Protein AF-A0A957DW33-F1 (afdb_monomer)

pLDDT: mean 74.01, std 21.16, range [20.73, 98.56]

Nearest PDB structures (foldseek):
  5ec5-assembly2_L  TM=1.874E-01  e=5.704E-01  Eisenia fetida
  8rj8-assembly1_C  TM=2.177E-01  e=7.274E-01  Bacillus cereus
  2lkf-assembly1_A  TM=2.132E-01  e=1.183E+00  Staphylococcus aureus

Structure (mmCIF, N/CA/C/O backbone):
data_AF-A0A957DW33-F1
#
_entry.id   AF-A0A957DW33-F1
#
loop_
_atom_site.group_PDB
_atom_site.id
_atom_site.type_symbol
_atom_site.label_atom_id
_atom_site.label_alt_id
_atom_site.label_comp_id
_atom_site.label_asym_id
_atom_site.label_entity_id
_atom_site.label_seq_id
_atom_site.pdbx_PDB_ins_code
_atom_site.Cartn_x
_atom_site.Cartn_y
_atom_site.Cartn_z
_atom_site.occupancy
_atom_site.B_iso_or_equiv
_atom_site.auth_seq_id
_atom_site.auth_comp_id
_atom_site.auth_asym_id
_atom_site.auth_atom_id
_atom_site.pdbx_PDB_model_num
ATOM 1 N N . ASN A 1 1 ? 19.922 -8.389 -34.648 1.00 50.91 1 ASN A N 1
ATOM 2 C CA . ASN A 1 1 ? 21.096 -7.588 -35.103 1.00 50.91 1 ASN A CA 1
ATOM 3 C C . ASN A 1 1 ? 22.201 -8.471 -35.730 1.00 50.91 1 ASN A C 1
ATOM 5 O O . ASN A 1 1 ? 22.572 -9.462 -35.122 1.00 50.91 1 ASN A O 1
ATOM 9 N N . PRO A 1 2 ? 22.827 -8.153 -36.892 1.00 49.25 2 PRO A N 1
ATOM 10 C CA . PRO A 1 2 ? 23.904 -8.978 -37.486 1.00 49.25 2 PRO A CA 1
ATOM 11 C C . PRO A 1 2 ? 25.270 -8.949 -36.760 1.00 49.25 2 PRO A C 1
ATOM 13 O O . PRO A 1 2 ? 26.174 -9.708 -37.130 1.00 49.25 2 PRO A O 1
ATOM 16 N N . PHE A 1 3 ? 25.460 -8.063 -35.778 1.00 51.09 3 PHE A N 1
ATOM 17 C CA . PHE A 1 3 ? 26.682 -7.931 -34.971 1.00 51.09 3 PHE A CA 1
ATOM 18 C C . PHE A 1 3 ? 26.517 -8.367 -33.508 1.00 51.09 3 PHE A C 1
ATOM 20 O O . PHE A 1 3 ? 27.529 -8.465 -32.806 1.00 51.09 3 PHE A O 1
ATOM 27 N N . ASN A 1 4 ? 25.284 -8.651 -33.082 1.00 61.88 4 ASN A N 1
ATOM 28 C CA . ASN A 1 4 ? 24.944 -9.272 -31.803 1.00 61.88 4 ASN A CA 1
ATOM 29 C C . ASN A 1 4 ? 24.217 -10.613 -32.064 1.00 61.88 4 ASN A C 1
ATOM 31 O O . ASN A 1 4 ? 24.185 -11.060 -33.211 1.00 61.88 4 ASN A O 1
ATOM 35 N N . ILE A 1 5 ? 23.725 -11.310 -31.039 1.00 77.06 5 ILE A N 1
ATOM 36 C CA . ILE A 1 5 ? 22.955 -12.576 -31.188 1.00 77.06 5 ILE A CA 1
ATOM 37 C C . ILE A 1 5 ? 21.563 -12.506 -30.529 1.00 77.06 5 ILE A C 1
ATOM 39 O O . ILE A 1 5 ? 20.833 -13.487 -30.514 1.00 77.06 5 ILE A O 1
ATOM 43 N N . ASP A 1 6 ? 21.295 -11.352 -29.951 1.00 72.75 6 ASP A N 1
ATOM 44 C CA . ASP A 1 6 ? 20.510 -11.012 -28.769 1.00 72.75 6 ASP A CA 1
ATOM 45 C C . ASP A 1 6 ? 20.647 -9.474 -28.797 1.00 72.75 6 ASP A C 1
ATOM 47 O O . ASP A 1 6 ? 21.787 -9.000 -28.909 1.00 72.75 6 ASP A O 1
ATOM 51 N N . THR A 1 7 ? 19.575 -8.699 -28.977 1.00 73.12 7 THR A N 1
ATOM 52 C CA . THR A 1 7 ? 19.677 -7.363 -29.616 1.00 73.12 7 THR A CA 1
ATOM 53 C C . THR A 1 7 ? 19.359 -6.208 -28.666 1.00 73.12 7 THR A C 1
ATOM 55 O O . THR A 1 7 ? 20.159 -5.266 -28.581 1.00 73.12 7 THR A O 1
ATOM 58 N N . ASP A 1 8 ? 18.260 -6.336 -27.940 1.00 66.62 8 ASP A N 1
ATOM 59 C CA . ASP A 1 8 ? 17.837 -5.663 -26.697 1.00 66.62 8 ASP A CA 1
ATOM 60 C C . ASP A 1 8 ? 18.695 -6.031 -25.467 1.00 66.62 8 ASP A C 1
ATOM 62 O O . ASP A 1 8 ? 18.831 -5.210 -24.561 1.00 66.62 8 ASP A O 1
ATOM 66 N N . LEU A 1 9 ? 19.376 -7.185 -25.473 1.00 67.25 9 LEU A N 1
ATOM 67 C CA . LEU A 1 9 ? 20.195 -7.677 -24.358 1.00 67.25 9 LEU A CA 1
ATOM 68 C C . LEU A 1 9 ? 19.384 -8.092 -23.124 1.00 67.25 9 LEU A C 1
ATOM 70 O O . LEU A 1 9 ? 19.887 -8.010 -21.996 1.00 67.25 9 LEU A O 1
ATOM 74 N N . ASP A 1 10 ? 18.176 -8.609 -23.361 1.00 69.56 10 ASP A N 1
ATOM 75 C CA . ASP A 1 10 ? 17.399 -9.353 -22.376 1.00 69.56 10 ASP A CA 1
ATOM 76 C C . ASP A 1 10 ? 18.151 -10.635 -21.944 1.00 69.56 10 ASP A C 1
ATOM 78 O O . ASP A 1 10 ? 18.354 -10.871 -20.752 1.00 69.56 10 ASP A O 1
ATOM 82 N N . GLY A 1 11 ? 18.688 -11.414 -22.889 1.00 76.12 11 GLY A N 1
ATOM 83 C CA . GLY A 1 11 ? 19.404 -12.672 -22.651 1.00 76.12 11 GLY A CA 1
ATOM 84 C C . GLY A 1 11 ? 18.748 -13.927 -23.245 1.00 76.12 11 GLY A C 1
ATOM 85 O O . GLY A 1 11 ? 19.346 -15.012 -23.166 1.00 76.12 11 GLY A O 1
ATOM 86 N N . ILE A 1 12 ? 17.584 -13.797 -23.885 1.00 81.50 12 ILE A N 1
ATOM 87 C CA . ILE A 1 12 ? 17.145 -14.669 -24.977 1.00 81.50 12 ILE A CA 1
ATOM 88 C C . ILE A 1 12 ? 17.998 -14.304 -26.225 1.00 81.50 12 ILE A C 1
ATOM 90 O O . ILE A 1 12 ? 19.160 -13.914 -26.102 1.00 81.50 12 ILE A O 1
ATOM 94 N N . THR A 1 13 ? 17.575 -14.623 -27.447 1.00 87.56 13 THR A N 1
ATOM 95 C CA . THR A 1 13 ? 18.404 -14.462 -28.659 1.00 87.56 13 THR A CA 1
ATOM 96 C C . THR A 1 13 ? 17.505 -14.327 -29.874 1.00 87.56 13 THR A C 1
ATOM 98 O O . THR A 1 13 ? 16.662 -15.218 -30.024 1.00 87.56 13 THR A O 1
ATOM 101 N N . ASP A 1 14 ? 17.803 -13.407 -30.810 1.00 83.31 14 ASP A N 1
ATOM 102 C CA . ASP A 1 14 ? 16.973 -13.049 -31.983 1.00 83.31 14 ASP A CA 1
ATOM 103 C C . ASP A 1 14 ? 16.266 -14.257 -32.648 1.00 83.31 14 ASP A C 1
ATOM 105 O O . ASP A 1 14 ? 15.173 -14.183 -33.202 1.00 83.31 14 ASP A O 1
ATOM 109 N N . THR A 1 15 ? 16.961 -15.399 -32.690 1.00 85.62 15 THR A N 1
ATOM 110 C CA . THR A 1 15 ? 16.531 -16.629 -33.367 1.00 85.62 15 THR A CA 1
ATOM 111 C C . THR A 1 15 ? 15.484 -17.446 -32.600 1.00 85.62 15 THR A C 1
ATOM 113 O O . THR A 1 15 ? 14.703 -18.136 -33.244 1.00 85.62 15 THR A O 1
ATOM 116 N N . LEU A 1 16 ? 15.484 -17.440 -31.263 1.00 89.06 16 LEU A N 1
ATOM 117 C CA . LEU A 1 16 ? 14.499 -18.169 -30.443 1.00 89.06 16 LEU A CA 1
ATOM 118 C C . LEU A 1 16 ? 13.144 -17.463 -30.442 1.00 89.06 16 LEU A C 1
ATOM 120 O O . LEU A 1 16 ? 12.104 -18.109 -30.506 1.00 89.06 16 LEU A O 1
ATOM 124 N N . GLU A 1 17 ? 13.210 -16.145 -30.417 1.00 87.75 17 GLU A N 1
ATOM 125 C CA . GLU A 1 17 ? 12.117 -15.184 -30.370 1.00 87.75 17 GLU A CA 1
ATOM 126 C C . GLU A 1 17 ? 11.293 -15.247 -31.656 1.00 87.75 17 GLU A C 1
ATOM 128 O O . GLU A 1 17 ? 10.114 -15.594 -31.645 1.00 87.75 17 GLU A O 1
ATOM 133 N N . ILE A 1 18 ? 11.980 -15.081 -32.792 1.00 84.31 18 ILE A N 1
ATOM 134 C CA . ILE A 1 18 ? 11.423 -15.162 -34.146 1.00 84.31 18 ILE A CA 1
ATOM 135 C C . ILE A 1 18 ? 10.967 -16.594 -34.520 1.00 84.31 18 ILE A C 1
ATOM 137 O O . ILE A 1 18 ? 10.041 -16.755 -35.321 1.00 84.31 18 ILE A O 1
ATOM 141 N N . ASP A 1 19 ? 11.584 -17.654 -33.970 1.00 85.19 19 ASP A N 1
ATOM 142 C CA . ASP A 1 19 ? 11.071 -19.034 -34.118 1.00 85.19 19 ASP A CA 1
ATOM 143 C C . ASP A 1 19 ? 9.821 -19.280 -33.233 1.00 85.19 19 ASP A C 1
ATOM 145 O O . ASP A 1 19 ? 8.971 -20.106 -33.595 1.00 85.19 19 ASP A O 1
ATOM 149 N N . GLY A 1 20 ? 9.701 -18.562 -32.109 1.00 85.31 20 GLY A N 1
ATOM 150 C CA . GLY A 1 20 ? 8.615 -18.631 -31.130 1.00 85.31 20 GLY A CA 1
ATOM 151 C C . GLY A 1 20 ? 8.548 -19.935 -30.321 1.00 85.31 20 GLY A C 1
ATOM 152 O O . GLY A 1 20 ? 9.264 -20.914 -30.569 1.00 85.31 20 GLY A O 1
ATOM 153 N N . PHE A 1 21 ? 7.618 -19.998 -29.364 1.00 87.44 21 PHE A N 1
ATOM 154 C CA . PHE A 1 21 ? 7.295 -21.227 -28.629 1.00 87.44 21 PHE A CA 1
ATOM 155 C C . PHE A 1 21 ? 5.833 -21.648 -28.790 1.00 87.44 21 PHE A C 1
ATOM 157 O O . PHE A 1 21 ? 4.938 -20.841 -29.015 1.00 87.44 21 PHE A O 1
ATOM 164 N N . VAL A 1 22 ? 5.579 -22.958 -28.689 1.00 88.38 22 VAL A N 1
ATOM 165 C CA . VAL A 1 22 ? 4.231 -23.532 -28.830 1.00 88.38 22 VAL A CA 1
ATOM 166 C C . VAL A 1 22 ? 3.656 -23.867 -27.459 1.00 88.38 22 VAL A C 1
ATOM 168 O O . VAL A 1 22 ? 3.933 -24.942 -26.916 1.00 88.38 22 VAL A O 1
ATOM 171 N N . PHE A 1 23 ? 2.825 -22.971 -26.934 1.00 89.00 23 PHE A N 1
ATOM 172 C CA . PHE A 1 23 ? 1.956 -23.245 -25.791 1.00 89.00 23 PHE A CA 1
ATOM 173 C C . PHE A 1 23 ? 0.777 -24.149 -26.205 1.00 89.00 23 PHE A C 1
ATOM 175 O O . PHE A 1 23 ? 0.508 -24.373 -27.392 1.00 89.00 23 PHE A O 1
ATOM 182 N N . THR A 1 24 ? 0.074 -24.758 -25.248 1.00 89.62 24 THR A N 1
ATOM 183 C CA . THR A 1 24 ? -1.123 -25.568 -25.529 1.00 89.62 24 THR A CA 1
ATOM 184 C C . THR A 1 24 ? -2.077 -25.528 -24.346 1.00 89.62 24 THR A C 1
ATOM 186 O O . THR A 1 24 ? -1.869 -26.244 -23.369 1.00 89.62 24 THR A O 1
ATOM 189 N N . ASN A 1 25 ? -3.147 -24.756 -24.517 1.00 86.44 25 ASN A N 1
ATOM 190 C CA . ASN A 1 25 ? -4.137 -24.449 -23.492 1.00 86.44 25 ASN A CA 1
ATOM 191 C C . ASN A 1 25 ? -4.908 -25.670 -22.944 1.00 86.44 25 ASN A C 1
ATOM 193 O O . ASN A 1 25 ? -4.866 -26.771 -23.514 1.00 86.44 25 ASN A O 1
ATOM 197 N N . THR A 1 26 ? -5.688 -25.480 -21.875 1.00 87.38 26 THR A N 1
ATOM 198 C CA . THR A 1 26 ? -6.519 -26.493 -21.201 1.00 87.38 26 THR A CA 1
ATOM 199 C C . THR A 1 26 ? -7.501 -27.187 -22.152 1.00 87.38 26 THR A C 1
ATOM 201 O O . THR A 1 26 ? -7.825 -28.371 -21.982 1.00 87.38 26 THR A O 1
ATOM 204 N N . MET A 1 27 ? -7.938 -26.494 -23.211 1.00 87.00 27 MET A N 1
ATOM 205 C CA . MET A 1 27 ? -8.768 -27.040 -24.293 1.00 87.00 27 MET A CA 1
ATOM 206 C C . MET A 1 27 ? -8.002 -27.953 -25.274 1.00 87.00 27 MET A C 1
ATOM 208 O O . MET A 1 27 ? -8.612 -28.563 -26.162 1.00 87.00 27 MET A O 1
ATOM 212 N N . ASN A 1 28 ? -6.690 -28.118 -25.085 1.00 87.38 28 ASN A N 1
ATOM 213 C CA . ASN A 1 28 ? -5.749 -28.856 -25.928 1.00 87.38 28 ASN A CA 1
ATOM 214 C C . ASN A 1 28 ? -5.649 -28.258 -27.352 1.00 87.38 28 ASN A C 1
ATOM 216 O O . ASN A 1 28 ? -5.554 -28.994 -28.344 1.00 87.38 28 ASN A O 1
ATOM 220 N N . ILE A 1 29 ? -5.671 -26.929 -27.468 1.00 84.94 29 ILE A N 1
ATOM 221 C CA . ILE A 1 29 ? -5.438 -26.185 -28.711 1.00 84.94 29 ILE A CA 1
ATOM 222 C C . ILE A 1 29 ? -4.019 -25.593 -28.649 1.00 84.94 29 ILE A C 1
ATOM 224 O O . ILE A 1 29 ? -3.712 -24.877 -27.700 1.00 84.94 29 ILE A O 1
ATOM 228 N N . PRO A 1 30 ? -3.127 -25.906 -29.608 1.00 87.06 30 PRO A N 1
ATOM 229 C CA . PRO A 1 30 ? -1.799 -25.311 -29.650 1.00 87.06 30 PRO A CA 1
ATOM 230 C C . PRO A 1 30 ? -1.848 -23.912 -30.272 1.00 87.06 30 PRO A C 1
ATOM 232 O O . PRO A 1 30 ? -2.428 -23.739 -31.347 1.00 87.06 30 PRO A O 1
ATOM 235 N N . HIS A 1 31 ? -1.186 -22.963 -29.619 1.00 84.69 31 HIS A N 1
ATOM 236 C CA . HIS A 1 31 ? -0.938 -21.600 -30.095 1.00 84.69 31 HIS A CA 1
ATOM 237 C C . HIS A 1 31 ? 0.580 -21.377 -30.156 1.00 84.69 31 HIS A C 1
ATOM 239 O O . HIS A 1 31 ? 1.323 -22.095 -29.485 1.00 84.69 31 HIS A O 1
ATOM 245 N N . THR A 1 32 ? 1.041 -20.434 -30.978 1.00 85.88 32 THR A N 1
ATOM 246 C CA . THR A 1 32 ? 2.453 -20.028 -31.010 1.00 85.88 32 THR A CA 1
ATOM 247 C C . THR A 1 32 ? 2.545 -18.592 -30.527 1.00 85.88 32 THR A C 1
ATOM 249 O O . THR A 1 32 ? 1.818 -17.750 -31.045 1.00 85.88 32 THR A O 1
ATOM 252 N N . PHE A 1 33 ? 3.424 -18.362 -29.559 1.00 87.81 33 PHE A N 1
ATOM 253 C CA . PHE A 1 33 ? 3.751 -17.058 -28.993 1.00 87.81 33 PHE A CA 1
ATOM 254 C C . PHE A 1 33 ? 5.190 -16.694 -29.375 1.00 87.81 33 PHE A C 1
ATOM 256 O O . PHE A 1 33 ? 6.000 -17.583 -29.672 1.00 87.81 33 PHE A O 1
ATOM 263 N N . TYR A 1 34 ? 5.472 -15.397 -29.399 1.00 85.56 34 TYR A N 1
ATOM 264 C CA . TYR A 1 34 ? 6.707 -14.778 -29.880 1.00 85.56 34 TYR A CA 1
ATOM 265 C C . TYR A 1 34 ? 7.087 -13.646 -28.918 1.00 85.56 34 TYR A C 1
ATOM 267 O O . TYR A 1 34 ? 6.188 -13.084 -28.299 1.00 85.56 34 TYR A O 1
ATOM 275 N N . SER A 1 35 ? 8.372 -13.314 -28.819 1.00 86.31 35 SER A N 1
ATOM 276 C CA . SER A 1 35 ? 8.852 -12.046 -28.246 1.00 86.31 35 SER A CA 1
ATOM 277 C C . SER A 1 35 ? 9.291 -11.090 -29.355 1.00 86.31 35 SER A C 1
ATOM 279 O O . SER A 1 35 ? 9.409 -11.500 -30.521 1.00 86.31 35 SER A O 1
ATOM 281 N N . ASN A 1 36 ? 9.543 -9.830 -29.002 1.00 82.31 36 ASN A N 1
ATOM 282 C CA . ASN A 1 36 ? 10.106 -8.838 -29.905 1.00 82.31 36 ASN A CA 1
ATOM 283 C C . ASN A 1 36 ? 11.628 -8.672 -29.675 1.00 82.31 36 ASN A C 1
ATOM 285 O O . ASN A 1 36 ? 12.008 -8.045 -28.692 1.00 82.31 36 ASN A O 1
ATOM 289 N N . PRO A 1 37 ? 12.508 -9.107 -30.606 1.00 81.38 37 PRO A N 1
ATOM 290 C CA . PRO A 1 37 ? 13.979 -9.087 -30.464 1.00 81.38 37 PRO A CA 1
ATOM 291 C C . PRO A 1 37 ? 14.604 -7.686 -30.618 1.00 81.38 37 PRO A C 1
ATOM 293 O O . PRO A 1 37 ? 15.658 -7.505 -31.240 1.00 81.38 37 PRO A O 1
ATOM 296 N N . HIS A 1 38 ? 13.880 -6.670 -30.166 1.00 75.44 38 HIS A N 1
ATOM 297 C CA . HIS A 1 38 ? 14.267 -5.272 -30.055 1.00 75.44 38 HIS A CA 1
ATOM 298 C C . HIS A 1 38 ? 13.716 -4.638 -28.761 1.00 75.44 38 HIS A C 1
ATOM 300 O O . HIS A 1 38 ? 13.897 -3.430 -28.571 1.00 75.44 38 HIS A O 1
ATOM 306 N N . GLU A 1 39 ? 13.045 -5.413 -27.904 1.00 75.00 39 GLU A N 1
ATOM 307 C CA . GLU A 1 39 ? 12.411 -4.980 -26.661 1.00 75.00 39 GLU A CA 1
ATOM 308 C C . GLU A 1 39 ? 12.862 -5.904 -25.540 1.00 75.00 39 GLU A C 1
ATOM 310 O O . GLU A 1 39 ? 12.710 -7.113 -25.610 1.00 75.00 39 GLU A O 1
ATOM 315 N N . PHE A 1 40 ? 13.464 -5.315 -24.511 1.00 76.88 40 PHE A N 1
ATOM 316 C CA . PHE A 1 40 ? 13.900 -6.029 -23.310 1.00 76.88 40 PHE A CA 1
ATOM 317 C C . PHE A 1 40 ? 12.723 -6.628 -22.512 1.00 76.88 40 PHE A C 1
ATOM 319 O O . PHE A 1 40 ? 12.926 -7.514 -21.688 1.00 76.88 40 PHE A O 1
ATOM 326 N N . ASP A 1 41 ? 11.531 -6.087 -22.751 1.00 82.44 41 ASP A N 1
ATOM 327 C CA . ASP A 1 41 ? 10.250 -6.344 -22.107 1.00 82.44 41 ASP A CA 1
ATOM 328 C C . ASP A 1 41 ? 9.194 -6.242 -23.229 1.00 82.44 41 ASP A C 1
ATOM 330 O O . ASP A 1 41 ? 8.933 -5.149 -23.744 1.00 82.44 41 ASP A O 1
ATOM 334 N N . THR A 1 42 ? 8.705 -7.392 -23.705 1.00 85.62 42 THR A N 1
ATOM 335 C CA . THR A 1 42 ? 7.813 -7.499 -24.875 1.00 85.62 42 THR A CA 1
ATOM 336 C C . THR A 1 42 ? 6.388 -7.009 -24.587 1.00 85.62 42 THR A C 1
ATOM 338 O O . THR A 1 42 ? 5.764 -6.415 -25.469 1.00 85.62 42 THR A O 1
ATOM 341 N N . ASN A 1 43 ? 5.842 -7.281 -23.397 1.00 84.31 43 ASN A N 1
ATOM 342 C CA . ASN A 1 43 ? 4.455 -6.938 -23.049 1.00 84.31 43 ASN A CA 1
ATOM 343 C C . ASN A 1 43 ? 4.334 -5.553 -22.369 1.00 84.31 43 ASN A C 1
ATOM 345 O O . ASN A 1 43 ? 3.239 -4.991 -22.337 1.00 84.31 43 ASN A O 1
ATOM 349 N N . ARG A 1 44 ? 5.466 -4.981 -21.927 1.00 84.12 44 ARG A N 1
ATOM 350 C CA . ARG A 1 44 ? 5.622 -3.698 -21.223 1.00 84.12 44 ARG A CA 1
ATOM 351 C C . ARG A 1 44 ? 5.048 -3.696 -19.792 1.00 84.12 44 ARG A C 1
ATOM 353 O O . ARG A 1 44 ? 4.669 -2.637 -19.290 1.00 84.12 44 ARG A O 1
ATOM 360 N N . ASP A 1 45 ? 5.019 -4.852 -19.115 1.00 81.44 45 ASP A N 1
ATOM 361 C CA . ASP A 1 45 ? 4.548 -4.993 -17.721 1.00 81.44 45 ASP A CA 1
ATOM 362 C C . ASP A 1 45 ? 5.592 -4.612 -16.644 1.00 81.44 45 ASP A C 1
ATOM 364 O O . ASP A 1 45 ? 5.236 -4.352 -15.486 1.00 81.44 45 ASP A O 1
ATOM 368 N N . GLY A 1 46 ? 6.876 -4.517 -17.016 1.00 78.56 46 GLY A N 1
ATOM 369 C CA . GLY A 1 46 ? 7.991 -4.148 -16.142 1.00 78.56 46 GLY A CA 1
ATOM 370 C C . GLY A 1 46 ? 8.866 -5.299 -15.620 1.00 78.56 46 GLY A C 1
ATOM 371 O O . GLY A 1 46 ? 9.881 -5.023 -14.956 1.00 78.56 46 GLY A O 1
ATOM 372 N N . LEU A 1 47 ? 8.545 -6.560 -15.927 1.00 80.44 47 LEU A N 1
ATOM 373 C CA . LEU A 1 47 ? 9.528 -7.643 -15.977 1.00 80.44 47 LEU A CA 1
ATOM 374 C C . LEU A 1 47 ? 10.347 -7.565 -17.279 1.00 80.44 47 LEU A C 1
ATOM 376 O O . LEU A 1 47 ? 10.783 -6.481 -17.667 1.00 80.44 47 LEU A O 1
ATOM 380 N N . ASN A 1 48 ? 10.791 -8.705 -17.804 1.00 81.69 48 ASN A N 1
ATOM 381 C CA . ASN A 1 48 ? 11.688 -8.801 -18.945 1.00 81.69 48 ASN A CA 1
ATOM 382 C C . ASN A 1 48 ? 11.713 -10.253 -19.430 1.00 81.69 48 ASN A C 1
ATOM 384 O O . ASN A 1 48 ? 11.822 -11.175 -18.612 1.00 81.69 48 ASN A O 1
ATOM 388 N N . ASP A 1 49 ? 11.771 -10.450 -20.743 1.00 84.81 49 ASP A N 1
ATOM 389 C CA . ASP A 1 49 ? 11.495 -11.733 -21.391 1.00 84.81 49 ASP A CA 1
ATOM 390 C C . ASP A 1 49 ? 12.300 -12.920 -20.813 1.00 84.81 49 ASP A C 1
ATOM 392 O O . ASP A 1 49 ? 11.774 -14.027 -20.653 1.00 84.81 49 ASP A O 1
ATOM 396 N N . ASN A 1 50 ? 13.573 -12.726 -20.428 1.00 84.00 50 ASN A N 1
ATOM 397 C CA . ASN A 1 50 ? 14.374 -13.777 -19.783 1.00 84.00 50 ASN A CA 1
ATOM 398 C C . ASN A 1 50 ? 13.821 -14.278 -18.434 1.00 84.00 50 ASN A C 1
ATOM 400 O O . ASN A 1 50 ? 14.137 -15.410 -18.056 1.00 84.00 50 ASN A O 1
ATOM 404 N N . LEU A 1 51 ? 13.052 -13.479 -17.690 1.00 85.00 51 LEU A N 1
ATOM 405 C CA . LEU A 1 51 ? 12.492 -13.867 -16.394 1.00 85.00 51 LEU A CA 1
ATOM 406 C C . LEU A 1 51 ? 11.169 -14.607 -16.540 1.00 85.00 51 LEU A C 1
ATOM 408 O O . LEU A 1 51 ? 10.923 -15.503 -15.735 1.00 85.00 51 LEU A O 1
ATOM 412 N N . GLU A 1 52 ? 10.402 -14.290 -17.583 1.00 89.88 52 GLU A N 1
ATOM 413 C CA . GLU A 1 52 ? 9.121 -14.895 -17.969 1.00 89.88 52 GLU A CA 1
ATOM 414 C C . GLU A 1 52 ? 9.287 -16.168 -18.816 1.00 89.88 52 GLU A C 1
ATOM 416 O O . GLU A 1 52 ? 8.470 -17.093 -18.759 1.00 89.88 52 GLU A O 1
ATOM 421 N N . TRP A 1 53 ? 10.378 -16.289 -19.579 1.00 88.94 53 TRP A N 1
ATOM 422 C CA . TRP A 1 53 ? 10.622 -17.476 -20.393 1.00 88.94 53 TRP A CA 1
ATOM 423 C C . TRP A 1 53 ? 11.110 -18.661 -19.527 1.00 88.94 53 TRP A C 1
ATOM 425 O O . TRP A 1 53 ? 12.125 -18.565 -18.832 1.00 88.94 53 TRP A O 1
ATOM 435 N N . PRO A 1 54 ? 10.479 -19.853 -19.586 1.00 86.56 54 PRO A N 1
ATOM 436 C CA . PRO A 1 54 ? 10.860 -21.013 -18.771 1.00 86.56 54 PRO A CA 1
ATOM 437 C C . PRO A 1 54 ? 12.278 -21.542 -18.996 1.00 86.56 54 PRO A C 1
ATOM 439 O O . PRO A 1 54 ? 12.766 -21.703 -20.125 1.00 86.56 54 PRO A O 1
ATOM 442 N N . PHE A 1 55 ? 12.879 -21.997 -17.895 1.00 80.06 55 PHE A N 1
ATOM 443 C CA . PHE A 1 55 ? 14.133 -22.745 -17.895 1.00 80.06 55 PHE A CA 1
ATOM 444 C C . PHE A 1 55 ? 14.077 -23.978 -18.829 1.00 80.06 55 PHE A C 1
ATOM 446 O O . PHE A 1 55 ? 13.175 -24.817 -18.705 1.00 80.06 55 PHE A O 1
ATOM 453 N N . PRO A 1 56 ? 15.064 -24.190 -19.729 1.00 82.38 56 PRO A N 1
ATOM 454 C CA . PRO A 1 56 ? 16.425 -23.646 -19.706 1.00 82.38 56 PRO A CA 1
ATOM 455 C C . PRO A 1 56 ? 16.697 -22.581 -20.785 1.00 82.38 56 PRO A C 1
ATOM 457 O O . PRO A 1 56 ? 17.803 -22.574 -21.333 1.00 82.38 56 PRO A O 1
ATOM 460 N N . ILE A 1 57 ? 15.688 -21.798 -21.176 1.00 84.25 57 ILE A N 1
ATOM 461 C CA . ILE A 1 57 ? 15.863 -20.677 -22.109 1.00 84.25 57 ILE A CA 1
ATOM 462 C C . ILE A 1 57 ? 16.039 -19.399 -21.283 1.00 84.25 57 ILE A C 1
ATOM 464 O O . ILE A 1 57 ? 17.174 -18.943 -21.176 1.00 84.25 57 ILE A O 1
ATOM 468 N N . GLY A 1 58 ? 14.982 -18.944 -20.606 1.00 84.50 58 GLY A N 1
ATOM 469 C CA . GLY A 1 58 ? 15.069 -17.984 -19.504 1.00 84.50 58 GLY A CA 1
ATOM 470 C C . GLY A 1 58 ? 15.138 -18.666 -18.128 1.00 84.50 58 GLY A C 1
ATOM 471 O O . GLY A 1 58 ? 15.533 -19.835 -18.016 1.00 84.50 58 GLY A O 1
ATOM 472 N N . ASP A 1 59 ? 14.743 -17.939 -17.084 1.00 83.75 59 ASP A N 1
ATOM 473 C CA . ASP A 1 59 ? 14.791 -18.324 -15.669 1.00 83.75 59 ASP A CA 1
ATOM 474 C C . ASP A 1 59 ? 13.382 -18.459 -15.006 1.00 83.75 59 ASP A C 1
ATOM 476 O O . ASP A 1 59 ? 13.312 -18.661 -13.786 1.00 83.75 59 ASP A O 1
ATOM 480 N N . ALA A 1 60 ? 12.257 -18.423 -15.750 1.00 87.38 60 ALA A N 1
ATOM 481 C CA . ALA A 1 60 ? 10.892 -18.600 -15.196 1.00 87.38 60 ALA A CA 1
ATOM 482 C C . ALA A 1 60 ? 10.654 -19.981 -14.545 1.00 87.38 60 ALA A C 1
ATOM 484 O O . ALA A 1 60 ? 11.277 -20.980 -14.946 1.00 87.38 60 ALA A O 1
ATOM 485 N N . PRO A 1 61 ? 9.731 -20.090 -13.559 1.00 87.81 61 PRO A N 1
ATOM 486 C CA . PRO A 1 61 ? 9.476 -21.350 -12.858 1.00 87.81 61 PRO A CA 1
ATOM 487 C C . PRO A 1 61 ? 8.541 -22.285 -13.652 1.00 87.81 61 PRO A C 1
ATOM 489 O O . PRO A 1 61 ? 8.642 -23.514 -13.539 1.00 87.81 61 PRO A O 1
ATOM 492 N N . SER A 1 62 ? 7.669 -21.698 -14.472 1.00 90.00 62 SER A N 1
ATOM 493 C CA . SER A 1 62 ? 6.668 -22.311 -15.354 1.00 90.00 62 SER A CA 1
ATOM 494 C C . SER A 1 62 ? 6.517 -21.451 -16.628 1.00 90.00 62 SER A C 1
ATOM 496 O O . SER A 1 62 ? 7.459 -20.751 -16.979 1.00 90.00 62 SER A O 1
ATOM 498 N N . ILE A 1 63 ? 5.424 -21.607 -17.381 1.00 90.31 63 ILE A N 1
ATOM 499 C CA . ILE A 1 63 ? 5.133 -20.927 -18.667 1.00 90.31 63 ILE A CA 1
ATOM 500 C C . ILE A 1 63 ? 3.671 -20.422 -18.710 1.00 90.31 63 ILE A C 1
ATOM 502 O O . ILE A 1 63 ? 3.092 -20.306 -19.782 1.00 90.31 63 ILE A O 1
ATOM 506 N N . ASP A 1 64 ? 3.068 -20.372 -17.522 1.00 92.25 64 ASP A N 1
ATOM 507 C CA . ASP A 1 64 ? 1.646 -20.511 -17.154 1.00 92.25 64 ASP A CA 1
ATOM 508 C C . ASP A 1 64 ? 1.693 -20.981 -15.675 1.00 92.25 64 ASP A C 1
ATOM 510 O O . ASP A 1 64 ? 1.872 -22.188 -15.424 1.00 92.25 64 ASP A O 1
ATOM 514 N N . PRO A 1 65 ? 1.803 -20.061 -14.688 1.00 90.06 65 PRO A N 1
ATOM 515 C CA . PRO A 1 65 ? 1.898 -20.413 -13.265 1.00 90.06 65 PRO A CA 1
ATOM 516 C C . PRO A 1 65 ? 0.528 -20.571 -12.584 1.00 90.06 65 PRO A C 1
ATOM 518 O O . PRO A 1 65 ? 0.378 -21.477 -11.751 1.00 90.06 65 PRO A O 1
ATOM 521 N N . ASP A 1 66 ? -0.454 -19.737 -12.939 1.00 91.69 66 ASP A N 1
ATOM 522 C CA . ASP A 1 66 ? -1.782 -19.679 -12.315 1.00 91.69 66 ASP A CA 1
ATOM 523 C C . ASP A 1 66 ? -2.763 -20.734 -12.895 1.00 91.69 66 ASP A C 1
ATOM 525 O O . ASP A 1 66 ? -3.445 -21.448 -12.139 1.00 91.69 66 ASP A O 1
ATOM 529 N N . GLY A 1 67 ? -2.758 -20.918 -14.221 1.00 90.94 67 GLY A N 1
ATOM 530 C CA . GLY A 1 67 ? -3.621 -21.815 -14.984 1.00 90.94 67 GLY A CA 1
ATOM 531 C C . GLY A 1 67 ? -4.707 -21.172 -15.866 1.00 90.94 67 GLY A C 1
ATOM 532 O O . GLY A 1 67 ? -5.668 -21.898 -16.166 1.00 90.94 67 GLY A O 1
ATOM 533 N N . ASP A 1 68 ? -4.636 -19.890 -16.247 1.00 90.12 68 ASP A N 1
ATOM 534 C CA . ASP A 1 68 ? -5.696 -19.200 -17.015 1.00 90.12 68 ASP A CA 1
ATOM 535 C C . ASP A 1 68 ? -5.763 -19.572 -18.525 1.00 90.12 68 ASP A C 1
ATOM 537 O O . ASP A 1 68 ? -6.865 -19.617 -19.084 1.00 90.12 68 ASP A O 1
ATOM 541 N N . ASP A 1 69 ? -4.625 -19.968 -19.125 1.00 89.12 69 ASP A N 1
ATOM 542 C CA . ASP A 1 69 ? -4.315 -20.224 -20.554 1.00 89.12 69 ASP A CA 1
ATOM 543 C C . ASP A 1 69 ? -3.543 -19.119 -21.338 1.00 89.12 69 ASP A C 1
ATOM 545 O O . ASP A 1 69 ? -3.431 -19.209 -22.574 1.00 89.12 69 ASP A O 1
ATOM 549 N N . LEU A 1 70 ? -2.936 -18.158 -20.642 1.00 89.12 70 LEU A N 1
ATOM 550 C CA . LEU A 1 70 ? -1.992 -17.140 -21.108 1.00 89.12 70 LEU A CA 1
ATOM 551 C C . LEU A 1 70 ? -0.549 -17.504 -20.675 1.00 89.12 70 LEU A C 1
ATOM 553 O O . LEU A 1 70 ? -0.336 -17.989 -19.566 1.00 89.12 70 LEU A O 1
ATOM 557 N N . PRO A 1 71 ? 0.466 -17.395 -21.554 1.00 91.81 71 PRO A N 1
ATOM 558 C CA . PRO A 1 71 ? 1.858 -17.600 -21.148 1.00 91.81 71 PRO A CA 1
ATOM 559 C C . PRO A 1 71 ? 2.520 -16.316 -20.664 1.00 91.81 71 PRO A C 1
ATOM 561 O O . PRO A 1 71 ? 2.358 -15.299 -21.329 1.00 91.81 71 PRO A O 1
ATOM 564 N N . ASN A 1 72 ? 3.383 -16.435 -19.646 1.00 91.38 72 ASN A N 1
ATOM 565 C CA . ASN A 1 72 ? 4.078 -15.334 -18.961 1.00 91.38 72 ASN A CA 1
ATOM 566 C C . ASN A 1 72 ? 4.449 -14.127 -19.843 1.00 91.38 72 ASN A C 1
ATOM 568 O O . ASN A 1 72 ? 4.046 -13.019 -19.543 1.00 91.38 72 ASN A O 1
ATOM 572 N N . LEU A 1 73 ? 5.112 -14.384 -20.979 1.00 89.56 73 LEU A N 1
ATOM 573 C CA . LEU A 1 73 ? 5.553 -13.403 -21.989 1.00 89.56 73 LEU A CA 1
ATOM 574 C C . LEU A 1 73 ? 4.466 -12.432 -22.517 1.00 89.56 73 LEU A C 1
ATOM 576 O O . LEU A 1 73 ? 4.759 -11.500 -23.259 1.00 89.56 73 LEU A O 1
ATOM 580 N N . TRP A 1 74 ? 3.196 -12.719 -22.240 1.00 88.19 74 TRP A N 1
ATOM 581 C CA . TRP A 1 74 ? 2.023 -11.942 -22.635 1.00 88.19 74 TRP A CA 1
ATOM 582 C C . TRP A 1 74 ? 0.992 -11.847 -21.494 1.00 88.19 74 TRP A C 1
ATOM 584 O O . TRP A 1 74 ? -0.163 -11.534 -21.765 1.00 88.19 74 TRP A O 1
ATOM 594 N N . ASP A 1 75 ? 1.401 -12.141 -20.255 1.00 90.94 75 ASP A N 1
ATOM 595 C CA . ASP A 1 75 ? 0.597 -12.127 -19.028 1.00 90.94 75 ASP A CA 1
ATOM 596 C C . ASP A 1 75 ? 1.173 -11.109 -18.034 1.00 90.94 75 ASP A C 1
ATOM 598 O O . ASP A 1 75 ? 2.283 -11.297 -17.542 1.00 90.94 75 ASP A O 1
ATOM 602 N N . SER A 1 76 ? 0.425 -10.044 -17.745 1.00 89.44 76 SER A N 1
ATOM 603 C CA . SER A 1 76 ? 0.881 -8.917 -16.918 1.00 89.44 76 SER A CA 1
ATOM 604 C C . SER A 1 76 ? 0.698 -9.110 -15.401 1.00 89.44 76 SER A C 1
ATOM 606 O O . SER A 1 76 ? 0.965 -8.175 -14.642 1.00 89.44 76 SER A O 1
ATOM 608 N N . ASP A 1 77 ? 0.160 -10.256 -14.967 1.00 92.25 77 ASP A N 1
ATOM 609 C CA . ASP A 1 77 ? -0.129 -10.615 -13.564 1.00 92.25 77 ASP A CA 1
ATOM 610 C C . ASP A 1 77 ? 0.079 -12.131 -13.374 1.00 92.25 77 ASP A C 1
ATOM 612 O O . ASP A 1 77 ? -0.859 -12.927 -13.280 1.00 92.25 77 ASP A O 1
ATOM 616 N N . ASN A 1 78 ? 1.347 -12.539 -13.357 1.00 93.25 78 ASN A N 1
ATOM 617 C CA . ASN A 1 78 ? 1.806 -13.907 -13.599 1.00 93.25 78 ASN A CA 1
ATOM 618 C C . ASN A 1 78 ? 1.427 -14.960 -12.542 1.00 93.25 78 ASN A C 1
ATOM 620 O O . ASN A 1 78 ? 1.713 -16.152 -12.725 1.00 93.25 78 ASN A O 1
ATOM 624 N N . ASP A 1 79 ? 0.783 -14.576 -11.439 1.00 93.75 79 ASP A N 1
ATOM 625 C CA . ASP A 1 79 ? 0.108 -15.526 -10.550 1.00 93.75 79 ASP A CA 1
ATOM 626 C C . ASP A 1 79 ? -1.346 -15.178 -10.185 1.00 93.75 79 ASP A C 1
ATOM 628 O O . ASP A 1 79 ? -1.958 -15.864 -9.349 1.00 93.75 79 ASP A O 1
ATOM 632 N N . ASN A 1 80 ? -1.931 -14.223 -10.919 1.00 93.81 80 ASN A N 1
ATOM 633 C CA . ASN A 1 80 ? -3.338 -13.832 -10.871 1.00 93.81 80 ASN A CA 1
ATOM 634 C C . ASN A 1 80 ? -3.735 -13.357 -9.460 1.00 93.81 80 ASN A C 1
ATOM 636 O O . ASN A 1 80 ? -4.640 -13.869 -8.772 1.00 93.81 80 ASN A O 1
ATOM 640 N N . ASP A 1 81 ? -2.955 -12.394 -8.976 1.00 93.50 81 ASP A N 1
ATOM 641 C CA . ASP A 1 81 ? -3.080 -11.762 -7.672 1.00 93.50 81 ASP A CA 1
ATOM 642 C C . ASP A 1 81 ? -3.727 -10.370 -7.766 1.00 93.50 81 ASP A C 1
ATOM 644 O O . ASP A 1 81 ? -4.434 -9.969 -6.839 1.00 93.50 81 ASP A O 1
ATOM 648 N N . GLY A 1 82 ? -3.603 -9.693 -8.904 1.00 90.88 82 GLY A N 1
ATOM 649 C CA . GLY A 1 82 ? -4.179 -8.388 -9.224 1.00 90.88 82 GLY A CA 1
ATOM 650 C C . GLY A 1 82 ? -3.151 -7.258 -9.287 1.00 90.88 82 GLY A C 1
ATOM 651 O O . GLY A 1 82 ? -3.530 -6.123 -9.591 1.00 90.88 82 GLY A O 1
ATOM 652 N N . ILE A 1 83 ? -1.884 -7.536 -8.956 1.00 92.06 83 ILE A N 1
ATOM 653 C CA . ILE A 1 83 ? -0.759 -6.594 -9.018 1.00 92.06 83 ILE A CA 1
ATOM 654 C C . ILE A 1 83 ? -0.004 -6.839 -10.329 1.00 92.06 83 ILE A C 1
ATOM 656 O O . ILE A 1 83 ? 0.321 -7.974 -10.641 1.00 92.06 83 ILE A O 1
ATOM 660 N N . THR A 1 84 ? 0.316 -5.768 -11.050 1.00 90.00 84 THR A N 1
ATOM 661 C CA . THR A 1 84 ? 1.171 -5.798 -12.244 1.00 90.00 84 THR A CA 1
ATOM 662 C C . THR A 1 84 ? 2.570 -6.340 -11.936 1.00 90.00 84 THR A C 1
ATOM 664 O O . THR A 1 84 ? 3.164 -6.008 -10.905 1.00 90.00 84 THR A O 1
ATOM 667 N N . ASP A 1 85 ? 3.125 -7.135 -12.845 1.00 87.25 85 ASP A N 1
ATOM 668 C CA . ASP A 1 85 ? 4.374 -7.884 -12.654 1.00 87.25 85 ASP A CA 1
ATOM 669 C C . ASP A 1 85 ? 5.597 -7.009 -12.300 1.00 87.25 85 ASP A C 1
ATOM 671 O O . ASP A 1 85 ? 6.354 -7.331 -11.377 1.00 87.25 85 ASP A O 1
ATOM 675 N N . GLY A 1 86 ? 5.747 -5.830 -12.918 1.00 81.88 86 GLY A N 1
ATOM 676 C CA . GLY A 1 86 ? 6.760 -4.834 -12.539 1.00 81.88 86 GLY A CA 1
ATOM 677 C C . GLY A 1 86 ? 6.555 -4.169 -11.162 1.00 81.88 86 GLY A C 1
ATOM 678 O O . GLY A 1 86 ? 7.481 -3.539 -10.633 1.00 81.88 86 GLY A O 1
ATOM 679 N N . SER A 1 87 ? 5.367 -4.304 -10.561 1.00 87.56 87 SER A N 1
ATOM 680 C CA . SER A 1 87 ? 4.989 -3.760 -9.247 1.00 87.56 87 SER A CA 1
ATOM 681 C C . SER A 1 87 ? 4.961 -4.801 -8.115 1.00 87.56 87 SER A C 1
ATOM 683 O O . SER A 1 87 ? 5.019 -4.398 -6.944 1.00 87.56 87 SER A O 1
ATOM 685 N N . ASP A 1 88 ? 4.876 -6.108 -8.394 1.00 90.69 88 ASP A N 1
ATOM 686 C CA . ASP A 1 88 ? 4.885 -7.139 -7.344 1.00 90.69 88 ASP A CA 1
ATOM 687 C C . ASP A 1 88 ? 6.304 -7.494 -6.830 1.00 90.69 88 ASP A C 1
ATOM 689 O O . ASP A 1 88 ? 7.331 -7.212 -7.449 1.00 90.69 88 ASP A O 1
ATOM 693 N N . MET A 1 89 ? 6.391 -8.055 -5.615 1.00 89.25 89 MET A N 1
ATOM 694 C CA . MET A 1 89 ? 7.662 -8.494 -5.016 1.00 89.25 89 MET A CA 1
ATOM 695 C C . MET A 1 89 ? 7.989 -9.982 -5.253 1.00 89.25 89 MET A C 1
ATOM 697 O O . MET A 1 89 ? 9.154 -10.356 -5.038 1.00 89.25 89 MET A O 1
ATOM 701 N N . ASP A 1 90 ? 7.007 -10.804 -5.649 1.00 92.75 90 ASP A N 1
ATOM 702 C CA . ASP A 1 90 ? 7.088 -12.250 -5.916 1.00 92.75 90 ASP A CA 1
ATOM 703 C C . ASP A 1 90 ? 6.115 -12.717 -7.045 1.00 92.75 90 ASP A C 1
ATOM 705 O O . ASP A 1 90 ? 5.254 -13.555 -6.754 1.00 92.75 90 ASP A O 1
ATOM 709 N N . PRO A 1 91 ? 6.262 -12.264 -8.316 1.00 92.38 91 PRO A N 1
ATOM 710 C CA . PRO A 1 91 ? 5.264 -12.440 -9.397 1.00 92.38 91 PRO A CA 1
ATOM 711 C C . PRO A 1 91 ? 4.914 -13.882 -9.828 1.00 92.38 91 PRO A C 1
ATOM 713 O O . PRO A 1 91 ? 4.247 -14.095 -10.835 1.00 92.38 91 PRO A O 1
ATOM 716 N N . TYR A 1 92 ? 5.395 -14.910 -9.124 1.00 91.75 92 TYR A N 1
ATOM 717 C CA . TYR A 1 92 ? 5.052 -16.310 -9.390 1.00 91.75 92 TYR A CA 1
ATOM 718 C C . TYR A 1 92 ? 4.633 -17.108 -8.133 1.00 91.75 92 TYR A C 1
ATOM 720 O O . TYR A 1 92 ? 4.489 -18.337 -8.230 1.00 91.75 92 TYR A O 1
ATOM 728 N N . THR A 1 93 ? 4.507 -16.490 -6.942 1.00 92.81 93 THR A N 1
ATOM 729 C CA . THR A 1 93 ? 4.245 -17.212 -5.673 1.00 92.81 93 THR A CA 1
ATOM 730 C C . THR A 1 93 ? 3.327 -16.512 -4.642 1.00 92.81 93 THR A C 1
ATOM 732 O O . THR A 1 93 ? 3.677 -16.336 -3.467 1.00 92.81 93 THR A O 1
ATOM 735 N N . VAL A 1 94 ? 2.068 -16.281 -4.996 1.00 95.25 94 VAL A N 1
ATOM 736 C CA . VAL A 1 94 ? 1.007 -15.810 -4.099 1.00 95.25 94 VAL A CA 1
ATOM 737 C C . VAL A 1 94 ? 0.593 -16.842 -3.036 1.00 95.25 94 VAL A C 1
ATOM 739 O O . VAL A 1 94 ? 0.553 -18.064 -3.240 1.00 95.25 94 VAL A O 1
ATOM 742 N N . THR A 1 95 ? 0.240 -16.371 -1.833 1.00 97.06 95 THR A N 1
ATOM 743 C CA . THR A 1 95 ? -0.157 -17.257 -0.723 1.00 97.06 95 THR A CA 1
ATOM 744 C C . THR A 1 95 ? -1.666 -17.532 -0.653 1.00 97.06 95 THR A C 1
ATOM 746 O O . THR A 1 95 ? -2.511 -16.653 -0.765 1.00 97.06 95 THR A O 1
ATOM 749 N N . ALA A 1 96 ? -2.053 -18.773 -0.341 1.00 96.56 96 ALA A N 1
ATOM 750 C CA . ALA A 1 96 ? -3.467 -19.114 -0.154 1.00 96.56 96 ALA A CA 1
ATOM 751 C C . ALA A 1 96 ? -4.063 -18.488 1.130 1.00 96.56 96 ALA A C 1
ATOM 753 O O . ALA A 1 96 ? -3.611 -18.824 2.229 1.00 96.56 96 ALA A O 1
ATOM 754 N N . TYR A 1 97 ? -5.130 -17.685 0.997 1.00 97.81 97 TYR A N 1
ATOM 755 C CA . TYR A 1 97 ? -5.815 -16.931 2.067 1.00 97.81 97 TYR A CA 1
ATOM 756 C C . TYR A 1 97 ? -5.915 -17.636 3.438 1.00 97.81 97 TYR A C 1
ATOM 758 O O . TYR A 1 97 ? -6.405 -18.767 3.545 1.00 97.81 97 TYR A O 1
ATOM 766 N N . GLN A 1 98 ? -5.527 -16.941 4.516 1.00 97.88 98 GLN A N 1
ATOM 767 C CA . GLN A 1 98 ? -5.589 -17.419 5.907 1.00 97.88 98 GLN A CA 1
ATOM 768 C C . GLN A 1 98 ? -6.175 -16.364 6.865 1.00 97.88 98 GLN A C 1
ATOM 770 O O . GLN A 1 98 ? -5.972 -15.171 6.664 1.00 97.88 98 GLN A O 1
ATOM 775 N N . PRO A 1 99 ? -6.791 -16.770 7.996 1.00 97.25 99 PRO A N 1
ATOM 776 C CA . PRO A 1 99 ? -7.230 -15.840 9.045 1.00 97.25 99 PRO A CA 1
ATOM 777 C C . PRO A 1 99 ? -6.066 -15.272 9.877 1.00 97.25 99 PRO A C 1
ATOM 779 O O . PRO A 1 99 ? -6.255 -14.354 10.668 1.00 97.25 99 PRO A O 1
ATOM 782 N N . HIS A 1 100 ? -4.878 -15.881 9.794 1.00 97.94 100 HIS A N 1
ATOM 783 C CA . HIS A 1 100 ? -3.622 -15.340 10.313 1.00 97.94 100 HIS A CA 1
ATOM 784 C C . HIS A 1 100 ? -2.426 -16.141 9.791 1.00 97.94 100 HIS A C 1
ATOM 786 O O . HIS A 1 100 ? -2.530 -17.359 9.621 1.00 97.94 100 HIS A O 1
ATOM 792 N N . PHE A 1 101 ? -1.263 -15.501 9.687 1.00 98.56 101 PHE A N 1
ATOM 793 C CA . PHE A 1 101 ? 0.019 -16.153 9.378 1.00 98.56 101 PHE A CA 1
ATOM 794 C C . PHE A 1 101 ? 0.974 -16.170 10.583 1.00 98.56 101 PHE A C 1
ATOM 796 O O . PHE A 1 101 ? 0.675 -15.619 11.647 1.00 98.56 101 PHE A O 1
ATOM 803 N N . SER A 1 102 ? 2.130 -16.815 10.421 1.00 98.06 102 SER A N 1
ATOM 804 C CA . SER A 1 102 ? 3.332 -16.627 11.236 1.00 98.06 102 SER A CA 1
ATOM 805 C C . SER A 1 102 ? 4.556 -16.526 10.327 1.00 98.06 102 SER A C 1
ATOM 807 O O . SER A 1 102 ? 4.789 -17.425 9.522 1.00 98.06 102 SER A O 1
ATOM 809 N N . ILE A 1 103 ? 5.345 -15.462 10.484 1.00 96.81 103 ILE A N 1
ATOM 810 C CA . ILE A 1 103 ? 6.584 -15.227 9.728 1.00 96.81 103 ILE A CA 1
ATOM 811 C C . ILE A 1 103 ? 7.777 -15.450 10.661 1.00 96.81 103 ILE A C 1
ATOM 813 O O . ILE A 1 103 ? 7.793 -14.974 11.803 1.00 96.81 103 ILE A O 1
ATOM 817 N N . GLN A 1 104 ? 8.760 -16.223 10.201 1.00 94.50 104 GLN A N 1
ATOM 818 C CA . GLN A 1 104 ? 9.940 -16.598 10.979 1.00 94.50 104 GLN A CA 1
ATOM 819 C C . GLN A 1 104 ? 11.210 -16.389 10.156 1.00 94.50 104 GLN A C 1
ATOM 821 O O . GLN A 1 104 ? 11.370 -16.991 9.098 1.00 94.50 104 GLN A O 1
ATOM 826 N N . THR A 1 105 ? 12.138 -15.578 10.661 1.00 91.88 105 THR A N 1
ATOM 827 C CA . THR A 1 105 ? 13.446 -15.357 10.028 1.00 91.88 105 THR A CA 1
ATOM 828 C C . THR A 1 105 ? 14.547 -15.875 10.949 1.00 91.88 105 THR A C 1
ATOM 830 O O . THR A 1 105 ? 14.475 -15.728 12.173 1.00 91.88 105 THR A O 1
ATOM 833 N N . SER A 1 106 ? 15.567 -16.533 10.389 1.00 87.12 106 SER A N 1
ATOM 834 C CA . SER A 1 106 ? 16.690 -17.035 11.190 1.00 87.12 106 SER A CA 1
ATOM 835 C C . SER A 1 106 ? 18.040 -16.865 10.510 1.00 87.12 106 SER A C 1
ATOM 837 O O . SER A 1 106 ? 18.268 -17.299 9.383 1.00 87.12 106 SER A O 1
ATOM 839 N N . LEU A 1 107 ? 18.986 -16.318 11.274 1.00 80.56 107 LEU A N 1
ATOM 840 C CA . LEU A 1 107 ? 20.406 -16.278 10.928 1.00 80.56 107 LEU A CA 1
ATOM 841 C C . LEU A 1 107 ? 21.125 -17.608 11.240 1.00 80.56 107 LEU A C 1
ATOM 843 O O . LEU A 1 107 ? 22.316 -17.738 10.969 1.00 80.56 107 LEU A O 1
ATOM 847 N N . ASN A 1 108 ? 20.453 -18.597 11.852 1.00 80.31 108 ASN A N 1
ATOM 848 C CA . ASN A 1 108 ? 21.023 -19.878 12.309 1.00 80.31 108 ASN A CA 1
ATOM 849 C C . ASN A 1 108 ? 22.346 -19.754 13.111 1.00 80.31 108 ASN A C 1
ATOM 851 O O . ASN A 1 108 ? 23.165 -20.677 13.161 1.00 80.31 108 ASN A O 1
ATOM 855 N N . GLY A 1 109 ? 22.560 -18.613 13.776 1.00 69.62 109 GLY A N 1
ATOM 856 C CA . GLY A 1 109 ? 23.776 -18.307 14.532 1.00 69.62 109 GLY A CA 1
ATOM 857 C C . GLY A 1 109 ? 24.939 -17.727 13.714 1.00 69.62 109 GLY A C 1
ATOM 858 O O . GLY A 1 109 ? 26.039 -17.610 14.262 1.00 69.62 109 GLY A O 1
ATOM 859 N N . SER A 1 110 ? 24.727 -17.344 12.449 1.00 70.94 110 SER A N 1
ATOM 860 C CA . SER A 1 110 ? 25.598 -16.372 11.778 1.00 70.94 110 SER A CA 1
ATOM 861 C C . SER A 1 110 ? 25.485 -14.999 12.457 1.00 70.94 110 SER A C 1
ATOM 863 O O . SER A 1 110 ? 24.536 -14.717 13.191 1.00 70.94 110 SER A O 1
ATOM 865 N N . THR A 1 111 ? 26.481 -14.139 12.249 1.00 70.12 111 THR A N 1
ATOM 866 C CA . THR A 1 111 ? 26.475 -12.761 12.759 1.00 70.12 111 THR A CA 1
ATOM 867 C C . THR A 1 111 ? 26.460 -11.787 11.593 1.00 70.12 111 THR A C 1
ATOM 869 O O . THR A 1 111 ? 27.504 -11.566 10.976 1.00 70.12 111 THR A O 1
ATOM 872 N N . TYR A 1 112 ? 25.299 -11.200 11.312 1.00 78.25 112 TYR A N 1
ATOM 873 C CA . TYR A 1 112 ? 25.177 -10.073 10.391 1.00 78.25 112 TYR A CA 1
ATOM 874 C C . TYR A 1 112 ? 25.309 -8.745 11.155 1.00 78.25 112 TYR A C 1
ATOM 876 O O . TYR A 1 112 ? 24.962 -8.669 12.333 1.00 78.25 112 TYR A O 1
ATOM 884 N N . ASN A 1 113 ? 25.857 -7.715 10.509 1.00 80.69 113 ASN A N 1
ATOM 885 C CA . ASN A 1 113 ? 26.079 -6.387 11.096 1.00 80.69 113 ASN A CA 1
ATOM 886 C C . ASN A 1 113 ? 25.626 -5.308 10.100 1.00 80.69 113 ASN A C 1
ATOM 888 O O . ASN A 1 113 ? 26.413 -4.484 9.640 1.00 80.69 113 ASN A O 1
ATOM 892 N N . GLY A 1 114 ? 24.345 -5.373 9.762 1.00 86.81 114 GLY A N 1
ATOM 893 C CA . GLY A 1 114 ? 23.614 -4.413 8.945 1.00 86.81 114 GLY A CA 1
ATOM 894 C C . GLY A 1 114 ? 22.176 -4.329 9.451 1.00 86.81 114 GLY A C 1
ATOM 895 O O . GLY A 1 114 ? 21.916 -4.622 10.620 1.00 86.81 114 GLY A O 1
ATOM 896 N N . HIS A 1 115 ? 21.255 -3.966 8.575 1.00 90.00 115 HIS A N 1
ATOM 897 C CA . HIS A 1 115 ? 19.819 -3.930 8.823 1.00 90.00 115 HIS A CA 1
ATOM 898 C C . HIS A 1 115 ? 19.130 -5.111 8.132 1.00 90.00 115 HIS A C 1
ATOM 900 O O . HIS A 1 115 ? 19.669 -5.691 7.190 1.00 90.00 115 HIS A O 1
ATOM 906 N N . GLN A 1 116 ? 17.952 -5.483 8.618 1.00 90.00 116 GLN A N 1
ATOM 907 C CA . GLN A 1 116 ? 17.073 -6.451 7.965 1.00 90.00 116 GLN A CA 1
ATOM 908 C C . GLN A 1 116 ? 15.733 -5.771 7.701 1.00 90.00 116 GLN A C 1
ATOM 910 O O . GLN A 1 116 ? 15.183 -5.162 8.622 1.00 90.00 116 GLN A O 1
ATOM 915 N N . TYR A 1 117 ? 15.215 -5.896 6.487 1.00 90.94 117 TYR A N 1
ATOM 916 C CA . TYR A 1 117 ? 13.854 -5.504 6.150 1.00 90.94 117 TYR A CA 1
ATOM 917 C C . TYR A 1 117 ? 12.932 -6.722 6.142 1.00 90.94 117 TYR A C 1
ATOM 919 O O . TYR A 1 117 ? 13.381 -7.866 6.051 1.00 90.94 117 TYR A O 1
ATOM 927 N N . ILE A 1 118 ? 11.644 -6.466 6.322 1.00 93.81 118 ILE A N 1
ATOM 928 C CA . ILE A 1 118 ? 10.550 -7.373 5.993 1.00 93.81 118 ILE A CA 1
ATOM 929 C C . ILE A 1 118 ? 9.550 -6.493 5.245 1.00 93.81 118 ILE A C 1
ATOM 931 O O . ILE A 1 118 ? 9.021 -5.548 5.837 1.00 93.81 118 ILE A O 1
ATOM 935 N N . GLU A 1 119 ? 9.381 -6.758 3.957 1.00 94.75 119 GLU A N 1
ATOM 936 C CA . GLU A 1 119 ? 8.586 -5.988 2.991 1.00 94.75 119 GLU A CA 1
ATOM 937 C C . GLU A 1 119 ? 7.510 -6.907 2.421 1.00 94.75 119 GLU A C 1
ATOM 939 O O . GLU A 1 119 ? 7.740 -8.107 2.304 1.00 94.75 119 GLU A O 1
ATOM 944 N N . PHE A 1 120 ? 6.302 -6.394 2.207 1.00 95.94 120 PHE A N 1
ATOM 945 C CA . PHE A 1 120 ? 5.144 -7.230 1.894 1.00 95.94 120 PHE A CA 1
ATOM 946 C C . PHE A 1 120 ? 4.037 -6.452 1.194 1.00 95.94 120 PHE A C 1
ATOM 948 O O . PHE A 1 120 ? 3.751 -5.319 1.586 1.00 95.94 120 PHE A O 1
ATOM 955 N N . GLN A 1 121 ? 3.337 -7.122 0.282 1.00 97.94 121 GLN A N 1
ATOM 956 C CA . GLN A 1 121 ? 1.976 -6.803 -0.134 1.00 97.94 121 GLN A CA 1
ATOM 957 C C . GLN A 1 121 ? 0.989 -7.777 0.531 1.00 97.94 121 GLN A C 1
ATOM 959 O O . GLN A 1 121 ? 1.253 -8.971 0.685 1.00 97.94 121 GLN A O 1
ATOM 964 N N . VAL A 1 122 ? -0.171 -7.277 0.960 1.00 98.12 122 VAL A N 1
ATOM 965 C CA . VAL A 1 122 ? -1.263 -8.096 1.505 1.00 98.12 122 VAL A CA 1
ATOM 966 C C . VAL A 1 122 ? -2.613 -7.694 0.932 1.00 98.12 122 VAL A C 1
ATOM 968 O O . VAL A 1 122 ? -2.888 -6.511 0.742 1.00 98.12 122 VAL A O 1
ATOM 971 N N . GLN A 1 123 ? -3.480 -8.684 0.737 1.00 97.56 123 GLN A N 1
ATOM 972 C CA . GLN A 1 123 ? -4.814 -8.502 0.172 1.00 97.56 123 GLN A CA 1
ATOM 973 C C . GLN A 1 123 ? -5.895 -9.180 1.031 1.00 97.56 123 GLN A C 1
ATOM 975 O O . GLN A 1 123 ? -5.679 -10.302 1.510 1.00 97.56 123 GLN A O 1
ATOM 980 N N . PRO A 1 124 ? -7.063 -8.547 1.244 1.00 97.56 124 PRO A N 1
ATOM 981 C CA . PRO A 1 124 ? -8.229 -9.196 1.843 1.00 97.56 124 PRO A CA 1
ATOM 982 C C . PRO A 1 124 ? -8.794 -10.288 0.914 1.00 97.56 124 PRO A C 1
ATOM 984 O O . PRO A 1 124 ? -8.499 -10.314 -0.272 1.00 97.56 124 PRO A O 1
ATOM 987 N N . GLN A 1 125 ? -9.614 -11.203 1.443 1.00 96.75 125 GLN A N 1
ATOM 988 C CA . GLN A 1 125 ? -10.349 -12.177 0.611 1.00 96.75 125 GLN A CA 1
ATOM 989 C C . GLN A 1 125 ? -11.616 -11.593 -0.050 1.00 96.75 125 GLN A C 1
ATOM 991 O O . GLN A 1 125 ? -12.217 -12.232 -0.908 1.00 96.75 125 GLN A O 1
ATOM 996 N N . ASP A 1 126 ? -12.059 -10.420 0.387 1.00 94.19 126 ASP A N 1
ATOM 997 C CA . ASP A 1 126 ? -13.123 -9.667 -0.268 1.00 94.19 126 ASP A CA 1
ATOM 998 C C . ASP A 1 126 ? -12.459 -8.439 -0.896 1.00 94.19 126 ASP A C 1
ATOM 1000 O O . ASP A 1 126 ? -12.060 -7.528 -0.172 1.00 94.19 126 ASP A O 1
ATOM 1004 N N . GLU A 1 127 ? -12.249 -8.448 -2.214 1.00 91.50 127 GLU A N 1
ATOM 1005 C CA . GLU A 1 127 ? -11.533 -7.374 -2.922 1.00 91.50 127 GLU A CA 1
ATOM 1006 C C . GLU A 1 127 ? -12.231 -6.013 -2.779 1.00 91.50 127 GLU A C 1
ATOM 1008 O O . GLU A 1 127 ? -11.560 -4.985 -2.766 1.00 91.50 127 GLU A O 1
ATOM 1013 N N . SER A 1 128 ? -13.546 -5.977 -2.514 1.00 89.88 128 SER A N 1
ATOM 1014 C CA . SER A 1 128 ? -14.243 -4.725 -2.175 1.00 89.88 128 SER A CA 1
ATOM 1015 C C . SER A 1 128 ? -13.673 -4.042 -0.922 1.00 89.88 128 SER A C 1
ATOM 1017 O O . SER A 1 128 ? -13.774 -2.825 -0.768 1.00 89.88 128 SER A O 1
ATOM 1019 N N . HIS A 1 129 ? -12.999 -4.788 -0.037 1.00 94.31 129 HIS A N 1
ATOM 1020 C CA . HIS A 1 129 ? -12.309 -4.209 1.111 1.00 94.31 129 HIS A CA 1
ATOM 1021 C C . HIS A 1 129 ? -11.030 -3.431 0.727 1.00 94.31 129 HIS A C 1
ATOM 1023 O O . HIS A 1 129 ? -10.578 -2.618 1.531 1.00 94.31 129 HIS A O 1
ATOM 1029 N N . LEU A 1 130 ? -10.454 -3.602 -0.472 1.00 94.88 130 LEU A N 1
ATOM 1030 C CA . LEU A 1 130 ? -9.276 -2.837 -0.927 1.00 94.88 130 LEU A CA 1
ATOM 1031 C C . LEU A 1 130 ? -9.575 -1.331 -1.047 1.00 94.88 130 LEU A C 1
ATOM 1033 O O . LEU A 1 130 ? -8.739 -0.498 -0.702 1.00 94.88 130 LEU A O 1
ATOM 1037 N N . ARG A 1 131 ? -10.806 -0.972 -1.420 1.00 92.69 131 ARG A N 1
ATOM 1038 C CA . ARG A 1 131 ? -11.263 0.418 -1.595 1.00 92.69 131 ARG A CA 1
ATOM 1039 C C . ARG A 1 131 ? -11.865 1.049 -0.324 1.00 92.69 131 ARG A C 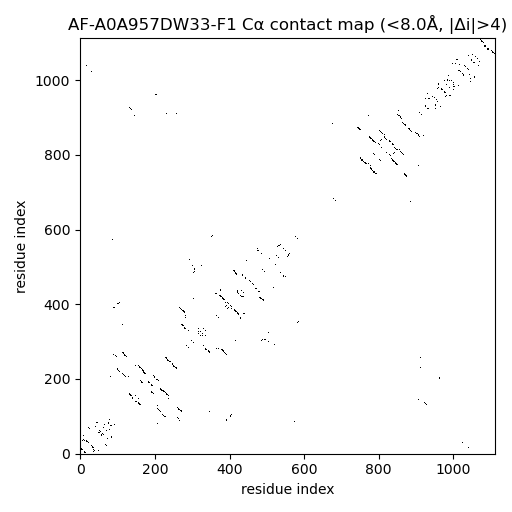1
ATOM 1041 O O . ARG A 1 131 ? -12.416 2.148 -0.334 1.00 92.69 131 ARG A O 1
ATOM 1048 N N . LEU A 1 132 ? -11.685 0.416 0.841 1.00 93.19 132 LEU A N 1
ATOM 1049 C CA . LEU A 1 132 ? -12.075 1.009 2.133 1.00 93.19 132 LEU A CA 1
ATOM 1050 C C . LEU A 1 132 ? -11.141 2.131 2.620 1.00 93.19 132 LEU A C 1
ATOM 1052 O O . LEU A 1 132 ? -11.477 2.823 3.579 1.00 93.19 132 LEU A O 1
ATOM 1056 N N . VAL A 1 133 ? -9.975 2.321 1.991 1.00 92.00 133 VAL A N 1
ATOM 1057 C CA . VAL A 1 133 ? -9.078 3.458 2.287 1.00 92.00 133 VAL A CA 1
ATOM 1058 C C . VAL A 1 133 ? -9.616 4.798 1.777 1.00 92.00 133 VAL A C 1
ATOM 1060 O O . VAL A 1 133 ? -9.299 5.833 2.363 1.00 92.00 133 VAL A O 1
ATOM 1063 N N . THR A 1 134 ? -10.419 4.753 0.718 1.00 90.38 134 THR A N 1
ATOM 1064 C CA . THR A 1 134 ? -11.107 5.866 0.047 1.00 90.38 134 THR A CA 1
ATOM 1065 C C . THR A 1 134 ? -12.546 6.004 0.563 1.00 90.38 134 THR A C 1
ATOM 1067 O O . THR A 1 134 ? -12.972 7.105 0.900 1.00 90.38 134 THR A O 1
ATOM 1070 N N . THR A 1 135 ? -13.247 4.885 0.805 1.00 89.69 135 THR A N 1
ATOM 1071 C CA . THR A 1 135 ? -14.606 4.874 1.395 1.00 89.69 135 THR A CA 1
ATOM 1072 C C . THR A 1 135 ? -14.713 5.671 2.716 1.00 89.69 135 THR A C 1
ATOM 1074 O O . THR A 1 135 ? -14.275 5.209 3.779 1.00 89.69 135 THR A O 1
ATOM 1077 N N . GLU A 1 136 ? -15.412 6.814 2.703 1.00 89.06 136 GLU A N 1
ATOM 1078 C CA . GLU A 1 136 ? -15.843 7.538 3.913 1.00 89.06 136 GLU A CA 1
ATOM 1079 C C . GLU A 1 136 ? -17.343 7.307 4.211 1.00 89.06 136 GLU A C 1
ATOM 1081 O O . GLU A 1 136 ? -18.195 7.412 3.331 1.00 89.06 136 GLU A O 1
ATOM 1086 N N . LEU A 1 137 ? -17.703 7.030 5.475 1.00 90.88 137 LEU A N 1
ATOM 1087 C CA . LEU A 1 137 ? -19.105 6.854 5.899 1.00 90.88 137 LEU A CA 1
ATOM 1088 C C . LEU A 1 137 ? -19.629 8.042 6.723 1.00 90.88 137 LEU A C 1
ATOM 1090 O O . LEU A 1 137 ? -19.028 8.428 7.731 1.00 90.88 137 LEU A O 1
ATOM 1094 N N . ASP A 1 138 ? -20.821 8.528 6.365 1.00 88.81 138 ASP A N 1
ATOM 1095 C CA . ASP A 1 138 ? -21.599 9.514 7.129 1.00 88.81 138 ASP A CA 1
ATOM 1096 C C . ASP A 1 138 ? -22.066 8.889 8.456 1.00 88.81 138 ASP A C 1
ATOM 1098 O O . ASP A 1 138 ? -22.613 7.773 8.496 1.00 88.81 138 ASP A O 1
ATOM 1102 N N . TRP A 1 139 ? -21.881 9.619 9.561 1.00 88.00 139 TRP A N 1
ATOM 1103 C CA . TRP A 1 139 ? -22.505 9.299 10.846 1.00 88.00 139 TRP A CA 1
ATOM 1104 C C . TRP A 1 139 ? -23.673 10.257 11.113 1.00 88.00 139 TRP A C 1
ATOM 1106 O O . TRP A 1 139 ? -23.467 11.346 11.661 1.00 88.00 139 TRP A O 1
ATOM 1116 N N . PRO A 1 140 ? -24.928 9.837 10.852 1.00 85.75 140 PRO A N 1
ATOM 1117 C CA . PRO A 1 140 ? -26.081 10.705 11.022 1.00 85.75 140 PRO A CA 1
ATOM 1118 C C . PRO A 1 140 ? -26.178 11.361 12.403 1.00 85.75 140 PRO A C 1
ATOM 1120 O O . PRO A 1 140 ? -26.114 10.683 13.431 1.00 85.75 140 PRO A O 1
ATOM 1123 N N . TYR A 1 141 ? -26.417 12.678 12.383 1.00 86.19 141 TYR A N 1
ATOM 1124 C CA . TYR A 1 141 ? -26.562 13.591 13.525 1.00 86.19 141 TYR A CA 1
ATOM 1125 C C . TYR A 1 141 ? -26.962 12.930 14.860 1.00 86.19 141 TYR A C 1
ATOM 1127 O O . TYR A 1 141 ? -28.116 12.514 15.039 1.00 86.19 141 TYR A O 1
ATOM 1135 N N . ASP A 1 142 ? -26.050 12.949 15.839 1.00 86.06 142 ASP A N 1
ATOM 1136 C CA . ASP A 1 142 ? -26.317 12.497 17.210 1.00 86.06 142 ASP A CA 1
ATOM 1137 C C . ASP A 1 142 ? -25.773 13.478 18.264 1.00 86.06 142 ASP A C 1
ATOM 1139 O O . ASP A 1 142 ? -24.612 13.885 18.245 1.00 86.06 142 ASP A O 1
ATOM 1143 N N . ASP A 1 143 ? -26.640 13.836 19.218 1.00 86.00 143 ASP A N 1
ATOM 1144 C CA . ASP A 1 143 ? -26.371 14.699 20.373 1.00 86.00 143 ASP A CA 1
ATOM 1145 C C . ASP A 1 143 ? -26.182 13.920 21.697 1.00 86.00 143 ASP A C 1
ATOM 1147 O O . ASP A 1 143 ? -26.126 14.522 22.777 1.00 86.00 143 ASP A O 1
ATOM 1151 N N . LYS A 1 144 ? -26.132 12.579 21.647 1.00 86.62 144 LYS A N 1
ATOM 1152 C CA . LYS A 1 144 ? -26.000 11.673 22.807 1.00 86.62 144 LYS A CA 1
ATOM 1153 C C . LYS A 1 144 ? -24.933 10.601 22.546 1.00 86.62 144 LYS A C 1
ATOM 1155 O O . LYS A 1 144 ? -23.856 10.940 22.085 1.00 86.62 144 LYS A O 1
ATOM 1160 N N . GLY A 1 145 ? -25.156 9.358 22.974 1.00 84.94 145 GLY A N 1
ATOM 1161 C CA . GLY A 1 145 ? -24.168 8.294 22.826 1.00 84.94 145 GLY A CA 1
ATOM 1162 C C . GLY A 1 145 ? -22.788 8.572 23.451 1.00 84.94 145 GLY A C 1
ATOM 1163 O O . GLY A 1 145 ? -22.630 9.373 24.382 1.00 84.94 145 GLY A O 1
ATOM 1164 N N . SER A 1 146 ? -21.808 7.852 22.917 1.00 82.88 146 SER A N 1
ATOM 1165 C CA . SER A 1 146 ? -20.360 8.007 23.081 1.00 82.88 146 SER A CA 1
ATOM 1166 C C . SER A 1 146 ? -19.721 8.694 21.867 1.00 82.88 146 SER A C 1
ATOM 1168 O O . SER A 1 146 ? -18.634 9.250 22.003 1.00 82.88 146 SER A O 1
ATOM 1170 N N . LEU A 1 147 ? -20.378 8.593 20.708 1.00 87.94 147 LEU A N 1
ATOM 1171 C CA . LEU A 1 147 ? -19.954 9.027 19.383 1.00 87.94 147 LEU A CA 1
ATOM 1172 C C . LEU A 1 147 ? -20.952 10.082 18.889 1.00 87.94 147 LEU A C 1
ATOM 1174 O O . LEU A 1 147 ? -22.152 9.820 18.828 1.00 87.94 147 LEU A O 1
ATOM 1178 N N . GLN A 1 148 ? -20.476 11.292 18.593 1.00 84.94 148 GLN A N 1
ATOM 1179 C CA . GLN A 1 148 ? -21.342 12.439 18.284 1.00 84.94 148 GLN A CA 1
ATOM 1180 C C . GLN A 1 148 ? -20.924 13.108 16.982 1.00 84.94 148 GLN A C 1
ATOM 1182 O O . GLN A 1 148 ? -19.747 13.402 16.788 1.00 84.94 148 GLN A O 1
ATOM 1187 N N . ALA A 1 149 ? -21.913 13.422 16.151 1.00 82.88 149 ALA A N 1
ATOM 1188 C CA . ALA A 1 149 ? -21.770 14.257 14.966 1.00 82.88 149 ALA A CA 1
ATOM 1189 C C . ALA A 1 149 ? -22.780 15.405 15.071 1.00 82.88 149 ALA A C 1
ATOM 1191 O O . ALA A 1 149 ? -23.982 15.170 15.226 1.00 82.88 149 ALA A O 1
ATOM 1192 N N . GLN A 1 150 ? -22.288 16.648 15.061 1.00 75.56 150 GLN A N 1
ATOM 1193 C CA . GLN A 1 150 ? -23.136 17.848 15.068 1.00 75.56 150 GLN A CA 1
ATOM 1194 C C . GLN A 1 150 ? -23.184 18.582 13.721 1.00 75.56 150 GLN A C 1
ATOM 1196 O O . GLN A 1 150 ? -24.042 19.456 13.554 1.00 75.56 150 GLN A O 1
ATOM 1201 N N . ASP A 1 151 ? -22.291 18.250 12.787 1.00 65.75 151 ASP A N 1
ATOM 1202 C CA . ASP A 1 151 ? -22.434 18.643 11.386 1.00 65.75 151 ASP A CA 1
ATOM 1203 C C . ASP A 1 151 ? -23.490 17.756 10.691 1.00 65.75 151 ASP A C 1
ATOM 1205 O O . ASP A 1 151 ? -23.916 16.733 11.225 1.00 65.75 151 ASP A O 1
ATOM 1209 N N . VAL A 1 152 ? -23.974 18.229 9.544 1.00 59.94 152 VAL A N 1
ATOM 1210 C CA . VAL A 1 152 ? -24.826 17.531 8.561 1.00 59.94 152 VAL A CA 1
ATOM 1211 C C . VAL A 1 152 ? -24.565 18.086 7.144 1.00 59.94 152 VAL A C 1
ATOM 1213 O O . VAL A 1 152 ? -25.476 18.151 6.316 1.00 59.94 152 VAL A O 1
ATOM 1216 N N . THR A 1 153 ? -23.370 18.645 6.905 1.00 59.66 153 THR A N 1
ATOM 1217 C CA . THR A 1 153 ? -23.003 19.354 5.662 1.00 59.66 153 THR A CA 1
ATOM 1218 C C . THR A 1 153 ? -21.627 19.007 5.088 1.00 59.66 153 THR A C 1
ATOM 1220 O O . THR A 1 153 ? -21.344 19.427 3.971 1.00 59.66 153 THR A O 1
ATOM 1223 N N . ASN A 1 154 ? -20.835 18.213 5.807 1.00 57.34 154 ASN A N 1
ATOM 1224 C CA . ASN A 1 154 ? -19.718 17.406 5.310 1.00 57.34 154 ASN A CA 1
ATOM 1225 C C . ASN A 1 154 ? -20.065 15.973 5.769 1.00 57.34 154 ASN A C 1
ATOM 1227 O O . ASN A 1 154 ? -20.554 15.850 6.892 1.00 57.34 154 ASN A O 1
ATOM 1231 N N . GLN A 1 155 ? -19.954 14.947 4.921 1.00 64.44 155 GLN A N 1
ATOM 1232 C CA . GLN A 1 155 ? -20.686 13.669 5.096 1.00 64.44 155 GLN A CA 1
ATOM 1233 C C . GLN A 1 155 ? -19.756 12.465 5.313 1.00 64.44 155 GLN A C 1
ATOM 1235 O O . GLN A 1 155 ? -19.919 11.404 4.723 1.00 64.44 155 GLN A O 1
ATOM 1240 N N . GLU A 1 156 ? -18.724 12.684 6.119 1.00 76.88 156 GLU A N 1
ATOM 1241 C CA . GLU A 1 156 ? -17.447 11.974 6.024 1.00 76.88 156 GLU A CA 1
ATOM 1242 C C . GLU A 1 156 ? -16.927 11.606 7.430 1.00 76.88 156 GLU A C 1
ATOM 1244 O O . GLU A 1 156 ? -15.748 11.770 7.737 1.00 76.88 156 GLU A O 1
ATOM 1249 N N . GLU A 1 157 ? -17.783 11.237 8.387 1.00 84.50 157 GLU A N 1
ATOM 1250 C CA . GLU A 1 157 ? -17.339 11.080 9.780 1.00 84.50 157 GLU A CA 1
ATOM 1251 C C . GLU A 1 157 ? -16.421 9.880 10.035 1.00 84.50 157 GLU A C 1
ATOM 1253 O O . GLU A 1 157 ? -15.603 9.968 10.956 1.00 84.50 157 GLU A O 1
ATOM 1258 N N . MET A 1 158 ? -16.558 8.771 9.303 1.00 91.56 158 MET A N 1
ATOM 1259 C CA . MET A 1 158 ? -15.811 7.530 9.548 1.00 91.56 158 MET A CA 1
ATOM 1260 C C . MET A 1 158 ? -14.933 7.109 8.369 1.00 91.56 158 MET A C 1
ATOM 1262 O O . MET A 1 158 ? -15.393 7.085 7.238 1.00 91.56 158 MET A O 1
ATOM 1266 N N . THR A 1 159 ? -13.695 6.713 8.677 1.00 93.75 159 THR A N 1
ATOM 1267 C CA . THR A 1 159 ? -12.675 6.226 7.726 1.00 93.75 159 THR A CA 1
ATOM 1268 C C . THR A 1 159 ? -12.061 4.921 8.222 1.00 93.75 159 THR A C 1
ATOM 1270 O O . THR A 1 159 ? -12.067 4.645 9.431 1.00 93.75 159 THR A O 1
ATOM 1273 N N . PHE A 1 160 ? -11.491 4.133 7.312 1.00 95.44 160 PHE A N 1
ATOM 1274 C CA . PHE A 1 160 ? -10.856 2.857 7.628 1.00 95.44 160 PHE A CA 1
ATOM 1275 C C . PHE A 1 160 ? -9.347 2.933 7.390 1.00 95.44 160 PHE A C 1
ATOM 1277 O O . PHE A 1 160 ? -8.888 3.326 6.324 1.00 95.44 160 PHE A O 1
ATOM 1284 N N . VAL A 1 161 ? -8.558 2.543 8.394 1.00 96.38 161 VAL A N 1
ATOM 1285 C CA . VAL A 1 161 ? -7.098 2.442 8.270 1.00 96.38 161 VAL A CA 1
ATOM 1286 C C . VAL A 1 161 ? -6.707 0.959 8.261 1.00 96.38 161 VAL A C 1
ATOM 1288 O O . VAL A 1 161 ? -6.898 0.298 9.293 1.00 96.38 161 VAL A O 1
ATOM 1291 N N . PRO A 1 162 ? -6.184 0.418 7.144 1.00 97.44 162 PRO A N 1
ATOM 1292 C CA . PRO A 1 162 ? -5.668 -0.944 7.080 1.00 97.44 162 PRO A CA 1
ATOM 1293 C C . PRO A 1 162 ? -4.316 -1.017 7.797 1.00 97.44 162 PRO A C 1
ATOM 1295 O O . PRO A 1 162 ? -3.435 -0.183 7.593 1.00 97.44 162 PRO A O 1
ATOM 1298 N N . LEU A 1 163 ? -4.155 -2.015 8.664 1.00 97.88 163 LEU A N 1
ATOM 1299 C CA . LEU A 1 163 ? -2.952 -2.234 9.467 1.00 97.88 163 LEU A CA 1
ATOM 1300 C C . LEU A 1 163 ? -2.607 -3.727 9.508 1.00 97.88 163 LEU A C 1
ATOM 1302 O O . LEU A 1 163 ? -3.492 -4.555 9.734 1.00 97.88 163 LEU A O 1
ATOM 1306 N N . LEU A 1 164 ? -1.322 -4.091 9.445 1.00 98.06 164 LEU A N 1
ATOM 1307 C CA . LEU A 1 164 ? -0.905 -5.426 9.895 1.00 98.06 164 LEU A CA 1
ATOM 1308 C C . LEU A 1 164 ? -0.681 -5.429 11.411 1.00 98.06 164 LEU A C 1
ATOM 1310 O O . LEU A 1 164 ? 0.164 -4.717 11.957 1.00 98.06 164 LEU A O 1
ATOM 1314 N N . LYS A 1 165 ? -1.418 -6.290 12.110 1.00 97.69 165 LYS A N 1
ATOM 1315 C CA . LYS A 1 165 ? -1.315 -6.518 13.551 1.00 97.69 165 LYS A CA 1
ATOM 1316 C C . LYS A 1 165 ? -0.445 -7.738 13.833 1.00 97.69 165 LYS A C 1
ATOM 1318 O O . LYS A 1 165 ? -0.844 -8.882 13.614 1.00 97.69 165 LYS A O 1
ATOM 1323 N N . VAL A 1 166 ? 0.750 -7.495 14.366 1.00 97.94 166 VAL A N 1
ATOM 1324 C CA . VAL A 1 166 ? 1.814 -8.497 14.510 1.00 97.94 166 VAL A CA 1
ATOM 1325 C C . VAL A 1 166 ? 2.117 -8.792 15.978 1.00 97.94 166 VAL A C 1
ATOM 1327 O O . VAL A 1 166 ? 2.541 -7.916 16.728 1.00 97.94 166 VAL A O 1
ATOM 1330 N N . VAL A 1 167 ? 1.981 -10.053 16.396 1.00 97.06 167 VAL A N 1
ATOM 1331 C CA . VAL A 1 167 ? 2.383 -10.536 17.728 1.00 97.06 167 VAL A CA 1
ATOM 1332 C C . VAL A 1 167 ? 3.794 -11.123 17.657 1.00 97.06 167 VAL A C 1
ATOM 1334 O O . VAL A 1 167 ? 3.982 -12.263 17.229 1.00 97.06 167 VAL A O 1
ATOM 1337 N N . THR A 1 168 ? 4.794 -10.360 18.094 1.00 95.44 168 THR A N 1
ATOM 1338 C CA . THR A 1 168 ? 6.224 -10.661 17.904 1.00 95.44 168 THR A CA 1
ATOM 1339 C C . THR A 1 168 ? 6.982 -10.967 19.206 1.00 95.44 168 THR A C 1
ATOM 1341 O O . THR A 1 168 ? 6.560 -10.611 20.319 1.00 95.44 168 THR A O 1
ATOM 1344 N N . ASN A 1 169 ? 8.127 -11.642 19.062 1.00 92.56 169 ASN A N 1
ATOM 1345 C CA . ASN A 1 169 ? 9.151 -11.815 20.093 1.00 92.56 169 ASN A CA 1
ATOM 1346 C C . ASN A 1 169 ? 10.120 -10.620 20.210 1.00 92.56 169 ASN A C 1
ATOM 1348 O O . ASN A 1 169 ? 10.676 -10.429 21.292 1.00 92.56 169 ASN A O 1
ATOM 1352 N N . ASN A 1 170 ? 10.322 -9.838 19.142 1.00 91.06 170 ASN A N 1
ATOM 1353 C CA . ASN A 1 170 ? 11.206 -8.670 19.123 1.00 91.06 170 ASN A CA 1
ATOM 1354 C C . ASN A 1 170 ? 10.676 -7.532 18.229 1.00 91.06 170 ASN A C 1
ATOM 1356 O O . ASN A 1 170 ? 9.964 -7.769 17.251 1.00 91.06 170 ASN A O 1
ATOM 1360 N N . VAL A 1 171 ? 11.050 -6.295 18.558 1.00 92.75 171 VAL A N 1
ATOM 1361 C CA . VAL A 1 171 ? 10.585 -5.065 17.892 1.00 92.75 171 VAL A CA 1
ATOM 1362 C C . VAL A 1 171 ? 11.768 -4.216 17.409 1.00 92.75 171 VAL A C 1
ATOM 1364 O O . VAL A 1 171 ? 12.840 -4.316 18.008 1.00 92.75 171 VAL A O 1
ATOM 1367 N N . PRO A 1 172 ? 11.592 -3.370 16.377 1.00 93.56 172 PRO A N 1
ATOM 1368 C CA . PRO A 1 172 ? 12.619 -2.425 15.941 1.00 93.56 172 PRO A CA 1
ATOM 1369 C C . PRO A 1 172 ? 13.041 -1.417 17.018 1.00 93.56 172 PRO A C 1
ATOM 1371 O O . PRO A 1 172 ? 12.338 -1.204 18.012 1.00 93.56 172 PRO A O 1
ATOM 1374 N N . SER A 1 173 ? 14.148 -0.712 16.774 1.00 91.50 173 SER A N 1
ATOM 1375 C CA . SER A 1 173 ? 14.529 0.477 17.547 1.00 91.50 173 SER A CA 1
ATOM 1376 C C . SER A 1 173 ? 13.448 1.573 17.471 1.00 91.50 173 SER A C 1
ATOM 1378 O O . SER A 1 173 ? 12.660 1.617 16.530 1.00 91.50 173 SER A O 1
ATOM 1380 N N . GLN A 1 174 ? 13.404 2.499 18.439 1.00 90.62 174 GLN A N 1
ATOM 1381 C CA . GLN A 1 174 ? 12.410 3.590 18.428 1.00 90.62 174 GLN A CA 1
ATOM 1382 C C . GLN A 1 174 ? 12.560 4.532 17.212 1.00 90.62 174 GLN A C 1
ATOM 1384 O O . GLN A 1 174 ? 11.592 5.160 16.799 1.00 90.62 174 GLN A O 1
ATOM 1389 N N . GLU A 1 175 ? 13.764 4.631 16.653 1.00 87.50 175 GLU A N 1
ATOM 1390 C CA . GLU A 1 175 ? 14.069 5.432 15.464 1.00 87.50 175 GLU A CA 1
ATOM 1391 C C . GLU A 1 175 ? 13.463 4.781 14.215 1.00 87.50 175 GLU A C 1
ATOM 1393 O O . GLU A 1 175 ? 12.679 5.413 13.512 1.00 87.50 175 GLU A O 1
ATOM 1398 N N . LEU A 1 176 ? 13.692 3.476 14.034 1.00 89.00 176 LEU A N 1
ATOM 1399 C CA . LEU A 1 176 ? 13.071 2.689 12.966 1.00 89.00 176 LEU A CA 1
ATOM 1400 C C . LEU A 1 176 ? 11.541 2.609 13.142 1.00 89.00 176 LEU A C 1
ATOM 1402 O O . LEU A 1 176 ? 10.807 2.704 12.167 1.00 89.00 176 LEU A O 1
ATOM 1406 N N . GLN A 1 177 ? 11.025 2.547 14.376 1.00 92.25 177 GLN A N 1
ATOM 1407 C CA . GLN A 1 177 ? 9.574 2.585 14.620 1.00 92.25 177 GLN A CA 1
ATOM 1408 C C . GLN A 1 177 ? 8.900 3.851 14.073 1.00 92.25 177 GLN A C 1
ATOM 1410 O O . GLN A 1 177 ? 7.784 3.783 13.571 1.00 92.25 177 GLN A O 1
ATOM 1415 N N . GLN A 1 178 ? 9.571 5.003 14.169 1.00 88.50 178 GLN A N 1
ATOM 1416 C CA . GLN A 1 178 ? 9.062 6.278 13.653 1.00 88.50 178 GLN A CA 1
ATOM 1417 C C . GLN A 1 178 ? 9.279 6.441 12.144 1.00 88.50 178 GLN A C 1
ATOM 1419 O O . GLN A 1 178 ? 8.575 7.226 11.519 1.00 88.50 178 GLN A O 1
ATOM 1424 N N . MET A 1 179 ? 10.250 5.717 11.587 1.00 84.69 179 MET A N 1
ATOM 1425 C CA . MET A 1 179 ? 10.634 5.752 10.177 1.00 84.69 179 MET A CA 1
ATOM 1426 C C . MET A 1 179 ? 9.704 4.906 9.287 1.00 84.69 179 MET A C 1
ATOM 1428 O O . MET A 1 179 ? 9.403 5.327 8.179 1.00 84.69 179 MET A O 1
ATOM 1432 N N . TYR A 1 180 ? 9.203 3.766 9.784 1.00 87.44 180 TYR A N 1
ATOM 1433 C CA . TYR A 1 180 ? 8.379 2.811 9.015 1.00 87.44 180 TYR A CA 1
ATOM 1434 C C . TYR A 1 180 ? 6.981 2.557 9.628 1.00 87.44 180 TYR A C 1
ATOM 1436 O O . TYR A 1 180 ? 6.498 1.431 9.613 1.00 87.44 180 TYR A O 1
ATOM 1444 N N . GLY A 1 181 ? 6.348 3.560 10.251 1.00 89.81 181 GLY A N 1
ATOM 1445 C CA . GLY A 1 181 ? 4.945 3.445 10.707 1.00 89.81 181 GLY A CA 1
ATOM 1446 C C . GLY A 1 181 ? 4.660 2.324 11.727 1.00 89.81 181 GLY A C 1
ATOM 1447 O O . GLY A 1 181 ? 3.606 1.693 11.686 1.00 89.81 181 GLY A O 1
ATOM 1448 N N . VAL A 1 182 ? 5.597 2.016 12.639 1.00 95.06 182 VAL A N 1
ATOM 1449 C CA . VAL A 1 182 ? 5.477 0.859 13.555 1.00 95.06 182 VAL A CA 1
ATOM 1450 C C . VAL A 1 182 ? 5.061 1.284 14.966 1.00 95.06 182 VAL A C 1
ATOM 1452 O O . VAL A 1 182 ? 5.877 1.708 15.790 1.00 95.06 182 VAL A O 1
ATOM 1455 N N . SER A 1 183 ? 3.789 1.076 15.306 1.00 95.38 183 SER A N 1
ATOM 1456 C CA . SER A 1 183 ? 3.228 1.375 16.631 1.00 95.38 183 SER A CA 1
ATOM 1457 C C . SER A 1 183 ? 3.289 0.175 17.590 1.00 95.38 183 SER A C 1
ATOM 1459 O O . SER A 1 183 ? 2.584 -0.818 17.416 1.00 95.38 183 SER A O 1
ATOM 1461 N N . VAL A 1 184 ? 4.100 0.259 18.657 1.00 95.31 184 VAL A N 1
ATOM 1462 C CA . VAL A 1 184 ? 4.390 -0.881 19.561 1.00 95.31 184 VAL A CA 1
ATOM 1463 C C . VAL A 1 184 ? 3.648 -0.840 20.908 1.00 95.31 184 VAL A C 1
ATOM 1465 O O . VAL A 1 184 ? 3.877 0.025 21.759 1.00 95.31 184 VAL A O 1
ATOM 1468 N N . VAL A 1 185 ? 2.863 -1.886 21.189 1.00 93.00 185 VAL A N 1
ATOM 1469 C CA . VAL A 1 185 ? 2.203 -2.156 22.479 1.00 93.00 185 VAL A CA 1
ATOM 1470 C C . VAL A 1 185 ? 2.888 -3.319 23.212 1.00 93.00 185 VAL A C 1
ATOM 1472 O O . VAL A 1 185 ? 2.805 -4.487 22.835 1.00 93.00 185 VAL A O 1
ATOM 1475 N N . ASN A 1 186 ? 3.555 -3.006 24.324 1.00 89.81 186 ASN A N 1
ATOM 1476 C CA . ASN A 1 186 ? 4.377 -3.954 25.084 1.00 89.81 186 ASN A CA 1
ATOM 1477 C C . ASN A 1 186 ? 3.545 -4.845 26.034 1.00 89.81 186 ASN A C 1
ATOM 1479 O O . ASN A 1 186 ? 2.951 -4.339 26.988 1.00 89.81 186 ASN A O 1
ATOM 1483 N N . GLN A 1 187 ? 3.575 -6.174 25.856 1.00 83.00 187 GLN A N 1
ATOM 1484 C CA . GLN A 1 187 ? 2.844 -7.155 26.681 1.00 83.00 187 GLN A CA 1
ATOM 1485 C C . GLN A 1 187 ? 3.774 -8.125 27.441 1.00 83.00 187 GLN A C 1
ATOM 1487 O O . GLN A 1 187 ? 3.640 -9.350 27.417 1.00 83.00 187 GLN A O 1
ATOM 1492 N N . GLY A 1 188 ? 4.721 -7.565 28.197 1.00 80.25 188 GLY A N 1
ATOM 1493 C CA . GLY A 1 188 ? 5.538 -8.299 29.170 1.00 80.25 188 GLY A CA 1
ATOM 1494 C C . GLY A 1 188 ? 6.753 -9.009 28.569 1.00 80.25 188 GLY A C 1
ATOM 1495 O O . GLY A 1 188 ? 7.874 -8.574 28.813 1.00 80.25 188 GLY A O 1
ATOM 1496 N N . SER A 1 189 ? 6.542 -10.103 27.834 1.00 78.00 189 SER A N 1
ATOM 1497 C CA . SER A 1 189 ? 7.601 -10.842 27.111 1.00 78.00 189 SER A CA 1
ATOM 1498 C C . SER A 1 189 ? 7.205 -11.194 25.672 1.00 78.00 189 SER A C 1
ATOM 1500 O O . SER A 1 189 ? 7.728 -12.143 25.093 1.00 78.00 189 SER A O 1
ATOM 1502 N N . SER A 1 190 ? 6.214 -10.480 25.153 1.00 86.00 190 SER A N 1
ATOM 1503 C CA . SER A 1 190 ? 5.776 -10.460 23.765 1.00 86.00 190 SER A CA 1
ATOM 1504 C C . SER A 1 190 ? 5.265 -9.047 23.495 1.00 86.00 190 SER A C 1
ATOM 1506 O O . SER A 1 190 ? 4.884 -8.324 24.427 1.00 86.00 190 SER A O 1
ATOM 1508 N N . HIS A 1 191 ? 5.304 -8.636 22.239 1.00 93.00 191 HIS A N 1
ATOM 1509 C CA . HIS A 1 191 ? 4.970 -7.288 21.809 1.00 93.00 191 HIS A CA 1
ATOM 1510 C C . HIS A 1 191 ? 3.910 -7.395 20.717 1.00 93.00 191 HIS A C 1
ATOM 1512 O O . HIS A 1 191 ? 3.963 -8.316 19.905 1.00 93.00 191 HIS A O 1
ATOM 1518 N N . ILE A 1 192 ? 2.950 -6.475 20.711 1.00 95.88 192 ILE A N 1
ATOM 1519 C CA . ILE A 1 192 ? 2.079 -6.270 19.555 1.00 95.88 192 ILE A CA 1
ATOM 1520 C C . ILE A 1 192 ? 2.634 -5.067 18.805 1.00 95.88 192 ILE A C 1
ATOM 1522 O O . ILE A 1 192 ? 2.847 -4.022 19.420 1.00 95.88 192 ILE A O 1
ATOM 1526 N N . MET A 1 193 ? 2.880 -5.220 17.512 1.00 96.81 193 MET A N 1
ATOM 1527 C CA . MET A 1 193 ? 3.105 -4.114 16.589 1.00 96.81 193 MET A CA 1
ATOM 1528 C C . MET A 1 193 ? 1.827 -3.916 15.776 1.00 96.81 193 MET A C 1
ATOM 1530 O O . MET A 1 193 ? 1.168 -4.896 15.427 1.00 96.81 193 MET A O 1
ATOM 1534 N N . TYR A 1 194 ? 1.487 -2.667 15.497 1.00 97.38 194 TYR A N 1
ATOM 1535 C CA . TYR A 1 194 ? 0.629 -2.294 14.379 1.00 97.38 194 TYR A CA 1
ATOM 1536 C C . TYR A 1 194 ? 1.547 -1.665 13.337 1.00 97.38 194 TYR A C 1
ATOM 1538 O O . TYR A 1 194 ? 2.396 -0.849 13.708 1.00 97.38 194 TYR A O 1
ATOM 1546 N N . LEU A 1 195 ? 1.428 -2.121 12.098 1.00 97.38 195 LEU A N 1
ATOM 1547 C CA . LEU A 1 195 ? 2.198 -1.658 10.952 1.00 97.38 195 LEU A CA 1
ATOM 1548 C C . LEU A 1 195 ? 1.237 -0.898 10.046 1.00 97.38 195 LEU A C 1
ATOM 1550 O O . LEU A 1 195 ? 0.224 -1.476 9.647 1.00 97.38 195 LEU A O 1
ATOM 1554 N N . ASP A 1 196 ? 1.540 0.365 9.769 1.00 93.69 196 ASP A N 1
ATOM 1555 C CA . ASP A 1 196 ? 0.767 1.177 8.830 1.00 93.69 196 ASP A CA 1
ATOM 1556 C C . ASP A 1 196 ? 0.919 0.611 7.402 1.00 93.69 196 ASP A C 1
ATOM 1558 O O . ASP A 1 196 ? 2.024 0.232 7.004 1.00 93.69 196 ASP A O 1
ATOM 1562 N N . LEU A 1 197 ? -0.183 0.524 6.647 1.00 96.31 197 LEU A N 1
ATOM 1563 C CA . LEU A 1 197 ? -0.213 0.015 5.267 1.00 96.31 197 LEU A CA 1
ATOM 1564 C C . LEU A 1 197 ? -0.601 1.117 4.277 1.00 96.31 197 LEU A C 1
ATOM 1566 O O . LEU A 1 197 ? -1.299 2.063 4.646 1.00 96.31 197 LEU A O 1
ATOM 1570 N N . GLN A 1 198 ? -0.168 0.998 3.022 1.00 93.56 198 GLN A N 1
ATOM 1571 C CA . GLN A 1 198 ? -0.500 1.918 1.923 1.00 93.56 198 GLN A CA 1
ATOM 1572 C C . GLN A 1 198 ? -1.014 1.127 0.707 1.00 93.56 198 GLN A C 1
ATOM 1574 O O . GLN A 1 198 ? -0.537 0.013 0.501 1.00 93.56 198 GLN A O 1
ATOM 1579 N N . PRO A 1 199 ? -1.957 1.655 -0.093 1.00 93.88 199 PRO A N 1
ATOM 1580 C CA . PRO A 1 199 ? -2.396 0.996 -1.324 1.00 93.88 199 PRO A CA 1
ATOM 1581 C C . PRO A 1 199 ? -1.266 0.894 -2.368 1.00 93.88 199 PRO A C 1
ATOM 1583 O O . PRO A 1 199 ? -0.320 1.689 -2.357 1.00 93.88 199 PRO A O 1
ATOM 1586 N N . ILE A 1 200 ? -1.382 -0.084 -3.265 1.00 91.19 200 ILE A N 1
ATOM 1587 C CA . ILE A 1 200 ? -0.592 -0.248 -4.494 1.00 91.19 200 ILE A CA 1
ATOM 1588 C C . ILE A 1 200 ? -1.491 -0.810 -5.609 1.00 91.19 200 ILE A C 1
ATOM 1590 O O . ILE A 1 200 ? -2.441 -1.542 -5.323 1.00 91.19 200 ILE A O 1
ATOM 1594 N N . GLY A 1 201 ? -1.190 -0.428 -6.848 1.00 86.62 201 GLY A N 1
ATOM 1595 C CA . GLY A 1 201 ? -1.929 -0.726 -8.073 1.00 86.62 201 GLY A CA 1
ATOM 1596 C C . GLY A 1 201 ? -1.794 0.440 -9.061 1.00 86.62 201 GLY A C 1
ATOM 1597 O O . GLY A 1 201 ? -1.471 1.561 -8.649 1.00 86.62 201 GLY A O 1
ATOM 1598 N N . ASP A 1 202 ? -2.015 0.158 -10.342 1.00 82.94 202 ASP A N 1
ATOM 1599 C CA . ASP A 1 202 ? -1.884 1.097 -11.465 1.00 82.94 202 ASP A CA 1
ATOM 1600 C C . ASP A 1 202 ? -3.266 1.456 -12.044 1.00 82.94 202 ASP A C 1
ATOM 1602 O O . ASP A 1 202 ? -4.278 0.995 -11.531 1.00 82.94 202 ASP A O 1
ATOM 1606 N N . GLY A 1 203 ? -3.371 2.375 -13.013 1.00 83.12 203 GLY A N 1
ATOM 1607 C CA . GLY A 1 203 ? -4.672 2.787 -13.593 1.00 83.12 203 GLY A CA 1
ATOM 1608 C C . GLY A 1 203 ? -5.698 3.397 -12.612 1.00 83.12 203 GLY A C 1
ATOM 1609 O O . GLY A 1 203 ? -6.827 3.685 -12.988 1.00 83.12 203 GLY A O 1
ATOM 1610 N N . GLY A 1 204 ? -5.335 3.595 -11.338 1.00 86.69 204 GLY A N 1
ATOM 1611 C CA . GLY A 1 204 ? -6.261 3.926 -10.245 1.00 86.69 204 GLY A CA 1
ATOM 1612 C C . GLY A 1 204 ? -6.840 2.709 -9.502 1.00 86.69 204 GLY A C 1
ATOM 1613 O O . GLY A 1 204 ? -7.389 2.886 -8.412 1.00 86.69 204 GLY A O 1
ATOM 1614 N N . LYS A 1 205 ? -6.651 1.491 -10.028 1.00 90.62 205 LYS A N 1
ATOM 1615 C CA . LYS A 1 205 ? -6.914 0.203 -9.367 1.00 90.62 205 LYS A CA 1
ATOM 1616 C C . LYS A 1 205 ? -6.162 0.141 -8.034 1.00 90.62 205 LYS A C 1
ATOM 1618 O O . LYS A 1 205 ? -5.003 0.543 -7.927 1.00 90.62 205 LYS A O 1
ATOM 1623 N N . ILE A 1 206 ? -6.808 -0.389 -6.995 1.00 93.75 206 ILE A N 1
ATOM 1624 C CA . ILE A 1 206 ? -6.139 -0.741 -5.732 1.00 93.75 206 ILE A CA 1
ATOM 1625 C C . ILE A 1 206 ? -6.082 -2.260 -5.667 1.00 93.75 206 ILE A C 1
ATOM 1627 O O . ILE A 1 206 ? -7.047 -2.894 -5.253 1.00 93.75 206 ILE A O 1
ATOM 1631 N N . ALA A 1 207 ? -4.947 -2.823 -6.073 1.00 94.00 207 ALA A N 1
ATOM 1632 C CA . ALA A 1 207 ? -4.697 -4.258 -6.087 1.00 94.00 207 ALA A CA 1
ATOM 1633 C C . ALA A 1 207 ? -4.392 -4.803 -4.685 1.00 94.00 207 ALA A C 1
ATOM 1635 O O . ALA A 1 207 ? -4.955 -5.802 -4.245 1.00 94.00 207 ALA A O 1
ATOM 1636 N N . ALA A 1 208 ? -3.516 -4.122 -3.938 1.00 96.88 208 ALA A N 1
ATOM 1637 C CA . ALA A 1 208 ? -3.044 -4.616 -2.647 1.00 96.88 208 ALA A CA 1
ATOM 1638 C C . ALA A 1 208 ? -2.690 -3.510 -1.649 1.00 96.88 208 ALA A C 1
ATOM 1640 O O . ALA A 1 208 ? -2.690 -2.315 -1.950 1.00 96.88 208 ALA A O 1
ATOM 1641 N N . PHE A 1 209 ? -2.340 -3.930 -0.431 1.00 97.56 209 PHE A N 1
ATOM 1642 C CA . PHE A 1 209 ? -1.780 -3.074 0.608 1.00 97.56 209 PHE A CA 1
ATOM 1643 C C . PHE A 1 209 ? -0.323 -3.430 0.902 1.00 97.56 209 PHE A C 1
ATOM 1645 O O . PHE A 1 209 ? -0.038 -4.478 1.484 1.00 97.56 209 PHE A O 1
ATOM 1652 N N . GLN A 1 210 ? 0.599 -2.533 0.562 1.00 96.12 210 GLN A N 1
ATOM 1653 C CA . GLN A 1 210 ? 2.026 -2.682 0.835 1.00 96.12 210 GLN A CA 1
ATOM 1654 C C . GLN A 1 210 ? 2.444 -2.132 2.212 1.00 96.12 210 GLN A C 1
ATOM 1656 O O . GLN A 1 210 ? 1.833 -1.203 2.754 1.00 96.12 210 GLN A O 1
ATOM 1661 N N . GLY A 1 211 ? 3.526 -2.679 2.775 1.00 93.19 211 GLY A N 1
ATOM 1662 C CA . GLY A 1 211 ? 4.161 -2.180 3.996 1.00 93.19 211 GLY A CA 1
ATOM 1663 C C . GLY A 1 211 ? 5.582 -2.715 4.222 1.00 93.19 211 GLY A C 1
ATOM 1664 O O . GLY A 1 211 ? 6.017 -3.685 3.604 1.00 93.19 211 GLY A O 1
ATOM 1665 N N . LYS A 1 212 ? 6.326 -2.064 5.130 1.00 93.19 212 LYS A N 1
ATOM 1666 C CA . LYS A 1 212 ? 7.756 -2.324 5.387 1.00 93.19 212 LYS A CA 1
ATOM 1667 C C . LYS A 1 212 ? 8.094 -2.262 6.874 1.00 93.19 212 LYS A C 1
ATOM 1669 O O . LYS A 1 212 ? 7.608 -1.393 7.592 1.00 93.19 212 LYS A O 1
ATOM 1674 N N . VAL A 1 213 ? 8.981 -3.139 7.350 1.00 93.75 213 VAL A N 1
ATOM 1675 C CA . VAL A 1 213 ? 9.535 -3.097 8.717 1.00 93.75 213 VAL A CA 1
ATOM 1676 C C . VAL A 1 213 ? 11.045 -3.293 8.707 1.00 93.75 213 VAL A C 1
ATOM 1678 O O . VAL A 1 213 ? 11.539 -4.348 8.324 1.00 93.75 213 VAL A O 1
ATOM 1681 N N . ALA A 1 214 ? 11.785 -2.315 9.229 1.00 92.19 214 ALA A N 1
ATOM 1682 C CA . ALA A 1 214 ? 13.232 -2.408 9.403 1.00 92.19 214 ALA A CA 1
ATOM 1683 C C . ALA A 1 214 ? 13.641 -2.819 10.825 1.00 92.19 214 ALA A C 1
ATOM 1685 O O . ALA A 1 214 ? 13.149 -2.269 11.809 1.00 92.19 214 ALA A O 1
ATOM 1686 N N . TYR A 1 215 ? 14.630 -3.702 10.939 1.00 92.31 215 TYR A N 1
ATOM 1687 C CA . TYR A 1 215 ? 15.307 -4.068 12.183 1.00 92.31 215 TYR A CA 1
ATOM 1688 C C . TYR A 1 215 ? 16.795 -3.697 12.121 1.00 92.31 215 TYR A C 1
ATOM 1690 O O . TYR A 1 215 ? 17.471 -3.945 11.122 1.00 92.31 215 TYR A O 1
ATOM 1698 N N . GLY A 1 216 ? 17.321 -3.107 13.200 1.00 89.81 216 GLY A N 1
ATOM 1699 C CA . GLY A 1 216 ? 18.724 -2.693 13.290 1.00 89.81 216 GLY A CA 1
ATOM 1700 C C . GLY A 1 216 ? 19.664 -3.801 13.774 1.00 89.81 216 GLY A C 1
ATOM 1701 O O . GLY A 1 216 ? 19.204 -4.781 14.359 1.00 89.81 216 GLY A O 1
ATOM 1702 N N . PRO A 1 217 ? 20.996 -3.638 13.646 1.00 85.12 217 PRO A N 1
ATOM 1703 C CA . PRO A 1 217 ? 21.989 -4.668 13.991 1.00 85.12 217 PRO A CA 1
ATOM 1704 C C . PRO A 1 217 ? 22.007 -5.079 15.476 1.00 85.12 217 PRO A C 1
ATOM 1706 O O . PRO A 1 217 ? 22.629 -6.078 15.833 1.00 85.12 217 PRO A O 1
ATOM 1709 N N . GLY A 1 218 ? 21.347 -4.322 16.362 1.00 77.12 218 GLY A N 1
ATOM 1710 C CA . GLY A 1 218 ? 21.123 -4.712 17.759 1.00 77.12 218 GLY A CA 1
ATOM 1711 C C . GLY A 1 218 ? 19.945 -5.674 17.967 1.00 77.12 218 GLY A C 1
ATOM 1712 O O . GLY A 1 218 ? 19.888 -6.339 19.002 1.00 77.12 218 GLY A O 1
ATOM 1713 N N . ASP A 1 219 ? 19.048 -5.759 16.983 1.00 81.00 219 ASP A N 1
ATOM 1714 C CA . ASP A 1 219 ? 17.716 -6.361 17.077 1.00 81.00 219 ASP A CA 1
ATOM 1715 C C . ASP A 1 219 ? 17.568 -7.631 16.204 1.00 81.00 219 ASP A C 1
ATOM 1717 O O . ASP A 1 219 ? 16.559 -8.332 16.306 1.00 81.00 219 ASP A O 1
ATOM 1721 N N . LEU A 1 220 ? 18.597 -7.973 15.410 1.00 76.06 220 LEU A N 1
ATOM 1722 C CA . LEU A 1 220 ? 18.681 -9.155 14.529 1.00 76.06 220 LEU A CA 1
ATOM 1723 C C . LEU A 1 220 ? 18.894 -10.485 15.287 1.00 76.06 220 LEU A C 1
ATOM 1725 O O . LEU A 1 220 ? 19.826 -11.248 15.022 1.00 76.06 220 LEU A O 1
ATOM 1729 N N . ALA A 1 221 ? 18.046 -10.763 16.275 1.00 72.06 221 ALA A N 1
ATOM 1730 C CA . ALA A 1 221 ? 17.837 -12.124 16.768 1.00 72.06 221 ALA A CA 1
ATOM 1731 C C . ALA A 1 221 ? 16.960 -12.917 15.775 1.00 72.06 221 ALA A C 1
ATOM 1733 O O . ALA A 1 221 ? 16.448 -12.342 14.822 1.00 72.06 221 ALA A O 1
ATOM 1734 N N . ASP A 1 222 ? 16.736 -14.217 16.007 1.00 84.94 222 ASP A N 1
ATOM 1735 C CA . ASP A 1 222 ? 15.731 -14.971 15.240 1.00 84.94 222 ASP A CA 1
ATOM 1736 C C . ASP A 1 222 ? 14.345 -14.313 15.429 1.00 84.94 222 ASP A C 1
ATOM 1738 O O . ASP A 1 222 ? 13.778 -14.348 16.532 1.00 84.94 222 ASP A O 1
ATOM 1742 N N . ILE A 1 223 ? 13.820 -13.667 14.383 1.00 90.50 223 ILE A N 1
ATOM 1743 C CA . ILE A 1 223 ? 12.571 -12.901 14.445 1.00 90.50 223 ILE A CA 1
ATOM 1744 C C . ILE A 1 223 ? 11.407 -13.873 14.275 1.00 90.50 223 ILE A C 1
ATOM 1746 O O . ILE A 1 223 ? 11.394 -14.706 13.372 1.00 90.50 223 ILE A O 1
ATOM 1750 N N . ASN A 1 224 ? 10.428 -13.796 15.174 1.00 93.69 224 ASN A N 1
ATOM 1751 C CA . ASN A 1 224 ? 9.251 -14.653 15.163 1.00 93.69 224 ASN A CA 1
ATOM 1752 C C . ASN A 1 224 ? 8.000 -13.795 15.344 1.00 93.69 224 ASN A C 1
ATOM 1754 O O . ASN A 1 224 ? 7.603 -13.455 16.465 1.00 93.69 224 ASN A O 1
ATOM 1758 N N . TRP A 1 225 ? 7.380 -13.466 14.216 1.00 96.25 225 TRP A N 1
ATOM 1759 C CA . TRP A 1 225 ? 6.025 -12.950 14.150 1.00 96.25 225 TRP A CA 1
ATOM 1760 C C . TRP A 1 225 ? 5.090 -14.150 14.340 1.00 96.25 225 TRP A C 1
ATOM 1762 O O . TRP A 1 225 ? 4.746 -14.875 13.409 1.00 96.25 225 TRP A O 1
ATOM 1772 N N . SER A 1 226 ? 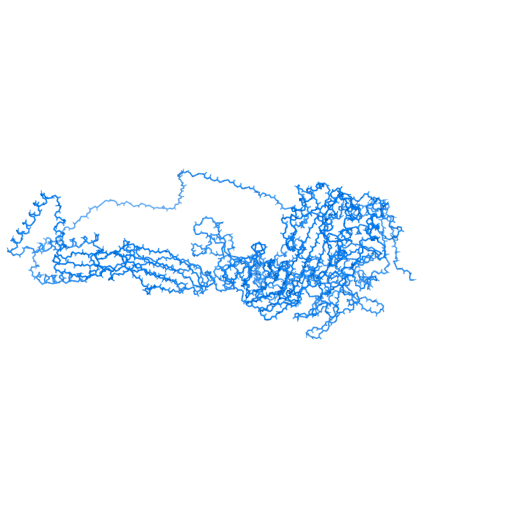4.740 -14.417 15.597 1.00 96.12 226 SER A N 1
ATOM 1773 C CA . SER A 1 226 ? 3.997 -15.611 16.026 1.00 96.12 226 SER A CA 1
ATOM 1774 C C . SER A 1 226 ? 2.516 -15.603 15.635 1.00 96.12 226 SER A C 1
ATOM 1776 O O . SER A 1 226 ? 1.864 -16.649 15.657 1.00 96.12 226 SER A O 1
ATOM 1778 N N . LYS A 1 227 ? 1.991 -14.423 15.292 1.00 97.50 227 LYS A N 1
ATOM 1779 C CA . LYS A 1 227 ? 0.692 -14.215 14.655 1.00 97.50 227 LYS A CA 1
ATOM 1780 C C . LYS A 1 227 ? 0.727 -12.903 13.868 1.00 97.50 227 LYS A C 1
ATOM 1782 O O . LYS A 1 227 ? 1.187 -11.905 14.420 1.00 97.50 227 LYS A O 1
ATOM 1787 N N . VAL A 1 228 ? 0.231 -12.912 12.637 1.00 98.38 228 VAL A N 1
ATOM 1788 C CA . VAL A 1 228 ? 0.015 -11.730 11.787 1.00 98.38 228 VAL A CA 1
ATOM 1789 C C . VAL A 1 228 ? -1.447 -11.723 11.351 1.00 98.38 228 VAL A C 1
ATOM 1791 O O . VAL A 1 228 ? -1.925 -12.750 10.873 1.00 98.38 228 VAL A O 1
ATOM 1794 N N . GLU A 1 229 ? -2.146 -10.608 11.543 1.00 98.19 229 GLU A N 1
ATOM 1795 C CA . GLU A 1 229 ? -3.549 -10.394 11.156 1.00 98.19 229 GLU A CA 1
ATOM 1796 C C . GLU A 1 229 ? -3.665 -9.074 10.386 1.00 98.19 229 GLU A C 1
ATOM 1798 O O . GLU A 1 229 ? -3.208 -8.055 10.904 1.00 98.19 229 GLU A O 1
ATOM 1803 N N . LEU A 1 230 ? -4.298 -9.065 9.210 1.00 98.38 230 LEU A N 1
ATOM 1804 C CA . LEU A 1 230 ? -4.810 -7.827 8.617 1.00 98.38 230 LEU A CA 1
ATOM 1805 C C . LEU A 1 230 ? -5.978 -7.325 9.477 1.00 98.38 230 LEU A C 1
ATOM 1807 O O . LEU A 1 230 ? -6.886 -8.093 9.815 1.00 98.38 230 LEU A O 1
ATOM 1811 N N . VAL A 1 231 ? -5.920 -6.063 9.903 1.00 97.38 231 VAL A N 1
ATOM 1812 C CA . VAL A 1 231 ? -6.956 -5.436 10.726 1.00 97.38 231 VAL A CA 1
ATOM 1813 C C . VAL A 1 231 ? -7.312 -4.045 10.222 1.00 97.38 231 VAL A C 1
ATOM 1815 O O . VAL A 1 231 ? -6.450 -3.263 9.835 1.00 97.38 231 VAL A O 1
ATOM 1818 N N . TRP A 1 232 ? -8.592 -3.721 10.327 1.00 97.44 232 TRP A N 1
ATOM 1819 C CA . TRP A 1 232 ? -9.153 -2.421 10.003 1.00 97.44 232 TRP A CA 1
ATOM 1820 C C . TRP A 1 232 ? -9.387 -1.632 11.281 1.00 97.44 232 TRP A C 1
ATOM 1822 O O . TRP A 1 232 ? -10.213 -2.014 12.121 1.00 97.44 232 TRP A O 1
ATOM 1832 N N . MET A 1 233 ? -8.656 -0.531 11.445 1.00 96.38 233 MET A N 1
ATOM 1833 C CA . MET A 1 233 ? -8.899 0.424 12.518 1.00 96.38 233 MET A CA 1
ATOM 1834 C C . MET A 1 233 ? -9.854 1.504 12.017 1.00 96.38 233 MET A C 1
ATOM 1836 O O . MET A 1 233 ? -9.482 2.348 11.207 1.00 96.38 233 MET A O 1
ATOM 1840 N N . VAL A 1 234 ? -11.093 1.472 12.508 1.00 96.50 234 VAL A N 1
ATOM 1841 C CA . VAL A 1 234 ? -12.105 2.468 12.139 1.00 96.50 234 VAL A CA 1
ATOM 1842 C C . VAL A 1 234 ? -11.873 3.723 12.962 1.00 96.50 234 VAL A C 1
ATOM 1844 O O . VAL A 1 234 ? -11.931 3.684 14.198 1.00 96.50 234 VAL A O 1
ATOM 1847 N N . MET A 1 235 ? -11.630 4.832 12.277 1.00 94.31 235 MET A N 1
ATOM 1848 C CA . MET A 1 235 ? -11.401 6.151 12.852 1.00 94.31 235 MET A CA 1
ATOM 1849 C C . MET A 1 235 ? -12.654 7.008 12.665 1.00 94.31 235 MET A C 1
ATOM 1851 O O . MET A 1 235 ? -13.281 6.956 11.613 1.00 94.31 235 MET A O 1
ATOM 1855 N N . MET A 1 236 ? -13.024 7.812 13.666 1.00 90.19 236 MET A N 1
ATOM 1856 C CA . MET A 1 236 ? -14.187 8.705 13.596 1.00 90.19 236 MET A CA 1
ATOM 1857 C C . MET A 1 236 ? -13.838 10.148 13.966 1.00 90.19 236 MET A C 1
ATOM 1859 O O . MET A 1 236 ? -13.276 10.388 15.037 1.00 90.19 236 MET A O 1
ATOM 1863 N N . LYS A 1 237 ? -14.262 11.108 13.137 1.00 88.88 237 LYS A N 1
ATOM 1864 C CA . LYS A 1 237 ? -14.243 12.565 13.358 1.00 88.88 237 LYS A CA 1
ATOM 1865 C C . LYS A 1 237 ? -15.332 12.968 14.391 1.00 88.88 237 LYS A C 1
ATOM 1867 O O . LYS A 1 237 ? -16.331 13.593 14.053 1.00 88.88 237 LYS A O 1
ATOM 1872 N N . SER A 1 238 ? -15.185 12.593 15.670 1.00 86.75 238 SER A N 1
ATOM 1873 C CA . SER A 1 238 ? -16.239 12.791 16.692 1.00 86.75 238 SER A CA 1
ATOM 1874 C C . SER A 1 238 ? -16.248 14.205 17.296 1.00 86.75 238 SER A C 1
ATOM 1876 O O . SER A 1 238 ? -15.244 14.693 17.813 1.00 86.75 238 SER A O 1
ATOM 1878 N N . THR A 1 239 ? -17.418 14.844 17.351 1.00 84.06 239 THR A N 1
ATOM 1879 C CA . THR A 1 239 ? -17.635 16.141 18.019 1.00 84.06 239 THR A CA 1
ATOM 1880 C C . THR A 1 239 ? -17.598 16.007 19.560 1.00 84.06 239 THR A C 1
ATOM 1882 O O . THR A 1 239 ? -18.301 15.153 20.106 1.00 84.06 239 THR A O 1
ATOM 1885 N N . PRO A 1 240 ? -16.873 16.852 20.325 1.00 79.25 240 PRO A N 1
ATOM 1886 C CA . PRO A 1 240 ? -16.903 16.823 21.787 1.00 79.25 240 PRO A CA 1
ATOM 1887 C C . PRO A 1 240 ? -18.260 17.262 22.385 1.00 79.25 240 PRO A C 1
ATOM 1889 O O . PRO A 1 240 ? -18.857 18.245 21.925 1.00 79.25 240 PRO A O 1
ATOM 1892 N N . PRO A 1 241 ? -18.737 16.627 23.479 1.00 73.25 241 PRO A N 1
ATOM 1893 C CA . PRO A 1 241 ? -20.039 16.936 24.071 1.00 73.25 241 PRO A CA 1
ATOM 1894 C C . PRO A 1 241 ? -20.208 18.399 24.508 1.00 73.25 241 PRO A C 1
ATOM 1896 O O . PRO A 1 241 ? -19.654 18.851 25.515 1.00 73.25 241 PRO A O 1
ATOM 1899 N N . GLY A 1 242 ? -21.058 19.130 23.783 1.00 71.25 242 GLY A N 1
ATOM 1900 C CA . GLY A 1 242 ? -21.349 20.542 24.040 1.00 71.25 242 GLY A CA 1
ATOM 1901 C C . GLY A 1 242 ? -20.463 21.542 23.290 1.00 71.25 242 GLY A C 1
ATOM 1902 O O . GLY A 1 242 ? -20.523 22.732 23.617 1.00 71.25 242 GLY A O 1
ATOM 1903 N N . ALA A 1 243 ? -19.696 21.097 22.288 1.00 70.31 243 ALA A N 1
ATOM 1904 C CA . ALA A 1 243 ? -19.207 21.974 21.225 1.00 70.31 243 ALA A CA 1
ATOM 1905 C C . ALA A 1 243 ? -20.377 22.720 20.547 1.00 70.31 243 ALA A C 1
ATOM 1907 O O . ALA A 1 243 ? -21.530 22.282 20.602 1.00 70.31 243 ALA A O 1
ATOM 1908 N N . THR A 1 244 ? -20.088 23.871 19.936 1.00 69.69 244 THR A N 1
ATOM 1909 C CA . THR A 1 244 ? -21.086 24.712 19.235 1.00 69.69 244 THR A CA 1
ATOM 1910 C C . THR A 1 244 ? -20.624 25.172 17.853 1.00 69.69 244 THR A C 1
ATOM 1912 O O . THR A 1 244 ? -21.223 26.082 17.281 1.00 69.69 244 THR A O 1
ATOM 1915 N N . ASP A 1 245 ? -19.525 24.605 17.373 1.00 72.81 245 ASP A N 1
ATOM 1916 C CA . ASP A 1 245 ? -18.915 24.852 16.072 1.00 72.81 245 ASP A CA 1
ATOM 1917 C C . ASP A 1 245 ? -18.753 23.463 15.433 1.00 72.81 245 ASP A C 1
ATOM 1919 O O . ASP A 1 245 ? -18.161 22.604 16.088 1.00 72.81 245 ASP A O 1
ATOM 1923 N N . PRO A 1 246 ? -19.337 23.172 14.257 1.00 63.94 246 PRO A N 1
ATOM 1924 C CA . PRO A 1 246 ? -19.286 21.824 13.686 1.00 63.94 246 PRO A CA 1
ATOM 1925 C C . PRO A 1 246 ? -17.861 21.383 13.316 1.00 63.94 246 PRO A C 1
ATOM 1927 O O . PRO A 1 246 ? -17.588 20.191 13.282 1.00 63.94 246 PRO A O 1
ATOM 1930 N N . THR A 1 247 ? -16.922 22.320 13.131 1.00 74.06 247 THR A N 1
ATOM 1931 C CA . THR A 1 247 ? -15.510 22.006 12.848 1.00 74.06 247 THR A CA 1
ATOM 1932 C C . THR A 1 247 ? -14.671 21.725 14.108 1.00 74.06 247 THR A C 1
ATOM 1934 O O . THR A 1 247 ? -13.444 21.718 14.033 1.00 74.06 247 THR A O 1
ATOM 1937 N N . ASP A 1 248 ? -15.292 21.591 15.283 1.00 79.19 248 ASP A N 1
ATOM 1938 C CA . ASP A 1 248 ? -14.639 21.255 16.556 1.00 79.19 248 ASP A CA 1
ATOM 1939 C C . ASP A 1 248 ? -14.811 19.744 16.795 1.00 79.19 248 ASP A C 1
ATOM 1941 O O . ASP A 1 248 ? -15.752 19.323 17.466 1.00 79.19 248 ASP A O 1
ATOM 1945 N N . TYR A 1 249 ? -13.949 18.923 16.181 1.00 83.62 249 TYR A N 1
ATOM 1946 C CA . TYR A 1 249 ? -13.964 17.455 16.272 1.00 83.62 249 TYR A CA 1
ATOM 1947 C C . TYR A 1 249 ? -12.600 16.875 16.687 1.00 83.62 249 TYR A C 1
ATOM 1949 O O . TYR A 1 249 ? -11.547 17.453 16.419 1.00 83.62 249 TYR A O 1
ATOM 1957 N N . GLU A 1 250 ? -12.620 15.711 17.340 1.00 86.62 250 GLU A N 1
ATOM 1958 C CA . GLU A 1 250 ? -11.441 14.900 17.663 1.00 86.62 250 GLU A CA 1
ATOM 1959 C C . GLU A 1 250 ? -11.516 13.576 16.885 1.00 86.62 250 GLU A C 1
ATOM 1961 O O . GLU A 1 250 ? -12.476 12.820 17.042 1.00 86.62 250 GLU A O 1
ATOM 1966 N N . THR A 1 251 ? -10.508 13.273 16.059 1.00 89.50 251 THR A N 1
ATOM 1967 C CA . THR A 1 251 ? -10.431 11.981 15.359 1.00 89.50 251 THR A CA 1
ATOM 1968 C C . THR A 1 251 ? -9.987 10.883 16.328 1.00 89.50 251 THR A C 1
ATOM 1970 O O . THR A 1 251 ? -8.895 10.962 16.897 1.00 89.50 251 THR A O 1
ATOM 1973 N N . VAL A 1 252 ? -10.819 9.858 16.529 1.00 89.88 252 VAL A N 1
ATOM 1974 C CA . VAL A 1 252 ? -10.594 8.788 17.519 1.00 89.88 252 VAL A CA 1
ATOM 1975 C C . VAL A 1 252 ? -10.840 7.391 16.934 1.00 89.88 252 VAL A C 1
ATOM 1977 O O . VAL A 1 252 ? -11.774 7.234 16.151 1.00 89.88 252 VAL A O 1
ATOM 1980 N N . PRO A 1 253 ? -10.068 6.356 17.322 1.00 93.31 253 PRO A N 1
ATOM 1981 C CA . PRO A 1 253 ? -10.362 4.977 16.937 1.00 93.31 253 PRO A CA 1
ATOM 1982 C C . PRO A 1 253 ? -11.606 4.471 17.681 1.00 93.31 253 PRO A C 1
ATOM 1984 O O . PRO A 1 253 ? -11.669 4.517 18.915 1.00 93.31 253 PRO A O 1
ATOM 1987 N N . VAL A 1 254 ? -12.595 3.975 16.936 1.00 93.62 254 VAL A N 1
ATOM 1988 C CA . VAL A 1 254 ? -13.896 3.522 17.462 1.00 93.62 254 VAL A CA 1
ATOM 1989 C C . VAL A 1 254 ? -14.095 2.010 17.387 1.00 93.62 254 VAL A C 1
ATOM 1991 O O . VAL A 1 254 ? -14.826 1.463 18.218 1.00 93.62 254 VAL A O 1
ATOM 1994 N N . ALA A 1 255 ? -13.413 1.334 16.460 1.00 95.06 255 ALA A N 1
ATOM 1995 C CA . ALA A 1 255 ? -13.386 -0.119 16.336 1.00 95.06 255 ALA A CA 1
ATOM 1996 C C . ALA A 1 255 ? -12.031 -0.628 15.821 1.00 95.06 255 ALA A C 1
ATOM 1998 O O . ALA A 1 255 ? -11.242 0.105 15.230 1.00 95.06 255 ALA A O 1
ATOM 1999 N N . GLU A 1 256 ? -11.808 -1.920 16.039 1.00 95.56 256 GLU A N 1
ATOM 2000 C CA . GLU A 1 256 ? -10.788 -2.730 15.382 1.00 95.56 256 GLU A CA 1
ATOM 2001 C C . GLU A 1 256 ? -11.498 -4.010 14.928 1.00 95.56 256 GLU A C 1
ATOM 2003 O O . GLU A 1 256 ? -12.040 -4.735 15.774 1.00 95.56 256 GLU A O 1
ATOM 2008 N N . TYR A 1 257 ? -11.508 -4.263 13.622 1.00 96.00 257 TYR A N 1
ATOM 2009 C CA . TYR A 1 257 ? -11.977 -5.511 13.019 1.00 96.00 257 TYR A CA 1
ATOM 2010 C C . TYR A 1 257 ? -10.779 -6.268 12.451 1.00 96.00 257 TYR A C 1
ATOM 2012 O O . TYR A 1 257 ? -9.859 -5.643 11.939 1.00 96.00 257 TYR A O 1
ATOM 2020 N N . ALA A 1 258 ? -10.775 -7.596 12.544 1.00 95.31 258 ALA A N 1
ATOM 2021 C CA . ALA A 1 258 ? -9.801 -8.422 11.836 1.00 95.31 258 ALA A CA 1
ATOM 2022 C C . ALA A 1 258 ? -10.433 -8.943 10.547 1.00 95.31 258 ALA A C 1
ATOM 2024 O O . ALA A 1 258 ? -11.595 -9.362 10.576 1.00 95.31 258 ALA A O 1
ATOM 2025 N N . GLU A 1 259 ? -9.670 -8.932 9.458 1.00 96.69 259 GLU A N 1
ATOM 2026 C CA . GLU A 1 259 ? -10.093 -9.506 8.184 1.00 96.69 259 GLU A CA 1
ATOM 2027 C C . GLU A 1 259 ? -10.367 -11.015 8.361 1.00 96.69 259 GLU A C 1
ATOM 2029 O O . GLU A 1 259 ? -9.554 -11.701 8.996 1.00 96.69 259 GLU A O 1
ATOM 2034 N N . PRO A 1 260 ? -11.486 -11.578 7.856 1.00 95.69 260 PRO A N 1
ATOM 2035 C CA . PRO A 1 260 ? -11.805 -12.988 8.071 1.00 95.69 260 PRO A CA 1
ATOM 2036 C C . PRO A 1 260 ? -10.759 -13.942 7.485 1.00 95.69 260 PRO A C 1
ATOM 2038 O O . PRO A 1 260 ? -10.426 -14.930 8.142 1.00 95.69 260 PRO A O 1
ATOM 2041 N N . ASN A 1 261 ? -10.230 -13.633 6.295 1.00 97.44 261 ASN A N 1
ATOM 2042 C CA . ASN A 1 261 ? -8.997 -14.192 5.741 1.00 97.44 261 ASN A CA 1
ATOM 2043 C C . ASN A 1 261 ? -8.316 -13.140 4.849 1.00 97.44 261 ASN A C 1
ATOM 2045 O O . ASN A 1 261 ? -9.002 -12.384 4.169 1.00 97.44 261 ASN A O 1
ATOM 2049 N N . PHE A 1 262 ? -6.987 -13.147 4.801 1.00 98.25 262 PHE A N 1
ATOM 2050 C CA . PHE A 1 262 ? -6.176 -12.337 3.885 1.00 98.25 262 PHE A CA 1
ATOM 2051 C C . PHE A 1 262 ? -5.061 -13.204 3.278 1.00 98.25 262 PHE A C 1
ATOM 2053 O O . PHE A 1 262 ? -4.750 -14.266 3.834 1.00 98.25 262 PHE A O 1
ATOM 2060 N N . ARG A 1 263 ? -4.474 -12.782 2.157 1.00 97.75 263 ARG A N 1
ATOM 2061 C CA . ARG A 1 263 ? -3.243 -13.349 1.586 1.00 97.75 263 ARG A CA 1
ATOM 2062 C C . ARG A 1 263 ? -2.083 -12.363 1.716 1.00 97.75 263 ARG A C 1
ATOM 2064 O O . ARG A 1 263 ? -2.300 -11.159 1.824 1.00 97.75 263 ARG A O 1
ATOM 2071 N N . PHE A 1 264 ? -0.864 -12.890 1.758 1.00 97.94 264 PHE A N 1
ATOM 2072 C CA . PHE A 1 264 ? 0.272 -12.190 1.165 1.00 97.94 264 PHE A CA 1
ATOM 2073 C C . PHE A 1 264 ? 0.221 -12.432 -0.343 1.00 97.94 264 PHE A C 1
ATOM 2075 O O . PHE A 1 264 ? 0.064 -13.594 -0.742 1.00 97.94 264 PHE A O 1
ATOM 2082 N N . ALA A 1 265 ? 0.348 -11.344 -1.096 1.00 96.25 265 ALA A N 1
ATOM 2083 C CA . ALA A 1 265 ? 0.928 -11.340 -2.435 1.00 96.25 265 ALA A CA 1
ATOM 2084 C C . ALA A 1 265 ? 2.452 -11.479 -2.226 1.00 96.25 265 ALA A C 1
ATOM 2086 O O . ALA A 1 265 ? 2.862 -12.392 -1.501 1.00 96.25 265 ALA A O 1
ATOM 2087 N N . GLY A 1 266 ? 3.272 -10.524 -2.664 1.00 95.31 266 GLY A N 1
ATOM 2088 C CA . GLY A 1 266 ? 4.683 -10.432 -2.281 1.00 95.31 266 GLY A CA 1
ATOM 2089 C C . GLY A 1 266 ? 5.009 -10.477 -0.769 1.00 95.31 266 GLY A C 1
ATOM 2090 O O . GLY A 1 266 ? 4.321 -9.886 0.075 1.00 95.31 266 GLY A O 1
ATOM 2091 N N . LEU A 1 267 ? 6.119 -11.143 -0.402 1.00 95.94 267 LEU A N 1
ATOM 2092 C CA . LEU A 1 267 ? 6.754 -11.062 0.928 1.00 95.94 267 LEU A CA 1
ATOM 2093 C C . LEU A 1 267 ? 8.279 -11.288 0.853 1.00 95.94 267 LEU A C 1
ATOM 2095 O O . LEU A 1 267 ? 8.773 -12.418 0.889 1.00 95.94 267 LEU A O 1
ATOM 2099 N N . GLU A 1 268 ? 9.039 -10.195 0.915 1.00 91.94 268 GLU A N 1
ATOM 2100 C CA . GLU A 1 268 ? 10.503 -10.182 0.927 1.00 91.94 268 GLU A CA 1
ATOM 2101 C C . GLU A 1 268 ? 11.107 -10.048 2.343 1.00 91.94 268 GLU A C 1
ATOM 2103 O O . GLU A 1 268 ? 10.612 -9.326 3.216 1.00 91.94 268 GLU A O 1
ATOM 2108 N N . VAL A 1 269 ? 12.271 -10.678 2.558 1.00 91.12 269 VAL A N 1
ATOM 2109 C CA . VAL A 1 269 ? 13.166 -10.419 3.696 1.00 91.12 269 VAL A CA 1
ATOM 2110 C C . VAL A 1 269 ? 14.588 -10.043 3.248 1.00 91.12 269 VAL A C 1
ATOM 2112 O O . VAL A 1 269 ? 15.494 -10.879 3.166 1.00 91.12 269 VAL A O 1
ATOM 2115 N N . THR A 1 270 ? 14.826 -8.749 3.030 1.00 87.25 270 THR A N 1
ATOM 2116 C CA . THR A 1 270 ? 16.136 -8.196 2.650 1.00 87.25 270 THR A CA 1
ATOM 2117 C C . THR A 1 270 ? 17.117 -8.101 3.825 1.00 87.25 270 THR A C 1
ATOM 2119 O O . THR A 1 270 ? 16.765 -7.773 4.961 1.00 87.25 270 THR A O 1
ATOM 2122 N N . LYS A 1 271 ? 18.408 -8.254 3.531 1.00 85.69 271 LYS A N 1
ATOM 2123 C CA . LYS A 1 271 ? 19.537 -7.737 4.317 1.00 85.69 271 LYS A CA 1
ATOM 2124 C C . LYS A 1 271 ? 20.082 -6.472 3.651 1.00 85.69 271 LYS A C 1
ATOM 2126 O O . LYS A 1 271 ? 20.379 -6.514 2.462 1.00 85.69 271 LYS A O 1
ATOM 2131 N N . SER A 1 272 ? 20.333 -5.404 4.408 1.00 86.69 272 SER A N 1
ATOM 2132 C CA . SER A 1 272 ? 21.035 -4.205 3.917 1.00 86.69 272 SER A CA 1
ATOM 2133 C C . SER A 1 272 ? 22.278 -3.906 4.760 1.00 86.69 272 SER A C 1
ATOM 2135 O O . SER A 1 272 ? 22.205 -3.796 5.986 1.00 86.69 272 SER A O 1
ATOM 2137 N N . GLY A 1 273 ? 23.439 -3.817 4.112 1.00 84.00 273 GLY A N 1
ATOM 2138 C CA . GLY A 1 273 ? 24.734 -3.584 4.748 1.00 84.00 273 GLY A CA 1
ATOM 2139 C C . GLY A 1 273 ? 25.037 -2.099 4.932 1.00 84.00 273 GLY A C 1
ATOM 2140 O O . GLY A 1 273 ? 24.139 -1.273 5.089 1.00 84.00 273 GLY A O 1
ATOM 2141 N N . THR A 1 274 ? 26.322 -1.734 4.934 1.00 79.12 274 THR A N 1
ATOM 2142 C CA . THR A 1 274 ? 26.680 -0.306 5.011 1.00 79.12 274 THR A CA 1
ATOM 2143 C C . THR A 1 274 ? 26.521 0.329 3.636 1.00 79.12 274 THR A C 1
ATOM 2145 O O . THR A 1 274 ? 27.141 -0.122 2.680 1.00 79.12 274 THR A O 1
ATOM 2148 N N . THR A 1 275 ? 25.729 1.395 3.544 1.00 85.38 275 THR A N 1
ATOM 2149 C CA . THR A 1 275 ? 25.576 2.178 2.311 1.00 85.38 275 THR A CA 1
ATOM 2150 C C . THR A 1 275 ? 26.440 3.436 2.397 1.00 85.38 275 THR A C 1
ATOM 2152 O O . THR A 1 275 ? 26.581 4.037 3.461 1.00 85.38 275 THR A O 1
ATOM 2155 N N . LYS A 1 276 ? 27.050 3.845 1.288 1.00 88.38 276 LYS A N 1
ATOM 2156 C CA . LYS A 1 276 ? 27.837 5.079 1.186 1.00 88.38 276 LYS A CA 1
ATOM 2157 C C . LYS A 1 276 ? 27.359 5.862 -0.019 1.00 88.38 276 LYS A C 1
ATOM 2159 O O . LYS A 1 276 ? 27.240 5.278 -1.091 1.00 88.38 276 LYS A O 1
ATOM 2164 N N . TYR A 1 277 ? 27.159 7.166 0.130 1.00 86.81 277 TYR A N 1
ATOM 2165 C CA . TYR A 1 277 ? 26.916 8.039 -1.014 1.00 86.81 277 TYR A CA 1
ATOM 2166 C C . TYR A 1 277 ? 27.717 9.338 -0.949 1.00 86.81 277 TYR A C 1
ATOM 2168 O O . TYR A 1 277 ? 28.196 9.765 0.110 1.00 86.81 277 TYR A O 1
ATOM 2176 N N . GLY A 1 278 ? 27.891 9.964 -2.108 1.00 86.69 278 GLY A N 1
ATOM 2177 C CA . GLY A 1 278 ? 28.534 11.262 -2.249 1.00 86.69 278 GLY A CA 1
ATOM 2178 C C . GLY A 1 278 ? 28.091 11.967 -3.523 1.00 86.69 278 GLY A C 1
ATOM 2179 O O . GLY A 1 278 ? 27.787 11.326 -4.522 1.00 86.69 278 GLY A O 1
ATOM 2180 N N . ILE A 1 279 ? 28.072 13.295 -3.472 1.00 89.50 279 ILE A N 1
ATOM 2181 C CA . ILE A 1 279 ? 27.777 14.171 -4.608 1.00 89.50 279 ILE A CA 1
ATOM 2182 C C . ILE A 1 279 ? 29.112 14.706 -5.126 1.00 89.50 279 ILE A C 1
ATOM 2184 O O . ILE A 1 279 ? 29.934 15.186 -4.345 1.00 89.50 279 ILE A O 1
ATOM 2188 N N . ILE A 1 280 ? 29.346 14.634 -6.429 1.00 92.12 280 ILE A N 1
ATOM 2189 C CA . ILE A 1 280 ? 30.600 15.027 -7.074 1.00 92.12 280 ILE A CA 1
ATOM 2190 C C . ILE A 1 280 ? 30.267 15.980 -8.226 1.00 92.12 280 ILE A C 1
ATOM 2192 O O . ILE A 1 280 ? 29.299 15.770 -8.944 1.00 92.12 280 ILE A O 1
ATOM 2196 N N . GLY A 1 281 ? 31.046 17.039 -8.430 1.00 91.69 281 GLY A N 1
ATOM 2197 C CA . GLY A 1 281 ? 30.828 17.941 -9.566 1.00 91.69 281 GLY A CA 1
ATOM 2198 C C . GLY A 1 281 ? 31.954 18.948 -9.758 1.00 91.69 281 GLY A C 1
ATOM 2199 O O . GLY A 1 281 ? 32.900 18.988 -8.971 1.00 91.69 281 GLY A O 1
ATOM 2200 N N . THR A 1 282 ? 31.867 19.761 -10.810 1.00 90.19 282 THR A N 1
ATOM 2201 C CA . THR A 1 282 ? 32.963 20.631 -11.274 1.00 90.19 282 THR A CA 1
ATOM 2202 C C . THR A 1 282 ? 32.591 22.125 -11.214 1.00 90.19 282 THR A C 1
ATOM 2204 O O . THR A 1 282 ? 32.406 22.764 -12.256 1.00 90.19 282 THR A O 1
ATOM 2207 N N . PRO A 1 283 ? 32.471 22.736 -10.013 1.00 88.38 283 PRO A N 1
ATOM 2208 C CA . PRO A 1 283 ? 31.976 24.111 -9.844 1.00 88.38 283 PRO A CA 1
ATOM 2209 C C . PRO A 1 283 ? 32.819 25.168 -10.564 1.00 88.38 283 PRO A C 1
ATOM 2211 O O . PRO A 1 283 ? 32.287 26.183 -11.011 1.00 88.38 283 PRO A O 1
ATOM 2214 N N . ALA A 1 284 ? 34.127 24.953 -10.716 1.00 78.06 284 ALA A N 1
ATOM 2215 C CA . ALA A 1 284 ? 35.003 25.892 -11.419 1.00 78.06 284 ALA A CA 1
ATOM 2216 C C . ALA A 1 284 ? 34.823 25.874 -12.953 1.00 78.06 284 ALA A C 1
ATOM 2218 O O . ALA A 1 284 ? 35.392 26.722 -13.642 1.00 78.06 284 ALA A O 1
ATOM 2219 N N . ALA A 1 285 ? 34.054 24.913 -13.475 1.00 74.94 285 ALA A N 1
ATOM 2220 C CA . ALA A 1 285 ? 34.062 24.485 -14.870 1.00 74.94 285 ALA A CA 1
ATOM 2221 C C . ALA A 1 285 ? 32.652 24.167 -15.412 1.00 74.94 285 ALA A C 1
ATOM 2223 O O . ALA A 1 285 ? 32.502 23.331 -16.294 1.00 74.94 285 ALA A O 1
ATOM 2224 N N . GLN A 1 286 ? 31.612 24.831 -14.895 1.00 78.25 286 GLN A N 1
ATOM 2225 C CA . GLN A 1 286 ? 30.205 24.576 -15.261 1.00 78.25 286 GLN A CA 1
ATOM 2226 C C . GLN A 1 286 ? 29.928 24.670 -16.773 1.00 78.25 286 GLN A C 1
ATOM 2228 O O . GLN A 1 286 ? 29.147 23.884 -17.288 1.00 78.25 286 GLN A O 1
ATOM 2233 N N . THR A 1 287 ? 30.612 25.569 -17.489 1.00 72.31 287 THR A N 1
ATOM 2234 C CA . THR A 1 287 ? 30.513 25.722 -18.955 1.00 72.31 287 THR A CA 1
ATOM 2235 C C . THR A 1 287 ? 31.637 25.006 -19.721 1.00 72.31 287 THR A C 1
ATOM 2237 O O . THR A 1 287 ? 31.794 25.209 -20.920 1.00 72.31 287 THR A O 1
ATOM 2240 N N . ASP A 1 288 ? 32.490 24.234 -19.042 1.00 74.75 288 ASP A N 1
ATOM 2241 C CA . ASP A 1 288 ? 33.579 23.453 -19.640 1.00 74.75 288 ASP A CA 1
ATOM 2242 C C . ASP A 1 288 ? 33.217 21.968 -19.532 1.00 74.75 288 ASP A C 1
ATOM 2244 O O . ASP A 1 288 ? 33.719 21.218 -18.690 1.00 74.75 288 ASP A O 1
ATOM 2248 N N . HIS A 1 289 ? 32.296 21.551 -20.407 1.00 76.50 289 HIS A N 1
ATOM 2249 C CA . HIS A 1 289 ? 31.714 20.203 -20.425 1.00 76.50 289 HIS A CA 1
ATOM 2250 C C . HIS A 1 289 ? 32.759 19.091 -20.620 1.00 76.50 289 HIS A C 1
ATOM 2252 O O . HIS A 1 289 ? 32.463 17.924 -20.370 1.00 76.50 289 HIS A O 1
ATOM 2258 N N . ARG A 1 290 ? 34.004 19.428 -20.994 1.00 79.75 290 ARG A N 1
ATOM 2259 C CA . ARG A 1 290 ? 35.118 18.477 -21.005 1.00 79.75 290 ARG A CA 1
ATOM 2260 C C . ARG A 1 290 ? 35.441 17.982 -19.599 1.00 79.75 290 ARG A C 1
ATOM 2262 O O . ARG A 1 290 ? 35.737 16.808 -19.431 1.00 79.75 290 ARG A O 1
ATOM 2269 N N . GLN A 1 291 ? 35.371 18.842 -18.584 1.00 83.00 291 GLN A N 1
ATOM 2270 C CA . GLN A 1 291 ? 35.628 18.429 -17.201 1.00 83.00 291 GLN A CA 1
ATOM 2271 C C . GLN A 1 291 ? 34.493 17.559 -16.655 1.00 83.00 291 GLN A C 1
ATOM 2273 O O . GLN A 1 291 ? 34.776 16.597 -15.945 1.00 83.00 291 GLN A O 1
ATOM 2278 N N . LEU A 1 292 ? 33.245 17.823 -17.058 1.00 84.25 292 LEU A N 1
ATOM 2279 C CA . LEU A 1 292 ? 32.118 16.930 -16.785 1.00 84.25 292 LEU A CA 1
ATOM 2280 C C . LEU A 1 292 ? 32.337 15.560 -17.447 1.00 84.25 292 LEU A C 1
ATOM 2282 O O . LEU A 1 292 ? 32.360 14.554 -16.749 1.00 84.25 292 LEU A O 1
ATOM 2286 N N . ALA A 1 293 ? 32.605 15.513 -18.756 1.00 80.19 293 ALA A N 1
ATOM 2287 C CA . ALA A 1 293 ? 32.850 14.260 -19.475 1.00 80.19 293 ALA A CA 1
ATOM 2288 C C . ALA A 1 293 ? 34.038 13.463 -18.894 1.00 80.19 293 ALA A C 1
ATOM 2290 O O . ALA A 1 293 ? 33.931 12.256 -18.693 1.00 80.19 293 ALA A O 1
ATOM 2291 N N . ASN A 1 294 ? 35.153 14.127 -18.561 1.00 81.94 294 ASN A N 1
ATOM 2292 C CA . ASN A 1 294 ? 36.299 13.502 -17.890 1.00 81.94 294 ASN A CA 1
ATOM 2293 C C . ASN A 1 294 ? 35.937 12.905 -16.521 1.00 81.94 294 ASN A C 1
ATOM 2295 O O . ASN A 1 294 ? 36.509 11.888 -16.132 1.00 81.94 294 ASN A O 1
ATOM 2299 N N . LEU A 1 295 ? 35.045 13.557 -15.768 1.00 86.69 295 LEU A N 1
ATOM 2300 C CA . LEU A 1 295 ? 34.624 13.107 -14.443 1.00 86.69 295 LEU A CA 1
ATOM 2301 C C . LEU A 1 295 ? 33.725 11.874 -14.565 1.00 86.69 295 LEU A C 1
ATOM 2303 O O . LEU A 1 295 ? 33.942 10.887 -13.871 1.00 86.69 295 LEU A O 1
ATOM 2307 N N . VAL A 1 296 ? 32.772 11.947 -15.491 1.00 84.00 296 VAL A N 1
ATOM 2308 C CA . VAL A 1 296 ? 31.808 10.906 -15.849 1.00 84.00 296 VAL A CA 1
ATOM 2309 C C . VAL A 1 296 ? 32.519 9.622 -16.316 1.00 84.00 296 VAL A C 1
ATOM 2311 O O . VAL A 1 296 ? 32.517 8.631 -15.587 1.00 84.00 296 VAL A O 1
ATOM 2314 N N . MET A 1 297 ? 33.250 9.667 -17.441 1.00 78.44 297 MET A N 1
ATOM 2315 C CA . MET A 1 297 ? 34.025 8.522 -17.971 1.00 78.44 297 MET A CA 1
ATOM 2316 C C . MET A 1 297 ? 35.069 8.004 -16.967 1.00 78.44 297 MET A C 1
ATOM 2318 O O . MET A 1 297 ? 35.449 6.832 -16.954 1.00 78.44 297 MET A O 1
ATOM 2322 N N . GLY A 1 298 ? 35.587 8.905 -16.131 1.00 81.19 298 GLY A N 1
ATOM 2323 C CA . GLY A 1 298 ? 36.553 8.576 -15.098 1.00 81.19 298 GLY A CA 1
ATOM 2324 C C . GLY A 1 298 ? 35.961 7.726 -13.978 1.00 81.19 298 GLY A C 1
ATOM 2325 O O . GLY A 1 298 ? 36.570 6.742 -13.557 1.00 81.19 298 GLY A O 1
ATOM 2326 N N . LEU A 1 299 ? 34.764 8.083 -13.513 1.00 86.31 299 LEU A N 1
ATOM 2327 C CA . LEU A 1 299 ? 34.022 7.305 -12.529 1.00 86.31 299 LEU A CA 1
ATOM 2328 C C . LEU A 1 299 ? 33.520 5.981 -13.133 1.00 86.31 299 LEU A C 1
ATOM 2330 O O . LEU A 1 299 ? 33.610 4.964 -12.454 1.00 86.31 299 LEU A O 1
ATOM 2334 N N . GLU A 1 300 ? 33.128 5.938 -14.409 1.00 79.94 300 GLU A N 1
ATOM 2335 C CA . GLU A 1 300 ? 32.838 4.685 -15.131 1.00 79.94 300 GLU A CA 1
ATOM 2336 C C . GLU A 1 300 ? 33.992 3.669 -14.988 1.00 79.94 300 GLU A C 1
ATOM 2338 O O . GLU A 1 300 ? 33.856 2.618 -14.353 1.00 79.94 300 GLU A O 1
ATOM 2343 N N . GLY A 1 301 ? 35.174 4.033 -15.501 1.00 76.69 301 GLY A N 1
ATOM 2344 C CA . GLY A 1 301 ? 36.337 3.148 -15.592 1.00 76.69 301 GLY A CA 1
ATOM 2345 C C . GLY A 1 301 ? 37.089 2.910 -14.279 1.00 76.69 301 GLY A C 1
ATOM 2346 O O . GLY A 1 301 ? 37.896 1.982 -14.208 1.00 76.69 301 GLY A O 1
ATOM 2347 N N . SER A 1 302 ? 36.859 3.725 -13.244 1.00 81.00 302 SER A N 1
ATOM 2348 C CA . SER A 1 302 ? 37.503 3.572 -11.929 1.00 81.00 302 SER A CA 1
ATOM 2349 C C . SER A 1 302 ? 36.561 3.089 -10.819 1.00 81.00 302 SER A C 1
ATOM 2351 O O . SER A 1 302 ? 37.064 2.520 -9.857 1.00 81.00 302 SER A O 1
ATOM 2353 N N . PHE A 1 303 ? 35.245 3.316 -10.891 1.00 85.88 303 PHE A N 1
ATOM 2354 C CA . PHE A 1 303 ? 34.305 3.030 -9.794 1.00 85.88 303 PHE A CA 1
ATOM 2355 C C . PHE A 1 303 ? 33.278 1.946 -10.144 1.00 85.88 303 PHE A C 1
ATOM 2357 O O . PHE A 1 303 ? 33.106 1.032 -9.341 1.00 85.88 303 PHE A O 1
ATOM 2364 N N . LEU A 1 304 ? 32.648 1.985 -11.324 1.00 79.31 304 LEU A N 1
ATOM 2365 C CA . LEU A 1 304 ? 31.728 0.919 -11.754 1.00 79.31 304 LEU A CA 1
ATOM 2366 C C . LEU A 1 304 ? 32.491 -0.305 -12.271 1.00 79.31 304 LEU A C 1
ATOM 2368 O O . LEU A 1 304 ? 32.362 -1.403 -11.735 1.00 79.31 304 LEU A O 1
ATOM 2372 N N . ALA A 1 305 ? 33.364 -0.110 -13.261 1.00 75.12 305 ALA A N 1
ATOM 2373 C CA . ALA A 1 305 ? 33.972 -1.207 -14.014 1.00 75.12 305 ALA A CA 1
ATOM 2374 C C . ALA A 1 305 ? 35.052 -2.019 -13.261 1.00 75.12 305 ALA A C 1
ATOM 2376 O O . ALA A 1 305 ? 35.578 -2.986 -13.814 1.00 75.12 305 ALA A O 1
ATOM 2377 N N . THR A 1 306 ? 35.437 -1.645 -12.030 1.00 76.06 306 THR A N 1
ATOM 2378 C CA . THR A 1 306 ? 36.519 -2.329 -11.293 1.00 76.06 306 THR A CA 1
ATOM 2379 C C . THR A 1 306 ? 36.242 -2.494 -9.800 1.00 76.06 306 THR A C 1
ATOM 2381 O O . THR A 1 306 ? 35.619 -1.660 -9.150 1.00 76.06 306 THR A O 1
ATOM 2384 N N . ALA A 1 307 ? 36.796 -3.555 -9.210 1.00 79.38 307 ALA A N 1
ATOM 2385 C CA . ALA A 1 307 ? 36.730 -3.802 -7.770 1.00 79.38 307 ALA A CA 1
ATOM 2386 C C . ALA A 1 307 ? 37.384 -2.688 -6.919 1.00 79.38 307 ALA A C 1
ATOM 2388 O O . ALA A 1 307 ? 36.923 -2.390 -5.814 1.00 79.38 307 ALA A O 1
ATOM 2389 N N . VAL A 1 308 ? 38.475 -2.093 -7.418 1.00 81.56 308 VAL A N 1
ATOM 2390 C CA . VAL A 1 308 ? 39.338 -1.140 -6.701 1.00 81.56 308 VAL A CA 1
ATOM 2391 C C . VAL A 1 308 ? 39.840 -0.077 -7.690 1.00 81.56 308 VAL A C 1
ATOM 2393 O O . VAL A 1 308 ? 40.505 -0.455 -8.656 1.00 81.56 308 VAL A O 1
ATOM 2396 N N . PRO A 1 309 ? 39.677 1.236 -7.427 1.00 85.31 309 PRO A N 1
ATOM 2397 C CA . PRO A 1 309 ? 39.368 1.876 -6.140 1.00 85.31 309 PRO A CA 1
ATOM 2398 C C . PRO A 1 309 ? 37.939 1.677 -5.605 1.00 85.31 309 PRO A C 1
ATOM 2400 O O . PRO A 1 309 ? 36.978 1.591 -6.355 1.00 85.31 309 PRO A O 1
ATOM 2403 N N . ASP A 1 310 ? 37.821 1.643 -4.276 1.00 88.81 310 ASP A N 1
ATOM 2404 C CA . ASP A 1 310 ? 36.538 1.705 -3.565 1.00 88.81 310 ASP A CA 1
ATOM 2405 C C . ASP A 1 310 ? 36.036 3.153 -3.414 1.00 88.81 310 ASP A C 1
ATOM 2407 O O . ASP A 1 310 ? 36.769 4.112 -3.691 1.00 88.81 310 ASP A O 1
ATOM 2411 N N . PHE A 1 311 ? 34.790 3.319 -2.952 1.00 91.44 311 PHE A N 1
ATOM 2412 C CA . PHE A 1 311 ? 34.171 4.634 -2.729 1.00 91.44 311 PHE A CA 1
ATOM 2413 C C . PHE A 1 311 ? 35.066 5.591 -1.918 1.00 91.44 311 PHE A C 1
ATOM 2415 O O . PHE A 1 311 ? 35.316 6.727 -2.326 1.00 91.44 311 PHE A O 1
ATOM 2422 N N . ASP A 1 312 ? 35.610 5.125 -0.789 1.00 92.69 312 ASP A N 1
ATOM 2423 C CA . ASP A 1 312 ? 36.470 5.929 0.086 1.00 92.69 312 ASP A CA 1
ATOM 2424 C C . ASP A 1 312 ? 37.792 6.323 -0.599 1.00 92.69 312 ASP A C 1
ATOM 2426 O O . ASP A 1 312 ? 38.316 7.420 -0.377 1.00 92.69 312 ASP A O 1
ATOM 2430 N N . THR A 1 313 ? 38.329 5.466 -1.473 1.00 92.69 313 THR A N 1
ATOM 2431 C CA . THR A 1 313 ? 39.515 5.768 -2.283 1.00 92.69 313 THR A CA 1
ATOM 2432 C C . THR A 1 313 ? 39.207 6.773 -3.396 1.00 92.69 313 THR A C 1
ATOM 2434 O O . THR A 1 313 ? 40.025 7.670 -3.618 1.00 92.69 313 THR A O 1
ATOM 2437 N N . ILE A 1 314 ? 38.053 6.682 -4.069 1.00 92.62 314 ILE A N 1
ATOM 2438 C CA . ILE A 1 314 ? 37.582 7.683 -5.045 1.00 92.62 314 ILE A CA 1
ATOM 2439 C C . ILE A 1 314 ? 37.436 9.051 -4.370 1.00 92.62 314 ILE A C 1
ATOM 2441 O O . ILE A 1 314 ? 38.105 10.012 -4.757 1.00 92.62 314 ILE A O 1
ATOM 2445 N N . VAL A 1 315 ? 36.662 9.125 -3.286 1.00 93.62 315 VAL A N 1
ATOM 2446 C CA . VAL A 1 315 ? 36.483 10.343 -2.482 1.00 93.62 315 VAL A CA 1
ATOM 2447 C C . VAL A 1 315 ? 37.830 10.889 -1.994 1.00 93.62 315 VAL A C 1
ATOM 2449 O O . VAL A 1 315 ? 38.088 12.092 -2.085 1.00 93.62 315 VAL A O 1
ATOM 2452 N N . GLY A 1 316 ? 38.737 10.019 -1.536 1.00 94.00 316 GLY A N 1
ATOM 2453 C CA . GLY A 1 316 ? 40.078 10.393 -1.085 1.00 94.00 316 GLY A CA 1
ATOM 2454 C C . GLY A 1 316 ? 40.974 10.979 -2.184 1.00 94.00 316 GLY A C 1
ATOM 2455 O O . GLY A 1 316 ? 41.706 11.938 -1.917 1.00 94.00 316 GLY A O 1
ATOM 2456 N N . ARG A 1 317 ? 40.902 10.453 -3.417 1.00 92.00 317 ARG A N 1
ATOM 2457 C CA . ARG A 1 317 ? 41.587 11.004 -4.603 1.00 92.00 317 ARG A CA 1
ATOM 2458 C C . ARG A 1 317 ? 41.069 12.404 -4.920 1.00 92.00 317 ARG A C 1
ATOM 2460 O O . ARG A 1 317 ? 41.869 13.338 -5.005 1.00 92.00 317 ARG A O 1
ATOM 2467 N N . LEU A 1 318 ? 39.748 12.544 -5.034 1.00 93.00 318 LEU A N 1
ATOM 2468 C CA . LEU A 1 318 ? 39.070 13.775 -5.446 1.00 93.00 318 LEU A CA 1
ATOM 2469 C C . LEU A 1 318 ? 39.117 14.880 -4.382 1.00 93.00 318 LEU A C 1
ATOM 2471 O O . LEU A 1 318 ? 39.070 16.051 -4.727 1.00 93.00 318 LEU A O 1
ATOM 2475 N N . SER A 1 319 ? 39.298 14.533 -3.103 1.00 91.88 319 SER A N 1
ATOM 2476 C CA . SER A 1 319 ? 39.381 15.506 -1.997 1.00 91.88 319 SER A CA 1
ATOM 2477 C C . SER A 1 319 ? 40.808 15.968 -1.649 1.00 91.88 319 SER A C 1
ATOM 2479 O O . SER A 1 319 ? 40.986 16.793 -0.750 1.00 91.88 319 SER A O 1
ATOM 2481 N N . THR A 1 320 ? 41.852 15.425 -2.291 1.00 93.56 320 THR A N 1
ATOM 2482 C CA . THR A 1 320 ? 43.258 15.644 -1.890 1.00 93.56 320 THR A CA 1
ATOM 2483 C C . THR A 1 320 ? 44.019 16.520 -2.901 1.00 93.56 320 THR A C 1
ATOM 2485 O O . THR A 1 320 ? 44.411 16.022 -3.954 1.00 93.56 320 THR A O 1
ATOM 2488 N N . PRO A 1 321 ? 44.366 17.794 -2.599 1.00 88.31 321 PRO A N 1
ATOM 2489 C CA . PRO A 1 321 ? 44.997 18.720 -3.563 1.00 88.31 321 PRO A CA 1
ATOM 2490 C C . PRO A 1 321 ? 46.415 18.361 -4.056 1.00 88.31 321 PRO A C 1
ATOM 2492 O O . PRO A 1 321 ? 47.077 19.173 -4.702 1.00 88.31 321 PRO A O 1
ATOM 2495 N N . THR A 1 322 ? 46.923 17.176 -3.713 1.00 89.69 322 THR A N 1
ATOM 2496 C CA . THR A 1 322 ? 48.200 16.624 -4.196 1.00 89.69 322 THR A CA 1
ATOM 2497 C C . THR A 1 322 ? 48.041 15.303 -4.953 1.00 89.69 322 THR A C 1
ATOM 2499 O O . THR A 1 322 ? 49.053 14.666 -5.253 1.00 89.69 322 THR A O 1
ATOM 2502 N N . THR A 1 323 ? 46.810 14.870 -5.240 1.00 89.31 323 THR A N 1
ATOM 2503 C CA . THR A 1 323 ? 46.538 13.702 -6.086 1.00 89.31 323 THR A CA 1
ATOM 2504 C C . THR A 1 323 ? 47.102 13.935 -7.498 1.00 89.31 323 THR A C 1
ATOM 2506 O O . THR A 1 323 ? 46.965 15.038 -8.034 1.00 89.31 323 THR A O 1
ATOM 2509 N N . PRO A 1 324 ? 47.784 12.951 -8.116 1.00 86.31 324 PRO A N 1
ATOM 2510 C CA . PRO A 1 324 ? 48.202 13.047 -9.512 1.00 86.31 324 PRO A CA 1
ATOM 2511 C C . PRO A 1 324 ? 46.990 13.137 -10.445 1.00 86.31 324 PRO A C 1
ATOM 2513 O O . PRO A 1 324 ? 46.034 12.393 -10.261 1.00 86.31 324 PRO A O 1
ATOM 2516 N N . LEU A 1 325 ? 47.077 13.942 -11.510 1.00 83.06 325 LEU A N 1
ATOM 2517 C CA . LEU A 1 325 ? 46.001 14.072 -12.510 1.00 83.06 325 LEU A CA 1
ATOM 2518 C C . LEU A 1 325 ? 45.605 12.733 -13.168 1.00 83.06 325 LEU A C 1
ATOM 2520 O O . LEU A 1 325 ? 44.502 12.604 -13.679 1.00 83.06 325 LEU A O 1
ATOM 2524 N N . THR A 1 326 ? 46.472 11.716 -13.130 1.00 78.25 326 THR A N 1
ATOM 2525 C CA . THR A 1 326 ? 46.169 10.349 -13.599 1.00 78.25 326 THR A CA 1
ATOM 2526 C C . THR A 1 326 ? 45.231 9.562 -12.680 1.00 78.25 326 THR A C 1
ATOM 2528 O O . THR A 1 326 ? 44.831 8.468 -13.042 1.00 78.25 326 THR A O 1
ATOM 2531 N N . GLN A 1 327 ? 44.910 10.077 -11.491 1.00 82.62 327 GLN A N 1
ATOM 2532 C CA . GLN A 1 327 ? 43.945 9.492 -10.548 1.00 82.62 327 GLN A CA 1
ATOM 2533 C C . GLN A 1 327 ? 42.685 10.361 -10.384 1.00 82.62 327 GLN A C 1
ATOM 2535 O O . GLN A 1 327 ? 41.840 10.048 -9.548 1.00 82.62 327 GLN A O 1
ATOM 2540 N N . THR A 1 328 ? 42.589 11.443 -11.167 1.00 86.19 328 THR A N 1
ATOM 2541 C CA . THR A 1 328 ? 41.446 12.368 -11.285 1.00 86.19 328 THR A CA 1
ATOM 2542 C C . THR A 1 328 ? 41.168 12.707 -12.757 1.00 86.19 328 THR A C 1
ATOM 2544 O O . THR A 1 328 ? 40.718 13.801 -13.083 1.00 86.19 328 THR A O 1
ATOM 2547 N N . TRP A 1 329 ? 41.502 11.773 -13.657 1.00 86.19 329 TRP A N 1
ATOM 2548 C CA . TRP A 1 329 ? 41.109 11.769 -15.074 1.00 86.19 329 TRP A CA 1
ATOM 2549 C C . TRP A 1 329 ? 41.446 13.066 -15.835 1.00 86.19 329 TRP A C 1
ATOM 2551 O O . TRP A 1 329 ? 40.696 13.562 -16.667 1.00 86.19 329 TRP A O 1
ATOM 2561 N N . GLY A 1 330 ? 42.607 13.653 -15.532 1.00 81.88 330 GLY A N 1
ATOM 2562 C CA . GLY A 1 330 ? 43.094 14.908 -16.114 1.00 81.88 330 GLY A CA 1
ATOM 2563 C C . GLY A 1 330 ? 42.611 16.184 -15.411 1.00 81.88 330 GLY A C 1
ATOM 2564 O O . GLY A 1 330 ? 43.247 17.226 -15.576 1.00 81.88 330 GLY A O 1
ATOM 2565 N N . ILE A 1 331 ? 41.559 16.107 -14.592 1.00 86.38 331 ILE A N 1
ATOM 2566 C CA . ILE A 1 331 ? 40.942 17.250 -13.907 1.00 86.38 331 ILE A CA 1
ATOM 2567 C C . ILE A 1 331 ? 41.779 17.641 -12.674 1.00 86.38 331 ILE A C 1
ATOM 2569 O O . ILE A 1 331 ? 42.140 16.767 -11.875 1.00 86.38 331 ILE A O 1
ATOM 2573 N N . PRO A 1 332 ? 42.107 18.928 -12.458 1.00 87.81 332 PRO A N 1
ATOM 2574 C CA . PRO A 1 332 ? 42.759 19.367 -11.229 1.00 87.81 332 PRO A CA 1
ATOM 2575 C C . PRO A 1 332 ? 41.790 19.340 -10.039 1.00 87.81 332 PRO A C 1
ATOM 2577 O O . PRO A 1 332 ? 40.708 19.906 -10.092 1.00 87.81 332 PRO A O 1
ATOM 2580 N N . VAL A 1 333 ? 42.220 18.781 -8.905 1.00 88.62 333 VAL A N 1
ATOM 2581 C CA . VAL A 1 333 ? 41.398 18.664 -7.677 1.00 88.62 333 VAL A CA 1
ATOM 2582 C C . VAL A 1 333 ? 40.810 19.992 -7.164 1.00 88.62 333 VAL A C 1
ATOM 2584 O O . VAL A 1 333 ? 39.796 19.977 -6.483 1.00 88.62 333 VAL A O 1
ATOM 2587 N N . ASN A 1 334 ? 41.401 21.150 -7.480 1.00 87.38 334 ASN A N 1
ATOM 2588 C CA . ASN A 1 334 ? 40.831 22.441 -7.059 1.00 87.38 334 ASN A CA 1
ATOM 2589 C C . ASN A 1 334 ? 39.567 22.839 -7.844 1.00 87.38 334 ASN A C 1
ATOM 2591 O O . ASN A 1 334 ? 38.876 23.763 -7.423 1.00 87.38 334 ASN A O 1
ATOM 2595 N N . ASP A 1 335 ? 39.313 22.179 -8.975 1.00 88.56 335 ASP A N 1
ATOM 2596 C CA . ASP A 1 335 ? 38.206 22.460 -9.889 1.00 88.56 335 ASP A CA 1
ATOM 2597 C C . ASP A 1 335 ? 37.033 21.470 -9.677 1.00 88.56 335 ASP A C 1
ATOM 2599 O O . ASP A 1 335 ? 35.941 21.674 -10.210 1.00 88.56 335 ASP A O 1
ATOM 2603 N N . ILE A 1 336 ? 37.246 20.448 -8.830 1.00 90.88 336 ILE A N 1
ATOM 2604 C CA . ILE A 1 336 ? 36.285 19.424 -8.390 1.00 90.88 336 ILE A CA 1
ATOM 2605 C C . ILE A 1 336 ? 35.781 19.764 -6.979 1.00 90.88 336 ILE A C 1
ATOM 2607 O O . ILE A 1 336 ? 36.558 20.160 -6.110 1.00 90.88 336 ILE A O 1
ATOM 2611 N N . ALA A 1 337 ? 34.496 19.538 -6.720 1.00 92.38 337 ALA A N 1
ATOM 2612 C CA . ALA A 1 337 ? 33.915 19.500 -5.384 1.00 92.38 337 ALA A CA 1
ATOM 2613 C C . ALA A 1 337 ? 33.353 18.107 -5.070 1.00 92.38 337 ALA A C 1
ATOM 2615 O O . ALA A 1 337 ? 32.794 17.445 -5.944 1.00 92.38 337 ALA A O 1
ATOM 2616 N N . VAL A 1 338 ? 33.475 17.693 -3.805 1.00 92.69 338 VAL A N 1
ATOM 2617 C CA . VAL A 1 338 ? 32.879 16.464 -3.263 1.00 92.69 338 VAL A CA 1
ATOM 2618 C C . VAL A 1 338 ? 32.059 16.820 -2.025 1.00 92.69 338 VAL A C 1
ATOM 2620 O O . VAL A 1 338 ? 32.596 17.337 -1.043 1.00 92.69 338 VAL A O 1
ATOM 2623 N N . GLY A 1 339 ? 30.758 16.559 -2.082 1.00 88.50 339 GLY A N 1
ATOM 2624 C CA . GLY A 1 339 ? 29.824 16.624 -0.969 1.00 88.50 339 GLY A CA 1
ATOM 2625 C C . GLY A 1 339 ? 29.619 15.231 -0.388 1.00 88.50 339 GLY A C 1
ATOM 2626 O O . GLY A 1 339 ? 29.392 14.275 -1.124 1.00 88.50 339 GLY A O 1
ATOM 2627 N N . LEU A 1 340 ? 29.692 15.115 0.934 1.00 86.62 340 LEU A N 1
ATOM 2628 C CA . LEU A 1 340 ? 29.364 13.895 1.671 1.00 86.62 340 LEU A CA 1
ATOM 2629 C C . LEU A 1 340 ? 28.310 14.244 2.726 1.00 86.62 340 LEU A C 1
ATOM 2631 O O . LEU A 1 340 ? 28.372 15.352 3.275 1.00 86.62 340 LEU A O 1
ATOM 2635 N N . PRO A 1 341 ? 27.401 13.320 3.077 1.00 78.31 341 PRO A N 1
ATOM 2636 C CA . PRO A 1 341 ? 26.520 13.519 4.218 1.00 78.31 341 PRO A CA 1
ATOM 2637 C C . PRO A 1 341 ? 27.335 13.698 5.517 1.00 78.31 341 PRO A C 1
ATOM 2639 O O . PRO A 1 341 ? 28.430 13.136 5.646 1.00 78.31 341 PRO A O 1
ATOM 2642 N N . PRO A 1 342 ? 26.814 14.419 6.533 1.00 75.31 342 PRO A N 1
ATOM 2643 C CA . PRO A 1 342 ? 27.481 14.574 7.834 1.00 75.31 342 PRO A CA 1
ATOM 2644 C C . PRO A 1 342 ? 27.812 13.240 8.528 1.00 75.31 342 PRO A C 1
ATOM 2646 O O . PRO A 1 342 ? 28.753 13.162 9.323 1.00 75.31 342 PRO A O 1
ATOM 2649 N N . THR A 1 343 ? 27.043 12.200 8.207 1.00 79.81 343 THR A N 1
ATOM 2650 C CA . THR A 1 343 ? 27.248 10.792 8.557 1.00 79.81 343 THR A CA 1
ATOM 2651 C C . THR A 1 343 ? 26.792 9.933 7.381 1.00 79.81 343 THR A C 1
ATOM 2653 O O . THR A 1 343 ? 25.669 10.114 6.920 1.00 79.81 343 THR A O 1
ATOM 2656 N N . GLN A 1 344 ? 27.624 8.995 6.916 1.00 84.75 344 GLN A N 1
ATOM 2657 C CA . GLN A 1 344 ? 27.202 8.016 5.903 1.00 84.75 344 GLN A CA 1
ATOM 2658 C C . GLN A 1 344 ? 26.042 7.146 6.433 1.00 84.75 344 GLN A C 1
ATOM 2660 O O . GLN A 1 344 ? 26.025 6.851 7.636 1.00 84.75 344 GLN A O 1
ATOM 2665 N N . PRO A 1 345 ? 25.074 6.766 5.580 1.00 78.62 345 PRO A N 1
ATOM 2666 C CA . PRO A 1 345 ? 23.870 6.060 6.000 1.00 78.62 345 PRO A CA 1
ATOM 2667 C C . PRO A 1 345 ? 24.156 4.615 6.423 1.00 78.62 345 PRO A C 1
ATOM 2669 O O . PRO A 1 345 ? 25.059 3.944 5.931 1.00 78.62 345 PRO A O 1
ATOM 2672 N N . THR A 1 346 ? 23.372 4.107 7.370 1.00 79.50 346 THR A N 1
ATOM 2673 C CA . THR A 1 346 ? 23.605 2.784 7.976 1.00 79.50 346 THR A CA 1
ATOM 2674 C C . THR A 1 346 ? 22.920 1.618 7.255 1.00 79.50 346 THR A C 1
ATOM 2676 O O . THR A 1 346 ? 23.049 0.482 7.711 1.00 79.50 346 THR A O 1
ATOM 2679 N N . HIS A 1 347 ? 22.175 1.911 6.186 1.00 81.25 347 HIS A N 1
ATOM 2680 C CA . HIS A 1 347 ? 21.421 1.001 5.314 1.00 81.25 347 HIS A CA 1
ATOM 2681 C C . HIS A 1 347 ? 20.901 1.784 4.092 1.00 81.25 347 HIS A C 1
ATOM 2683 O O . HIS A 1 347 ? 20.945 3.019 4.116 1.00 81.25 347 HIS A O 1
ATOM 2689 N N . MET A 1 348 ? 20.377 1.099 3.067 1.00 74.88 348 MET A N 1
ATOM 2690 C CA . MET A 1 348 ? 19.945 1.740 1.812 1.00 74.88 348 MET A CA 1
ATOM 2691 C C . MET A 1 348 ? 18.860 2.798 2.041 1.00 74.88 348 MET A C 1
ATOM 2693 O O . MET A 1 348 ? 19.042 3.956 1.671 1.00 74.88 348 MET A O 1
ATOM 2697 N N . ASP A 1 349 ? 17.789 2.464 2.765 1.00 74.00 349 ASP A N 1
ATOM 2698 C CA . ASP A 1 349 ? 16.710 3.417 3.045 1.00 74.00 349 ASP A CA 1
ATOM 2699 C C . ASP A 1 349 ? 17.178 4.678 3.797 1.00 74.00 349 ASP A C 1
ATOM 2701 O O . ASP A 1 349 ? 16.519 5.701 3.719 1.00 74.00 349 ASP A O 1
ATOM 2705 N N . ALA A 1 350 ? 18.323 4.679 4.493 1.00 73.25 350 ALA A N 1
ATOM 2706 C CA . ALA A 1 350 ? 18.851 5.891 5.130 1.00 73.25 350 ALA A CA 1
ATOM 2707 C C . ALA A 1 350 ? 19.616 6.794 4.145 1.00 73.25 350 ALA A C 1
ATOM 2709 O O . ALA A 1 350 ? 19.914 7.939 4.488 1.00 73.25 350 ALA A O 1
ATOM 2710 N N . ALA A 1 351 ? 19.950 6.302 2.948 1.00 68.75 351 ALA A N 1
ATOM 2711 C CA . ALA A 1 351 ? 20.366 7.123 1.813 1.00 68.75 351 ALA A CA 1
ATOM 2712 C C . ALA A 1 351 ? 19.138 7.728 1.109 1.00 68.75 351 ALA A C 1
ATOM 2714 O O . ALA A 1 351 ? 19.114 8.931 0.861 1.00 68.75 351 ALA A O 1
ATOM 2715 N N . LEU A 1 352 ? 18.110 6.906 0.855 1.00 61.12 352 LEU A N 1
ATOM 2716 C CA . LEU A 1 352 ? 16.905 7.291 0.105 1.00 61.12 352 LEU A CA 1
ATOM 2717 C C . LEU A 1 352 ? 15.947 8.177 0.922 1.00 61.12 352 LEU A C 1
ATOM 2719 O O . LEU A 1 352 ? 15.595 9.270 0.487 1.00 61.12 352 LEU A O 1
ATOM 2723 N N . GLN A 1 353 ? 15.595 7.780 2.152 1.00 55.84 353 GLN A N 1
ATOM 2724 C CA . GLN A 1 353 ? 14.659 8.485 3.049 1.00 55.84 353 GLN A CA 1
ATOM 2725 C C . GLN A 1 353 ? 15.232 9.771 3.680 1.00 55.84 353 GLN A C 1
ATOM 2727 O O . GLN A 1 353 ? 14.788 10.232 4.734 1.00 55.84 353 GLN A O 1
ATOM 2732 N N . GLN A 1 354 ? 16.178 10.417 3.002 1.00 51.75 354 GLN A N 1
ATOM 2733 C CA . GLN A 1 354 ? 16.523 11.811 3.235 1.00 51.75 354 GLN A CA 1
ATOM 2734 C C . GLN A 1 354 ? 15.887 12.760 2.193 1.00 51.75 354 GLN A C 1
ATOM 2736 O O . GLN A 1 354 ? 16.523 13.757 1.919 1.00 51.75 354 GLN A O 1
ATOM 2741 N N . PRO A 1 355 ? 14.669 12.623 1.613 1.00 36.88 355 PRO A N 1
ATOM 2742 C CA . PRO A 1 355 ? 14.232 13.535 0.537 1.00 36.88 355 PRO A CA 1
ATOM 2743 C C . PRO A 1 355 ? 14.128 15.006 0.992 1.00 36.88 355 PRO A C 1
ATOM 2745 O O . PRO A 1 355 ? 14.475 15.917 0.240 1.00 36.88 355 PRO A O 1
ATOM 2748 N N . ASN A 1 356 ? 13.772 15.248 2.263 1.00 39.75 356 ASN A N 1
ATOM 2749 C CA . ASN A 1 356 ? 13.854 16.575 2.896 1.00 39.75 356 ASN A CA 1
ATOM 2750 C C . ASN A 1 356 ? 15.295 17.098 3.042 1.00 39.75 356 ASN A C 1
ATOM 2752 O O . ASN A 1 356 ? 15.484 18.308 3.170 1.00 39.75 356 ASN A O 1
ATOM 2756 N N . ASP A 1 357 ? 16.288 16.204 3.043 1.00 49.00 357 ASP A N 1
ATOM 2757 C CA . ASP A 1 357 ? 17.712 16.512 3.135 1.00 49.00 357 ASP A CA 1
ATOM 2758 C C . ASP A 1 357 ? 18.533 16.251 1.844 1.00 49.00 357 ASP A C 1
ATOM 2760 O O . ASP A 1 357 ? 19.663 16.709 1.784 1.00 49.00 357 ASP A O 1
ATOM 2764 N N . THR A 1 358 ? 18.007 15.637 0.774 1.00 47.97 358 THR A N 1
ATOM 2765 C CA . THR A 1 358 ? 18.748 15.352 -0.477 1.00 47.97 358 THR A CA 1
ATOM 2766 C C . THR A 1 358 ? 18.650 16.526 -1.446 1.00 47.97 358 THR A C 1
ATOM 2768 O O . THR A 1 358 ? 19.685 17.056 -1.839 1.00 47.97 358 THR A O 1
ATOM 2771 N N . TYR A 1 359 ? 17.449 17.060 -1.718 1.00 51.91 359 TYR A N 1
ATOM 2772 C CA . TYR A 1 359 ? 17.304 18.361 -2.404 1.00 51.91 359 TYR A CA 1
ATOM 2773 C C . TYR A 1 359 ? 17.963 19.488 -1.581 1.00 51.91 359 TYR A C 1
ATOM 2775 O O . TYR A 1 359 ? 18.653 20.349 -2.119 1.00 51.91 359 TYR A O 1
ATOM 2783 N N . SER A 1 360 ? 17.849 19.434 -0.249 1.00 59.47 360 SER A N 1
ATOM 2784 C CA . SER A 1 360 ? 18.560 20.313 0.698 1.00 59.47 360 SER A CA 1
ATOM 2785 C C . SER A 1 360 ? 20.085 20.164 0.601 1.00 59.47 360 SER A C 1
ATOM 2787 O O . SER A 1 360 ? 20.768 21.179 0.489 1.00 59.47 360 SER A O 1
ATOM 2789 N N . THR A 1 361 ? 20.641 18.947 0.576 1.00 72.44 361 THR A N 1
ATOM 2790 C CA . THR A 1 361 ? 22.093 18.703 0.504 1.00 72.44 361 THR A CA 1
ATOM 2791 C C . THR A 1 361 ? 22.645 19.016 -0.878 1.00 72.44 361 THR A C 1
ATOM 2793 O O . THR A 1 361 ? 23.731 19.578 -0.947 1.00 72.44 361 THR A O 1
ATOM 2796 N N . ILE A 1 362 ? 21.917 18.754 -1.968 1.00 80.25 362 ILE A N 1
ATOM 2797 C CA . ILE A 1 362 ? 22.321 19.160 -3.323 1.00 80.25 362 ILE A CA 1
ATOM 2798 C C . ILE A 1 362 ? 22.266 20.689 -3.441 1.00 80.25 362 ILE A C 1
ATOM 2800 O O . ILE A 1 362 ? 23.285 21.305 -3.739 1.00 80.25 362 ILE A O 1
ATOM 2804 N N . SER A 1 363 ? 21.153 21.338 -3.091 1.00 81.12 363 SER A N 1
ATOM 2805 C CA . SER A 1 363 ? 21.037 22.808 -3.082 1.00 81.12 363 SER A CA 1
ATOM 2806 C C . SER A 1 363 ? 22.072 23.482 -2.161 1.00 81.12 363 SER A C 1
ATOM 2808 O O . SER A 1 363 ? 22.656 24.515 -2.510 1.00 81.12 363 SER A O 1
ATOM 2810 N N . THR A 1 364 ? 22.386 22.867 -1.016 1.00 83.62 364 THR A N 1
ATOM 2811 C CA . THR A 1 364 ? 23.457 23.305 -0.104 1.00 83.62 364 THR A CA 1
ATOM 2812 C C . THR A 1 364 ? 24.838 23.072 -0.707 1.00 83.62 364 THR A C 1
ATOM 2814 O O . THR A 1 364 ? 25.657 23.981 -0.673 1.00 83.62 364 THR A O 1
ATOM 2817 N N . PHE A 1 365 ? 25.106 21.917 -1.320 1.00 89.00 365 PHE A N 1
ATOM 2818 C CA . PHE A 1 365 ? 26.362 21.603 -2.009 1.00 89.00 365 PHE A CA 1
ATOM 2819 C C . PHE A 1 365 ? 26.627 22.583 -3.156 1.00 89.00 365 PHE A C 1
ATOM 2821 O O . PHE A 1 365 ? 27.732 23.122 -3.249 1.00 89.00 365 PHE A O 1
ATOM 2828 N N . LEU A 1 366 ? 25.613 22.869 -3.977 1.00 91.69 366 LEU A N 1
ATOM 2829 C CA . LEU A 1 366 ? 25.672 23.853 -5.056 1.00 91.69 366 LEU A CA 1
ATOM 2830 C C . LEU A 1 366 ? 25.946 25.268 -4.511 1.00 91.69 366 LEU A C 1
ATOM 2832 O O . LEU A 1 366 ? 26.769 26.008 -5.054 1.00 91.69 366 LEU A O 1
ATOM 2836 N N . THR A 1 367 ? 25.316 25.632 -3.391 1.00 89.62 367 THR A N 1
ATOM 2837 C CA . THR A 1 367 ? 25.494 26.942 -2.744 1.00 89.62 367 THR A CA 1
ATOM 2838 C C . THR A 1 367 ? 26.865 27.095 -2.071 1.00 89.62 367 THR A C 1
ATOM 2840 O O . THR A 1 367 ? 27.568 28.074 -2.330 1.00 89.62 367 THR A O 1
ATOM 2843 N N . ASP A 1 368 ? 27.288 26.137 -1.243 1.00 90.31 368 ASP A N 1
ATOM 2844 C CA . ASP A 1 368 ? 28.544 26.188 -0.483 1.00 90.31 368 ASP A CA 1
ATOM 2845 C C . ASP A 1 368 ? 29.774 26.089 -1.399 1.00 90.31 368 ASP A C 1
ATOM 2847 O O . ASP A 1 368 ? 30.768 26.788 -1.176 1.00 90.31 368 ASP A O 1
ATOM 2851 N N . ASN A 1 369 ? 29.697 25.304 -2.481 1.00 91.19 369 ASN A N 1
ATOM 2852 C CA . ASN A 1 369 ? 30.750 25.238 -3.502 1.00 91.19 369 ASN A CA 1
ATOM 2853 C C . ASN A 1 369 ? 30.660 26.366 -4.548 1.00 91.19 369 ASN A C 1
ATOM 2855 O O . ASN A 1 369 ? 31.477 26.416 -5.464 1.00 91.19 369 ASN A O 1
ATOM 2859 N N . SER A 1 370 ? 29.737 27.320 -4.366 1.00 90.88 370 SER A N 1
ATOM 2860 C CA . SER A 1 370 ? 29.629 28.551 -5.162 1.00 90.88 370 SER A CA 1
ATOM 2861 C C . SER A 1 370 ? 29.413 28.320 -6.666 1.00 90.88 370 SER A C 1
ATOM 2863 O O . SER A 1 370 ? 30.063 28.968 -7.492 1.00 90.88 370 SER A O 1
ATOM 2865 N N . TYR A 1 371 ? 28.483 27.426 -7.024 1.00 92.62 371 TYR A N 1
ATOM 2866 C CA . TYR A 1 371 ? 28.003 27.297 -8.405 1.00 92.62 371 TYR A CA 1
ATOM 2867 C C . TYR A 1 371 ? 27.387 28.623 -8.901 1.00 92.62 371 TYR A C 1
ATOM 2869 O O . TYR A 1 371 ? 26.940 29.470 -8.120 1.00 92.62 371 TYR A O 1
ATOM 2877 N N . ASN A 1 372 ? 27.419 28.844 -10.214 1.00 89.75 372 ASN A N 1
ATOM 2878 C CA . ASN A 1 372 ? 27.031 30.098 -10.845 1.00 89.75 372 ASN A CA 1
ATOM 2879 C C . ASN A 1 372 ? 25.530 30.075 -11.138 1.00 89.75 372 ASN A C 1
ATOM 2881 O O . ASN A 1 372 ? 25.076 29.365 -12.026 1.00 89.75 372 ASN A O 1
ATOM 2885 N N . THR A 1 373 ? 24.767 30.902 -10.426 1.00 91.38 373 THR A N 1
ATOM 2886 C CA . THR A 1 373 ? 23.301 31.021 -10.513 1.00 91.38 373 THR A CA 1
ATOM 2887 C C . THR A 1 373 ? 22.807 31.691 -11.811 1.00 91.38 373 THR A C 1
ATOM 2889 O O . THR A 1 373 ? 21.932 32.560 -11.793 1.00 91.38 373 THR A O 1
ATOM 2892 N N . SER A 1 374 ? 23.464 31.416 -12.931 1.00 87.56 374 SER A N 1
ATOM 2893 C CA . SER A 1 374 ? 23.177 31.923 -14.279 1.00 87.56 374 SER A CA 1
ATOM 2894 C C . SER A 1 374 ? 23.551 30.918 -15.374 1.00 87.56 374 SER A C 1
ATOM 2896 O O . SER A 1 374 ? 23.258 31.186 -16.532 1.00 87.56 374 SER A O 1
ATOM 2898 N N . GLU A 1 375 ? 24.161 29.786 -15.009 1.00 86.81 375 GLU A N 1
ATOM 2899 C CA . GLU A 1 375 ? 24.434 28.642 -15.882 1.00 86.81 375 GLU A CA 1
ATOM 2900 C C . GLU A 1 375 ? 23.725 27.409 -15.295 1.00 86.81 375 GLU A C 1
ATOM 2902 O O . GLU A 1 375 ? 23.289 27.427 -14.139 1.00 86.81 375 GLU A O 1
ATOM 2907 N N . MET A 1 376 ? 23.663 26.324 -16.063 1.00 88.50 376 MET A N 1
ATOM 2908 C CA . MET A 1 376 ? 23.276 25.011 -15.550 1.00 88.50 376 MET A CA 1
ATOM 2909 C C . MET A 1 376 ? 24.358 24.454 -14.612 1.00 88.50 376 MET A C 1
ATOM 2911 O O . MET A 1 376 ? 25.552 24.477 -14.925 1.00 88.50 376 MET A O 1
ATOM 2915 N N . ALA A 1 377 ? 23.944 23.900 -13.474 1.00 90.50 377 ALA A N 1
ATOM 2916 C CA . ALA A 1 377 ? 24.800 23.090 -12.619 1.00 90.50 377 ALA A CA 1
ATOM 2917 C C . ALA A 1 377 ? 24.630 21.603 -12.961 1.00 90.50 377 ALA A C 1
ATOM 2919 O O . ALA A 1 377 ? 23.518 21.136 -13.177 1.00 90.50 377 ALA A O 1
ATOM 2920 N N . SER A 1 378 ? 25.737 20.859 -12.986 1.00 88.69 378 SER A N 1
ATOM 2921 C CA . SER A 1 378 ? 25.750 19.409 -13.227 1.00 88.69 378 SER A CA 1
ATOM 2922 C C . SER A 1 378 ? 26.440 18.708 -12.063 1.00 88.69 378 SER A C 1
ATOM 2924 O O . SER A 1 378 ? 27.536 19.121 -11.664 1.00 88.69 378 SER A O 1
ATOM 2926 N N . VAL A 1 379 ? 25.812 17.668 -11.518 1.00 89.94 379 VAL A N 1
ATOM 2927 C CA . VAL A 1 379 ? 26.336 16.881 -10.392 1.00 89.94 379 VAL A CA 1
ATOM 2928 C C . VAL A 1 379 ? 26.158 15.390 -10.646 1.00 89.94 379 VAL A C 1
ATOM 2930 O O . VAL A 1 379 ? 25.188 14.981 -11.267 1.00 89.94 379 VAL A O 1
ATOM 2933 N N . ILE A 1 380 ? 27.089 14.584 -10.149 1.00 89.25 380 ILE A N 1
ATOM 2934 C CA . ILE A 1 380 ? 27.042 13.124 -10.194 1.00 89.25 380 ILE A CA 1
ATOM 2935 C C . ILE A 1 380 ? 26.856 12.624 -8.766 1.00 89.25 380 ILE A C 1
ATOM 2937 O O . ILE A 1 380 ? 27.664 12.934 -7.885 1.00 89.25 380 ILE A O 1
ATOM 2941 N N . MET A 1 381 ? 25.809 11.847 -8.530 1.00 86.75 381 MET A N 1
ATOM 2942 C CA . MET A 1 381 ? 25.640 11.058 -7.318 1.00 86.75 381 MET A CA 1
ATOM 2943 C C . MET A 1 381 ? 26.355 9.721 -7.506 1.00 86.75 381 MET A C 1
ATOM 2945 O O . MET A 1 381 ? 26.151 9.046 -8.510 1.00 86.75 381 MET A O 1
ATOM 2949 N N . ALA A 1 382 ? 27.209 9.353 -6.553 1.00 88.31 382 ALA A N 1
ATOM 2950 C CA . ALA A 1 382 ? 27.896 8.067 -6.523 1.00 88.31 382 ALA A CA 1
ATOM 2951 C C . ALA A 1 382 ? 27.480 7.285 -5.276 1.00 88.31 382 ALA A C 1
ATOM 2953 O O . ALA A 1 382 ? 27.555 7.824 -4.168 1.00 88.31 382 ALA A O 1
ATOM 2954 N N . LEU A 1 383 ? 27.080 6.027 -5.460 1.00 86.19 383 LEU A N 1
ATOM 2955 C CA . LEU A 1 383 ? 26.551 5.136 -4.425 1.00 86.19 383 LEU A CA 1
ATOM 2956 C C . LEU A 1 383 ? 27.384 3.846 -4.363 1.00 86.19 383 LEU A C 1
ATOM 2958 O O . LEU A 1 383 ? 27.753 3.295 -5.396 1.00 86.19 383 LEU A O 1
ATOM 2962 N N . GLU A 1 384 ? 27.676 3.348 -3.164 1.00 88.12 384 GLU A N 1
ATOM 2963 C CA . GLU A 1 384 ? 28.222 2.005 -2.916 1.00 88.12 384 GLU A CA 1
ATOM 2964 C C . GLU A 1 384 ? 27.365 1.348 -1.829 1.00 88.12 384 GLU A C 1
ATOM 2966 O O . GLU A 1 384 ? 27.262 1.877 -0.719 1.00 88.12 384 GLU A O 1
ATOM 2971 N N . ALA A 1 385 ? 26.725 0.224 -2.149 1.00 86.56 385 ALA A N 1
ATOM 2972 C CA . ALA A 1 385 ? 25.750 -0.440 -1.289 1.00 86.56 385 ALA A CA 1
ATOM 2973 C C . ALA A 1 385 ? 26.014 -1.949 -1.180 1.00 86.56 385 ALA A C 1
ATOM 2975 O O . ALA A 1 385 ? 26.691 -2.551 -2.011 1.00 86.56 385 ALA A O 1
ATOM 2976 N N . GLU A 1 386 ? 25.465 -2.556 -0.131 1.00 84.50 386 GLU A N 1
ATOM 2977 C CA . GLU A 1 386 ? 25.514 -3.993 0.140 1.00 84.50 386 GLU A CA 1
ATOM 2978 C C . GLU A 1 386 ? 24.080 -4.471 0.413 1.00 84.50 386 GLU A C 1
ATOM 2980 O O . GLU A 1 386 ? 23.432 -3.945 1.321 1.00 84.50 386 GLU A O 1
ATOM 2985 N N . ALA A 1 387 ? 23.576 -5.448 -0.342 1.00 84.56 387 ALA A N 1
ATOM 2986 C CA . ALA A 1 387 ? 22.204 -5.951 -0.226 1.00 84.56 387 ALA A CA 1
ATOM 2987 C C . ALA A 1 387 ? 22.104 -7.457 -0.532 1.00 84.56 387 ALA A C 1
ATOM 2989 O O . ALA A 1 387 ? 22.986 -8.032 -1.166 1.00 84.56 387 ALA A O 1
ATOM 2990 N N . GLY A 1 388 ? 21.034 -8.111 -0.082 1.00 82.25 388 GLY A N 1
ATOM 2991 C CA . GLY A 1 388 ? 20.706 -9.487 -0.473 1.00 82.25 388 GLY A CA 1
ATOM 2992 C C . GLY A 1 388 ? 19.358 -9.929 0.089 1.00 82.25 388 GLY A C 1
ATOM 2993 O O . GLY A 1 388 ? 19.111 -9.712 1.277 1.00 82.25 388 GLY A O 1
ATOM 2994 N N . ARG A 1 389 ? 18.508 -10.539 -0.744 1.00 83.81 389 ARG A N 1
ATOM 2995 C CA . ARG A 1 389 ? 17.100 -10.862 -0.445 1.00 83.81 389 ARG A CA 1
ATOM 2996 C C . ARG A 1 389 ? 16.787 -12.362 -0.492 1.00 83.81 389 ARG A C 1
ATOM 2998 O O . ARG A 1 389 ? 17.597 -13.161 -0.957 1.00 83.81 389 ARG A O 1
ATOM 3005 N N . ASP A 1 390 ? 15.620 -12.703 0.037 1.00 87.19 390 ASP A N 1
ATOM 3006 C CA . ASP A 1 390 ? 14.937 -14.003 0.008 1.00 87.19 390 ASP A CA 1
ATOM 3007 C C . ASP A 1 390 ? 13.445 -13.669 0.113 1.00 87.19 390 ASP A C 1
ATOM 3009 O O . ASP A 1 390 ? 13.069 -12.873 0.978 1.00 87.19 390 ASP A O 1
ATOM 3013 N N . SER A 1 391 ? 12.630 -14.192 -0.792 1.00 90.75 391 SER A N 1
ATOM 3014 C CA . SER A 1 391 ? 11.221 -13.825 -0.986 1.00 90.75 391 SER A CA 1
ATOM 3015 C C . SER A 1 391 ? 10.392 -15.099 -1.244 1.00 90.75 391 SER A C 1
ATOM 3017 O O . SER A 1 391 ? 10.951 -16.197 -1.135 1.00 90.75 391 SER A O 1
ATOM 3019 N N . LEU A 1 392 ? 9.082 -15.021 -1.491 1.00 91.31 392 LEU A N 1
ATOM 3020 C CA . LEU A 1 392 ? 8.242 -16.214 -1.698 1.00 91.31 392 LEU A CA 1
ATOM 3021 C C . LEU A 1 392 ? 8.670 -17.053 -2.913 1.00 91.31 392 LEU A C 1
ATOM 3023 O O . LEU A 1 392 ? 8.716 -18.279 -2.792 1.00 91.31 392 LEU A O 1
ATOM 3027 N N . ASP A 1 393 ? 9.107 -16.406 -3.996 1.00 88.94 393 ASP A N 1
ATOM 3028 C CA . ASP A 1 393 ? 9.736 -17.022 -5.178 1.00 88.94 393 ASP A CA 1
ATOM 3029 C C . ASP A 1 393 ? 11.109 -17.668 -4.904 1.00 88.94 393 ASP A C 1
ATOM 3031 O O . ASP A 1 393 ? 11.666 -18.381 -5.745 1.00 88.94 393 ASP A O 1
ATOM 3035 N N . GLY A 1 394 ? 11.708 -17.358 -3.752 1.00 85.25 394 GLY A N 1
ATOM 3036 C CA . GLY A 1 394 ? 13.086 -17.689 -3.404 1.00 85.25 394 GLY A CA 1
ATOM 3037 C C . GLY A 1 394 ? 13.269 -19.047 -2.718 1.00 85.25 394 GLY A C 1
ATOM 3038 O O . GLY A 1 394 ? 12.758 -20.087 -3.131 1.00 85.25 394 GLY A O 1
ATOM 3039 N N . ASP A 1 395 ? 14.059 -19.053 -1.640 1.00 83.75 395 ASP A N 1
ATOM 3040 C CA . ASP A 1 395 ? 14.345 -20.242 -0.820 1.00 83.75 395 ASP A CA 1
ATOM 3041 C C . ASP A 1 395 ? 13.334 -20.367 0.357 1.00 83.75 395 ASP A C 1
ATOM 3043 O O . ASP A 1 395 ? 13.513 -21.184 1.276 1.00 83.75 395 ASP A O 1
ATOM 3047 N N . ALA A 1 396 ? 12.269 -19.551 0.356 1.00 87.69 396 ALA A N 1
ATOM 3048 C CA . ALA A 1 396 ? 11.286 -19.444 1.428 1.00 87.69 396 ALA A CA 1
ATOM 3049 C C . ALA A 1 396 ? 10.467 -20.729 1.628 1.00 87.69 396 ALA A C 1
ATOM 3051 O O . ALA A 1 396 ? 9.892 -21.324 0.716 1.00 87.69 396 ALA A O 1
ATOM 3052 N N . VAL A 1 397 ? 10.352 -21.171 2.884 1.00 91.31 397 VAL A N 1
ATOM 3053 C CA . VAL A 1 397 ? 9.630 -22.408 3.214 1.00 91.31 397 VAL A CA 1
ATOM 3054 C C . VAL A 1 397 ? 8.201 -22.099 3.653 1.00 91.31 397 VAL A C 1
ATOM 3056 O O . VAL A 1 397 ? 7.941 -21.827 4.831 1.00 91.31 397 VAL A O 1
ATOM 3059 N N . ILE A 1 398 ? 7.270 -22.208 2.703 1.00 92.75 398 ILE A N 1
ATOM 3060 C CA . ILE A 1 398 ? 5.820 -22.107 2.918 1.00 92.75 398 ILE A CA 1
ATOM 3061 C C . ILE A 1 398 ? 5.284 -23.422 3.516 1.00 92.75 398 ILE A C 1
ATOM 3063 O O . ILE A 1 398 ? 5.399 -24.505 2.936 1.00 92.75 398 ILE A O 1
ATOM 3067 N N . ALA A 1 399 ? 4.690 -23.353 4.710 1.00 93.81 399 ALA A N 1
ATOM 3068 C CA . ALA A 1 399 ? 4.245 -24.514 5.486 1.00 93.81 399 ALA A CA 1
ATOM 3069 C C . ALA A 1 399 ? 2.818 -24.330 6.037 1.00 93.81 399 ALA A C 1
ATOM 3071 O O . ALA A 1 399 ? 2.588 -24.307 7.251 1.00 93.81 399 ALA A O 1
ATOM 3072 N N . GLY A 1 400 ? 1.842 -24.201 5.134 1.00 92.44 400 GLY A N 1
ATOM 3073 C CA . GLY A 1 400 ? 0.499 -23.734 5.483 1.00 92.44 400 GLY A CA 1
ATOM 3074 C C . GLY A 1 400 ? 0.563 -22.244 5.807 1.00 92.44 400 GLY A C 1
ATOM 3075 O O . GLY A 1 400 ? 1.165 -21.489 5.059 1.00 92.44 400 GLY A O 1
ATOM 3076 N N . ASN A 1 401 ? 0.038 -21.821 6.957 1.00 94.94 401 ASN A N 1
ATOM 3077 C CA . ASN A 1 401 ? 0.101 -20.421 7.386 1.00 94.94 401 ASN A CA 1
ATOM 3078 C C . ASN A 1 401 ? 1.417 -20.028 8.096 1.00 94.94 401 ASN A C 1
ATOM 3080 O O . ASN A 1 401 ? 1.433 -19.093 8.895 1.00 94.94 401 ASN A O 1
ATOM 3084 N N . THR A 1 402 ? 2.509 -20.767 7.880 1.00 97.56 402 THR A N 1
ATOM 3085 C CA . THR A 1 402 ? 3.838 -20.452 8.432 1.00 97.56 402 THR A CA 1
ATOM 3086 C C . THR A 1 402 ? 4.827 -20.252 7.292 1.00 97.56 402 THR A C 1
ATOM 3088 O O . THR A 1 402 ? 5.014 -21.167 6.495 1.00 97.56 402 THR A O 1
ATOM 3091 N N . LEU A 1 403 ? 5.463 -19.083 7.252 1.00 96.62 403 LEU A N 1
ATOM 3092 C CA . LEU A 1 403 ? 6.422 -18.652 6.232 1.00 96.62 403 LEU A CA 1
ATOM 3093 C C . LEU A 1 403 ? 7.798 -18.532 6.905 1.00 96.62 403 LEU A C 1
ATOM 3095 O O . LEU A 1 403 ? 7.901 -17.958 7.995 1.00 96.62 403 LEU A O 1
ATOM 3099 N N . THR A 1 404 ? 8.839 -19.151 6.339 1.00 94.81 404 THR A N 1
ATOM 3100 C CA . THR A 1 404 ? 10.154 -19.274 7.001 1.00 94.81 404 THR A CA 1
ATOM 3101 C C . THR A 1 404 ? 11.317 -18.943 6.068 1.00 94.81 404 THR A C 1
ATOM 3103 O O . THR A 1 404 ? 11.560 -19.684 5.120 1.00 94.81 404 THR A O 1
ATOM 3106 N N . PHE A 1 405 ? 12.082 -17.905 6.418 1.00 92.12 405 PHE A N 1
ATOM 3107 C CA . PHE A 1 405 ? 13.196 -17.355 5.633 1.00 92.12 405 PHE A CA 1
ATOM 3108 C C . PHE A 1 405 ? 14.554 -17.691 6.267 1.00 92.12 405 PHE A C 1
ATOM 3110 O O . PHE A 1 405 ? 14.772 -17.484 7.472 1.00 92.12 405 PHE A O 1
ATOM 3117 N N . ASN A 1 406 ? 15.492 -18.213 5.471 1.00 88.75 406 ASN A N 1
ATOM 3118 C CA . ASN A 1 406 ? 16.775 -18.731 5.963 1.00 88.75 406 ASN A CA 1
ATOM 3119 C C . ASN A 1 406 ? 17.937 -17.766 5.684 1.00 88.75 406 ASN A C 1
ATOM 3121 O O . ASN A 1 406 ? 18.868 -18.043 4.920 1.00 88.75 406 ASN A O 1
ATOM 3125 N N . LEU A 1 407 ? 17.936 -16.657 6.423 1.00 85.44 407 LEU A N 1
ATOM 3126 C CA . LEU A 1 407 ? 18.891 -15.557 6.272 1.00 85.44 407 LEU A CA 1
ATOM 3127 C C . LEU A 1 407 ? 20.365 -15.960 6.479 1.00 85.44 407 LEU A C 1
ATOM 3129 O O . LEU A 1 407 ? 21.275 -15.189 6.175 1.00 85.44 407 LEU A O 1
ATOM 3133 N N . ALA A 1 408 ? 20.637 -17.158 6.995 1.00 81.00 408 ALA A N 1
ATOM 3134 C CA . ALA A 1 408 ? 21.988 -17.673 7.196 1.00 81.00 408 ALA A CA 1
ATOM 3135 C C . ALA A 1 408 ? 22.799 -17.842 5.897 1.00 81.00 408 ALA A C 1
ATOM 3137 O O . ALA A 1 408 ? 24.023 -17.716 5.952 1.00 81.00 408 ALA A O 1
ATOM 3138 N N . ASN A 1 409 ? 22.130 -18.117 4.769 1.00 71.00 409 ASN A N 1
ATOM 3139 C CA . ASN A 1 409 ? 22.768 -18.443 3.486 1.00 71.00 409 ASN A CA 1
ATOM 3140 C C . ASN A 1 409 ? 22.552 -17.398 2.378 1.00 71.00 409 ASN A C 1
ATOM 3142 O O . ASN A 1 409 ? 23.238 -17.498 1.368 1.00 71.00 409 ASN A O 1
ATOM 3146 N N . ILE A 1 410 ? 21.641 -16.428 2.553 1.00 79.69 410 ILE A N 1
ATOM 3147 C CA . ILE A 1 410 ? 21.387 -15.364 1.561 1.00 79.69 410 ILE A CA 1
ATOM 3148 C C . ILE A 1 410 ? 22.709 -14.664 1.205 1.00 79.69 410 ILE A C 1
ATOM 3150 O O . ILE A 1 410 ? 23.300 -14.069 2.125 1.00 79.69 410 ILE A O 1
ATOM 3154 N N . PRO A 1 411 ? 23.156 -14.707 -0.066 1.00 77.06 411 PRO A N 1
ATOM 3155 C CA . PRO A 1 411 ? 24.358 -14.014 -0.510 1.00 77.06 411 PRO A CA 1
ATOM 3156 C C . PRO A 1 411 ? 24.190 -12.502 -0.375 1.00 77.06 411 PRO A C 1
ATOM 3158 O O . PRO A 1 411 ? 23.112 -11.973 -0.638 1.00 77.06 411 PRO A O 1
ATOM 3161 N N . VAL A 1 412 ? 25.247 -11.793 0.016 1.00 80.56 412 VAL A N 1
ATOM 3162 C CA . VAL A 1 412 ? 25.245 -10.323 0.023 1.00 80.56 412 VAL A CA 1
ATOM 3163 C C . VAL A 1 412 ? 26.007 -9.823 -1.197 1.00 80.56 412 VAL A C 1
ATOM 3165 O O . VAL A 1 412 ? 27.232 -9.938 -1.270 1.00 80.56 412 VAL A O 1
ATOM 3168 N N . ALA A 1 413 ? 25.271 -9.275 -2.155 1.00 80.88 413 ALA A N 1
ATOM 3169 C CA . ALA A 1 413 ? 25.805 -8.541 -3.285 1.00 80.88 413 ALA A CA 1
ATOM 3170 C C . ALA A 1 413 ? 26.301 -7.158 -2.834 1.00 80.88 413 ALA A C 1
ATOM 3172 O O . ALA A 1 413 ? 25.634 -6.466 -2.066 1.00 80.88 413 ALA A O 1
ATOM 3173 N N . GLN A 1 414 ? 27.465 -6.743 -3.329 1.00 84.94 414 GLN A N 1
ATOM 3174 C CA . GLN A 1 414 ? 27.913 -5.355 -3.292 1.00 84.94 414 GLN A CA 1
ATOM 3175 C C . GLN A 1 414 ? 27.724 -4.750 -4.677 1.00 84.94 414 GLN A C 1
ATOM 3177 O O . GLN A 1 414 ? 28.265 -5.275 -5.655 1.00 84.94 414 GLN A O 1
ATOM 3182 N N . THR A 1 415 ? 27.029 -3.622 -4.746 1.00 83.00 415 THR A N 1
ATOM 3183 C CA . THR A 1 415 ? 26.791 -2.885 -5.987 1.00 83.00 415 THR A CA 1
ATOM 3184 C C . THR A 1 415 ? 27.221 -1.434 -5.860 1.00 83.00 415 THR A C 1
ATOM 3186 O O . THR A 1 415 ? 27.449 -0.906 -4.764 1.00 83.00 415 THR A O 1
ATOM 3189 N N . ARG A 1 416 ? 27.386 -0.792 -7.013 1.00 84.44 416 ARG A N 1
ATOM 3190 C CA . ARG A 1 416 ? 27.654 0.638 -7.125 1.00 84.44 416 ARG A CA 1
ATOM 3191 C C . ARG A 1 416 ? 26.739 1.250 -8.167 1.00 84.44 416 ARG A C 1
ATOM 3193 O O . ARG A 1 416 ? 26.401 0.571 -9.135 1.00 84.44 416 ARG A O 1
ATOM 3200 N N . SER A 1 417 ? 26.399 2.520 -7.975 1.00 82.88 417 SER A N 1
ATOM 3201 C CA . SER A 1 417 ? 25.700 3.307 -8.987 1.00 82.88 417 SER A CA 1
ATOM 3202 C C . SER A 1 417 ? 26.323 4.682 -9.201 1.00 82.88 417 SER A C 1
ATOM 3204 O O . SER A 1 417 ? 27.022 5.217 -8.327 1.00 82.88 417 SER A O 1
ATOM 3206 N N . LEU A 1 418 ? 26.085 5.233 -10.390 1.00 82.06 418 LEU A N 1
ATOM 3207 C CA . LEU A 1 418 ? 26.444 6.588 -10.789 1.00 82.06 418 LEU A CA 1
ATOM 3208 C C . LEU A 1 418 ? 25.277 7.222 -11.550 1.00 82.06 418 LEU A C 1
ATOM 3210 O O . LEU A 1 418 ? 24.928 6.750 -12.629 1.00 82.06 418 LEU A O 1
ATOM 3214 N N . THR A 1 419 ? 24.737 8.321 -11.027 1.00 84.06 419 THR A N 1
ATOM 3215 C CA . THR A 1 419 ? 23.631 9.071 -11.646 1.00 84.06 419 THR A CA 1
ATOM 3216 C C . THR A 1 419 ? 24.045 10.527 -11.829 1.00 84.06 419 THR A C 1
ATOM 3218 O O . THR A 1 419 ? 24.449 11.183 -10.868 1.00 84.06 419 THR A O 1
ATOM 3221 N N . LEU A 1 420 ? 23.978 11.038 -13.054 1.00 85.25 420 LEU A N 1
ATOM 3222 C CA . LEU A 1 420 ? 24.121 12.453 -13.389 1.00 85.25 420 LEU A CA 1
ATOM 3223 C C . LEU A 1 420 ? 22.789 13.168 -13.127 1.00 85.25 420 LEU A C 1
ATOM 3225 O O . LEU A 1 420 ? 21.720 12.580 -13.240 1.00 85.25 420 LEU A O 1
ATOM 3229 N N . SER A 1 421 ? 22.833 14.440 -12.749 1.00 86.62 421 SER A N 1
ATOM 3230 C CA . SER A 1 421 ? 21.633 15.264 -12.590 1.00 86.62 421 SER A CA 1
ATOM 3231 C C . SER A 1 421 ? 21.945 16.733 -12.865 1.00 86.62 421 SER A C 1
ATOM 3233 O O . SER A 1 421 ? 23.017 17.236 -12.496 1.00 86.62 421 SER A O 1
ATOM 3235 N N . HIS A 1 422 ? 20.988 17.429 -13.476 1.00 87.69 422 HIS A N 1
ATOM 3236 C CA . HIS A 1 422 ? 21.108 18.828 -13.878 1.00 87.69 422 HIS A CA 1
ATOM 3237 C C . HIS A 1 422 ? 20.163 19.736 -13.084 1.00 87.69 422 HIS A C 1
ATOM 3239 O O . HIS A 1 422 ? 19.042 19.362 -12.749 1.00 87.69 422 HIS A O 1
ATOM 3245 N N . TYR A 1 423 ? 20.645 20.937 -12.754 1.00 89.62 423 TYR A N 1
ATOM 3246 C CA . TYR A 1 423 ? 19.945 21.895 -11.898 1.00 89.62 423 TYR A CA 1
ATOM 3247 C C . TYR A 1 423 ? 20.067 23.320 -12.435 1.00 89.62 423 TYR A C 1
ATOM 3249 O O . TYR A 1 423 ? 21.150 23.765 -12.831 1.00 89.62 423 TYR A O 1
ATOM 3257 N N . GLN A 1 424 ? 18.971 24.072 -12.350 1.00 90.50 424 GLN A N 1
ATOM 3258 C CA . GLN A 1 424 ? 18.886 25.483 -12.723 1.00 90.50 424 GLN A CA 1
ATOM 3259 C C . GLN A 1 424 ? 18.554 26.366 -11.514 1.00 90.50 424 GLN A C 1
ATOM 3261 O O . GLN A 1 424 ? 17.915 25.933 -10.558 1.00 90.50 424 GLN A O 1
ATOM 3266 N N . TYR A 1 425 ? 18.989 27.631 -11.530 1.00 91.19 425 TYR A N 1
ATOM 3267 C CA . TYR A 1 425 ? 18.714 28.560 -10.427 1.00 91.19 425 TYR A CA 1
ATOM 3268 C C . TYR A 1 425 ? 17.550 29.506 -10.744 1.00 91.19 425 TYR A C 1
ATOM 3270 O O . TYR A 1 425 ? 17.733 30.583 -11.323 1.00 91.19 425 TYR A O 1
ATOM 3278 N N . VAL A 1 426 ? 16.344 29.124 -10.328 1.00 89.12 426 VAL A N 1
ATOM 3279 C CA . VAL A 1 426 ? 15.090 29.833 -10.622 1.00 89.12 426 VAL A CA 1
ATOM 3280 C C . VAL A 1 426 ? 14.432 30.279 -9.310 1.00 89.12 426 VAL A C 1
ATOM 3282 O O . VAL A 1 426 ? 14.640 29.705 -8.252 1.00 89.12 426 VAL A O 1
ATOM 3285 N N . ASN A 1 427 ? 13.694 31.395 -9.310 1.00 88.75 427 ASN A N 1
ATOM 3286 C CA . ASN A 1 427 ? 12.967 31.919 -8.131 1.00 88.75 427 ASN A CA 1
ATOM 3287 C C . ASN A 1 427 ? 13.793 32.186 -6.836 1.00 88.75 427 ASN A C 1
ATOM 3289 O O . ASN A 1 427 ? 13.218 32.556 -5.808 1.00 88.75 427 ASN A O 1
ATOM 3293 N N . ASN A 1 428 ? 15.130 32.156 -6.911 1.00 86.69 428 ASN A N 1
ATOM 3294 C CA . ASN A 1 428 ? 16.114 32.132 -5.809 1.00 86.69 428 ASN A CA 1
ATOM 3295 C C . ASN A 1 428 ? 16.319 30.766 -5.112 1.00 86.69 428 ASN A C 1
ATOM 3297 O O . ASN A 1 428 ? 16.791 30.729 -3.972 1.00 86.69 428 ASN A O 1
ATOM 3301 N N . GLN A 1 429 ? 16.001 29.663 -5.785 1.00 88.44 429 GLN A N 1
ATOM 3302 C CA . GLN A 1 429 ? 16.272 28.286 -5.372 1.00 88.44 429 GLN A CA 1
ATOM 3303 C C . GLN A 1 429 ? 17.021 27.541 -6.490 1.00 88.44 429 GLN A C 1
ATOM 3305 O O . GLN A 1 429 ? 17.045 28.001 -7.629 1.00 88.44 429 GLN A O 1
ATOM 3310 N N . TRP A 1 430 ? 17.683 26.436 -6.142 1.00 87.44 430 TRP A N 1
ATOM 3311 C CA . TRP A 1 430 ? 18.164 25.462 -7.122 1.00 87.44 430 TRP A CA 1
ATOM 3312 C C . TRP A 1 430 ? 17.038 24.466 -7.347 1.00 87.44 430 TRP A C 1
ATOM 3314 O O . TRP A 1 430 ? 16.719 23.717 -6.427 1.00 87.44 430 TRP A O 1
ATOM 3324 N N . ASP A 1 431 ? 16.444 24.506 -8.529 1.00 85.69 431 ASP A N 1
ATOM 3325 C CA . ASP A 1 431 ? 15.382 23.601 -8.946 1.00 85.69 431 ASP A CA 1
ATOM 3326 C C . ASP A 1 431 ? 15.955 22.606 -9.970 1.00 85.69 431 ASP A C 1
ATOM 3328 O O . ASP A 1 431 ? 16.955 22.882 -10.645 1.00 85.69 431 ASP A O 1
ATOM 3332 N N . ASP A 1 432 ? 15.348 21.428 -10.024 1.00 82.12 432 ASP A N 1
ATOM 3333 C CA . ASP A 1 432 ? 15.582 20.377 -11.008 1.00 82.12 432 ASP A CA 1
ATOM 3334 C C . ASP A 1 432 ? 15.416 20.888 -12.454 1.00 82.12 432 ASP A C 1
ATOM 3336 O O . ASP A 1 432 ? 14.702 21.860 -12.728 1.00 82.12 432 ASP A O 1
ATOM 3340 N N . MET A 1 433 ? 16.124 20.251 -13.387 1.00 82.31 433 MET A N 1
ATOM 3341 C CA . MET A 1 433 ? 15.874 20.381 -14.821 1.00 82.31 433 MET A CA 1
ATOM 3342 C C . MET A 1 433 ? 15.235 19.101 -15.344 1.00 82.31 433 MET A C 1
ATOM 3344 O O . MET A 1 433 ? 15.601 18.009 -14.923 1.00 82.31 433 MET A O 1
ATOM 3348 N N . ASP A 1 434 ? 14.310 19.271 -16.281 1.00 80.88 434 ASP A N 1
ATOM 3349 C CA . ASP A 1 434 ? 13.846 18.208 -17.168 1.00 80.88 434 ASP A CA 1
ATOM 3350 C C . ASP A 1 434 ? 15.016 17.719 -18.043 1.00 80.88 434 ASP A C 1
ATOM 3352 O O . ASP A 1 434 ? 15.829 18.533 -18.493 1.00 80.88 434 ASP A O 1
ATOM 3356 N N . ASP A 1 435 ? 15.118 16.410 -18.287 1.00 71.69 435 ASP A N 1
ATOM 3357 C CA . ASP A 1 435 ? 16.258 15.832 -19.010 1.00 71.69 435 ASP A CA 1
ATOM 3358 C C . ASP A 1 435 ? 16.331 16.310 -20.467 1.00 71.69 435 ASP A C 1
ATOM 3360 O O . ASP A 1 435 ? 17.421 16.577 -20.980 1.00 71.69 435 ASP A O 1
ATOM 3364 N N . THR A 1 436 ? 15.186 16.539 -21.117 1.00 70.31 436 THR A N 1
ATOM 3365 C CA . THR A 1 436 ? 15.142 17.112 -22.469 1.00 70.31 436 THR A CA 1
ATOM 3366 C C . THR A 1 436 ? 15.580 18.580 -22.453 1.00 70.31 436 THR A C 1
ATOM 3368 O O . THR A 1 436 ? 16.362 18.990 -23.317 1.00 70.31 436 THR A O 1
ATOM 3371 N N . GLU A 1 437 ? 15.164 19.386 -21.466 1.00 78.38 437 GLU A N 1
ATOM 3372 C CA . GLU A 1 437 ? 15.672 20.760 -21.285 1.00 78.38 437 GLU A CA 1
ATOM 3373 C C . GLU A 1 437 ? 17.189 20.767 -21.009 1.00 78.38 437 GLU A C 1
ATOM 3375 O O . GLU A 1 437 ? 17.926 21.582 -21.580 1.00 78.38 437 GLU A O 1
ATOM 3380 N N . ALA A 1 438 ? 17.680 19.843 -20.181 1.00 79.25 438 ALA A N 1
ATOM 3381 C CA . ALA A 1 438 ? 19.084 19.737 -19.799 1.00 79.25 438 ALA A CA 1
ATOM 3382 C C . ALA A 1 438 ? 19.987 19.299 -20.962 1.00 79.25 438 ALA A C 1
ATOM 3384 O O . ALA A 1 438 ? 21.011 19.938 -21.213 1.00 79.25 438 ALA A O 1
ATOM 3385 N N . ILE A 1 439 ? 19.600 18.272 -21.724 1.00 75.12 439 ILE A N 1
ATOM 3386 C CA . ILE A 1 439 ? 20.354 17.778 -22.887 1.00 75.12 439 ILE A CA 1
ATOM 3387 C C . ILE A 1 439 ? 20.393 18.829 -24.000 1.00 75.12 439 ILE A C 1
ATOM 3389 O O . ILE A 1 439 ? 21.466 19.128 -24.531 1.00 75.12 439 ILE A O 1
ATOM 3393 N N . ASN A 1 440 ? 19.263 19.475 -24.307 1.00 75.06 440 ASN A N 1
ATOM 3394 C CA . ASN A 1 440 ? 19.248 20.578 -25.273 1.00 75.06 440 ASN A CA 1
ATOM 3395 C C . ASN A 1 440 ? 20.122 21.755 -24.801 1.00 75.06 440 ASN A C 1
ATOM 3397 O O . ASN A 1 440 ? 20.842 22.363 -25.601 1.00 75.06 440 ASN A O 1
ATOM 3401 N N . THR A 1 441 ? 20.137 22.049 -23.496 1.00 80.38 441 THR A N 1
ATOM 3402 C CA . THR A 1 441 ? 21.040 23.051 -22.908 1.00 80.38 441 THR A CA 1
ATOM 3403 C C . THR A 1 441 ? 22.512 22.648 -23.075 1.00 80.38 441 THR A C 1
ATOM 3405 O O . THR A 1 441 ? 23.299 23.451 -23.577 1.00 80.38 441 THR A O 1
ATOM 3408 N N . LEU A 1 442 ? 22.877 21.401 -22.748 1.00 77.75 442 LEU A N 1
ATOM 3409 C CA . LEU A 1 442 ? 24.230 20.844 -22.898 1.00 77.75 442 LEU A CA 1
ATOM 3410 C C . LEU A 1 442 ? 24.756 20.926 -24.336 1.00 77.75 442 LEU A C 1
ATOM 3412 O O . LEU A 1 442 ? 25.889 21.365 -24.552 1.00 77.75 442 LEU A O 1
ATOM 3416 N N . ILE A 1 443 ? 23.944 20.498 -25.306 1.00 73.19 443 ILE A N 1
ATOM 3417 C CA . ILE A 1 443 ? 24.317 20.440 -26.726 1.00 73.19 443 ILE A CA 1
ATOM 3418 C C . ILE A 1 443 ? 24.407 21.852 -27.319 1.00 73.19 443 ILE A C 1
ATOM 3420 O O . ILE A 1 443 ? 25.352 22.161 -28.047 1.00 73.19 443 ILE A O 1
ATOM 3424 N N . SER A 1 444 ? 23.471 22.744 -26.974 1.00 72.56 444 SER A N 1
ATOM 3425 C CA . SER A 1 444 ? 23.428 24.107 -27.525 1.00 72.56 444 SER A CA 1
ATOM 3426 C C . SER A 1 444 ? 24.576 25.023 -27.076 1.00 72.56 444 SER A C 1
ATOM 3428 O O . SER A 1 444 ? 24.797 26.062 -27.704 1.00 72.56 444 SER A O 1
ATOM 3430 N N . SER A 1 445 ? 25.315 24.667 -26.016 1.00 72.12 445 SER A N 1
ATOM 3431 C CA . SER A 1 445 ? 26.383 25.502 -25.452 1.00 72.12 445 SER A CA 1
ATOM 3432 C C . SER A 1 445 ? 27.813 25.041 -25.776 1.00 72.12 445 SER A C 1
ATOM 3434 O O . SER A 1 445 ? 28.759 25.536 -25.158 1.00 72.12 445 SER A O 1
ATOM 3436 N N . TYR A 1 446 ? 28.010 24.113 -26.720 1.00 71.19 446 TYR A N 1
ATOM 3437 C CA . TYR A 1 446 ? 29.354 23.764 -27.195 1.00 71.19 446 TYR A CA 1
ATOM 3438 C C . TYR A 1 446 ? 29.996 24.902 -28.020 1.00 71.19 446 TYR A C 1
ATOM 3440 O O . TYR A 1 446 ? 29.344 25.602 -28.789 1.00 71.19 446 TYR A O 1
ATOM 3448 N N . ASP A 1 447 ? 31.314 25.077 -27.870 1.00 55.44 447 ASP A N 1
ATOM 3449 C CA . ASP A 1 447 ? 32.086 26.237 -28.367 1.00 55.44 447 ASP A CA 1
ATOM 3450 C C . ASP A 1 447 ? 32.235 26.323 -29.908 1.00 55.44 447 ASP A C 1
ATOM 3452 O O . ASP A 1 447 ? 32.742 27.327 -30.423 1.00 55.44 447 ASP A O 1
ATOM 3456 N N . ASN A 1 448 ? 31.858 25.278 -30.657 1.00 56.53 448 ASN A N 1
ATOM 3457 C CA . ASN A 1 448 ? 32.090 25.165 -32.101 1.00 56.53 448 ASN A CA 1
ATOM 3458 C C . ASN A 1 448 ? 30.812 24.873 -32.896 1.00 56.53 448 ASN A C 1
ATOM 3460 O O . ASN A 1 448 ? 29.898 24.199 -32.438 1.00 56.53 448 ASN A O 1
ATOM 3464 N N . ASP A 1 449 ? 30.815 25.367 -34.133 1.00 56.03 449 ASP A N 1
ATOM 3465 C CA . ASP A 1 449 ? 29.798 25.141 -35.160 1.00 56.03 449 ASP A CA 1
ATOM 3466 C C . ASP A 1 449 ? 29.730 23.633 -35.515 1.00 56.03 449 ASP A C 1
ATOM 3468 O O . ASP A 1 449 ? 30.754 23.100 -35.967 1.00 56.03 449 ASP A O 1
ATOM 3472 N N . PRO A 1 450 ? 28.596 22.925 -35.301 1.00 57.12 450 PRO A N 1
ATOM 3473 C CA . PRO A 1 450 ? 28.496 21.476 -35.519 1.00 57.12 450 PRO A CA 1
ATOM 3474 C C . PRO A 1 450 ? 28.912 21.038 -36.928 1.00 57.12 450 PRO A C 1
ATOM 3476 O O . PRO A 1 450 ? 29.595 20.022 -37.068 1.00 57.12 450 PRO A O 1
ATOM 3479 N N . ASP A 1 451 ? 28.625 21.868 -37.942 1.00 58.19 451 ASP A N 1
ATOM 3480 C CA . ASP A 1 451 ? 29.081 21.737 -39.336 1.00 58.19 451 ASP A CA 1
ATOM 3481 C C . ASP A 1 451 ? 30.580 21.398 -39.453 1.00 58.19 451 ASP A C 1
ATOM 3483 O O . ASP A 1 451 ? 30.998 20.669 -40.355 1.00 58.19 451 ASP A O 1
ATOM 3487 N N . VAL A 1 452 ? 31.419 21.946 -38.565 1.00 59.16 452 VAL A N 1
ATOM 3488 C CA . VAL A 1 452 ? 32.880 21.796 -38.622 1.00 59.16 452 VAL A CA 1
ATOM 3489 C C . VAL A 1 452 ? 33.325 20.437 -38.093 1.00 59.16 452 VAL A C 1
ATOM 3491 O O . VAL A 1 452 ? 34.180 19.806 -38.715 1.00 59.16 452 VAL A O 1
ATOM 3494 N N . VAL A 1 453 ? 32.754 19.973 -36.978 1.00 61.66 453 VAL A N 1
ATOM 3495 C CA . VAL A 1 453 ? 33.093 18.654 -36.420 1.00 61.66 453 VAL A CA 1
ATOM 3496 C C . VAL A 1 453 ? 32.497 17.555 -37.296 1.00 61.66 453 VAL A C 1
ATOM 3498 O O . VAL A 1 453 ? 33.200 16.611 -37.659 1.00 61.66 453 VAL A O 1
ATOM 3501 N N . LEU A 1 454 ? 31.253 17.736 -37.747 1.00 65.00 454 LEU A N 1
ATOM 3502 C CA . LEU A 1 454 ? 30.602 16.860 -38.714 1.00 65.00 454 LEU A CA 1
ATOM 3503 C C . LEU A 1 454 ? 31.442 16.692 -39.992 1.00 65.00 454 LEU A C 1
ATOM 3505 O O . LEU A 1 454 ? 31.663 15.568 -40.434 1.00 65.00 454 LEU A O 1
ATOM 3509 N N . ALA A 1 455 ? 31.993 17.776 -40.550 1.00 64.56 455 ALA A N 1
ATOM 3510 C CA . ALA A 1 455 ? 32.820 17.718 -41.759 1.00 64.56 455 ALA A CA 1
ATOM 3511 C C . ALA A 1 455 ? 34.180 17.002 -41.583 1.00 64.56 455 ALA A C 1
ATOM 3513 O O . ALA A 1 455 ? 34.754 16.538 -42.576 1.00 64.56 455 ALA A O 1
ATOM 3514 N N . ASP A 1 456 ? 34.712 16.891 -40.361 1.00 63.09 456 ASP A N 1
ATOM 3515 C CA . ASP A 1 456 ? 35.887 16.054 -40.070 1.00 63.09 456 ASP A CA 1
ATOM 3516 C C . ASP A 1 456 ? 35.491 14.588 -39.795 1.00 63.09 456 ASP A C 1
ATOM 3518 O O . ASP A 1 456 ? 36.185 13.677 -40.257 1.00 63.09 456 ASP A O 1
ATOM 3522 N N . LEU A 1 457 ? 34.331 14.327 -39.180 1.00 59.59 457 LEU A N 1
ATOM 3523 C CA . LEU A 1 457 ? 33.792 12.969 -38.996 1.00 59.59 457 LEU A CA 1
ATOM 3524 C C . LEU A 1 457 ? 33.337 12.325 -40.316 1.00 59.59 457 LEU A C 1
ATOM 3526 O O . LEU A 1 457 ? 33.640 11.158 -40.562 1.00 59.59 457 LEU A O 1
ATOM 3530 N N . GLN A 1 458 ? 32.723 13.090 -41.222 1.00 62.69 458 GLN A N 1
ATOM 3531 C CA . GLN A 1 458 ? 32.319 12.651 -42.568 1.00 62.69 458 GLN A CA 1
ATOM 3532 C C . GLN A 1 458 ? 33.502 12.222 -43.460 1.00 62.69 458 GLN A C 1
ATOM 3534 O O . GLN A 1 458 ? 33.310 11.563 -44.484 1.00 62.69 458 GLN A O 1
ATOM 3539 N N . GLN A 1 459 ? 34.749 12.540 -43.089 1.00 59.16 459 GLN A N 1
ATOM 3540 C CA . GLN A 1 459 ? 35.943 12.004 -43.764 1.00 59.16 459 GLN A CA 1
ATOM 3541 C C . GLN A 1 459 ? 36.248 10.546 -43.371 1.00 59.16 459 GLN A C 1
ATOM 3543 O O . GLN A 1 459 ? 37.016 9.878 -44.072 1.00 59.16 459 GLN A O 1
ATOM 3548 N N . LEU A 1 460 ? 35.656 10.055 -42.277 1.00 50.81 460 LEU A N 1
ATOM 3549 C CA . LEU A 1 460 ? 35.736 8.675 -41.789 1.00 50.81 460 LEU A CA 1
ATOM 3550 C C . LEU A 1 460 ? 34.416 7.916 -41.998 1.00 50.81 460 LEU A C 1
ATOM 3552 O O . LEU A 1 460 ? 34.456 6.761 -42.420 1.00 50.81 460 LEU A O 1
ATOM 3556 N N . TYR A 1 461 ? 33.278 8.581 -41.771 1.00 54.94 461 TYR A N 1
ATOM 3557 C CA . TYR A 1 461 ? 31.921 8.027 -41.835 1.00 54.94 461 TYR A CA 1
ATOM 3558 C C . TYR A 1 461 ? 31.057 8.887 -42.781 1.00 54.94 461 TYR A C 1
ATOM 3560 O O . TYR A 1 461 ? 30.360 9.788 -42.321 1.00 54.94 461 TYR A O 1
ATOM 3568 N N . PRO A 1 462 ? 31.121 8.675 -44.114 1.00 52.94 462 PRO A N 1
ATOM 3569 C CA . PRO A 1 462 ? 30.586 9.616 -45.113 1.00 52.94 462 PRO A CA 1
ATOM 3570 C C . PRO A 1 462 ? 29.062 9.797 -45.142 1.00 52.94 462 PRO A C 1
ATOM 3572 O O . PRO A 1 462 ? 28.572 10.586 -45.947 1.00 52.94 462 PRO A O 1
ATOM 3575 N N . GLU A 1 463 ? 28.342 9.037 -44.322 1.00 54.12 463 GLU A N 1
ATOM 3576 C CA . GLU A 1 463 ? 26.879 8.995 -44.231 1.00 54.12 463 GLU A CA 1
ATOM 3577 C C . GLU A 1 463 ? 26.357 9.673 -42.948 1.00 54.12 463 GLU A C 1
ATOM 3579 O O . GLU A 1 463 ? 25.159 9.888 -42.841 1.00 54.12 463 GLU A O 1
ATOM 3584 N N . LEU A 1 464 ? 27.244 10.070 -42.021 1.00 57.91 464 LEU A N 1
ATOM 3585 C CA . LEU A 1 464 ? 26.888 10.756 -40.772 1.00 57.91 464 LEU A CA 1
ATOM 3586 C C . LEU A 1 464 ? 26.295 12.153 -41.039 1.00 57.91 464 LEU A C 1
ATOM 3588 O O . LEU A 1 464 ? 26.877 12.947 -41.788 1.00 57.91 464 LEU A O 1
ATOM 3592 N N . THR A 1 465 ? 25.185 12.466 -40.380 1.00 62.41 465 THR A N 1
ATOM 3593 C CA . THR A 1 465 ? 24.438 13.731 -40.442 1.00 62.41 465 THR A CA 1
ATOM 3594 C C . THR A 1 465 ? 24.616 14.588 -39.182 1.00 62.41 465 THR A C 1
ATOM 3596 O O . THR A 1 465 ? 25.230 14.183 -38.194 1.00 62.41 465 THR A O 1
ATOM 3599 N N . ASP A 1 466 ? 24.092 15.811 -39.227 1.00 62.22 466 ASP A N 1
ATOM 3600 C CA . ASP A 1 466 ? 23.971 16.719 -38.085 1.00 62.22 466 ASP A CA 1
ATOM 3601 C C . ASP A 1 466 ? 22.993 16.197 -37.020 1.00 62.22 466 ASP A C 1
ATOM 3603 O O . ASP A 1 466 ? 23.249 16.379 -35.829 1.00 62.22 466 ASP A O 1
ATOM 3607 N N . VAL A 1 467 ? 21.941 15.482 -37.434 1.00 58.28 467 VAL A N 1
ATOM 3608 C CA . VAL A 1 467 ? 20.998 14.798 -36.533 1.00 58.28 467 VAL A CA 1
ATOM 3609 C C . VAL A 1 467 ? 21.690 13.646 -35.800 1.00 58.28 467 VAL A C 1
ATOM 3611 O O . VAL A 1 467 ? 21.682 13.625 -34.572 1.00 58.28 467 VAL A O 1
ATOM 3614 N N . ASP A 1 468 ? 22.396 12.764 -36.516 1.00 58.97 468 ASP A N 1
ATOM 3615 C CA . ASP A 1 468 ? 23.141 11.648 -35.902 1.00 58.97 468 ASP A CA 1
ATOM 3616 C C . ASP A 1 468 ? 24.168 12.139 -34.869 1.00 58.97 468 ASP A C 1
ATOM 3618 O O . ASP A 1 468 ? 24.410 11.495 -33.850 1.00 58.97 468 ASP A O 1
ATOM 3622 N N . LEU A 1 469 ? 24.798 13.291 -35.133 1.00 65.38 469 LEU A N 1
ATOM 3623 C CA . LEU A 1 469 ? 25.780 13.901 -34.239 1.00 65.38 469 LEU A CA 1
ATOM 3624 C C . LEU A 1 469 ? 25.132 14.495 -32.978 1.00 65.38 469 LEU A C 1
ATOM 3626 O O . LEU A 1 469 ? 25.744 14.434 -31.911 1.00 65.38 469 LEU A O 1
ATOM 3630 N N . ALA A 1 470 ? 23.918 15.043 -33.078 1.00 64.88 470 ALA A N 1
ATOM 3631 C CA . ALA A 1 470 ? 23.139 15.476 -31.919 1.00 64.88 470 ALA A CA 1
ATOM 3632 C C . ALA A 1 470 ? 22.675 14.269 -31.089 1.00 64.88 470 ALA A C 1
ATOM 3634 O O . ALA A 1 470 ? 22.913 14.227 -29.883 1.00 64.88 470 ALA A O 1
ATOM 3635 N N . ASN A 1 471 ? 22.121 13.247 -31.741 1.00 61.91 471 ASN A N 1
ATOM 3636 C CA . ASN A 1 471 ? 21.640 12.030 -31.090 1.00 61.91 471 ASN A CA 1
ATOM 3637 C C . ASN A 1 471 ? 22.766 11.269 -30.383 1.00 61.91 471 ASN A C 1
ATOM 3639 O O . ASN A 1 471 ? 22.590 10.836 -29.250 1.00 61.91 471 ASN A O 1
ATOM 3643 N N . LEU A 1 472 ? 23.963 11.201 -30.977 1.00 66.19 472 LEU A N 1
ATOM 3644 C CA . LEU A 1 472 ? 25.159 10.625 -30.351 1.00 66.19 472 LEU A CA 1
ATOM 3645 C C . LEU A 1 472 ? 25.576 11.336 -29.048 1.00 66.19 472 LEU A C 1
ATOM 3647 O O . LEU A 1 472 ? 26.209 10.722 -28.186 1.00 66.19 472 LEU A O 1
ATOM 3651 N N . LEU A 1 473 ? 25.236 12.618 -28.890 1.00 68.50 473 LEU A N 1
ATOM 3652 C CA . LEU A 1 473 ? 25.490 13.383 -27.667 1.00 68.50 473 LEU A CA 1
ATOM 3653 C C . LEU A 1 473 ? 24.373 13.201 -26.645 1.00 68.50 473 LEU A C 1
ATOM 3655 O O . LEU A 1 473 ? 24.673 12.992 -25.471 1.00 68.50 473 LEU A O 1
ATOM 3659 N N . SER A 1 474 ? 23.114 13.216 -27.085 1.00 69.12 474 SER A N 1
ATOM 3660 C CA . SER A 1 474 ? 21.961 12.864 -26.252 1.00 69.12 474 SER A CA 1
ATOM 3661 C C . SER A 1 474 ? 22.143 11.466 -25.649 1.00 69.12 474 SER A C 1
ATOM 3663 O O . SER A 1 474 ? 22.077 11.318 -24.433 1.00 69.12 474 SER A O 1
ATOM 3665 N N . ALA A 1 475 ? 22.534 10.484 -26.469 1.00 65.75 475 ALA A N 1
ATOM 3666 C CA . ALA A 1 475 ? 22.889 9.121 -26.072 1.00 65.75 475 ALA A CA 1
ATOM 3667 C C . ALA A 1 475 ? 23.950 9.082 -24.969 1.00 65.75 475 ALA A C 1
ATOM 3669 O O . ALA A 1 475 ? 23.804 8.381 -23.969 1.00 65.75 475 ALA A O 1
ATOM 3670 N N . PHE A 1 476 ? 25.027 9.858 -25.147 1.00 72.81 476 PHE A N 1
ATOM 3671 C CA . PHE A 1 476 ? 26.107 9.924 -24.172 1.00 72.81 476 PHE A CA 1
ATOM 3672 C C . PHE A 1 476 ? 25.634 10.479 -22.827 1.00 72.81 476 PHE A C 1
ATOM 3674 O O . PHE A 1 476 ? 26.147 10.022 -21.816 1.00 72.81 476 PHE A O 1
ATOM 3681 N N . TYR A 1 477 ? 24.694 11.431 -22.783 1.00 74.19 477 TYR A N 1
ATOM 3682 C CA . TYR A 1 477 ? 24.218 12.014 -21.522 1.00 74.19 477 TYR A CA 1
ATOM 3683 C C . TYR A 1 477 ? 23.057 11.246 -20.874 1.00 74.19 477 TYR A C 1
ATOM 3685 O O . TYR A 1 477 ? 23.103 11.058 -19.658 1.00 74.19 477 TYR A O 1
ATOM 3693 N N . LEU A 1 478 ? 22.080 10.745 -21.642 1.00 69.81 478 LEU A N 1
ATOM 3694 C CA . LEU A 1 478 ? 20.960 9.937 -21.125 1.00 69.81 478 LEU A CA 1
ATOM 3695 C C . LEU A 1 478 ? 21.454 8.720 -20.342 1.00 69.81 478 LEU A C 1
ATOM 3697 O O . LEU A 1 478 ? 21.037 8.517 -19.205 1.00 69.81 478 LEU A O 1
ATOM 3701 N N . LEU A 1 479 ? 22.439 7.996 -20.889 1.00 67.44 479 LEU A N 1
ATOM 3702 C CA . LEU A 1 479 ? 23.114 6.853 -20.255 1.00 67.44 479 LEU A CA 1
ATOM 3703 C C . LEU A 1 479 ? 23.618 7.146 -18.823 1.00 67.44 479 LEU A C 1
ATOM 3705 O O . LEU A 1 479 ? 23.805 6.217 -18.040 1.00 67.44 479 LEU A O 1
ATOM 3709 N N . TRP A 1 480 ? 23.818 8.419 -18.459 1.00 69.19 480 TRP A N 1
ATOM 3710 C CA . TRP A 1 480 ? 24.148 8.844 -17.096 1.00 69.19 480 TRP A CA 1
ATOM 3711 C C . TRP A 1 480 ? 22.980 9.444 -16.313 1.00 69.19 480 TRP A C 1
ATOM 3713 O O . TRP A 1 480 ? 23.030 9.399 -15.086 1.00 69.19 480 TRP A O 1
ATOM 3723 N N . LEU A 1 481 ? 21.969 10.009 -16.975 1.00 70.19 481 LEU A N 1
ATOM 3724 C CA . LEU A 1 481 ? 20.789 10.610 -16.339 1.00 70.19 481 LEU A CA 1
ATOM 3725 C C . LEU A 1 481 ? 19.840 9.540 -15.789 1.00 70.19 481 LEU A C 1
ATOM 3727 O O . LEU A 1 481 ? 19.490 9.602 -14.613 1.00 70.19 481 LEU A O 1
ATOM 3731 N N . HIS A 1 482 ? 19.555 8.492 -16.573 1.00 64.00 482 HIS A N 1
ATOM 3732 C CA . HIS A 1 482 ? 18.873 7.282 -16.082 1.00 64.00 482 HIS A CA 1
ATOM 3733 C C . HIS A 1 482 ? 19.682 6.604 -14.958 1.00 64.00 482 HIS A C 1
ATOM 3735 O O . HIS A 1 482 ? 19.126 6.106 -13.979 1.00 64.00 482 HIS A O 1
ATOM 3741 N N . GLY A 1 483 ? 21.013 6.708 -15.045 1.00 68.62 483 GLY A N 1
ATOM 3742 C CA . GLY A 1 483 ? 21.967 6.255 -14.040 1.00 68.62 483 GLY A CA 1
ATOM 3743 C C . GLY A 1 483 ? 22.425 4.818 -14.270 1.00 68.62 483 GLY A C 1
ATOM 3744 O O . GLY A 1 483 ? 21.638 3.935 -14.576 1.00 68.62 483 GLY A O 1
ATOM 3745 N N . GLN A 1 484 ? 23.723 4.569 -14.100 1.00 70.69 484 GLN A N 1
ATOM 3746 C CA . GLN A 1 484 ? 24.303 3.244 -14.313 1.00 70.69 484 GLN A CA 1
ATOM 3747 C C . GLN A 1 484 ? 24.487 2.486 -13.000 1.00 70.69 484 GLN A C 1
ATOM 3749 O O . GLN A 1 484 ? 25.130 2.997 -12.080 1.00 70.69 484 GLN A O 1
ATOM 3754 N N . ASN A 1 485 ? 24.018 1.238 -12.959 1.00 73.06 485 ASN A N 1
ATOM 3755 C CA . ASN A 1 485 ? 24.260 0.273 -11.885 1.00 73.06 485 ASN A CA 1
ATOM 3756 C C . ASN A 1 485 ? 25.356 -0.739 -12.275 1.00 73.06 485 ASN A C 1
ATOM 3758 O O . ASN A 1 485 ? 25.613 -0.980 -13.453 1.00 73.06 485 ASN A O 1
ATOM 3762 N N . THR A 1 486 ? 26.043 -1.348 -11.301 1.00 72.00 486 THR A N 1
ATOM 3763 C CA . THR A 1 486 ? 26.963 -2.479 -11.549 1.00 72.00 486 THR A CA 1
ATOM 3764 C C . THR A 1 486 ? 27.114 -3.391 -10.329 1.00 72.00 486 THR A C 1
ATOM 3766 O O . THR A 1 486 ? 27.342 -2.922 -9.208 1.00 72.00 486 THR A O 1
ATOM 3769 N N . LEU A 1 487 ? 27.073 -4.710 -10.555 1.00 72.44 487 LEU A N 1
ATOM 3770 C CA . LEU A 1 487 ? 27.405 -5.729 -9.557 1.00 72.44 487 LEU A CA 1
ATOM 3771 C C . LEU A 1 487 ? 28.925 -5.887 -9.408 1.00 72.44 487 LEU A C 1
ATOM 3773 O O . LEU A 1 487 ? 29.609 -6.336 -10.323 1.00 72.44 487 LEU A O 1
ATOM 3777 N N . ILE A 1 488 ? 29.458 -5.544 -8.233 1.00 80.06 488 ILE A N 1
ATOM 3778 C CA . ILE A 1 488 ? 30.902 -5.534 -7.956 1.00 80.06 488 ILE A CA 1
ATOM 3779 C C . ILE A 1 488 ? 31.361 -6.865 -7.353 1.00 80.06 488 ILE A C 1
ATOM 3781 O O . ILE A 1 488 ? 32.362 -7.438 -7.794 1.00 80.06 488 ILE A O 1
ATOM 3785 N N . SER A 1 489 ? 30.648 -7.377 -6.344 1.00 78.06 489 SER A N 1
ATOM 3786 C CA . SER A 1 489 ? 30.962 -8.659 -5.696 1.00 78.06 489 SER A CA 1
ATOM 3787 C C . SER A 1 489 ? 29.735 -9.359 -5.115 1.00 78.06 489 SER A C 1
ATOM 3789 O O . SER A 1 489 ? 28.718 -8.720 -4.872 1.00 78.06 489 SER A O 1
ATOM 3791 N N . ILE A 1 490 ? 29.852 -10.662 -4.848 1.00 79.31 490 ILE A N 1
ATOM 3792 C CA . ILE A 1 490 ? 28.883 -11.458 -4.079 1.00 79.31 490 ILE A CA 1
ATOM 3793 C C . ILE A 1 490 ? 29.642 -12.127 -2.927 1.00 79.31 490 ILE A C 1
ATOM 3795 O O . ILE A 1 490 ? 30.667 -12.769 -3.158 1.00 79.31 490 ILE A O 1
ATOM 3799 N N . ASP A 1 491 ? 29.198 -11.943 -1.682 1.00 76.69 491 ASP A N 1
ATOM 3800 C CA . ASP A 1 491 ? 29.888 -12.384 -0.454 1.00 76.69 491 ASP A CA 1
ATOM 3801 C C . ASP A 1 491 ? 31.377 -11.957 -0.383 1.00 76.69 491 ASP A C 1
ATOM 3803 O O . ASP A 1 491 ? 32.228 -12.630 0.210 1.00 76.69 491 ASP A O 1
ATOM 3807 N N . GLY A 1 492 ? 31.714 -10.821 -1.008 1.00 77.50 492 GLY A N 1
ATOM 3808 C CA . GLY A 1 492 ? 33.085 -10.313 -1.128 1.00 77.50 492 GLY A CA 1
ATOM 3809 C C . GLY A 1 492 ? 33.958 -11.036 -2.166 1.00 77.50 492 GLY A C 1
ATOM 3810 O O . GLY A 1 492 ? 35.176 -10.839 -2.185 1.00 77.50 492 GLY A O 1
ATOM 3811 N N . VAL A 1 493 ? 33.371 -11.872 -3.027 1.00 80.50 493 VAL A N 1
ATOM 3812 C CA . VAL A 1 493 ? 34.008 -12.418 -4.235 1.00 80.50 493 VAL A CA 1
ATOM 3813 C C . VAL A 1 493 ? 33.663 -11.512 -5.413 1.00 80.50 493 VAL A C 1
ATOM 3815 O O . VAL A 1 493 ? 32.505 -11.449 -5.820 1.00 80.50 493 VAL A O 1
ATOM 3818 N N . TYR A 1 494 ? 34.651 -10.790 -5.947 1.00 80.56 494 TYR A N 1
ATOM 3819 C CA . TYR A 1 494 ? 34.445 -9.900 -7.094 1.00 80.56 494 TYR A CA 1
ATOM 3820 C C . TYR A 1 494 ? 33.995 -10.671 -8.341 1.00 80.56 494 TYR A C 1
ATOM 3822 O O . TYR A 1 494 ? 34.555 -11.729 -8.641 1.00 80.56 494 TYR A O 1
ATOM 3830 N N . VAL A 1 495 ? 33.004 -10.124 -9.053 1.00 71.06 495 VAL A N 1
ATOM 3831 C CA . VAL A 1 495 ? 32.498 -10.674 -10.327 1.00 71.06 495 VAL A CA 1
ATOM 3832 C C . VAL A 1 495 ? 32.981 -9.882 -11.546 1.00 71.06 495 VAL A C 1
ATOM 3834 O O . VAL A 1 495 ? 33.108 -10.459 -12.623 1.00 71.06 495 VAL A O 1
ATOM 3837 N N . VAL A 1 496 ? 33.323 -8.601 -11.362 1.00 67.56 496 VAL A N 1
ATOM 3838 C CA . VAL A 1 496 ? 34.041 -7.777 -12.351 1.00 67.56 496 VAL A CA 1
ATOM 3839 C C . VAL A 1 496 ? 35.486 -8.262 -12.536 1.00 67.56 496 VAL A C 1
ATOM 3841 O O . VAL A 1 496 ? 36.123 -8.727 -11.586 1.00 67.56 496 VAL A O 1
ATOM 3844 N N . GLU A 1 497 ? 36.038 -8.142 -13.749 1.00 57.50 497 GLU A N 1
ATOM 3845 C CA . GLU A 1 497 ? 37.432 -8.528 -14.014 1.00 57.50 497 GLU A CA 1
ATOM 3846 C C . GLU A 1 497 ? 38.445 -7.644 -13.250 1.00 57.50 497 GLU A C 1
ATOM 3848 O O . GLU A 1 497 ? 38.290 -6.425 -13.155 1.00 57.50 497 GLU A O 1
ATOM 3853 N N . GLU A 1 498 ? 39.554 -8.236 -12.775 1.00 52.41 498 GLU A N 1
ATOM 3854 C CA . GLU A 1 498 ? 40.729 -7.493 -12.274 1.00 52.41 498 GLU A CA 1
ATOM 3855 C C . GLU A 1 498 ? 41.490 -6.809 -13.435 1.00 52.41 498 GLU A C 1
ATOM 3857 O O . GLU A 1 498 ? 42.626 -7.163 -13.769 1.00 52.41 498 GLU A O 1
ATOM 3862 N N . THR A 1 499 ? 40.871 -5.814 -14.069 1.00 52.06 499 THR A N 1
ATOM 3863 C CA . THR A 1 499 ? 41.559 -4.923 -15.008 1.00 52.06 499 THR A CA 1
ATOM 3864 C C . THR A 1 499 ? 42.412 -3.901 -14.247 1.00 52.06 499 THR A C 1
ATOM 3866 O O . THR A 1 499 ? 42.004 -3.347 -13.227 1.00 52.06 499 THR A O 1
ATOM 3869 N N . GLU A 1 500 ? 43.630 -3.622 -14.728 1.00 52.38 500 GLU A N 1
ATOM 3870 C CA . GLU A 1 500 ? 44.319 -2.401 -14.296 1.00 52.38 500 GLU A CA 1
ATOM 3871 C C . GLU A 1 500 ? 43.585 -1.188 -14.897 1.00 52.38 500 GLU A C 1
ATOM 3873 O O . GLU A 1 500 ? 43.340 -1.172 -16.103 1.00 52.38 500 GLU A O 1
ATOM 3878 N N . GLU A 1 501 ? 43.355 -0.150 -14.080 1.00 56.81 501 GLU A N 1
ATOM 3879 C CA . GLU A 1 501 ? 42.748 1.188 -14.331 1.00 56.81 501 GLU A CA 1
ATOM 3880 C C . GLU A 1 501 ? 43.313 1.987 -15.547 1.00 56.81 501 GLU A C 1
ATOM 3882 O O . GLU A 1 501 ? 43.098 3.180 -15.724 1.00 56.81 501 GLU A O 1
ATOM 3887 N N . ASN A 1 502 ? 44.154 1.379 -16.377 1.00 50.38 502 ASN A N 1
ATOM 3888 C CA . ASN A 1 502 ? 45.420 1.983 -16.773 1.00 50.38 502 ASN A CA 1
ATOM 3889 C C . ASN A 1 502 ? 45.683 1.913 -18.290 1.00 50.38 502 ASN A C 1
ATOM 3891 O O . ASN A 1 502 ? 46.829 2.057 -18.723 1.00 50.38 502 ASN A O 1
ATOM 3895 N N . THR A 1 503 ? 44.647 1.703 -19.111 1.00 50.94 503 THR A N 1
ATOM 3896 C CA . THR A 1 503 ? 44.732 1.821 -20.583 1.00 50.94 503 THR A CA 1
ATOM 3897 C C . THR A 1 503 ? 43.827 2.929 -21.116 1.00 50.94 503 THR A C 1
ATOM 3899 O O . THR A 1 503 ? 44.360 3.967 -21.497 1.00 50.94 503 THR A O 1
ATOM 3902 N N . LEU A 1 504 ? 42.497 2.778 -21.051 1.00 52.16 504 LEU A N 1
ATOM 3903 C CA . LEU A 1 504 ? 41.533 3.790 -21.520 1.00 52.16 504 LEU A CA 1
ATOM 3904 C C . LEU A 1 504 ? 41.786 5.175 -20.899 1.00 52.16 504 LEU A C 1
ATOM 3906 O O . LEU A 1 504 ? 42.061 6.127 -21.626 1.00 52.16 504 LEU A O 1
ATOM 3910 N N . ILE A 1 505 ? 41.835 5.266 -19.565 1.00 55.31 505 ILE A N 1
ATOM 3911 C CA . ILE A 1 505 ? 42.108 6.517 -18.832 1.00 55.31 505 ILE A CA 1
ATOM 3912 C C . ILE A 1 505 ? 43.470 7.127 -19.218 1.00 55.31 505 ILE A C 1
ATOM 3914 O O . ILE A 1 505 ? 43.612 8.348 -19.306 1.00 55.31 505 ILE A O 1
ATOM 3918 N N . ASN A 1 506 ? 44.488 6.303 -19.498 1.00 54.50 506 ASN A N 1
ATOM 3919 C CA . ASN A 1 506 ? 45.783 6.811 -19.955 1.00 54.50 506 ASN A CA 1
ATOM 3920 C C . ASN A 1 506 ? 45.710 7.372 -21.379 1.00 54.50 506 ASN A C 1
ATOM 3922 O O . ASN A 1 506 ? 46.306 8.419 -21.629 1.00 54.50 506 ASN A O 1
ATOM 3926 N N . ASP A 1 507 ? 44.999 6.729 -22.302 1.00 57.09 507 ASP A N 1
ATOM 3927 C CA . ASP A 1 507 ? 44.844 7.244 -23.664 1.00 57.09 507 ASP A CA 1
ATOM 3928 C C . ASP A 1 507 ? 43.994 8.532 -23.669 1.00 57.09 507 ASP A C 1
ATOM 3930 O O . ASP A 1 507 ? 44.424 9.531 -24.247 1.00 57.09 507 ASP A O 1
ATOM 3934 N N . GLN A 1 508 ? 42.893 8.585 -22.907 1.00 58.50 508 GLN A N 1
ATOM 3935 C CA . GLN A 1 508 ? 42.039 9.773 -22.726 1.00 58.50 508 GLN A CA 1
ATOM 3936 C C . GLN A 1 508 ? 42.799 10.998 -22.180 1.00 58.50 508 GLN A C 1
ATOM 3938 O O . GLN A 1 508 ? 42.603 12.120 -22.659 1.00 58.50 508 GLN A O 1
ATOM 3943 N N . ILE A 1 509 ? 43.703 10.805 -21.210 1.00 58.06 509 ILE A N 1
ATOM 3944 C CA . ILE A 1 509 ? 44.579 11.867 -20.674 1.00 58.06 509 ILE A CA 1
ATOM 3945 C C . ILE A 1 509 ? 45.654 12.289 -21.696 1.00 58.06 509 ILE A C 1
ATOM 3947 O O . ILE A 1 509 ? 46.136 13.424 -21.667 1.00 58.06 509 ILE A O 1
ATOM 3951 N N . ASN A 1 510 ? 46.025 11.405 -22.628 1.00 55.59 510 ASN A N 1
ATOM 3952 C CA . ASN A 1 510 ? 47.010 11.665 -23.682 1.00 55.59 510 ASN A CA 1
ATOM 3953 C C . ASN A 1 510 ? 46.414 12.268 -24.977 1.00 55.59 510 ASN A C 1
ATOM 3955 O O . ASN A 1 510 ? 47.129 12.364 -25.977 1.00 55.59 510 ASN A O 1
ATOM 3959 N N . LEU A 1 511 ? 45.187 12.813 -24.929 1.00 64.69 511 LEU A N 1
ATOM 3960 C CA . LEU A 1 511 ? 44.575 13.650 -25.982 1.00 64.69 511 LEU A CA 1
ATOM 3961 C C . LEU A 1 511 ? 44.607 15.193 -25.719 1.00 64.69 511 LEU A C 1
ATOM 3963 O O . LEU A 1 511 ? 43.638 15.890 -26.040 1.00 64.69 511 LEU A O 1
ATOM 3967 N N . PRO A 1 512 ? 45.686 15.824 -25.188 1.00 53.12 512 PRO A N 1
ATOM 3968 C CA . PRO A 1 512 ? 45.729 17.278 -24.973 1.00 53.12 512 PRO A CA 1
ATOM 3969 C C . PRO A 1 512 ? 45.972 18.082 -26.268 1.00 53.12 512 PRO A C 1
ATOM 3971 O O . PRO A 1 512 ? 46.169 19.295 -26.214 1.00 53.12 512 PRO A O 1
ATOM 3974 N N . SER A 1 513 ? 46.029 17.421 -27.430 1.00 55.72 513 SER A N 1
ATOM 3975 C CA . SER A 1 513 ? 46.071 18.064 -28.751 1.00 55.72 513 SER A CA 1
ATOM 3976 C C . SER A 1 513 ? 44.692 18.457 -29.277 1.00 55.72 513 SER A C 1
ATOM 3978 O O . SER A 1 513 ? 44.620 19.356 -30.112 1.00 55.72 513 SER A O 1
ATOM 3980 N N . VAL A 1 514 ? 43.625 17.815 -28.792 1.00 63.78 514 VAL A N 1
ATOM 3981 C CA . VAL A 1 514 ? 42.242 18.184 -29.110 1.00 63.78 514 VAL A CA 1
ATOM 3982 C C . VAL A 1 514 ? 41.850 19.354 -28.211 1.00 63.78 514 VAL A C 1
ATOM 3984 O O . VAL A 1 514 ? 41.941 19.251 -26.984 1.00 63.78 514 VAL A O 1
ATOM 3987 N N . THR A 1 515 ? 41.475 20.484 -28.810 1.00 61.88 515 THR A N 1
ATOM 3988 C CA . THR A 1 515 ? 41.071 21.710 -28.090 1.00 61.88 515 THR A CA 1
ATOM 3989 C C . THR A 1 515 ? 39.565 21.932 -28.054 1.00 61.88 515 THR A C 1
ATOM 3991 O O . THR A 1 515 ? 39.118 22.796 -27.313 1.00 61.88 515 THR A O 1
ATOM 3994 N N . ASP A 1 516 ? 38.815 21.192 -28.866 1.00 70.38 516 ASP A N 1
ATOM 3995 C CA . ASP A 1 516 ? 37.355 21.193 -28.890 1.00 70.38 516 ASP A CA 1
ATOM 3996 C C . ASP A 1 516 ? 36.798 20.108 -27.953 1.00 70.38 516 ASP A C 1
ATOM 3998 O O . ASP A 1 516 ? 37.401 19.043 -27.806 1.00 70.38 516 ASP A O 1
ATOM 4002 N N . THR A 1 517 ? 35.661 20.379 -27.316 1.00 71.56 517 THR A N 1
ATOM 4003 C CA . THR A 1 517 ? 35.037 19.464 -26.351 1.00 71.56 517 THR A CA 1
ATOM 4004 C C . THR A 1 517 ? 34.272 18.342 -27.046 1.00 71.56 517 THR A C 1
ATOM 4006 O O . THR A 1 517 ? 34.391 17.192 -26.630 1.00 71.56 517 THR A O 1
ATOM 4009 N N . LEU A 1 518 ? 33.555 18.646 -28.131 1.00 70.00 518 LEU A N 1
ATOM 4010 C CA . LEU A 1 518 ? 32.760 17.669 -28.876 1.00 70.00 518 LEU A CA 1
ATOM 4011 C C . LEU A 1 518 ? 33.659 16.606 -29.530 1.00 70.00 518 LEU A C 1
ATOM 4013 O O . LEU A 1 518 ? 33.534 15.411 -29.260 1.00 70.00 518 LEU A O 1
ATOM 4017 N N . THR A 1 519 ? 34.663 17.053 -30.284 1.00 70.44 519 THR A N 1
ATOM 4018 C CA . THR A 1 519 ? 35.715 16.199 -30.858 1.00 70.44 519 THR A CA 1
ATOM 4019 C C . THR A 1 519 ? 36.420 15.370 -29.777 1.00 70.44 519 THR A C 1
ATOM 4021 O O . THR A 1 519 ? 36.760 14.212 -30.009 1.00 70.44 519 THR A O 1
ATOM 4024 N N . TYR A 1 520 ? 36.625 15.930 -28.576 1.00 74.12 520 TYR A N 1
ATOM 4025 C CA . TYR A 1 520 ? 37.247 15.195 -27.477 1.00 74.12 520 TYR A CA 1
ATOM 4026 C C . TYR A 1 520 ? 36.361 14.065 -26.939 1.00 74.12 520 TYR A C 1
ATOM 4028 O O . TYR A 1 520 ? 36.884 12.973 -26.749 1.00 74.12 520 TYR A O 1
ATOM 4036 N N . ILE A 1 521 ? 35.058 14.284 -26.723 1.00 72.56 521 ILE A N 1
ATOM 4037 C CA . ILE A 1 521 ? 34.124 13.235 -26.260 1.00 72.56 521 ILE A CA 1
ATOM 4038 C C . ILE A 1 521 ? 34.108 12.059 -27.251 1.00 72.56 521 ILE A C 1
ATOM 4040 O O . ILE A 1 521 ? 34.170 10.896 -26.846 1.00 72.56 521 ILE A O 1
ATOM 4044 N N . ILE A 1 522 ? 34.116 12.362 -28.550 1.00 67.94 522 ILE A N 1
ATOM 4045 C CA . ILE A 1 522 ? 34.107 11.372 -29.634 1.00 67.94 522 ILE A CA 1
ATOM 4046 C C . ILE A 1 522 ? 35.430 10.590 -29.701 1.00 67.94 522 ILE A C 1
ATOM 4048 O O . ILE A 1 522 ? 35.411 9.357 -29.705 1.00 67.94 522 ILE A O 1
ATOM 4052 N N . GLU A 1 523 ? 36.589 11.265 -29.688 1.00 68.25 523 GLU A N 1
ATOM 4053 C CA . GLU A 1 523 ? 37.898 10.587 -29.678 1.00 68.25 523 GLU A CA 1
ATOM 4054 C C . GLU A 1 523 ? 38.141 9.788 -28.382 1.00 68.25 523 GLU A C 1
ATOM 4056 O O . GLU A 1 523 ? 38.670 8.675 -28.439 1.00 68.25 523 GLU A O 1
ATOM 4061 N N . ALA A 1 524 ? 37.735 10.316 -27.220 1.00 65.06 524 ALA A N 1
ATOM 4062 C CA . ALA A 1 524 ? 37.926 9.690 -25.908 1.00 65.06 524 ALA A CA 1
ATOM 4063 C C . ALA A 1 524 ? 37.163 8.364 -25.762 1.00 65.06 524 ALA A C 1
ATOM 4065 O O . ALA A 1 524 ? 37.700 7.413 -25.188 1.00 65.06 524 ALA A O 1
ATOM 4066 N N . ASN A 1 525 ? 35.954 8.286 -26.326 1.00 61.72 525 ASN A N 1
ATOM 4067 C CA . ASN A 1 525 ? 35.105 7.091 -26.312 1.00 61.72 525 ASN A CA 1
ATOM 4068 C C . ASN A 1 525 ? 35.252 6.219 -27.576 1.00 61.72 525 ASN A C 1
ATOM 4070 O O . ASN A 1 525 ? 34.701 5.127 -27.645 1.00 61.72 525 ASN A O 1
ATOM 4074 N N . ASN A 1 526 ? 36.071 6.635 -28.554 1.00 59.56 526 ASN A N 1
ATOM 4075 C CA . ASN A 1 526 ? 36.235 5.975 -29.861 1.00 59.56 526 ASN A CA 1
ATOM 4076 C C . ASN A 1 526 ? 34.917 5.874 -30.666 1.00 59.56 526 ASN A C 1
ATOM 4078 O O . ASN A 1 526 ? 34.739 4.911 -31.418 1.00 59.56 526 ASN A O 1
ATOM 4082 N N . LEU A 1 527 ? 33.999 6.836 -30.522 1.00 54.94 527 LEU A N 1
ATOM 4083 C CA . LEU A 1 527 ? 32.672 6.759 -31.145 1.00 54.94 527 LEU A CA 1
ATOM 4084 C C . LEU A 1 527 ? 32.801 6.675 -32.681 1.00 54.94 527 LEU A C 1
ATOM 4086 O O . LEU A 1 527 ? 33.593 7.383 -33.306 1.00 54.94 527 LEU A O 1
ATOM 4090 N N . GLY A 1 528 ? 32.066 5.731 -33.271 1.00 45.75 528 GLY A N 1
ATOM 4091 C CA . GLY A 1 528 ? 32.103 5.369 -34.694 1.00 45.75 528 GLY A CA 1
ATOM 4092 C C . GLY A 1 528 ? 33.109 4.267 -35.059 1.00 45.75 528 GLY A C 1
ATOM 4093 O O . GLY A 1 528 ? 33.022 3.688 -36.141 1.00 45.75 528 GLY A O 1
ATOM 4094 N N . VAL A 1 529 ? 34.060 3.915 -34.183 1.00 47.50 529 VAL A N 1
ATOM 4095 C CA . VAL A 1 529 ? 35.029 2.844 -34.474 1.00 47.50 529 VAL A CA 1
ATOM 4096 C C . VAL A 1 529 ? 34.365 1.479 -34.287 1.00 47.50 529 VAL A C 1
ATOM 4098 O O . VAL A 1 529 ? 34.402 0.929 -33.195 1.00 47.50 529 VAL A O 1
ATOM 4101 N N . ALA A 1 530 ? 33.803 0.911 -35.359 1.00 38.31 530 ALA A N 1
ATOM 4102 C CA . ALA A 1 530 ? 33.100 -0.379 -35.365 1.00 38.31 530 ALA A CA 1
ATOM 4103 C C . ALA A 1 530 ? 33.723 -1.447 -34.430 1.00 38.31 530 ALA A C 1
ATOM 4105 O O . ALA A 1 530 ? 34.848 -1.916 -34.640 1.00 38.31 530 ALA A O 1
ATOM 4106 N N . GLY A 1 531 ? 32.975 -1.833 -33.389 1.00 38.00 531 GLY A N 1
ATOM 4107 C CA . GLY A 1 531 ? 33.423 -2.747 -32.328 1.00 38.00 531 GLY A CA 1
ATOM 4108 C C . GLY A 1 531 ? 34.053 -2.081 -31.092 1.00 38.00 531 GLY A C 1
ATOM 4109 O O . GLY A 1 531 ? 34.531 -2.791 -30.206 1.00 38.00 531 GLY A O 1
ATOM 4110 N N . LYS A 1 532 ? 34.048 -0.747 -31.024 1.00 44.44 532 LYS A N 1
ATOM 4111 C CA . LYS A 1 532 ? 34.218 0.089 -29.830 1.00 44.44 532 LYS A CA 1
ATOM 4112 C C . LYS A 1 532 ? 33.029 1.048 -29.736 1.00 44.44 532 LYS A C 1
ATOM 4114 O O . LYS A 1 532 ? 32.519 1.491 -30.762 1.00 44.44 532 LYS A O 1
ATOM 4119 N N . SER A 1 533 ? 32.591 1.319 -28.514 1.00 52.97 533 SER A N 1
ATOM 4120 C CA . SER A 1 533 ? 31.187 1.621 -28.239 1.00 52.97 533 SER A CA 1
ATOM 4121 C C . SER A 1 533 ? 31.031 2.395 -26.937 1.00 52.97 533 SER A C 1
ATOM 4123 O O . SER A 1 533 ? 31.897 2.275 -26.070 1.00 52.97 533 SER A O 1
ATOM 4125 N N . LEU A 1 534 ? 29.906 3.102 -26.777 1.00 54.19 534 LEU A N 1
ATOM 4126 C CA . LEU A 1 534 ? 29.383 3.390 -25.438 1.00 54.19 534 LEU A CA 1
ATOM 4127 C C . LEU A 1 534 ? 29.141 2.057 -24.718 1.00 54.19 534 LEU A C 1
ATOM 4129 O O . LEU A 1 534 ? 28.715 1.089 -25.360 1.00 54.19 534 LEU A O 1
ATOM 4133 N N . VAL A 1 535 ? 29.460 2.008 -23.423 1.00 54.09 535 VAL A N 1
ATOM 4134 C CA . VAL A 1 535 ? 29.292 0.815 -22.590 1.00 54.09 535 VAL A CA 1
ATOM 4135 C C . VAL A 1 535 ? 28.142 1.041 -21.620 1.00 54.09 535 VAL A C 1
ATOM 4137 O O . VAL A 1 535 ? 28.238 1.830 -20.679 1.00 54.09 535 VAL A O 1
ATOM 4140 N N . PHE A 1 536 ? 27.055 0.320 -21.850 1.00 53.62 536 PHE A N 1
ATOM 4141 C CA . PHE A 1 536 ? 25.974 0.187 -20.887 1.00 53.62 536 PHE A CA 1
ATOM 4142 C C . PHE A 1 536 ? 26.384 -0.881 -19.865 1.00 53.62 536 PHE A C 1
ATOM 4144 O O . PHE A 1 536 ? 26.850 -1.960 -20.233 1.00 53.62 536 PHE A O 1
ATOM 4151 N N . ASN A 1 537 ? 26.290 -0.566 -18.575 1.00 51.06 537 ASN A N 1
ATOM 4152 C CA . ASN A 1 537 ? 26.662 -1.494 -17.497 1.00 51.06 537 ASN A CA 1
ATOM 4153 C C . ASN A 1 537 ? 25.460 -2.293 -16.949 1.00 51.06 537 ASN A C 1
ATOM 4155 O O . ASN A 1 537 ? 25.636 -3.137 -16.072 1.00 51.06 537 ASN A O 1
ATOM 4159 N N . ASP A 1 538 ? 24.272 -2.034 -17.499 1.00 51.84 538 ASP A N 1
ATOM 4160 C CA . ASP A 1 538 ? 22.958 -2.522 -17.087 1.00 51.84 538 ASP A CA 1
ATOM 4161 C C . ASP A 1 538 ? 22.008 -2.537 -18.319 1.00 51.84 538 ASP A C 1
ATOM 4163 O O . ASP A 1 538 ? 22.131 -1.619 -19.140 1.00 51.84 538 ASP A O 1
ATOM 4167 N N . PRO A 1 539 ? 21.124 -3.546 -18.496 1.00 50.47 539 PRO A N 1
ATOM 4168 C CA . PRO A 1 539 ? 20.231 -3.638 -19.661 1.00 50.47 539 PRO A CA 1
ATOM 4169 C C . PRO A 1 539 ? 19.070 -2.635 -19.684 1.00 50.47 539 PRO A C 1
ATOM 4171 O O . PRO A 1 539 ? 18.796 -2.076 -20.743 1.00 50.47 539 PRO A O 1
ATOM 4174 N N . GLN A 1 540 ? 18.429 -2.329 -18.548 1.00 53.38 540 GLN A N 1
ATOM 4175 C CA . GLN A 1 540 ? 17.311 -1.365 -18.509 1.00 53.38 540 GLN A CA 1
ATOM 4176 C C . GLN A 1 540 ? 17.776 0.016 -19.002 1.00 53.38 540 GLN A C 1
ATOM 4178 O O . GLN A 1 540 ? 17.118 0.672 -19.806 1.00 53.38 540 GLN A O 1
ATOM 4183 N N . SER A 1 541 ? 18.991 0.402 -18.600 1.00 51.50 541 SER A N 1
ATOM 4184 C CA . SER A 1 541 ? 19.688 1.608 -19.066 1.00 51.50 541 SER A CA 1
ATOM 4185 C C . SER A 1 541 ? 19.952 1.636 -20.582 1.00 51.50 541 SER A C 1
ATOM 4187 O O . SER A 1 541 ? 20.197 2.708 -21.134 1.00 51.50 541 SER A O 1
ATOM 4189 N N . TYR A 1 542 ? 19.993 0.474 -21.243 1.00 52.84 542 TYR A N 1
ATOM 4190 C CA . TYR A 1 542 ? 20.195 0.321 -22.688 1.00 52.84 542 TYR A CA 1
ATOM 4191 C C . TYR A 1 542 ? 18.861 0.305 -23.443 1.00 52.84 542 TYR A C 1
ATOM 4193 O O . TYR A 1 542 ? 18.781 0.960 -24.480 1.00 52.84 542 TYR A O 1
ATOM 4201 N N . GLN A 1 543 ? 17.809 -0.322 -22.900 1.00 53.41 543 GLN A N 1
ATOM 4202 C CA . GLN A 1 543 ? 16.472 -0.263 -23.498 1.00 53.41 543 GLN A CA 1
ATOM 4203 C C . GLN A 1 543 ? 15.915 1.166 -23.494 1.00 53.41 543 GLN A C 1
ATOM 4205 O O . GLN A 1 543 ? 15.639 1.690 -24.567 1.00 53.41 543 GLN A O 1
ATOM 4210 N N . GLN A 1 544 ? 15.957 1.866 -22.351 1.00 52.31 544 GLN A N 1
ATOM 4211 C CA . GLN A 1 544 ? 15.532 3.277 -22.242 1.00 52.31 544 GLN A CA 1
ATOM 4212 C C . GLN A 1 544 ? 16.268 4.220 -23.212 1.00 52.31 544 GLN A C 1
ATOM 4214 O O . GLN A 1 544 ? 15.789 5.309 -23.525 1.00 52.31 544 GLN A O 1
ATOM 4219 N N . TYR A 1 545 ? 17.446 3.819 -23.703 1.00 53.44 545 TYR A N 1
ATOM 4220 C CA . TYR A 1 545 ? 18.147 4.530 -24.765 1.00 53.44 545 TYR A CA 1
ATOM 4221 C C . TYR A 1 545 ? 17.576 4.239 -26.174 1.00 53.44 545 TYR A C 1
ATOM 4223 O O . TYR A 1 545 ? 17.564 5.147 -27.010 1.00 53.44 545 TYR A O 1
ATOM 4231 N N . GLN A 1 546 ? 17.128 3.009 -26.453 1.00 50.94 546 GLN A N 1
ATOM 4232 C CA . GLN A 1 546 ? 16.435 2.655 -27.700 1.00 50.94 546 GLN A CA 1
ATOM 4233 C C . GLN A 1 546 ? 15.089 3.393 -27.789 1.00 50.94 546 GLN A C 1
ATOM 4235 O O . GLN A 1 546 ? 14.844 4.100 -28.769 1.00 50.94 546 GLN A O 1
ATOM 4240 N N . ASP A 1 547 ? 14.285 3.313 -26.724 1.00 49.81 547 ASP A N 1
ATOM 4241 C CA . ASP A 1 547 ? 12.929 3.879 -26.638 1.00 49.81 547 ASP A CA 1
ATOM 4242 C C . ASP A 1 547 ? 12.925 5.414 -26.790 1.00 49.81 547 ASP A C 1
ATOM 4244 O O . ASP A 1 547 ? 11.987 6.015 -27.310 1.00 49.81 547 ASP A O 1
ATOM 4248 N N . ALA A 1 548 ? 14.027 6.078 -26.422 1.00 40.62 548 ALA A N 1
ATOM 4249 C CA . ALA A 1 548 ? 14.226 7.520 -26.594 1.00 40.62 548 ALA A CA 1
ATOM 4250 C C . ALA A 1 548 ? 14.356 7.986 -28.069 1.00 40.62 548 ALA A C 1
ATOM 4252 O O . ALA A 1 548 ? 14.737 9.135 -28.307 1.00 40.62 548 ALA A O 1
ATOM 4253 N N . THR A 1 549 ? 14.080 7.117 -29.055 1.00 42.84 549 THR A N 1
ATOM 4254 C CA . THR A 1 549 ? 14.078 7.361 -30.519 1.00 42.84 549 THR A CA 1
ATOM 4255 C C . THR A 1 549 ? 15.346 8.031 -31.078 1.00 42.84 549 THR A C 1
ATOM 4257 O O . THR A 1 549 ? 15.347 8.671 -32.136 1.00 42.84 549 THR A O 1
ATOM 4260 N N . LEU A 1 550 ? 16.486 7.856 -30.400 1.00 41.31 550 LEU A N 1
ATOM 4261 C CA . LEU A 1 550 ? 17.757 8.467 -30.785 1.00 41.31 550 LEU A CA 1
ATOM 4262 C C . LEU A 1 550 ? 18.428 7.724 -31.948 1.00 41.31 550 LEU A C 1
ATOM 4264 O O . LEU A 1 550 ? 19.295 6.864 -31.777 1.00 41.31 550 LEU A O 1
ATOM 4268 N N . THR A 1 551 ? 18.054 8.148 -33.156 1.00 43.12 551 THR A N 1
ATOM 4269 C CA . THR A 1 551 ? 18.603 7.738 -34.456 1.00 43.12 551 THR A CA 1
ATOM 4270 C C . THR A 1 551 ? 20.136 7.636 -34.407 1.00 43.12 551 THR A C 1
ATOM 4272 O O . THR A 1 551 ? 20.819 8.653 -34.247 1.00 43.12 551 THR A O 1
ATOM 4275 N N . MET A 1 552 ? 20.687 6.427 -34.571 1.00 40.78 552 MET A N 1
ATOM 4276 C CA . MET A 1 552 ? 22.124 6.195 -34.772 1.00 40.78 552 MET A CA 1
ATOM 4277 C C . MET A 1 552 ? 22.371 5.381 -36.049 1.00 40.78 552 MET A C 1
ATOM 4279 O O . MET A 1 552 ? 21.841 4.280 -36.185 1.00 40.78 552 MET A O 1
ATOM 4283 N N . PRO A 1 553 ? 23.253 5.829 -36.961 1.00 39.03 553 PRO A N 1
ATOM 4284 C CA . PRO A 1 553 ? 23.581 5.058 -38.150 1.00 39.03 553 PRO A CA 1
ATOM 4285 C C . PRO A 1 553 ? 24.437 3.843 -37.770 1.00 39.03 553 PRO A C 1
ATOM 4287 O O . PRO A 1 553 ? 25.513 3.997 -37.182 1.00 39.03 553 PRO A O 1
ATOM 4290 N N . GLY A 1 554 ? 24.005 2.641 -38.176 1.00 38.12 554 GLY A N 1
ATOM 4291 C CA . GLY A 1 554 ? 24.503 1.315 -37.748 1.00 38.12 554 GLY A CA 1
ATOM 4292 C C . GLY A 1 554 ? 25.981 0.950 -38.005 1.00 38.12 554 GLY A C 1
ATOM 4293 O O . GLY A 1 554 ? 26.356 -0.220 -37.955 1.00 38.12 554 GLY A O 1
ATOM 4294 N N . ASN A 1 555 ? 26.846 1.930 -38.276 1.00 36.59 555 ASN A N 1
ATOM 4295 C CA . ASN A 1 555 ? 28.302 1.817 -38.132 1.00 36.59 555 ASN A CA 1
ATOM 4296 C C . ASN A 1 555 ? 28.782 2.185 -36.707 1.00 36.59 555 ASN A C 1
ATOM 4298 O O . ASN A 1 555 ? 29.870 1.769 -36.296 1.00 36.59 555 ASN A O 1
ATOM 4302 N N . LEU A 1 556 ? 27.980 2.947 -35.952 1.00 40.31 556 LEU A N 1
ATOM 4303 C CA . LEU A 1 556 ? 28.131 3.164 -34.514 1.00 40.31 556 LEU A CA 1
ATOM 4304 C C . LEU A 1 556 ? 27.626 1.924 -33.770 1.00 40.31 556 LEU A C 1
ATOM 4306 O O . LEU A 1 556 ? 26.431 1.668 -33.714 1.00 40.31 556 LEU A O 1
ATOM 4310 N N . GLY A 1 557 ? 28.538 1.134 -33.206 1.00 39.28 557 GLY A N 1
ATOM 4311 C CA . GLY A 1 557 ? 28.144 0.046 -32.313 1.00 39.28 557 GLY A CA 1
ATOM 4312 C C . GLY A 1 557 ? 27.918 0.566 -30.898 1.00 39.28 557 GLY A C 1
ATOM 4313 O O . GLY A 1 557 ? 28.792 1.260 -30.375 1.00 39.28 557 GLY A O 1
ATOM 4314 N N . LEU A 1 558 ? 26.833 0.148 -30.255 1.00 42.38 558 LEU A N 1
ATOM 4315 C CA . LEU A 1 558 ? 26.643 0.183 -28.801 1.00 42.38 558 LEU A CA 1
ATOM 4316 C C . LEU A 1 558 ? 26.976 -1.201 -28.216 1.00 42.38 558 LEU A C 1
ATOM 4318 O O . LEU A 1 558 ? 27.003 -2.187 -28.960 1.00 42.38 558 LEU A O 1
ATOM 4322 N N . ARG A 1 559 ? 27.330 -1.281 -26.925 1.00 38.97 559 ARG A N 1
ATOM 4323 C CA . ARG A 1 559 ? 27.682 -2.543 -26.246 1.00 38.97 559 ARG A CA 1
ATOM 4324 C C . ARG A 1 559 ? 27.295 -2.521 -24.774 1.00 38.97 559 ARG A C 1
ATOM 4326 O O . ARG A 1 559 ? 27.476 -1.509 -24.109 1.00 38.97 559 ARG A O 1
ATOM 4333 N N . LEU A 1 560 ? 26.911 -3.680 -24.255 1.00 38.66 560 LEU A N 1
ATOM 4334 C CA . LEU A 1 560 ? 26.793 -3.925 -22.822 1.00 38.66 560 LEU A CA 1
ATOM 4335 C C . LEU A 1 560 ? 28.100 -4.513 -22.254 1.00 38.66 560 LEU A C 1
ATOM 4337 O O . LEU A 1 560 ? 28.856 -5.197 -22.958 1.00 38.66 560 LEU A O 1
ATOM 4341 N N . ALA A 1 561 ? 28.383 -4.265 -20.977 1.00 41.56 561 ALA A N 1
ATOM 4342 C CA . ALA A 1 561 ? 29.467 -4.921 -20.253 1.00 41.56 561 ALA A CA 1
ATOM 4343 C C . ALA A 1 561 ? 29.133 -6.412 -20.041 1.00 41.56 561 ALA A C 1
ATOM 4345 O O . ALA A 1 561 ? 28.213 -6.753 -19.305 1.00 41.56 561 ALA A O 1
ATOM 4346 N N . SER A 1 562 ? 29.885 -7.320 -20.675 1.00 31.06 562 SER A N 1
ATOM 4347 C CA . SER A 1 562 ? 29.526 -8.745 -20.812 1.00 31.06 562 SER A CA 1
ATOM 4348 C C . SER A 1 562 ? 29.739 -9.604 -19.546 1.00 31.06 562 SER A C 1
ATOM 4350 O O . SER A 1 562 ? 30.424 -10.629 -19.593 1.00 31.06 562 SER A O 1
ATOM 4352 N N . ASN A 1 563 ? 29.172 -9.191 -18.412 1.00 32.25 563 ASN A N 1
ATOM 4353 C CA . ASN A 1 563 ? 29.199 -9.892 -17.125 1.00 32.25 563 ASN A CA 1
ATOM 4354 C C . ASN A 1 563 ? 27.894 -10.685 -16.906 1.00 32.25 563 ASN A C 1
ATOM 4356 O O . ASN A 1 563 ? 27.180 -10.472 -15.931 1.00 32.25 563 ASN A O 1
ATOM 4360 N N . THR A 1 564 ? 27.579 -11.597 -17.829 1.00 27.67 564 THR A N 1
ATOM 4361 C CA . THR A 1 564 ? 26.348 -12.409 -17.828 1.00 27.67 564 THR A CA 1
ATOM 4362 C C . THR A 1 564 ? 26.239 -13.307 -16.584 1.00 27.67 564 THR A C 1
ATOM 4364 O O . THR A 1 564 ? 26.928 -14.330 -16.499 1.00 27.67 564 THR A O 1
ATOM 4367 N N . TYR A 1 565 ? 25.358 -12.954 -15.643 1.00 32.66 565 TYR A N 1
ATOM 4368 C CA . TYR A 1 565 ? 25.067 -13.722 -14.423 1.00 32.66 565 TYR A CA 1
ATOM 4369 C C . TYR A 1 565 ? 23.569 -13.623 -14.041 1.00 32.66 565 TYR A C 1
ATOM 4371 O O . TYR A 1 565 ? 23.236 -13.066 -12.998 1.00 32.66 565 TYR A O 1
ATOM 4379 N N . THR A 1 566 ? 22.676 -14.178 -14.875 1.00 26.84 566 THR A N 1
ATOM 4380 C CA . THR A 1 566 ? 21.198 -14.071 -14.745 1.00 26.84 566 THR A CA 1
ATOM 4381 C C . THR A 1 566 ? 20.634 -14.583 -13.415 1.00 26.84 566 THR A C 1
ATOM 4383 O O . THR A 1 566 ? 19.729 -13.974 -12.860 1.00 26.84 566 THR A O 1
ATOM 4386 N N . LEU A 1 567 ? 21.244 -15.631 -12.844 1.00 24.30 567 LEU A N 1
ATOM 4387 C CA . LEU A 1 567 ? 20.834 -16.379 -11.636 1.00 24.30 567 LEU A CA 1
ATOM 4388 C C . LEU A 1 567 ? 20.631 -15.581 -10.320 1.00 24.30 567 LEU A C 1
ATOM 4390 O O . LEU A 1 567 ? 20.465 -16.190 -9.261 1.00 24.30 567 LEU A O 1
ATOM 4394 N N . LEU A 1 568 ? 20.688 -14.249 -10.347 1.00 29.45 568 LEU A N 1
ATOM 4395 C CA . LEU A 1 568 ? 20.359 -13.353 -9.233 1.00 29.45 568 LEU A CA 1
ATOM 4396 C C . LEU A 1 568 ? 19.492 -12.140 -9.646 1.00 29.45 568 LEU A C 1
ATOM 4398 O O . LEU A 1 568 ? 19.232 -11.299 -8.791 1.00 29.45 568 LEU A O 1
ATOM 4402 N N . MET A 1 569 ? 19.059 -12.018 -10.909 1.00 27.30 569 MET A N 1
ATOM 4403 C CA . MET A 1 569 ? 18.404 -10.810 -11.447 1.00 27.30 569 MET A CA 1
ATOM 4404 C C . MET A 1 569 ? 16.941 -10.615 -11.017 1.00 27.30 569 MET A C 1
ATOM 4406 O O . MET A 1 569 ? 16.555 -9.456 -10.890 1.00 27.30 569 MET A O 1
ATOM 4410 N N . ARG A 1 570 ? 16.220 -11.699 -10.646 1.00 30.98 570 ARG A N 1
ATOM 4411 C CA . ARG A 1 570 ? 14.869 -11.792 -10.001 1.00 30.98 570 ARG A CA 1
ATOM 4412 C C . ARG A 1 570 ? 14.684 -10.993 -8.685 1.00 30.98 570 ARG A C 1
ATOM 4414 O O . ARG A 1 570 ? 14.041 -11.418 -7.729 1.00 30.98 570 ARG A O 1
ATOM 4421 N N . GLY A 1 571 ? 15.403 -9.904 -8.518 1.00 30.44 571 GLY A N 1
ATOM 4422 C CA . GLY A 1 571 ? 15.639 -9.239 -7.249 1.00 30.44 571 GLY A CA 1
ATOM 4423 C C . GLY A 1 571 ? 16.445 -7.955 -7.358 1.00 30.44 571 GLY A C 1
ATOM 4424 O O . GLY A 1 571 ? 16.884 -7.438 -6.331 1.00 30.44 571 GLY A O 1
ATOM 4425 N N . TRP A 1 572 ? 16.696 -7.494 -8.587 1.00 31.56 572 TRP A N 1
ATOM 4426 C CA . TRP A 1 572 ? 17.431 -6.270 -8.877 1.00 31.56 572 TRP A CA 1
ATOM 4427 C C . TRP A 1 572 ? 16.600 -5.252 -9.660 1.00 31.56 572 TRP A C 1
ATOM 4429 O O . TRP A 1 572 ? 16.769 -4.072 -9.373 1.00 31.56 572 TRP A O 1
ATOM 4439 N N . GLN A 1 573 ? 15.646 -5.660 -10.511 1.00 28.52 573 GLN A N 1
ATOM 4440 C CA . GLN A 1 573 ? 14.649 -4.740 -11.094 1.00 28.52 573 GLN A CA 1
ATOM 4441 C C . GLN A 1 573 ? 13.862 -4.001 -10.009 1.00 28.52 573 GLN A C 1
ATOM 4443 O O . GLN A 1 573 ? 13.921 -2.775 -9.946 1.00 28.52 573 GLN A O 1
ATOM 4448 N N . THR A 1 574 ? 13.243 -4.722 -9.068 1.00 29.33 574 THR A N 1
ATOM 4449 C CA . THR A 1 574 ? 12.541 -4.112 -7.923 1.00 29.33 574 THR A CA 1
ATOM 4450 C C . THR A 1 574 ? 13.455 -3.212 -7.082 1.00 29.33 574 THR A C 1
ATOM 4452 O O . THR A 1 574 ? 13.018 -2.184 -6.575 1.00 29.33 574 THR A O 1
ATOM 4455 N N . PHE A 1 575 ? 14.755 -3.515 -6.980 1.00 27.70 575 PHE A N 1
ATOM 4456 C CA . PHE A 1 575 ? 15.712 -2.677 -6.248 1.00 27.70 575 PHE A CA 1
ATOM 4457 C C . PHE A 1 575 ? 16.129 -1.411 -7.026 1.00 27.70 575 PHE A C 1
ATOM 4459 O O . PHE A 1 575 ? 16.322 -0.362 -6.409 1.00 27.70 575 PHE A O 1
ATOM 4466 N N . SER A 1 576 ? 16.212 -1.470 -8.362 1.00 26.88 576 SER A N 1
ATOM 4467 C CA . SER A 1 576 ? 16.324 -0.296 -9.243 1.00 26.88 576 SER A CA 1
ATOM 4468 C C . SER A 1 576 ? 15.065 0.574 -9.150 1.00 26.88 576 SER A C 1
ATOM 4470 O O . SER A 1 576 ? 15.163 1.775 -8.894 1.00 26.88 576 SER A O 1
ATOM 4472 N N . LEU A 1 577 ? 13.881 -0.039 -9.250 1.00 27.72 577 LEU A N 1
ATOM 4473 C CA . LEU A 1 577 ? 12.579 0.620 -9.129 1.00 27.72 577 LEU A CA 1
ATOM 4474 C C . LEU A 1 577 ? 12.386 1.278 -7.756 1.00 27.72 577 LEU A C 1
ATOM 4476 O O . LEU A 1 577 ? 11.940 2.416 -7.700 1.00 27.72 577 LEU A O 1
ATOM 4480 N N . ILE A 1 578 ? 12.803 0.662 -6.645 1.00 27.34 578 ILE A N 1
ATOM 4481 C CA . ILE A 1 578 ? 12.752 1.285 -5.304 1.00 27.34 578 ILE A CA 1
ATOM 4482 C C . ILE A 1 578 ? 13.677 2.515 -5.196 1.00 27.34 578 ILE A C 1
ATOM 4484 O O . ILE A 1 578 ? 13.360 3.467 -4.477 1.00 27.34 578 ILE A O 1
ATOM 4488 N N . VAL A 1 579 ? 14.802 2.543 -5.921 1.00 26.95 579 VAL A N 1
ATOM 4489 C CA . VAL A 1 579 ? 15.684 3.725 -5.999 1.00 26.95 579 VAL A CA 1
ATOM 4490 C C . VAL A 1 579 ? 15.069 4.841 -6.862 1.00 26.95 579 VAL A C 1
ATOM 4492 O O . VAL A 1 579 ? 15.321 6.014 -6.584 1.00 26.95 579 VAL A O 1
ATOM 4495 N N . TRP A 1 580 ? 14.230 4.502 -7.847 1.00 25.38 580 TRP A N 1
ATOM 4496 C CA . TRP A 1 580 ? 13.571 5.448 -8.762 1.00 25.38 580 TRP A CA 1
ATOM 4497 C C . TRP A 1 580 ? 12.230 5.977 -8.209 1.00 25.38 580 TRP A C 1
ATOM 4499 O O . TRP A 1 580 ? 12.060 7.179 -7.996 1.00 25.38 580 TRP A O 1
ATOM 4509 N N . ASN A 1 581 ? 11.318 5.073 -7.840 1.00 23.03 581 ASN A N 1
ATOM 4510 C CA . ASN A 1 581 ? 10.009 5.351 -7.232 1.00 23.03 581 ASN A CA 1
ATOM 4511 C C . ASN A 1 581 ? 10.108 5.895 -5.793 1.00 23.03 581 ASN A C 1
ATOM 4513 O O . ASN A 1 581 ? 9.130 6.420 -5.251 1.00 23.03 581 ASN A O 1
ATOM 4517 N N . GLY A 1 582 ? 11.301 5.868 -5.188 1.00 22.52 582 GLY A N 1
ATOM 4518 C CA . GLY A 1 582 ? 11.650 6.468 -3.895 1.00 22.52 582 GLY A CA 1
ATOM 4519 C C . GLY A 1 582 ? 11.619 8.008 -3.839 1.00 22.52 582 GLY A C 1
ATOM 4520 O O . GLY A 1 582 ? 12.457 8.601 -3.160 1.00 22.52 582 GLY A O 1
ATOM 4521 N N . LYS A 1 583 ? 10.678 8.650 -4.550 1.00 24.75 583 LYS A N 1
ATOM 4522 C CA . LYS A 1 583 ? 10.327 10.089 -4.597 1.00 24.75 583 LYS A CA 1
ATOM 4523 C C . LYS A 1 583 ? 11.391 11.056 -4.054 1.00 24.75 583 LYS A C 1
ATOM 4525 O O . LYS A 1 583 ? 11.155 11.835 -3.121 1.00 24.75 583 LYS A O 1
ATOM 4530 N N . LEU A 1 584 ? 12.521 11.123 -4.762 1.00 23.19 584 LEU A N 1
ATOM 4531 C CA . LEU A 1 584 ? 13.162 12.416 -4.992 1.00 23.19 584 LEU A CA 1
ATOM 4532 C C . LEU A 1 584 ? 12.126 13.309 -5.686 1.00 23.19 584 LEU A C 1
ATOM 4534 O O . LEU A 1 584 ? 11.511 12.907 -6.668 1.00 23.19 584 LEU A O 1
ATOM 4538 N N . GLY A 1 585 ? 11.872 14.490 -5.124 1.00 23.34 585 GLY A N 1
ATOM 4539 C CA . GLY A 1 585 ? 10.745 15.341 -5.512 1.00 23.34 585 GLY A CA 1
ATOM 4540 C C . GLY A 1 585 ? 10.943 16.105 -6.821 1.00 23.34 585 GLY A C 1
ATOM 4541 O O . GLY A 1 585 ? 10.840 17.330 -6.796 1.00 23.34 585 GLY A O 1
ATOM 4542 N N . PHE A 1 586 ? 11.209 15.401 -7.922 1.00 23.34 586 PHE A N 1
ATOM 4543 C CA . PHE A 1 586 ? 11.203 15.962 -9.271 1.00 23.34 586 PHE A CA 1
ATOM 4544 C C . PHE A 1 586 ? 9.788 16.376 -9.680 1.00 23.34 586 PHE A C 1
ATOM 4546 O O . PHE A 1 586 ? 8.795 15.744 -9.303 1.00 23.34 586 PHE A O 1
ATOM 4553 N N . ARG A 1 587 ? 9.680 17.469 -10.440 1.00 21.53 587 ARG A N 1
ATOM 4554 C CA . ARG A 1 587 ? 8.398 17.992 -10.927 1.00 21.53 587 ARG A CA 1
ATOM 4555 C C . ARG A 1 587 ? 8.245 17.808 -12.430 1.00 21.53 587 ARG A C 1
ATOM 4557 O O . ARG A 1 587 ? 8.517 18.733 -13.193 1.00 21.53 587 ARG A O 1
ATOM 4564 N N . SER A 1 588 ? 7.614 16.707 -12.829 1.00 22.64 588 SER A N 1
ATOM 4565 C CA . SER A 1 588 ? 6.927 16.580 -14.120 1.00 22.64 588 SER A CA 1
ATOM 4566 C C . SER A 1 588 ? 5.703 17.516 -14.191 1.00 22.64 588 SER A C 1
ATOM 4568 O O . SER A 1 588 ? 4.547 17.104 -14.180 1.00 22.64 588 SER A O 1
ATOM 4570 N N . ILE A 1 589 ? 5.944 18.833 -14.241 1.00 23.17 589 ILE A N 1
ATOM 4571 C CA . ILE A 1 589 ? 4.918 19.832 -14.565 1.00 23.17 589 ILE A CA 1
ATOM 4572 C C . ILE A 1 589 ? 5.056 20.207 -16.036 1.00 23.17 589 ILE A C 1
ATOM 4574 O O . ILE A 1 589 ? 5.793 21.126 -16.400 1.00 23.17 589 ILE A O 1
ATOM 4578 N N . GLN A 1 590 ? 4.260 19.528 -16.862 1.00 24.47 590 GLN A N 1
ATOM 4579 C CA . GLN A 1 590 ? 3.930 19.954 -18.219 1.00 24.47 590 GLN A CA 1
ATOM 4580 C C . GLN A 1 590 ? 3.495 21.433 -18.214 1.00 24.47 590 GLN A C 1
ATOM 4582 O O . GLN A 1 590 ? 2.556 21.825 -17.513 1.00 24.47 590 GLN A O 1
ATOM 4587 N N . TYR A 1 591 ? 4.171 22.285 -18.991 1.00 23.69 591 TYR A N 1
ATOM 4588 C CA . TYR A 1 591 ? 4.027 23.742 -18.873 1.00 23.69 591 TYR A CA 1
ATOM 4589 C C . TYR A 1 591 ? 3.243 24.413 -20.016 1.00 23.69 591 TYR A C 1
ATOM 4591 O O . TYR A 1 591 ? 3.764 25.269 -20.729 1.00 23.69 591 TYR A O 1
ATOM 4599 N N . SER A 1 592 ? 1.938 24.129 -20.133 1.00 22.08 592 SER A N 1
ATOM 4600 C CA . SER A 1 592 ? 0.982 25.005 -20.847 1.00 22.08 592 SER A CA 1
ATOM 4601 C C . SER A 1 592 ? -0.489 24.641 -20.539 1.00 22.08 592 SER A C 1
ATOM 4603 O O . SER A 1 592 ? -0.903 23.537 -20.845 1.00 22.08 592 SER A O 1
ATOM 4605 N N . ALA A 1 593 ? -1.371 25.497 -19.993 1.00 21.38 593 ALA A N 1
ATOM 4606 C CA . ALA A 1 593 ? -1.179 26.868 -19.514 1.00 21.38 593 ALA A CA 1
ATOM 4607 C C . ALA A 1 593 ? -2.290 27.386 -18.545 1.00 21.38 593 ALA A C 1
ATOM 4609 O O . ALA A 1 593 ? -3.405 27.686 -18.960 1.00 21.38 593 ALA A O 1
ATOM 4610 N N . ASN A 1 594 ? -1.888 27.739 -17.311 1.00 22.06 594 ASN A N 1
ATOM 4611 C CA . ASN A 1 594 ? -2.458 28.788 -16.424 1.00 22.06 594 ASN A CA 1
ATOM 4612 C C . ASN A 1 594 ? -3.874 28.640 -15.788 1.00 22.06 594 ASN A C 1
ATOM 4614 O O . ASN A 1 594 ? -4.873 29.070 -16.363 1.00 22.06 594 ASN A O 1
ATOM 4618 N N . GLY A 1 595 ? -3.924 28.306 -14.482 1.00 21.31 595 GLY A N 1
ATOM 4619 C CA . GLY A 1 595 ? -5.163 28.238 -13.672 1.00 21.31 595 GLY A CA 1
ATOM 4620 C C . GLY A 1 595 ? -5.091 28.724 -12.202 1.00 21.31 595 GLY A C 1
ATOM 4621 O O . GLY A 1 595 ? -5.326 27.956 -11.286 1.00 21.31 595 GLY A O 1
ATOM 4622 N N . MET A 1 596 ? -4.855 30.022 -11.956 1.00 22.00 596 MET A N 1
ATOM 4623 C CA . MET A 1 596 ? -5.152 30.738 -10.682 1.00 22.00 596 MET A CA 1
ATOM 4624 C C . MET A 1 596 ? -4.496 30.293 -9.344 1.00 22.00 596 MET A C 1
ATOM 4626 O O . MET A 1 596 ? -5.081 29.602 -8.517 1.00 22.00 596 MET A O 1
ATOM 4630 N N . HIS A 1 597 ? -3.391 30.952 -8.982 1.00 21.28 597 HIS A N 1
ATOM 4631 C CA . HIS A 1 597 ? -2.849 30.970 -7.611 1.00 21.28 597 HIS A CA 1
ATOM 4632 C C . HIS A 1 597 ? -3.269 32.252 -6.849 1.00 21.28 597 HIS A C 1
ATOM 4634 O O . HIS A 1 597 ? -3.046 33.351 -7.379 1.00 21.28 597 HIS A O 1
ATOM 4640 N N . LYS A 1 598 ? -3.784 32.169 -5.597 1.00 22.91 598 LYS A N 1
ATOM 4641 C CA . LYS A 1 598 ? -3.546 33.214 -4.559 1.00 22.91 598 LYS A CA 1
ATOM 4642 C C . LYS A 1 598 ? -4.018 32.946 -3.118 1.00 22.91 598 LYS A C 1
ATOM 4644 O O . LYS A 1 598 ? -5.203 32.787 -2.866 1.00 22.91 598 LYS A O 1
ATOM 4649 N N . ALA A 1 599 ? -3.083 33.248 -2.208 1.00 20.73 599 ALA A N 1
ATOM 4650 C CA . ALA A 1 599 ? -3.231 33.576 -0.782 1.00 20.73 599 ALA A CA 1
ATOM 4651 C C . ALA A 1 599 ? -3.636 32.430 0.179 1.00 20.73 599 ALA A C 1
ATOM 4653 O O . ALA A 1 599 ? -4.488 31.619 -0.132 1.00 20.73 599 ALA A O 1
ATOM 4654 N N . GLY A 1 600 ? -3.084 32.368 1.398 1.00 21.16 600 GLY A N 1
ATOM 4655 C CA . GLY A 1 600 ? -1.987 33.192 1.923 1.00 21.16 600 GLY A CA 1
ATOM 4656 C C . GLY A 1 600 ? -1.769 33.060 3.435 1.00 21.16 600 GLY A C 1
ATOM 4657 O O . GLY A 1 600 ? -2.707 33.178 4.216 1.00 21.16 600 GLY A O 1
ATOM 4658 N N . GLN A 1 601 ? -0.511 32.877 3.842 1.0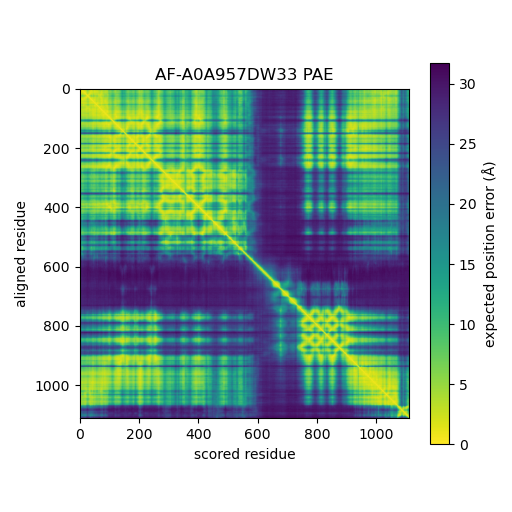0 21.92 601 GLN A N 1
ATOM 4659 C CA . GLN A 1 601 ? -0.078 32.797 5.243 1.00 21.92 601 GLN A CA 1
ATOM 4660 C C . GLN A 1 601 ? -0.494 34.032 6.074 1.00 21.92 601 GLN A C 1
ATOM 4662 O O . GLN A 1 601 ? -0.340 35.158 5.599 1.00 21.92 601 GLN A O 1
ATOM 4667 N N . TRP A 1 602 ? -0.856 33.843 7.353 1.00 20.98 602 TRP A N 1
ATOM 4668 C CA . TRP A 1 602 ? -0.009 34.272 8.490 1.00 20.98 602 TRP A CA 1
ATOM 4669 C C . TRP A 1 602 ? -0.537 33.806 9.862 1.00 20.98 602 TRP A C 1
ATOM 4671 O O . TRP A 1 602 ? -1.740 33.699 10.083 1.00 20.98 602 TRP A O 1
ATOM 4681 N N . LEU A 1 603 ? 0.385 33.564 10.802 1.00 23.06 603 LEU A N 1
ATOM 4682 C CA . LEU A 1 603 ? 0.129 33.014 12.143 1.00 23.06 603 LEU A CA 1
ATOM 4683 C C . LEU A 1 603 ? 0.205 34.065 13.278 1.00 23.06 603 LEU A C 1
ATOM 4685 O O . LEU A 1 603 ? 0.786 35.136 13.123 1.00 23.06 603 LEU A O 1
ATOM 4689 N N . PHE A 1 604 ? -0.301 33.667 14.455 1.00 23.02 604 PHE A N 1
ATOM 4690 C CA . PHE A 1 604 ? -0.144 34.268 15.799 1.00 23.02 604 PHE A CA 1
ATOM 4691 C C . PHE A 1 604 ? -0.769 35.656 16.094 1.00 23.02 604 PHE A C 1
ATOM 4693 O O . PHE A 1 604 ? -0.356 36.688 15.575 1.00 23.02 604 PHE A O 1
ATOM 4700 N N . GLY A 1 605 ? -1.675 35.712 17.090 1.00 21.14 605 GLY A N 1
ATOM 4701 C CA . GLY A 1 605 ? -2.258 36.980 17.577 1.00 21.14 605 GLY A CA 1
ATOM 4702 C C . GLY A 1 605 ? -3.227 36.876 18.771 1.00 21.14 605 GLY A C 1
ATOM 4703 O O . GLY A 1 605 ? -4.378 37.288 18.671 1.00 21.14 605 GLY A O 1
ATOM 4704 N N . ALA A 1 606 ? -2.805 36.311 19.907 1.00 22.69 606 ALA A N 1
ATOM 4705 C CA . ALA A 1 606 ? -3.710 35.953 21.013 1.00 22.69 606 ALA A CA 1
ATOM 4706 C C . ALA A 1 606 ? -4.165 37.104 21.958 1.00 22.69 606 ALA A C 1
ATOM 4708 O O . ALA A 1 606 ? -3.435 38.066 22.183 1.00 22.69 606 ALA A O 1
ATOM 4709 N N . ASN A 1 607 ? -5.276 36.844 22.678 1.00 22.53 607 ASN A N 1
ATOM 4710 C CA . ASN A 1 607 ? -5.821 37.483 23.908 1.00 22.53 607 ASN A CA 1
ATOM 4711 C C . ASN A 1 607 ? -6.794 38.693 23.823 1.00 22.53 607 ASN A C 1
ATOM 4713 O O . ASN A 1 607 ? -6.355 39.817 23.626 1.00 22.53 607 ASN A O 1
ATOM 4717 N N . LYS A 1 608 ? -8.030 38.451 24.323 1.00 23.19 608 LYS A N 1
ATOM 4718 C CA . LYS A 1 608 ? -8.839 39.267 25.286 1.00 23.19 608 LYS A CA 1
ATOM 4719 C C . LYS A 1 608 ? -9.260 40.697 24.841 1.00 23.19 608 LYS A C 1
ATOM 4721 O O . LYS A 1 608 ? -8.491 41.452 24.279 1.00 23.19 608 LYS A O 1
ATOM 4726 N N . VAL A 1 609 ? -10.467 41.201 25.134 1.00 21.72 609 VAL A N 1
ATOM 4727 C CA . VAL A 1 609 ? -11.110 41.366 26.460 1.00 21.72 609 VAL A CA 1
ATOM 4728 C C . VAL A 1 609 ? -12.641 41.503 26.318 1.00 21.72 609 VAL A C 1
ATOM 4730 O O . VAL A 1 609 ? -13.136 42.169 25.415 1.00 21.72 609 VAL A O 1
ATOM 4733 N N . SER A 1 610 ? -13.401 40.967 27.277 1.00 26.12 610 SER A N 1
ATOM 4734 C CA . SER A 1 610 ? -14.867 41.086 27.389 1.00 26.12 610 SER A CA 1
ATOM 4735 C C . SER A 1 610 ? -15.359 42.423 27.982 1.00 26.12 610 SER A C 1
ATOM 4737 O O . SER A 1 610 ? -14.874 42.802 29.050 1.00 26.12 610 SER A O 1
ATOM 4739 N N . SER A 1 611 ? -16.399 43.077 27.423 1.00 23.83 611 SER A N 1
ATOM 4740 C CA . SER A 1 611 ? -17.274 43.986 28.214 1.00 23.83 611 SER A CA 1
ATOM 4741 C C . SER A 1 611 ? -18.634 44.420 27.595 1.00 23.83 611 SER A C 1
ATOM 4743 O O . SER A 1 611 ? -18.694 45.144 26.614 1.00 23.83 611 SER A O 1
ATOM 4745 N N . TYR A 1 612 ? -19.719 44.086 28.313 1.00 21.50 612 TYR A N 1
ATOM 4746 C CA . TYR A 1 612 ? -20.908 44.918 28.622 1.00 21.50 612 TYR A CA 1
ATOM 4747 C C . TYR A 1 612 ? -21.909 45.453 27.545 1.00 21.50 612 TYR A C 1
ATOM 4749 O O . TYR A 1 612 ? -21.847 46.595 27.102 1.00 21.50 612 TYR A O 1
ATOM 4757 N N . THR A 1 613 ? -23.046 44.737 27.463 1.00 22.80 613 THR A N 1
ATOM 4758 C CA . THR A 1 613 ? -24.455 45.221 27.629 1.00 22.80 613 THR A CA 1
ATOM 4759 C C . THR A 1 613 ? -25.302 45.909 26.522 1.00 22.80 613 THR A C 1
ATOM 4761 O O . THR A 1 613 ? -25.059 47.036 26.109 1.00 22.80 613 THR A O 1
ATOM 4764 N N . THR A 1 614 ? -26.510 45.328 26.363 1.00 23.17 614 THR A N 1
ATOM 4765 C CA . THR A 1 614 ? -27.879 45.929 26.277 1.00 23.17 614 THR A CA 1
ATOM 4766 C C . THR A 1 614 ? -28.588 46.330 24.960 1.00 23.17 614 THR A C 1
ATOM 4768 O O . THR A 1 614 ? -28.138 47.188 24.218 1.00 23.17 614 THR A O 1
ATOM 4771 N N . LEU A 1 615 ? -29.866 45.885 24.920 1.00 22.31 615 LEU A N 1
ATOM 4772 C CA . LEU A 1 615 ? -31.116 46.544 24.458 1.00 22.31 615 LEU A CA 1
ATOM 4773 C C . LEU A 1 615 ? -31.598 46.444 22.988 1.00 22.31 615 LEU A C 1
ATOM 4775 O O . LEU A 1 615 ? -30.995 46.977 22.069 1.00 22.31 615 LEU A O 1
ATOM 4779 N N . GLY A 1 616 ? -32.837 45.932 22.839 1.00 22.17 616 GLY A N 1
ATOM 4780 C CA . GLY A 1 616 ? -33.613 45.826 21.584 1.00 22.17 616 GLY A CA 1
ATOM 4781 C C . GLY A 1 616 ? -33.361 44.498 20.850 1.00 22.17 616 GLY A C 1
ATOM 4782 O O . GLY A 1 616 ? -32.234 44.037 20.833 1.00 22.17 616 GLY A O 1
ATOM 4783 N N . GLY A 1 617 ? -34.330 43.778 20.271 1.00 23.27 617 GLY A N 1
ATOM 4784 C CA . GLY A 1 617 ? -35.729 44.083 19.924 1.00 23.27 617 GLY A CA 1
ATOM 4785 C C . GLY A 1 617 ? -35.936 43.944 18.399 1.00 23.27 617 GLY A C 1
ATOM 4786 O O . GLY A 1 617 ? -35.066 44.347 17.648 1.00 23.27 617 GLY A O 1
ATOM 4787 N N . THR A 1 618 ? -37.061 43.465 17.844 1.00 26.14 618 THR A N 1
ATOM 4788 C CA . THR A 1 618 ? -38.365 43.163 18.466 1.00 26.14 618 THR A CA 1
ATOM 4789 C C . THR A 1 618 ? -39.343 42.472 17.481 1.00 26.14 618 THR A C 1
ATOM 4791 O O . THR A 1 618 ? -39.532 43.028 16.407 1.00 26.14 618 THR A O 1
ATOM 4794 N N . LYS A 1 619 ? -40.179 41.517 17.964 1.00 26.28 619 LYS A N 1
ATOM 4795 C CA . LYS A 1 619 ? -41.642 41.395 17.622 1.00 26.28 619 LYS A CA 1
ATOM 4796 C C . LYS A 1 619 ? -41.968 41.012 16.144 1.00 26.28 619 LYS A C 1
ATOM 4798 O O . LYS A 1 619 ? -41.056 40.898 15.350 1.00 26.28 619 LYS A O 1
ATOM 4803 N N . ILE A 1 620 ? -43.196 40.787 15.638 1.00 25.34 620 ILE A N 1
ATOM 4804 C CA . ILE A 1 620 ? -44.618 40.634 16.086 1.00 25.34 620 ILE A CA 1
ATOM 4805 C C . ILE A 1 620 ? -45.146 39.330 15.383 1.00 25.34 620 ILE A C 1
ATOM 4807 O O . ILE A 1 620 ? -44.378 38.729 14.651 1.00 25.34 620 ILE A O 1
ATOM 4811 N N . THR A 1 621 ? -46.358 38.745 15.438 1.00 26.03 621 THR A N 1
ATOM 4812 C CA . THR A 1 621 ? -47.777 39.016 15.827 1.00 26.03 621 THR A CA 1
ATOM 4813 C C . THR A 1 621 ? -48.446 37.620 16.055 1.00 26.03 621 THR A C 1
ATOM 4815 O O . THR A 1 621 ? -47.791 36.624 15.792 1.00 26.03 621 THR A O 1
ATOM 4818 N N . LYS A 1 622 ? -49.693 37.352 16.495 1.00 25.59 622 LYS A N 1
ATOM 4819 C CA . LYS A 1 622 ? -50.997 38.045 16.693 1.00 25.59 622 LYS A CA 1
ATOM 4820 C C . LYS A 1 622 ? -51.547 37.577 18.072 1.00 25.59 622 LYS A C 1
ATOM 4822 O O . LYS A 1 622 ? -51.254 36.454 18.453 1.00 25.59 622 LYS A O 1
ATOM 4827 N N . VAL A 1 623 ? -52.255 38.306 18.946 1.00 25.31 623 VAL A N 1
ATOM 4828 C CA . VAL A 1 623 ? -53.242 39.414 18.886 1.00 25.31 623 VAL A CA 1
ATOM 4829 C C . VAL A 1 623 ? -54.697 38.966 18.643 1.00 25.31 623 VAL A C 1
ATOM 4831 O O . VAL A 1 623 ? -55.069 38.725 17.503 1.00 25.31 623 VAL A O 1
ATOM 4834 N N . LEU A 1 624 ? -55.516 38.935 19.714 1.00 24.42 624 LEU A N 1
ATOM 4835 C CA . LEU A 1 624 ? -56.827 39.617 19.917 1.00 24.42 624 LEU A CA 1
ATOM 4836 C C . LEU A 1 624 ? -57.373 39.303 21.355 1.00 24.42 624 LEU A C 1
ATOM 4838 O O . LEU A 1 624 ? -56.822 38.413 22.004 1.00 24.42 624 LEU A O 1
ATOM 4842 N N . PRO A 1 625 ? -58.308 40.089 21.957 1.00 30.39 625 PRO A N 1
ATOM 4843 C CA . PRO A 1 625 ? -58.034 40.582 23.318 1.00 30.39 625 PRO A CA 1
ATOM 4844 C C . PRO A 1 625 ? -59.202 40.599 24.344 1.00 30.39 625 PRO A C 1
ATOM 4846 O O . PRO A 1 625 ? -60.356 40.338 24.028 1.00 30.39 625 PRO A O 1
ATOM 4849 N N . GLN A 1 626 ? -58.864 41.059 25.561 1.00 24.66 626 GLN A N 1
ATOM 4850 C CA . GLN A 1 626 ? -59.724 41.639 26.617 1.00 24.66 626 GLN A CA 1
ATOM 4851 C C . GLN A 1 626 ? -60.832 40.775 27.265 1.00 24.66 626 GLN A C 1
ATOM 4853 O O . GLN A 1 626 ? -61.855 40.446 26.671 1.00 24.66 626 GLN A O 1
ATOM 4858 N N . LYS A 1 627 ? -60.723 40.608 28.594 1.00 24.77 627 LYS A N 1
ATOM 4859 C CA . LYS A 1 627 ? -61.869 40.425 29.503 1.00 24.77 627 LYS A CA 1
ATOM 4860 C C . LYS A 1 627 ? -61.764 41.383 30.689 1.00 24.77 627 LYS A C 1
ATOM 4862 O O . LYS A 1 627 ? -60.745 41.417 31.371 1.00 24.77 627 LYS A O 1
ATOM 4867 N N . ALA A 1 628 ? -62.840 42.120 30.955 1.00 24.25 628 ALA A N 1
ATOM 4868 C CA . ALA A 1 628 ? -63.050 42.828 32.215 1.00 24.25 628 ALA A CA 1
ATOM 4869 C C . ALA A 1 628 ? -63.858 41.939 33.180 1.00 24.25 628 ALA A C 1
ATOM 4871 O O . ALA A 1 628 ? -64.731 41.192 32.741 1.00 24.25 628 ALA A O 1
ATOM 4872 N N . GLY A 1 629 ? -63.587 42.023 34.486 1.00 25.06 629 GLY A N 1
ATOM 4873 C CA . GLY A 1 629 ? -64.284 41.210 35.492 1.00 25.06 629 GLY A CA 1
ATOM 4874 C C . GLY A 1 629 ? -63.588 41.196 36.852 1.00 25.06 629 GLY A C 1
ATOM 4875 O O . GLY A 1 629 ? -63.017 40.183 37.241 1.00 25.06 629 GLY A O 1
ATOM 4876 N N . LEU A 1 630 ? -63.618 42.321 37.573 1.00 23.95 630 LEU A N 1
ATOM 4877 C CA . LEU A 1 630 ? -62.977 42.484 38.884 1.00 23.95 630 LEU A CA 1
ATOM 4878 C C . LEU A 1 630 ? -64.011 42.800 39.981 1.00 23.95 630 LEU A C 1
ATOM 4880 O O . LEU A 1 630 ? -64.929 43.578 39.747 1.00 23.95 630 LEU A O 1
ATOM 4884 N N . LEU A 1 631 ? -63.767 42.265 41.189 1.00 23.05 631 LEU A N 1
ATOM 4885 C CA . LEU A 1 631 ? -64.439 42.546 42.477 1.00 23.05 631 LEU A CA 1
ATOM 4886 C C . LEU A 1 631 ? -65.908 42.077 42.635 1.00 23.05 631 LEU A C 1
ATOM 4888 O O . LEU A 1 631 ? -66.812 42.545 41.954 1.00 23.05 631 LEU A O 1
ATOM 4892 N N . GLY A 1 632 ? -66.178 41.227 43.643 1.00 24.88 632 GLY A N 1
ATOM 4893 C CA . GLY A 1 632 ? -67.552 40.805 43.977 1.00 24.88 632 GLY A CA 1
ATOM 4894 C C . GLY A 1 632 ? -67.707 39.796 45.129 1.00 24.88 632 GLY A C 1
ATOM 4895 O O . GLY A 1 632 ? -68.136 38.669 44.908 1.00 24.88 632 GLY A O 1
ATOM 4896 N N . LYS A 1 633 ? -67.392 40.174 46.379 1.00 27.50 633 LYS A N 1
ATOM 4897 C CA . LYS A 1 633 ? -67.602 39.309 47.567 1.00 27.50 633 LYS A CA 1
ATOM 4898 C C . LYS A 1 633 ? -69.097 39.128 47.907 1.00 27.50 633 LYS A C 1
ATOM 4900 O O . LYS A 1 633 ? -69.684 40.067 48.439 1.00 27.50 633 LYS A O 1
ATOM 4905 N N . TRP A 1 634 ? -69.653 37.917 47.803 1.00 22.86 634 TRP A N 1
ATOM 4906 C CA . TRP A 1 634 ? -70.839 37.500 48.584 1.00 22.86 634 TRP A CA 1
ATOM 4907 C C . TRP A 1 634 ? -70.670 36.053 49.077 1.00 22.86 634 TRP A C 1
ATOM 4909 O O . TRP A 1 634 ? -70.528 35.140 48.278 1.00 22.86 634 TRP A O 1
ATOM 4919 N N . HIS A 1 635 ? -70.389 35.810 50.358 1.00 27.91 635 HIS A N 1
ATOM 4920 C CA . HIS A 1 635 ? -71.248 35.872 51.557 1.00 27.91 635 HIS A CA 1
ATOM 4921 C C . HIS A 1 635 ? -72.073 34.606 51.842 1.00 27.91 635 HIS A C 1
ATOM 4923 O O . HIS A 1 635 ? -73.064 34.301 51.190 1.00 27.91 635 HIS A O 1
ATOM 4929 N N . LYS A 1 636 ? -71.646 33.944 52.925 1.00 28.12 636 LYS A N 1
ATOM 4930 C CA . LYS A 1 636 ? -72.304 32.910 53.736 1.00 28.12 636 LYS A CA 1
ATOM 4931 C C . LYS A 1 636 ? -73.835 32.853 53.601 1.00 28.12 636 LYS A C 1
ATOM 4933 O O . LYS A 1 636 ? -74.527 33.777 54.025 1.00 28.12 636 LYS A O 1
ATOM 4938 N N . VAL A 1 637 ? -74.353 31.694 53.189 1.00 25.95 637 VAL A N 1
ATOM 4939 C CA . VAL A 1 637 ? -75.755 31.322 53.427 1.00 25.95 637 VAL A CA 1
ATOM 4940 C C . VAL A 1 637 ? -75.969 31.123 54.929 1.00 25.95 637 VAL A C 1
ATOM 4942 O O . VAL A 1 637 ? -75.536 30.130 55.515 1.00 25.95 637 VAL A O 1
ATOM 4945 N N . SER A 1 638 ? -76.668 32.059 55.561 1.00 31.12 638 SER A N 1
ATOM 4946 C CA . SER A 1 638 ? -77.396 31.797 56.801 1.00 31.12 638 SER A CA 1
ATOM 4947 C C . SER A 1 638 ? -78.740 31.137 56.457 1.00 31.12 638 SER A C 1
ATOM 4949 O O . SER A 1 638 ? -79.352 31.479 55.448 1.00 31.12 638 SER A O 1
ATOM 4951 N N . GLY A 1 639 ? -79.225 30.188 57.273 1.00 34.16 639 GLY A N 1
ATOM 4952 C CA . GLY A 1 639 ? -80.621 29.729 57.140 1.00 34.16 639 GLY A CA 1
ATOM 4953 C C . GLY A 1 639 ? -80.996 28.313 57.593 1.00 34.16 639 GLY A C 1
ATOM 4954 O O . GLY A 1 639 ? -82.170 28.100 57.877 1.00 34.16 639 GLY A O 1
ATOM 4955 N N . TRP A 1 640 ? -80.070 27.346 57.684 1.00 33.03 640 TRP A N 1
ATOM 4956 C CA . TRP A 1 640 ? -80.474 25.933 57.869 1.00 33.03 640 TRP A CA 1
ATOM 4957 C C . TRP A 1 640 ? -80.418 25.397 59.314 1.00 33.03 640 TRP A C 1
ATOM 4959 O O . TRP A 1 640 ? -81.290 24.637 59.732 1.00 33.03 640 TRP A O 1
ATOM 4969 N N . VAL A 1 641 ? -79.435 25.817 60.119 1.00 29.84 641 VAL A N 1
ATOM 4970 C CA . VAL A 1 641 ? -79.188 25.239 61.464 1.00 29.84 641 VAL A CA 1
ATOM 4971 C C . VAL A 1 641 ? -80.147 25.775 62.547 1.00 29.84 641 VAL A C 1
ATOM 4973 O O . VAL A 1 641 ? -80.332 25.154 63.591 1.00 29.84 641 VAL A O 1
ATOM 4976 N N . SER A 1 642 ? -80.833 26.896 62.308 1.00 36.50 642 SER A N 1
ATOM 4977 C CA . SER A 1 642 ? -81.618 27.618 63.324 1.00 36.50 642 SER A CA 1
ATOM 4978 C C . SER A 1 642 ? -83.025 27.065 63.621 1.00 36.50 642 SER A C 1
ATOM 4980 O O . SER A 1 642 ? -83.787 27.740 64.315 1.00 36.50 642 SER A O 1
ATOM 4982 N N . LYS A 1 643 ? -83.411 25.871 63.127 1.00 35.38 643 LYS A N 1
ATOM 4983 C CA . LYS A 1 643 ? -84.822 25.413 63.201 1.00 35.38 643 LYS A CA 1
ATOM 4984 C C . LYS A 1 643 ? -85.125 23.978 63.671 1.00 35.38 643 LYS A C 1
ATOM 4986 O O . LYS A 1 643 ? -86.301 23.667 63.829 1.00 35.38 643 LYS A O 1
ATOM 4991 N N . HIS A 1 644 ? -84.137 23.122 63.962 1.00 38.75 644 HIS A N 1
ATOM 4992 C CA . HIS A 1 644 ? -84.386 21.701 64.306 1.00 38.75 644 HIS A CA 1
ATOM 4993 C C . HIS A 1 644 ? -83.711 21.211 65.605 1.00 38.75 644 HIS A C 1
ATOM 4995 O O . HIS A 1 644 ? -83.213 20.092 65.694 1.00 38.75 644 HIS A O 1
ATOM 5001 N N . SER A 1 645 ? -83.746 22.020 66.665 1.00 33.16 645 SER A N 1
ATOM 5002 C CA . SER A 1 645 ? -83.101 21.749 67.965 1.00 33.16 645 SER A CA 1
ATOM 5003 C C . SER A 1 645 ? -83.763 20.667 68.852 1.00 33.16 645 SER A C 1
ATOM 5005 O O . SER A 1 645 ? -83.527 20.642 70.060 1.00 33.16 645 SER A O 1
ATOM 5007 N N . ARG A 1 646 ? -84.612 19.778 68.306 1.00 44.09 646 ARG A N 1
ATOM 5008 C CA . ARG A 1 646 ? -85.393 18.790 69.086 1.00 44.09 646 ARG A CA 1
ATOM 5009 C C . ARG A 1 646 ? -85.664 17.458 68.357 1.00 44.09 646 ARG A C 1
ATOM 5011 O O . ARG A 1 646 ? -86.821 17.165 68.073 1.00 44.09 646 ARG A O 1
ATOM 5018 N N . LEU A 1 647 ? -84.642 16.619 68.117 1.00 40.19 647 LEU A N 1
ATOM 5019 C CA . LEU A 1 647 ? -84.877 15.159 67.967 1.00 40.19 647 LEU A CA 1
ATOM 5020 C C . LEU A 1 647 ? -83.680 14.214 68.238 1.00 40.19 647 LEU A C 1
ATOM 5022 O O . LEU A 1 647 ? -83.906 13.053 68.570 1.00 40.19 647 LEU A O 1
ATOM 5026 N N . PHE A 1 648 ? -82.419 14.657 68.164 1.00 33.78 648 PHE A N 1
ATOM 5027 C CA . PHE A 1 648 ? -81.246 13.761 68.274 1.00 33.78 648 PHE A CA 1
ATOM 5028 C C . PHE A 1 648 ? -80.656 13.615 69.693 1.00 33.78 648 PHE A C 1
ATOM 5030 O O . PHE A 1 648 ? -79.469 13.819 69.925 1.00 33.78 648 PHE A O 1
ATOM 5037 N N . THR A 1 649 ? -81.481 13.212 70.666 1.00 37.53 649 THR A N 1
ATOM 5038 C CA . THR A 1 649 ? -81.059 13.040 72.080 1.00 37.53 649 THR A CA 1
ATOM 5039 C C . THR A 1 649 ? -80.907 11.568 72.511 1.00 37.53 649 THR A C 1
ATOM 5041 O O . THR A 1 649 ? -80.769 11.294 73.700 1.00 37.53 649 THR A O 1
ATOM 5044 N N . LYS A 1 650 ? -80.953 10.590 71.585 1.00 44.56 650 LYS A N 1
ATOM 5045 C CA . LYS A 1 650 ? -80.916 9.146 71.933 1.00 44.56 650 LYS A CA 1
ATOM 5046 C C . LYS A 1 650 ? -79.987 8.225 71.124 1.00 44.56 650 LYS A C 1
ATOM 5048 O O . LYS A 1 650 ? -79.877 7.062 71.489 1.00 44.56 650 LYS A O 1
ATOM 5053 N N . ILE A 1 651 ? -79.249 8.714 70.121 1.00 44.34 651 ILE A N 1
ATOM 5054 C CA . ILE A 1 651 ? -78.239 7.911 69.384 1.00 44.34 651 ILE A CA 1
ATOM 5055 C C . ILE A 1 651 ? -76.820 8.450 69.653 1.00 44.34 651 ILE A C 1
ATOM 5057 O O . ILE A 1 651 ? -76.012 8.641 68.755 1.00 44.34 651 ILE A O 1
ATOM 5061 N N . GLY A 1 652 ? -76.533 8.760 70.923 1.00 39.44 652 GLY A N 1
ATOM 5062 C CA . GLY A 1 652 ? -75.239 9.312 71.351 1.00 39.44 652 GLY A CA 1
ATOM 5063 C C . GLY A 1 652 ? -74.302 8.317 72.040 1.00 39.44 652 GLY A C 1
ATOM 5064 O O . GLY A 1 652 ? -73.103 8.558 72.075 1.00 39.44 652 GLY A O 1
ATOM 5065 N N . LEU A 1 653 ? -74.818 7.219 72.608 1.00 43.75 653 LEU A N 1
ATOM 5066 C CA . LEU A 1 653 ? -74.026 6.339 73.482 1.00 43.75 653 LEU A CA 1
ATOM 5067 C C . LEU A 1 653 ? -73.224 5.283 72.702 1.00 43.75 653 LEU A C 1
ATOM 5069 O O . LEU A 1 653 ? -72.028 5.134 72.927 1.00 43.75 653 LEU A O 1
ATOM 5073 N N . VAL A 1 654 ? -73.863 4.594 71.750 1.00 43.97 654 VAL A N 1
ATOM 5074 C CA . VAL A 1 654 ? -73.247 3.485 70.992 1.00 43.97 654 VAL A CA 1
ATOM 5075 C C . VAL A 1 654 ? -72.085 3.973 70.118 1.00 43.97 654 VAL A C 1
ATOM 5077 O O . VAL A 1 654 ? -71.009 3.383 70.140 1.00 43.97 654 VAL A O 1
ATOM 5080 N N . LEU A 1 655 ? -72.262 5.105 69.426 1.00 43.31 655 LEU A N 1
ATOM 5081 C CA . LEU A 1 655 ? -71.214 5.711 68.595 1.00 43.31 655 LEU A CA 1
ATOM 5082 C C . LEU A 1 655 ? -69.984 6.158 69.404 1.00 43.31 655 LEU A C 1
ATOM 5084 O O . LEU A 1 655 ? -68.882 6.128 68.873 1.00 43.31 655 LEU A O 1
ATOM 5088 N N . ARG A 1 656 ? -70.136 6.525 70.686 1.00 44.91 656 ARG A N 1
ATOM 5089 C CA . ARG A 1 656 ? -69.000 6.919 71.543 1.00 44.91 656 ARG A CA 1
ATOM 5090 C C . ARG A 1 656 ? -68.131 5.731 71.948 1.00 44.91 656 ARG A C 1
ATOM 5092 O O . ARG A 1 656 ? -66.916 5.875 71.995 1.00 44.91 656 ARG A O 1
ATOM 5099 N N . VAL A 1 657 ? -68.733 4.567 72.197 1.00 50.03 657 VAL A N 1
ATOM 5100 C CA . VAL A 1 657 ? -67.982 3.333 72.492 1.00 50.03 657 VAL A CA 1
ATOM 5101 C C . VAL A 1 657 ? -67.286 2.818 71.231 1.00 50.03 657 VAL A C 1
ATOM 5103 O O . VAL A 1 657 ? -66.109 2.478 71.289 1.00 50.03 657 VAL A O 1
ATOM 5106 N N . ALA A 1 658 ? -67.974 2.837 70.083 1.00 42.84 658 ALA A N 1
ATOM 5107 C CA . ALA A 1 658 ? -67.373 2.484 68.796 1.00 42.84 658 ALA A CA 1
ATOM 5108 C C . ALA A 1 658 ? -66.194 3.407 68.438 1.00 42.84 658 ALA A C 1
ATOM 5110 O O . ALA A 1 658 ? -65.129 2.914 68.081 1.00 42.84 658 ALA A O 1
ATOM 5111 N N . ALA A 1 659 ? -66.352 4.727 68.608 1.00 44.00 659 ALA A N 1
ATOM 5112 C CA . ALA A 1 659 ? -65.274 5.691 68.401 1.00 44.00 659 ALA A CA 1
ATOM 5113 C C . ALA A 1 659 ? -64.090 5.442 69.346 1.00 44.00 659 ALA A C 1
ATOM 5115 O O . ALA A 1 659 ? -62.969 5.339 68.870 1.00 44.00 659 ALA A O 1
ATOM 5116 N N . PHE A 1 660 ? -64.322 5.270 70.653 1.00 49.59 660 PHE A N 1
ATOM 5117 C CA . PHE A 1 660 ? -63.249 5.017 71.623 1.00 49.59 660 PHE A CA 1
ATOM 5118 C C . PHE A 1 660 ? -62.443 3.750 71.295 1.00 49.59 660 PHE A C 1
ATOM 5120 O O . PHE A 1 660 ? -61.215 3.788 71.301 1.00 49.59 660 PHE A O 1
ATOM 5127 N N . ILE A 1 661 ? -63.118 2.647 70.949 1.00 49.59 661 ILE A N 1
ATOM 5128 C CA . ILE A 1 661 ? -62.444 1.408 70.532 1.00 49.59 661 ILE A CA 1
ATOM 5129 C C . ILE A 1 661 ? -61.665 1.635 69.230 1.00 49.59 661 ILE A C 1
ATOM 5131 O O . ILE A 1 661 ? -60.513 1.222 69.143 1.00 49.59 661 ILE A O 1
ATOM 5135 N N . PHE A 1 662 ? -62.240 2.341 68.251 1.00 45.38 662 PHE A N 1
ATOM 5136 C CA . PHE A 1 662 ? -61.551 2.667 67.001 1.00 45.38 662 PHE A CA 1
ATOM 5137 C C . PHE A 1 662 ? -60.307 3.539 67.235 1.00 45.38 662 PHE A C 1
ATOM 5139 O O . PHE A 1 662 ? -59.255 3.237 66.684 1.00 45.38 662 PHE A O 1
ATOM 5146 N N . THR A 1 663 ? -60.365 4.559 68.100 1.00 47.91 663 THR A N 1
ATOM 5147 C CA . THR A 1 663 ? -59.192 5.384 68.438 1.00 47.91 663 THR A CA 1
ATOM 5148 C C . THR A 1 663 ? -58.117 4.573 69.162 1.00 47.91 663 THR A C 1
ATOM 5150 O O . THR A 1 663 ? -56.948 4.693 68.816 1.00 47.91 663 THR A O 1
ATOM 5153 N N . VAL A 1 664 ? -58.479 3.712 70.121 1.00 48.88 664 VAL A N 1
ATOM 5154 C CA . VAL A 1 664 ? -57.508 2.851 70.828 1.00 48.88 664 VAL A CA 1
ATOM 5155 C C . VAL A 1 664 ? -56.858 1.837 69.879 1.00 48.88 664 VAL A C 1
ATOM 5157 O O . VAL A 1 664 ? -55.652 1.617 69.968 1.00 48.88 664 VAL A O 1
ATOM 5160 N N . VAL A 1 665 ? -57.618 1.271 68.934 1.00 45.75 665 VAL A N 1
ATOM 5161 C CA . VAL A 1 665 ? -57.080 0.393 67.882 1.00 45.75 665 VAL A CA 1
ATOM 5162 C C . VAL A 1 665 ? -56.165 1.168 66.931 1.00 45.75 665 VAL A C 1
ATOM 5164 O O . VAL A 1 665 ? -55.059 0.708 66.682 1.00 45.75 665 VAL A O 1
ATOM 5167 N N . MET A 1 666 ? -56.552 2.357 66.460 1.00 42.50 666 MET A N 1
ATOM 5168 C CA . MET A 1 666 ? -55.703 3.195 65.596 1.00 42.50 666 MET A CA 1
ATOM 5169 C C . MET A 1 666 ? -54.411 3.647 66.296 1.00 42.50 666 MET A C 1
ATOM 5171 O O . MET A 1 666 ? -53.361 3.699 65.662 1.00 42.50 666 MET A O 1
ATOM 5175 N N . ILE A 1 667 ? -54.455 3.919 67.607 1.00 45.81 667 ILE A N 1
ATOM 5176 C CA . ILE A 1 667 ? -53.257 4.201 68.412 1.00 45.81 667 ILE A CA 1
ATOM 5177 C C . ILE A 1 667 ? -52.332 2.976 68.439 1.00 45.81 667 ILE A C 1
ATOM 5179 O O . ILE A 1 667 ? -51.146 3.122 68.164 1.00 45.81 667 ILE A O 1
ATOM 5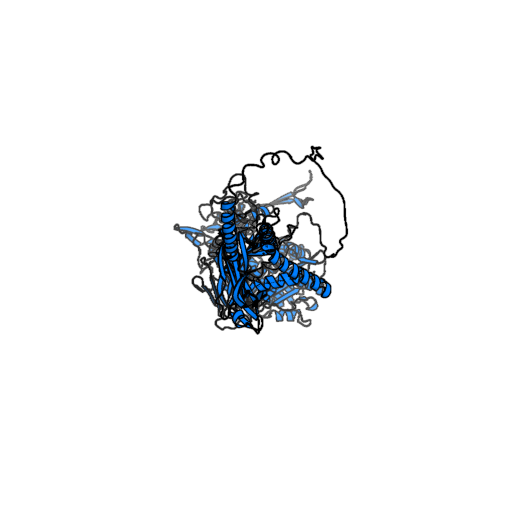183 N N . TRP A 1 668 ? -52.857 1.773 68.699 1.00 38.50 668 TRP A N 1
ATOM 5184 C CA . TRP A 1 668 ? -52.059 0.537 68.691 1.00 38.50 668 TRP A CA 1
ATOM 5185 C C . TRP A 1 668 ? -51.513 0.164 67.305 1.00 38.50 668 TRP A C 1
ATOM 5187 O O . TRP A 1 668 ? -50.374 -0.282 67.208 1.00 38.50 668 TRP A O 1
ATOM 5197 N N . VAL A 1 669 ? -52.293 0.371 66.240 1.00 37.34 669 VAL A N 1
ATOM 5198 C CA . VAL A 1 669 ? -51.878 0.109 64.851 1.00 37.34 669 VAL A CA 1
ATOM 5199 C C . VAL A 1 669 ? -50.759 1.059 64.416 1.00 37.34 669 VAL A C 1
ATOM 5201 O O . VAL A 1 669 ? -49.814 0.610 63.778 1.00 37.34 669 VAL A O 1
ATOM 5204 N N . ASN A 1 670 ? -50.801 2.334 64.819 1.00 40.72 670 ASN A N 1
ATOM 5205 C CA . ASN A 1 670 ? -49.679 3.250 64.592 1.00 40.72 670 ASN A CA 1
ATOM 5206 C C . ASN A 1 670 ? -48.452 2.868 65.438 1.00 40.72 670 ASN A C 1
ATOM 5208 O O . ASN A 1 670 ? -47.349 2.781 64.907 1.00 40.72 670 ASN A O 1
ATOM 5212 N N . TYR A 1 671 ? -48.624 2.591 66.737 1.00 41.22 671 TYR A N 1
ATOM 5213 C CA . TYR A 1 671 ? -47.501 2.317 67.651 1.00 41.22 671 TYR A CA 1
ATOM 5214 C C . TYR A 1 671 ? -46.702 1.046 67.297 1.00 41.22 671 TYR A C 1
ATOM 5216 O O . TYR A 1 671 ? -45.567 0.892 67.742 1.00 41.22 671 TYR A O 1
ATOM 5224 N N . ALA A 1 672 ? -47.272 0.142 66.494 1.00 36.53 672 ALA A N 1
ATOM 5225 C CA . ALA A 1 672 ? -46.616 -1.079 66.031 1.00 36.53 672 ALA A CA 1
ATOM 5226 C C . ALA A 1 672 ? -45.626 -0.880 64.860 1.00 36.53 672 ALA A C 1
ATOM 5228 O O . ALA A 1 672 ? -44.842 -1.789 64.597 1.00 36.53 672 ALA A O 1
ATOM 5229 N N . ASN A 1 673 ? -45.644 0.273 64.175 1.00 36.12 673 ASN A N 1
ATOM 5230 C CA . ASN A 1 673 ? -44.967 0.477 62.882 1.00 36.12 673 ASN A CA 1
ATOM 5231 C C . ASN A 1 673 ? -43.749 1.433 62.909 1.00 36.12 673 ASN A C 1
ATOM 5233 O O . ASN A 1 673 ? -43.252 1.802 61.848 1.00 36.12 673 ASN A O 1
ATOM 5237 N N . PHE A 1 674 ? -43.254 1.852 64.079 1.00 43.81 674 PHE A N 1
ATOM 5238 C CA . PHE A 1 674 ? -42.108 2.774 64.177 1.00 43.81 674 PHE A CA 1
ATOM 5239 C C . PHE A 1 674 ? -40.767 2.038 64.335 1.00 43.81 674 PHE A C 1
ATOM 5241 O O . PHE A 1 674 ? -40.617 1.226 65.251 1.00 43.81 674 PHE A O 1
ATOM 5248 N N . SER A 1 675 ? -39.787 2.348 63.474 1.00 39.34 675 SER A N 1
ATOM 5249 C CA . SER A 1 675 ? -38.522 1.597 63.373 1.00 39.34 675 SER A CA 1
ATOM 5250 C C . SER A 1 675 ? -37.235 2.419 63.174 1.00 39.34 675 SER A C 1
ATOM 5252 O O . SER A 1 675 ? -36.200 1.803 62.959 1.00 39.34 675 SER A O 1
ATOM 5254 N N . SER A 1 676 ? -37.257 3.761 63.237 1.00 42.59 676 SER A N 1
ATOM 5255 C CA . SER A 1 676 ? -36.048 4.593 63.044 1.00 42.59 676 SER A CA 1
ATOM 5256 C C . SER A 1 676 ? -36.032 5.868 63.911 1.00 42.59 676 SER A C 1
ATOM 5258 O O . SER A 1 676 ? -37.006 6.628 63.863 1.00 42.59 676 SER A O 1
ATOM 5260 N N . PRO A 1 677 ? -34.954 6.145 64.675 1.00 43.31 677 PRO A N 1
ATOM 5261 C CA . PRO A 1 677 ? -34.724 7.419 65.360 1.00 43.31 677 PRO A CA 1
ATOM 5262 C C . PRO A 1 677 ? -34.210 8.575 64.481 1.00 43.31 677 PRO A C 1
ATOM 5264 O O . PRO A 1 677 ? -34.209 9.697 64.975 1.00 43.31 677 PRO A O 1
ATOM 5267 N N . TYR A 1 678 ? -33.780 8.379 63.228 1.00 44.69 678 TYR A N 1
ATOM 5268 C CA . TYR A 1 678 ? -33.256 9.503 62.421 1.00 44.69 678 TYR A CA 1
ATOM 5269 C C . TYR A 1 678 ? -34.341 10.490 61.961 1.00 44.69 678 TYR A C 1
ATOM 5271 O O . TYR A 1 678 ? -34.115 11.694 61.897 1.00 44.69 678 TYR A O 1
ATOM 5279 N N . SER A 1 679 ? -35.565 10.006 61.747 1.00 44.09 679 SER A N 1
ATOM 5280 C CA . SER A 1 679 ? -36.724 10.820 61.334 1.00 44.09 679 SER A CA 1
ATOM 5281 C C . SER A 1 679 ? -37.265 11.802 62.401 1.00 44.09 679 SER A C 1
ATOM 5283 O O . SER A 1 679 ? -38.315 12.411 62.203 1.00 44.09 679 SER A O 1
ATOM 5285 N N . PHE A 1 680 ? -36.595 11.951 63.551 1.00 42.31 680 PHE A N 1
ATOM 5286 C CA . PHE A 1 680 ? -37.163 12.572 64.757 1.00 42.31 680 PHE A CA 1
ATOM 5287 C C . PHE A 1 680 ? -36.996 14.096 64.882 1.00 42.31 680 PHE A C 1
ATOM 5289 O O . PHE A 1 680 ? -37.779 14.706 65.610 1.00 42.31 680 PHE A O 1
ATOM 5296 N N . GLU A 1 681 ? -36.010 14.706 64.213 1.00 44.00 681 GLU A N 1
ATOM 5297 C CA . GLU A 1 681 ? -35.655 16.123 64.436 1.00 44.00 681 GLU A CA 1
ATOM 5298 C C . GLU A 1 681 ? -36.609 17.116 63.736 1.00 44.00 681 GLU A C 1
ATOM 5300 O O . GLU A 1 681 ? -36.956 18.126 64.345 1.00 44.00 681 GLU A O 1
ATOM 5305 N N . GLU A 1 682 ? -37.087 16.842 62.509 1.00 42.22 682 GLU A N 1
ATOM 5306 C CA . GLU A 1 682 ? -37.840 17.848 61.723 1.00 42.22 682 GLU A CA 1
ATOM 5307 C C . GLU A 1 682 ? -39.335 17.542 61.474 1.00 42.22 682 GLU A C 1
ATOM 5309 O O . GLU A 1 682 ? -40.167 18.437 61.641 1.00 42.22 682 GLU A O 1
ATOM 5314 N N . GLU A 1 683 ? -39.746 16.312 61.123 1.00 41.44 683 GLU A N 1
ATOM 5315 C CA . GLU A 1 683 ? -41.139 16.077 60.669 1.00 41.44 683 GLU A CA 1
ATOM 5316 C C . GLU A 1 683 ? -42.142 15.753 61.807 1.00 41.44 683 GLU A C 1
ATOM 5318 O O . GLU A 1 683 ? -43.342 16.042 61.714 1.00 41.44 683 GLU A O 1
ATOM 5323 N N . TYR A 1 684 ? -41.681 15.224 62.950 1.00 41.66 684 TYR A N 1
ATOM 5324 C CA . TYR A 1 684 ? -42.573 14.768 64.034 1.00 41.66 684 TYR A CA 1
ATOM 5325 C C . TYR A 1 684 ? -43.106 15.847 64.990 1.00 41.66 684 TYR A C 1
ATOM 5327 O O . TYR A 1 684 ? -43.821 15.529 65.951 1.00 41.66 684 TYR A O 1
ATOM 5335 N N . ALA A 1 685 ? -42.951 17.129 64.643 1.00 39.94 685 ALA A N 1
ATOM 5336 C CA . ALA A 1 685 ? -43.835 18.185 65.145 1.00 39.94 685 ALA A CA 1
ATOM 5337 C C . ALA A 1 685 ? -45.327 17.821 64.947 1.00 39.94 685 ALA A C 1
ATOM 5339 O O . ALA A 1 685 ? -46.168 18.136 65.794 1.00 39.94 685 ALA A O 1
ATOM 5340 N N . ALA A 1 686 ? -45.652 17.059 63.893 1.00 40.94 686 ALA A N 1
ATOM 5341 C CA . ALA A 1 686 ? -46.984 16.506 63.650 1.00 40.94 686 ALA A CA 1
ATOM 5342 C C . ALA A 1 686 ? -47.485 15.551 64.758 1.00 40.94 686 ALA A C 1
ATOM 5344 O O . ALA A 1 686 ? -48.685 15.541 65.052 1.00 40.94 686 ALA A O 1
ATOM 5345 N N . ILE A 1 687 ? -46.608 14.777 65.416 1.00 38.75 687 ILE A N 1
ATOM 5346 C CA . ILE A 1 687 ? -46.998 13.908 66.542 1.00 38.75 687 ILE A CA 1
ATOM 5347 C C . ILE A 1 687 ? -47.214 14.724 67.816 1.00 38.75 687 ILE A C 1
ATOM 5349 O O . ILE A 1 687 ? -48.190 14.464 68.517 1.00 38.75 687 ILE A O 1
ATOM 5353 N N . TYR A 1 688 ? -46.403 15.748 68.096 1.00 43.97 688 TYR A N 1
ATOM 5354 C CA . TYR A 1 688 ? -46.669 16.644 69.230 1.00 43.97 688 TYR A CA 1
ATOM 5355 C C . TYR A 1 688 ? -47.967 17.441 69.035 1.00 43.97 688 TYR A C 1
ATOM 5357 O O . TYR A 1 688 ? -48.789 17.484 69.949 1.00 43.97 688 TYR A O 1
ATOM 5365 N N . ALA A 1 689 ? -48.236 17.954 67.830 1.00 41.16 689 ALA A N 1
ATOM 5366 C CA . ALA A 1 689 ? -49.523 18.568 67.493 1.00 41.16 689 ALA A CA 1
ATOM 5367 C C . ALA A 1 689 ? -50.697 17.572 67.600 1.00 41.16 689 ALA A C 1
ATOM 5369 O O . ALA A 1 689 ? -51.784 17.933 68.058 1.00 41.16 689 ALA A O 1
ATOM 5370 N N . SER A 1 690 ? -50.487 16.302 67.236 1.00 45.88 690 SER A N 1
ATOM 5371 C CA . SER A 1 690 ? -51.488 15.238 67.399 1.00 45.88 690 SER A CA 1
ATOM 5372 C C . SER A 1 690 ? -51.722 14.872 68.866 1.00 45.88 690 SER A C 1
ATOM 5374 O O . SER A 1 690 ? -52.863 14.625 69.247 1.00 45.88 690 SER A O 1
ATOM 5376 N N . LEU A 1 691 ? -50.680 14.860 69.701 1.00 40.62 691 LEU A N 1
ATOM 5377 C CA . LEU A 1 691 ? -50.766 14.587 71.137 1.00 40.62 691 LEU A CA 1
ATOM 5378 C C . LEU A 1 691 ? -51.386 15.753 71.908 1.00 40.62 691 LEU A C 1
ATOM 5380 O O . LEU A 1 691 ? -52.193 15.498 72.797 1.00 40.62 691 LEU A O 1
ATOM 5384 N N . ASP A 1 692 ? -51.109 17.005 71.542 1.00 45.16 692 ASP A N 1
ATOM 5385 C CA . ASP A 1 692 ? -51.808 18.163 72.110 1.00 45.16 692 ASP A CA 1
ATOM 5386 C C . ASP A 1 692 ? -53.269 18.222 71.631 1.00 45.16 692 ASP A C 1
ATOM 5388 O O . ASP A 1 692 ? -54.181 18.433 72.428 1.00 45.16 692 ASP A O 1
ATOM 5392 N N . THR A 1 693 ? -53.550 17.880 70.368 1.00 48.75 693 THR A N 1
ATOM 5393 C CA . THR A 1 693 ? -54.932 17.683 69.885 1.00 48.75 693 THR A CA 1
ATOM 5394 C C . THR A 1 693 ? -55.635 16.543 70.636 1.00 48.75 693 THR A C 1
ATOM 5396 O O . THR A 1 693 ? -56.813 16.657 70.984 1.00 48.75 693 THR A O 1
ATOM 5399 N N . LEU A 1 694 ? -54.930 15.450 70.951 1.00 45.12 694 LEU A N 1
ATOM 5400 C CA . LEU A 1 694 ? -55.446 14.344 71.760 1.00 45.12 694 LEU A CA 1
ATOM 5401 C C . LEU A 1 694 ? -55.702 14.794 73.206 1.00 45.12 694 LEU A C 1
ATOM 5403 O O . LEU A 1 694 ? -56.759 14.493 73.754 1.00 45.12 694 LEU A O 1
ATOM 5407 N N . PHE A 1 695 ? -54.782 15.542 73.815 1.00 46.81 695 PHE A N 1
ATOM 5408 C CA . PHE A 1 695 ? -54.857 15.992 75.206 1.00 46.81 695 PHE A CA 1
ATOM 5409 C C . PHE A 1 695 ? -55.902 17.098 75.404 1.00 46.81 695 PHE A C 1
ATOM 5411 O O . PHE A 1 695 ? -56.668 17.059 76.368 1.00 46.81 695 PHE A O 1
ATOM 5418 N N . THR A 1 696 ? -56.043 18.022 74.452 1.00 48.34 696 THR A N 1
ATOM 5419 C CA . THR A 1 696 ? -57.143 18.999 74.409 1.00 48.34 696 THR A CA 1
ATOM 5420 C C . THR A 1 696 ? -58.488 18.341 74.081 1.00 48.34 696 THR A C 1
ATOM 5422 O O . THR A 1 696 ? -59.505 18.744 74.643 1.00 48.34 696 THR A O 1
ATOM 5425 N N . THR A 1 697 ? -58.528 17.261 73.290 1.00 51.12 697 THR A N 1
ATOM 5426 C CA . THR A 1 697 ? -59.753 16.457 73.077 1.00 51.12 697 THR A CA 1
ATOM 5427 C C . THR A 1 697 ? -60.129 15.631 74.316 1.00 51.12 697 THR A C 1
ATOM 5429 O O . THR A 1 697 ? -61.303 15.547 74.676 1.00 51.12 697 THR A O 1
ATOM 5432 N N . ILE A 1 698 ? -59.153 15.081 75.041 1.00 46.12 698 ILE A N 1
ATOM 5433 C CA . ILE A 1 698 ? -59.354 14.456 76.359 1.00 46.12 698 ILE A CA 1
ATOM 5434 C C . ILE A 1 698 ? -59.777 15.518 77.392 1.00 46.12 698 ILE A C 1
ATOM 5436 O O . ILE A 1 698 ? -60.634 15.255 78.237 1.00 46.12 698 ILE A O 1
ATOM 5440 N N . SER A 1 699 ? -59.296 16.755 77.262 1.00 47.69 699 SER A N 1
ATOM 5441 C CA . SER A 1 699 ? -59.752 17.896 78.064 1.00 47.69 699 SER A CA 1
ATOM 5442 C C . SER A 1 699 ? -61.176 18.340 77.701 1.00 47.69 699 SER A C 1
ATOM 5444 O O . SER A 1 699 ? -61.963 18.671 78.584 1.00 47.69 699 SER A O 1
ATOM 5446 N N . PHE A 1 700 ? -61.585 18.244 76.434 1.00 49.94 700 PHE A N 1
ATOM 5447 C CA . PHE A 1 700 ? -62.981 18.405 76.004 1.00 49.94 700 PHE A CA 1
ATOM 5448 C C . PHE A 1 700 ? -63.895 17.297 76.575 1.00 49.94 700 PHE A C 1
ATOM 5450 O O . PHE A 1 700 ? -65.089 17.514 76.792 1.00 49.94 700 PHE A O 1
ATOM 5457 N N . ILE A 1 701 ? -63.332 16.129 76.908 1.00 48.78 701 ILE A N 1
ATOM 5458 C CA . ILE A 1 701 ? -64.018 15.018 77.590 1.00 48.78 701 ILE A CA 1
ATOM 5459 C C . ILE A 1 701 ? -64.152 15.237 79.120 1.00 48.78 701 ILE A C 1
ATOM 5461 O O . ILE A 1 701 ? -65.022 14.612 79.730 1.00 48.78 701 ILE A O 1
ATOM 5465 N N . LEU A 1 702 ? -63.428 16.184 79.748 1.00 46.38 702 LEU A N 1
ATOM 5466 C CA . LEU A 1 702 ? -63.529 16.486 81.199 1.00 46.38 702 LEU A CA 1
ATOM 5467 C C . LEU A 1 702 ? -64.943 16.866 81.681 1.00 46.38 702 LEU A C 1
ATOM 5469 O O . LEU A 1 702 ? -65.233 16.790 82.875 1.00 46.38 702 LEU A O 1
ATOM 5473 N N . ALA A 1 703 ? -65.820 17.326 80.785 1.00 50.28 703 ALA A N 1
ATOM 5474 C CA . ALA A 1 703 ? -67.009 18.100 81.140 1.00 50.28 703 ALA A CA 1
ATOM 5475 C C . ALA A 1 703 ? -68.133 17.341 81.885 1.00 50.28 703 ALA A C 1
ATOM 5477 O O . ALA A 1 703 ? -69.071 17.985 82.360 1.00 50.28 703 ALA A O 1
ATOM 5478 N N . PHE A 1 704 ? -68.092 16.005 81.998 1.00 53.38 704 PHE A N 1
ATOM 5479 C CA . PHE A 1 704 ? -69.208 15.224 82.552 1.00 53.38 704 PHE A CA 1
ATOM 5480 C C . PHE A 1 704 ? -68.867 14.410 83.814 1.00 53.38 704 PHE A C 1
ATOM 5482 O O . PHE A 1 704 ? -68.326 13.312 83.756 1.00 53.38 704 PHE A O 1
ATOM 5489 N N . THR A 1 705 ? -69.385 14.918 84.941 1.00 51.88 705 THR A N 1
ATOM 5490 C CA . THR A 1 705 ? -69.562 14.299 86.278 1.00 51.88 705 THR A CA 1
ATOM 5491 C C . THR A 1 705 ? -68.426 14.414 87.316 1.00 51.88 705 THR A C 1
ATOM 5493 O O . THR A 1 705 ? -67.590 13.537 87.503 1.00 51.88 705 THR A O 1
ATOM 5496 N N . GLY A 1 706 ? -68.530 15.458 88.148 1.00 51.84 706 GLY A N 1
ATOM 5497 C CA . GLY A 1 706 ? -68.238 15.390 89.589 1.00 51.84 706 GLY A CA 1
ATOM 5498 C C . GLY A 1 706 ? -66.774 15.473 90.032 1.00 51.84 706 GLY A C 1
ATOM 5499 O O . GLY A 1 706 ? -66.414 16.410 90.737 1.00 51.84 706 GLY A O 1
ATOM 5500 N N . PHE A 1 707 ? -65.944 14.488 89.684 1.00 50.03 707 PHE A N 1
ATOM 5501 C CA . PHE A 1 707 ? -64.657 14.255 90.365 1.00 50.03 707 PHE A CA 1
ATOM 5502 C C . PHE A 1 707 ? -63.441 14.984 89.763 1.00 50.03 707 PHE A C 1
ATOM 5504 O O . PHE A 1 707 ? -62.405 15.081 90.421 1.00 50.03 707 PHE A O 1
ATOM 5511 N N . GLY A 1 708 ? -63.551 15.538 88.550 1.00 47.84 708 GLY A N 1
ATOM 5512 C CA . GLY A 1 708 ? -62.411 16.126 87.825 1.00 47.84 708 GLY A CA 1
ATOM 5513 C C . GLY A 1 708 ? -61.735 17.327 88.506 1.00 47.84 708 GLY A C 1
ATOM 5514 O O . GLY A 1 708 ? -60.551 17.565 88.282 1.00 47.84 708 GLY A O 1
ATOM 5515 N N . ALA A 1 709 ? -62.441 18.055 89.379 1.00 47.38 709 ALA A N 1
ATOM 5516 C CA . ALA A 1 709 ? -61.945 19.295 89.985 1.00 47.38 709 ALA A CA 1
ATOM 5517 C C . ALA A 1 709 ? -60.669 19.125 90.837 1.00 47.38 709 ALA A C 1
ATOM 5519 O O . ALA A 1 709 ? -59.859 20.046 90.905 1.00 47.38 709 ALA A O 1
ATOM 5520 N N . ILE A 1 710 ? -60.462 17.960 91.464 1.00 51.31 710 ILE A N 1
ATOM 5521 C CA . ILE A 1 710 ? -59.275 17.702 92.302 1.00 51.31 710 ILE A CA 1
ATOM 5522 C C . ILE A 1 710 ? -58.044 17.406 91.434 1.00 51.31 710 ILE A C 1
ATOM 5524 O O . ILE A 1 710 ? -56.950 17.874 91.737 1.00 51.31 710 ILE A O 1
ATOM 5528 N N . ILE A 1 711 ? -58.222 16.679 90.328 1.00 49.62 711 ILE A N 1
ATOM 5529 C CA . ILE A 1 711 ? -57.139 16.382 89.378 1.00 49.62 711 ILE A CA 1
ATOM 5530 C C . ILE A 1 711 ? -56.733 17.659 88.631 1.00 49.62 711 ILE A C 1
ATOM 5532 O O . ILE A 1 711 ? -55.542 17.935 88.513 1.00 49.62 711 ILE A O 1
ATOM 5536 N N . ILE A 1 712 ? -57.704 18.491 88.233 1.00 51.41 712 ILE A N 1
ATOM 5537 C CA . ILE A 1 712 ? -57.439 19.829 87.682 1.00 51.41 712 ILE A CA 1
ATOM 5538 C C . ILE A 1 712 ? -56.663 20.683 88.692 1.00 51.41 712 ILE A C 1
ATOM 5540 O O . ILE A 1 712 ? -55.692 21.312 88.300 1.00 51.41 712 ILE A O 1
ATOM 5544 N N . LEU A 1 713 ? -57.016 20.676 89.985 1.00 47.22 713 LEU A N 1
ATOM 5545 C CA . LEU A 1 713 ? -56.262 21.428 90.997 1.00 47.22 713 LEU A CA 1
ATOM 5546 C C . LEU A 1 713 ? -54.802 20.952 91.116 1.00 47.22 713 LEU A C 1
ATOM 5548 O O . LEU A 1 713 ? -53.914 21.779 91.283 1.00 47.22 713 LEU A O 1
ATOM 5552 N N . ILE A 1 714 ? -54.542 19.646 91.001 1.00 53.41 714 ILE A N 1
ATOM 5553 C CA . ILE A 1 714 ? -53.181 19.086 91.040 1.00 53.41 714 ILE A CA 1
ATOM 5554 C C . ILE A 1 714 ? -52.379 19.490 89.795 1.00 53.41 714 ILE A C 1
ATOM 5556 O O . ILE A 1 714 ? -51.254 19.961 89.940 1.00 53.41 714 ILE A O 1
ATOM 5560 N N . PHE A 1 715 ? -52.946 19.384 88.588 1.00 49.28 715 PHE A N 1
ATOM 5561 C CA . PHE A 1 715 ? -52.263 19.842 87.370 1.00 49.28 715 PHE A CA 1
ATOM 5562 C C . PHE A 1 715 ? -52.081 21.365 87.335 1.00 49.28 715 PHE A C 1
ATOM 5564 O O . PHE A 1 715 ? -51.000 21.825 86.999 1.00 49.28 715 PHE A O 1
ATOM 5571 N N . PHE A 1 716 ? -53.054 22.147 87.804 1.00 52.16 716 PHE A N 1
ATOM 5572 C CA . PHE A 1 716 ? -52.931 23.604 87.934 1.00 52.16 716 PHE A CA 1
ATOM 5573 C C . PHE A 1 716 ? -51.885 24.013 88.991 1.00 52.16 716 PHE A C 1
ATOM 5575 O O . PHE A 1 716 ? -51.284 25.080 88.892 1.00 52.16 716 PHE A O 1
ATOM 5582 N N . ILE A 1 717 ? -51.629 23.164 89.996 1.00 52.50 717 ILE A N 1
ATOM 5583 C CA . ILE A 1 717 ? -50.502 23.316 90.928 1.00 52.50 717 ILE A CA 1
ATOM 5584 C C . ILE A 1 717 ? -49.171 22.971 90.243 1.00 52.50 717 ILE A C 1
ATOM 5586 O O . ILE A 1 717 ? -48.201 23.689 90.465 1.00 52.50 717 ILE A O 1
ATOM 5590 N N . PHE A 1 718 ? -49.109 21.943 89.388 1.00 50.22 718 PHE A N 1
ATOM 5591 C CA . PHE A 1 718 ? -47.915 21.669 88.578 1.00 50.22 718 PHE A CA 1
ATOM 5592 C C . PHE A 1 718 ? -47.623 22.795 87.571 1.00 50.22 718 PHE A C 1
ATOM 5594 O O . PHE A 1 718 ? -46.476 23.230 87.507 1.00 50.22 718 PHE A O 1
ATOM 5601 N N . ASP A 1 719 ? -48.634 23.345 86.890 1.00 50.59 719 ASP A N 1
ATOM 5602 C CA . ASP A 1 719 ? -48.501 24.534 86.032 1.00 50.59 719 ASP A CA 1
ATOM 5603 C C . ASP A 1 719 ? -48.028 25.753 86.831 1.00 50.59 719 ASP A C 1
ATOM 5605 O O . ASP A 1 719 ? -47.075 26.415 86.432 1.00 50.59 719 ASP A O 1
ATOM 5609 N N . MET A 1 720 ? -48.632 26.034 87.993 1.00 51.56 720 MET A N 1
ATOM 5610 C CA . MET A 1 720 ? -48.194 27.117 88.886 1.00 51.56 720 MET A CA 1
ATOM 5611 C C . MET A 1 720 ? -46.749 26.939 89.365 1.00 51.56 720 MET A C 1
ATOM 5613 O O . MET A 1 720 ? -46.009 27.916 89.446 1.00 51.56 720 MET A O 1
ATOM 5617 N N . ILE A 1 721 ? -46.327 25.710 89.675 1.00 52.66 721 ILE A N 1
ATOM 5618 C CA . ILE A 1 721 ? -44.937 25.405 90.036 1.00 52.66 721 ILE A CA 1
ATOM 5619 C C . ILE A 1 721 ? -44.022 25.603 88.819 1.00 52.66 721 ILE A C 1
ATOM 5621 O O . ILE A 1 721 ? -42.968 26.215 88.966 1.00 52.66 721 ILE A O 1
ATOM 5625 N N . GLY A 1 722 ? -44.443 25.186 87.621 1.00 48.75 722 GLY A N 1
ATOM 5626 C CA . GLY A 1 722 ? -43.750 25.458 86.361 1.00 48.75 722 GLY A CA 1
ATOM 5627 C C . GLY A 1 722 ? -43.561 26.955 86.108 1.00 48.75 722 GLY A C 1
ATOM 5628 O O . GLY A 1 722 ? -42.438 27.380 85.844 1.00 48.75 722 GLY A O 1
ATOM 5629 N N . LEU A 1 723 ? -44.619 27.754 86.285 1.00 48.00 723 LEU A N 1
ATOM 5630 C CA . LEU A 1 723 ? -44.647 29.222 86.178 1.00 48.00 723 LEU A CA 1
ATOM 5631 C C . LEU A 1 723 ? -43.729 29.912 87.198 1.00 48.00 723 LEU A C 1
ATOM 5633 O O . LEU A 1 723 ? -43.001 30.847 86.863 1.00 48.00 723 LEU A O 1
ATOM 5637 N N . ILE A 1 724 ? -43.729 29.439 88.447 1.00 50.09 724 ILE A N 1
ATOM 5638 C CA . ILE A 1 724 ? -42.845 29.947 89.506 1.00 50.09 724 ILE A CA 1
ATOM 5639 C C . ILE A 1 724 ? -41.381 29.579 89.217 1.00 50.09 724 ILE A C 1
ATOM 5641 O O . ILE A 1 724 ? -40.492 30.396 89.450 1.00 50.09 724 ILE A O 1
ATOM 5645 N N . ILE A 1 725 ? -41.117 28.392 88.661 1.00 47.59 725 ILE A N 1
ATOM 5646 C CA . ILE A 1 725 ? -39.772 27.979 88.238 1.00 47.59 725 ILE A CA 1
ATOM 5647 C C . ILE A 1 725 ? -39.308 28.795 87.021 1.00 47.59 725 ILE A C 1
ATOM 5649 O O . ILE A 1 725 ? -38.179 29.280 87.043 1.00 47.59 725 ILE A O 1
ATOM 5653 N N . THR A 1 726 ? -40.160 29.049 86.016 1.00 47.59 726 THR A N 1
ATOM 5654 C CA . THR A 1 726 ? -39.808 29.924 84.870 1.00 47.59 726 THR A CA 1
ATOM 5655 C C . THR A 1 726 ? -39.405 31.314 85.355 1.00 47.59 726 THR A C 1
ATOM 5657 O O . THR A 1 726 ? -38.375 31.844 84.942 1.00 47.59 726 THR A O 1
ATOM 5660 N N . ALA A 1 727 ? -40.186 31.880 86.282 1.00 49.34 727 ALA A N 1
ATOM 5661 C CA . ALA A 1 727 ? -39.977 33.220 86.826 1.00 49.34 727 ALA A CA 1
ATOM 5662 C C . ALA A 1 727 ? -38.713 33.370 87.699 1.00 49.34 727 ALA A C 1
ATOM 5664 O O . ALA A 1 727 ? -38.330 34.497 88.010 1.00 49.34 727 ALA A O 1
ATOM 5665 N N . ILE A 1 728 ? -38.074 32.265 88.105 1.00 49.84 728 ILE A N 1
ATOM 5666 C CA . ILE A 1 728 ? -36.877 32.257 88.965 1.00 49.84 728 ILE A CA 1
ATOM 5667 C C . ILE A 1 728 ? -35.634 31.729 88.225 1.00 49.84 728 ILE A C 1
ATOM 5669 O O . ILE A 1 728 ? -34.527 32.182 88.512 1.00 49.84 728 ILE A O 1
ATOM 5673 N N . ALA A 1 729 ? -35.794 30.800 87.276 1.00 53.28 729 ALA A N 1
ATOM 5674 C CA . ALA A 1 729 ? -34.693 30.105 86.598 1.00 53.28 729 ALA A CA 1
ATOM 5675 C C . ALA A 1 729 ? -34.459 30.525 85.132 1.00 53.28 729 ALA A C 1
ATOM 5677 O O . ALA A 1 729 ? -33.442 30.146 84.557 1.00 53.28 729 ALA A O 1
ATOM 5678 N N . GLY A 1 730 ? -35.358 31.306 84.519 1.00 47.19 730 GLY A N 1
ATOM 5679 C CA . GLY A 1 730 ? -35.129 31.920 83.201 1.00 47.19 730 GLY A CA 1
ATOM 5680 C C . GLY A 1 730 ? -35.121 30.967 81.995 1.00 47.19 730 GLY A C 1
ATOM 5681 O O . GLY A 1 730 ? -34.764 31.392 80.899 1.00 47.19 730 GLY A O 1
ATOM 5682 N N . THR A 1 731 ? -35.520 29.705 82.166 1.00 51.16 731 THR A N 1
ATOM 5683 C CA . THR A 1 731 ? -35.633 28.699 81.097 1.00 51.16 731 THR A CA 1
ATOM 5684 C C . THR A 1 731 ? -37.102 28.407 80.760 1.00 51.16 731 THR A C 1
ATOM 5686 O O . THR A 1 731 ? -37.913 28.290 81.679 1.00 51.16 731 THR A O 1
ATOM 5689 N N . PRO A 1 732 ? -37.486 28.283 79.472 1.00 48.22 732 PRO A N 1
ATOM 5690 C CA . PRO A 1 732 ? -38.875 28.037 79.080 1.00 48.22 732 PRO A CA 1
ATOM 5691 C C . PRO A 1 732 ? -39.342 26.622 79.461 1.00 48.22 732 PRO A C 1
ATOM 5693 O O . PRO A 1 732 ? -38.632 25.632 79.245 1.00 48.22 732 PRO A O 1
ATOM 5696 N N . VAL A 1 733 ? -40.566 26.533 79.998 1.00 46.22 733 VAL A N 1
ATOM 5697 C CA . VAL A 1 733 ? -41.173 25.288 80.516 1.00 46.22 733 VAL A CA 1
ATOM 5698 C C . VAL A 1 733 ? -41.319 24.220 79.425 1.00 46.22 733 VAL A C 1
ATOM 5700 O O . VAL A 1 733 ? -41.151 23.034 79.715 1.00 46.22 733 VAL A O 1
ATOM 5703 N N . ASP A 1 734 ? -41.522 24.648 78.175 1.00 53.72 734 ASP A N 1
ATOM 5704 C CA . ASP A 1 734 ? -41.670 23.796 76.987 1.00 53.72 734 ASP A CA 1
ATOM 5705 C C . ASP A 1 734 ? -40.463 22.882 76.735 1.00 53.72 734 ASP A C 1
ATOM 5707 O O . ASP A 1 734 ? -40.606 21.847 76.092 1.00 53.72 734 ASP A O 1
ATOM 5711 N N . SER A 1 735 ? -39.282 23.203 77.277 1.00 51.16 735 SER A N 1
ATOM 5712 C CA . SER A 1 735 ? -38.140 22.281 77.251 1.00 51.16 735 SER A CA 1
ATOM 5713 C C . SER A 1 735 ? -38.218 21.232 78.366 1.00 51.16 735 SER A C 1
ATOM 5715 O O . SER A 1 735 ? -38.046 20.043 78.106 1.00 51.16 735 SER A O 1
ATOM 5717 N N . ILE A 1 736 ? -38.510 21.636 79.608 1.00 52.25 736 ILE A N 1
ATOM 5718 C CA . ILE A 1 736 ? -38.401 20.777 80.798 1.00 52.25 736 ILE A CA 1
ATOM 5719 C C . ILE A 1 736 ? -39.545 19.760 80.867 1.00 52.25 736 ILE A C 1
ATOM 5721 O O . ILE A 1 736 ? -39.289 18.574 81.074 1.00 52.25 736 ILE A O 1
ATOM 5725 N N . VAL A 1 737 ? -40.796 20.201 80.693 1.00 50.53 737 VAL A N 1
ATOM 5726 C CA . VAL A 1 737 ? -41.966 19.308 80.797 1.00 50.53 737 VAL A CA 1
ATOM 5727 C C . VAL A 1 737 ? -42.011 18.351 79.610 1.00 50.53 737 VAL A C 1
ATOM 5729 O O . VAL A 1 737 ? -42.180 17.149 79.812 1.00 50.53 737 VAL A O 1
ATOM 5732 N N . THR A 1 738 ? -41.757 18.848 78.397 1.00 49.88 738 THR A N 1
ATOM 5733 C CA . THR A 1 738 ? -41.662 18.011 77.195 1.00 49.88 738 THR A CA 1
ATOM 5734 C C . THR A 1 738 ? -40.538 16.991 77.343 1.00 49.88 738 THR A C 1
ATOM 5736 O O . THR A 1 738 ? -40.821 15.801 77.291 1.00 49.88 738 THR A O 1
ATOM 5739 N N . THR A 1 739 ? -39.307 17.403 77.689 1.00 53.22 739 THR A N 1
ATOM 5740 C CA . THR A 1 739 ? -38.188 16.464 77.934 1.00 53.22 739 THR A CA 1
ATOM 5741 C C . THR A 1 739 ? -38.526 15.416 78.997 1.00 53.22 739 THR A C 1
ATOM 5743 O O . THR A 1 739 ? -38.135 14.258 78.853 1.00 53.22 739 THR A O 1
ATOM 5746 N N . ALA A 1 740 ? -39.253 15.775 80.060 1.00 55.16 740 ALA A N 1
ATOM 5747 C CA . ALA A 1 740 ? -39.672 14.821 81.086 1.00 55.16 740 ALA A CA 1
ATOM 5748 C C . ALA A 1 740 ? -40.708 13.804 80.568 1.00 55.16 740 ALA A C 1
ATOM 5750 O O . ALA A 1 740 ? -40.631 12.631 80.928 1.00 55.16 740 ALA A O 1
ATOM 5751 N N . ILE A 1 741 ? -41.640 14.224 79.706 1.00 53.41 741 ILE A N 1
ATOM 5752 C CA . ILE A 1 741 ? -42.631 13.346 79.063 1.00 53.41 741 ILE A CA 1
ATOM 5753 C C . ILE A 1 741 ? -41.959 12.452 78.012 1.00 53.41 741 ILE A C 1
ATOM 5755 O O . ILE A 1 741 ? -42.167 11.238 78.028 1.00 53.41 741 ILE A O 1
ATOM 5759 N N . THR A 1 742 ? -41.096 13.007 77.156 1.00 53.94 742 THR A N 1
ATOM 5760 C CA . THR A 1 742 ? -40.332 12.241 76.163 1.00 53.94 742 THR A CA 1
ATOM 5761 C C . THR A 1 742 ? -39.468 11.195 76.867 1.00 53.94 742 THR A C 1
ATOM 5763 O O . THR A 1 742 ? -39.616 10.014 76.581 1.00 53.94 742 THR A O 1
ATOM 5766 N N . LYS A 1 743 ? -38.697 11.559 77.904 1.00 57.28 743 LYS A N 1
ATOM 5767 C CA . LYS A 1 743 ? -37.885 10.602 78.689 1.00 57.28 743 LYS A CA 1
ATOM 5768 C C . LYS A 1 743 ? -38.685 9.633 79.566 1.00 57.28 743 LYS A C 1
ATOM 5770 O O . LYS A 1 743 ? -38.128 8.654 80.069 1.00 57.28 743 LYS A O 1
ATOM 5775 N N . PHE A 1 744 ? -39.981 9.870 79.763 1.00 61.00 744 PHE A N 1
ATOM 5776 C CA . PHE A 1 744 ? -40.867 8.898 80.397 1.00 61.00 744 PHE A CA 1
ATOM 5777 C C . PHE A 1 744 ? -41.330 7.816 79.411 1.00 61.00 744 PHE A C 1
ATOM 5779 O O . PHE A 1 744 ? -41.416 6.653 79.803 1.00 61.00 744 PHE A O 1
ATOM 5786 N N . PHE A 1 745 ? -41.583 8.154 78.143 1.00 56.34 745 PHE A N 1
ATOM 5787 C CA . PHE A 1 745 ? -42.065 7.194 77.141 1.00 56.34 745 PHE A CA 1
ATOM 5788 C C . PHE A 1 745 ? -40.953 6.603 76.254 1.00 56.34 745 PHE A C 1
ATOM 5790 O O . PHE A 1 745 ? -40.927 5.385 76.069 1.00 56.34 745 PHE A O 1
ATOM 5797 N N . ALA A 1 746 ? -40.026 7.420 75.750 1.00 59.19 746 ALA A N 1
ATOM 5798 C CA . ALA A 1 746 ? -38.889 7.013 74.924 1.00 59.19 746 ALA A CA 1
ATOM 5799 C C . ALA A 1 746 ? -37.685 7.978 75.063 1.00 59.19 746 ALA A C 1
ATOM 5801 O O . ALA A 1 746 ? -37.615 9.019 74.415 1.00 59.19 746 ALA A O 1
ATOM 5802 N N . ASP A 1 747 ? -36.712 7.605 75.895 1.00 69.50 747 ASP A N 1
ATOM 5803 C CA . ASP A 1 747 ? -35.350 8.155 75.908 1.00 69.50 747 ASP A CA 1
ATOM 5804 C C . ASP A 1 747 ? -34.490 7.289 74.968 1.00 69.50 747 ASP A C 1
ATOM 5806 O O . ASP A 1 747 ? -34.188 6.136 75.279 1.00 69.50 747 ASP A O 1
ATOM 5810 N N . PHE A 1 748 ? -34.159 7.798 73.780 1.00 72.81 748 PHE A N 1
ATOM 5811 C CA . PHE A 1 748 ? -33.350 7.074 72.793 1.00 72.81 748 PHE A CA 1
ATOM 5812 C C . PHE A 1 748 ? -31.859 7.348 73.000 1.00 72.81 748 PHE A C 1
ATOM 5814 O O . PHE A 1 748 ? -31.459 8.486 73.246 1.00 72.81 748 PHE A O 1
ATOM 5821 N N . ARG A 1 749 ? -31.023 6.310 72.886 1.00 76.94 749 ARG A N 1
ATOM 5822 C CA . ARG A 1 749 ? -29.559 6.432 72.956 1.00 76.94 749 ARG A CA 1
ATOM 5823 C C . ARG A 1 749 ? -28.918 5.585 71.867 1.00 76.94 749 ARG A C 1
ATOM 5825 O O . ARG A 1 749 ? -29.035 4.362 71.904 1.00 76.94 749 ARG A O 1
ATOM 5832 N N . GLN A 1 750 ? -28.255 6.234 70.917 1.00 76.50 750 GLN A N 1
ATOM 5833 C CA . GLN A 1 750 ? -27.454 5.562 69.897 1.00 76.50 750 GLN A CA 1
ATOM 5834 C C . GLN A 1 750 ? -26.264 4.841 70.550 1.00 76.50 750 GLN A C 1
ATOM 5836 O O . GLN A 1 750 ? -25.621 5.365 71.461 1.00 76.50 750 GLN A O 1
ATOM 5841 N N . TYR A 1 751 ? -25.990 3.625 70.085 1.00 82.81 751 TYR A N 1
ATOM 5842 C CA . TYR A 1 751 ? -24.750 2.888 70.337 1.00 82.81 751 TYR A CA 1
ATOM 5843 C C . TYR A 1 751 ? -23.785 3.027 69.168 1.00 82.81 751 TYR A C 1
ATOM 5845 O O . TYR A 1 751 ? -22.573 3.072 69.383 1.00 82.81 751 TYR A O 1
ATOM 5853 N N . SER A 1 752 ? -24.336 3.189 67.969 1.00 85.06 752 SER A N 1
ATOM 5854 C CA . SER A 1 752 ? -23.615 3.563 66.769 1.00 85.06 752 SER A CA 1
ATOM 5855 C C . SER A 1 752 ? -24.376 4.606 65.942 1.00 85.06 752 SER A C 1
ATOM 5857 O O . SER A 1 752 ? -25.590 4.762 66.087 1.00 85.06 752 SER A O 1
ATOM 5859 N N . LYS A 1 753 ? -23.651 5.334 65.088 1.00 86.19 753 LYS A N 1
ATOM 5860 C CA . LYS A 1 753 ? -24.180 6.245 64.060 1.00 86.19 753 LYS A CA 1
ATOM 5861 C C . LYS A 1 753 ? -23.331 6.129 62.789 1.00 86.19 753 LYS A C 1
ATOM 5863 O O . LYS A 1 753 ? -22.199 5.656 62.858 1.00 86.19 753 LYS A O 1
ATOM 5868 N N . VAL A 1 754 ? -23.819 6.615 61.650 1.00 86.31 754 VAL A N 1
ATOM 5869 C CA . VAL A 1 754 ? -22.986 6.712 60.435 1.00 86.31 754 VAL A CA 1
ATOM 5870 C C . VAL A 1 754 ? -21.839 7.720 60.657 1.00 86.31 754 VAL A C 1
ATOM 5872 O O . VAL A 1 754 ? -22.020 8.750 61.323 1.00 86.31 754 VAL A O 1
ATOM 5875 N N . GLY A 1 755 ? -20.642 7.364 60.185 1.00 85.75 755 GLY A N 1
ATOM 5876 C CA . GLY A 1 755 ? -19.420 8.177 60.184 1.00 85.75 755 GLY A CA 1
ATOM 5877 C C . GLY A 1 755 ? -19.153 8.762 58.794 1.00 85.75 755 GLY A C 1
ATOM 5878 O O . GLY A 1 755 ? -20.053 9.351 58.196 1.00 85.75 755 GLY A O 1
ATOM 5879 N N . GLY A 1 756 ? -17.933 8.599 58.276 1.00 85.56 756 GLY A N 1
ATOM 5880 C CA . GLY A 1 756 ? -17.615 8.858 56.873 1.00 85.56 756 GLY A CA 1
ATOM 5881 C C . GLY A 1 756 ? -18.271 7.878 55.888 1.00 85.56 756 GLY A C 1
ATOM 5882 O O . GLY A 1 756 ? -18.613 6.742 56.222 1.00 85.56 756 GLY A O 1
ATOM 5883 N N . LEU A 1 757 ? -18.418 8.335 54.643 1.00 88.88 757 LEU A N 1
ATOM 5884 C CA . LEU A 1 757 ? -18.853 7.557 53.481 1.00 88.88 757 LEU A CA 1
ATOM 5885 C C . LEU A 1 757 ? -17.959 7.934 52.300 1.00 88.88 757 LEU A C 1
ATOM 5887 O O . LEU A 1 757 ? -17.774 9.123 52.037 1.00 88.88 757 LEU A O 1
ATOM 5891 N N . ALA A 1 758 ? -17.448 6.943 51.579 1.00 87.06 758 ALA A N 1
ATOM 5892 C CA . ALA A 1 758 ? -16.639 7.133 50.388 1.00 87.06 758 ALA A CA 1
ATOM 5893 C C . ALA A 1 758 ? -17.034 6.139 49.288 1.00 87.06 758 ALA A C 1
ATOM 5895 O O . ALA A 1 758 ? -17.265 4.952 49.528 1.00 87.06 758 ALA A O 1
ATOM 5896 N N . PHE A 1 759 ? -17.078 6.657 48.067 1.00 84.00 759 PHE A N 1
ATOM 5897 C CA . PHE A 1 759 ? -16.975 5.887 46.835 1.00 84.00 759 PHE A CA 1
ATOM 5898 C C . PHE A 1 759 ? -15.636 6.289 46.224 1.00 84.00 759 PHE A C 1
ATOM 5900 O O . PHE A 1 759 ? -15.361 7.485 46.100 1.00 84.00 759 PHE A O 1
ATOM 5907 N N . ASN A 1 760 ? -14.775 5.318 45.928 1.00 83.00 760 ASN A N 1
ATOM 5908 C CA . ASN A 1 760 ? -13.387 5.605 45.552 1.00 83.00 760 ASN A CA 1
ATOM 5909 C C . ASN A 1 760 ? -13.232 6.035 44.084 1.00 83.00 760 ASN A C 1
ATOM 5911 O O . ASN A 1 760 ? -12.153 6.480 43.698 1.00 83.00 760 ASN A O 1
ATOM 5915 N N . GLY A 1 761 ? -14.303 5.934 43.295 1.00 81.25 761 GLY A N 1
ATOM 5916 C CA . GLY A 1 761 ? -14.374 6.393 41.913 1.00 81.25 761 GLY A CA 1
ATOM 5917 C C . GLY A 1 761 ? -14.765 5.259 40.976 1.00 81.25 761 GLY A C 1
ATOM 5918 O O . GLY A 1 761 ? -14.374 4.107 41.172 1.00 81.25 761 GLY A O 1
ATOM 5919 N N . ILE A 1 762 ? -15.542 5.590 39.943 1.00 84.69 762 ILE A N 1
ATOM 5920 C CA . ILE A 1 762 ? -15.936 4.616 38.927 1.00 84.69 762 ILE A CA 1
ATOM 5921 C C . ILE A 1 762 ? -14.728 4.325 38.040 1.00 84.69 762 ILE A C 1
ATOM 5923 O O . ILE A 1 762 ? -14.208 5.215 37.375 1.00 84.69 762 ILE A O 1
ATOM 5927 N N . SER A 1 763 ? -14.319 3.063 38.011 1.00 89.69 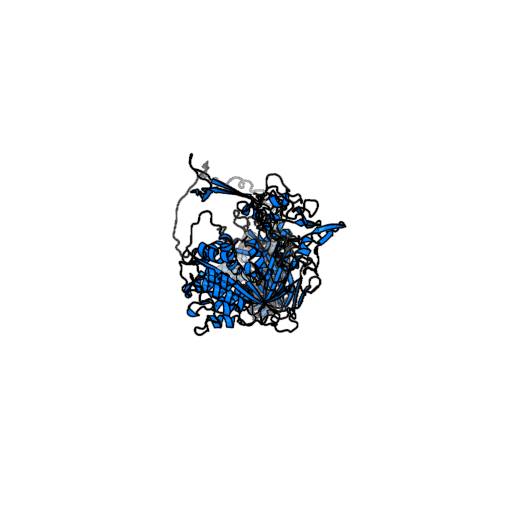763 SER A N 1
ATOM 5928 C CA . SER A 1 763 ? -13.466 2.510 36.963 1.00 89.69 763 SER A CA 1
ATOM 5929 C C . SER A 1 763 ? -14.344 1.886 35.879 1.00 89.69 763 SER A C 1
ATOM 5931 O O . SER A 1 763 ? -15.196 1.043 36.172 1.00 89.69 763 SER A O 1
ATOM 5933 N N . SER A 1 764 ? -14.149 2.307 34.633 1.00 90.12 764 SER A N 1
ATOM 5934 C CA . SER A 1 764 ? -14.652 1.620 33.445 1.00 90.12 764 SER A CA 1
ATOM 5935 C C . SER A 1 764 ? -13.577 0.681 32.892 1.00 90.12 764 SER A C 1
ATOM 5937 O O . SER A 1 764 ? -12.381 0.884 33.089 1.00 90.12 764 SER A O 1
ATOM 5939 N N . SER A 1 765 ? -14.004 -0.391 32.234 1.00 91.88 765 SER A N 1
ATOM 5940 C CA . SER A 1 765 ? -13.148 -1.263 31.420 1.00 91.88 765 SER A CA 1
ATOM 5941 C C . SER A 1 765 ? -14.025 -2.039 30.449 1.00 91.88 765 SER A C 1
ATOM 5943 O O . SER A 1 765 ? -15.095 -2.506 30.839 1.00 91.88 765 SER A O 1
ATOM 5945 N N . ILE A 1 766 ? -13.593 -2.189 29.203 1.00 92.12 766 ILE A N 1
ATOM 5946 C CA . ILE A 1 766 ? -14.265 -3.044 28.223 1.00 92.12 766 ILE A CA 1
ATOM 5947 C C . ILE A 1 766 ? -13.498 -4.364 28.141 1.00 92.12 766 ILE A C 1
ATOM 5949 O O . ILE A 1 766 ? -12.272 -4.387 28.204 1.00 92.12 766 ILE A O 1
ATOM 5953 N N . ASN A 1 767 ? -14.232 -5.471 28.070 1.00 89.00 767 ASN A N 1
ATOM 5954 C CA . ASN A 1 767 ? -13.693 -6.813 27.884 1.00 89.00 767 ASN A CA 1
ATOM 5955 C C . ASN A 1 767 ? -14.133 -7.340 26.513 1.00 89.00 767 ASN A C 1
ATOM 5957 O O . ASN A 1 767 ? -15.334 -7.333 26.231 1.00 89.00 767 ASN A O 1
ATOM 5961 N N . GLY A 1 768 ? -13.167 -7.775 25.702 1.00 83.75 768 GLY A N 1
ATOM 5962 C CA . GLY A 1 768 ? -13.301 -7.972 24.256 1.00 83.75 768 GLY A CA 1
ATOM 5963 C C . GLY A 1 768 ? -12.151 -7.272 23.525 1.00 83.75 768 GLY A C 1
ATOM 5964 O O . GLY A 1 768 ? -11.070 -7.166 24.103 1.00 83.75 768 GLY A O 1
ATOM 5965 N N . SER A 1 769 ? -12.394 -6.727 22.328 1.00 72.62 769 SER A N 1
ATOM 5966 C CA . SER A 1 769 ? -11.418 -5.911 21.569 1.00 72.62 769 SER A CA 1
ATOM 5967 C C . SER A 1 769 ? -11.031 -4.582 22.245 1.00 72.62 769 SER A C 1
ATOM 5969 O O . SER A 1 769 ? -10.092 -3.920 21.826 1.00 72.62 769 SER A O 1
ATOM 5971 N N . GLY A 1 770 ? -11.736 -4.182 23.310 1.00 84.19 770 GLY A N 1
ATOM 5972 C CA . GLY A 1 770 ? -11.544 -2.904 24.012 1.00 84.19 770 GLY A CA 1
ATOM 5973 C C . GLY A 1 770 ? -12.498 -1.802 23.541 1.00 84.19 770 GLY A C 1
ATOM 5974 O O . GLY A 1 770 ? -12.769 -0.876 24.303 1.00 84.19 770 GLY A O 1
ATOM 5975 N N . TYR A 1 771 ? -13.083 -1.968 22.355 1.00 91.19 771 TYR A N 1
ATOM 5976 C CA . TYR A 1 771 ? -14.014 -1.041 21.713 1.00 91.19 771 TYR A CA 1
ATOM 5977 C C . TYR A 1 771 ? -15.488 -1.320 22.047 1.00 91.19 771 TYR A C 1
ATOM 5979 O O . TYR A 1 771 ? -15.848 -2.384 22.567 1.00 91.19 771 TYR A O 1
ATOM 5987 N N . GLN A 1 772 ? -16.366 -0.361 21.749 1.00 92.81 772 GLN A N 1
ATOM 5988 C CA . GLN A 1 772 ? -17.809 -0.455 22.009 1.00 92.81 772 GLN A CA 1
ATOM 5989 C C . GLN A 1 772 ? -18.514 -1.181 20.856 1.00 92.81 772 GLN A C 1
ATOM 5991 O O . GLN A 1 772 ? -19.290 -0.619 20.097 1.00 92.81 772 GLN A O 1
ATOM 5996 N N . VAL A 1 773 ? -18.188 -2.462 20.733 1.00 94.62 773 VAL A N 1
ATOM 5997 C CA . VAL A 1 773 ? -18.622 -3.373 19.668 1.00 94.62 773 VAL A CA 1
ATOM 5998 C C . VAL A 1 773 ? -19.612 -4.400 20.234 1.00 94.62 773 VAL A C 1
ATOM 6000 O O . VAL A 1 773 ? -19.593 -4.699 21.435 1.00 94.62 773 VAL A O 1
ATOM 6003 N N . ALA A 1 774 ? -20.509 -4.935 19.405 1.00 94.81 774 ALA A N 1
ATOM 6004 C CA . ALA A 1 774 ? -21.419 -6.006 19.801 1.00 94.81 774 ALA A CA 1
ATOM 6005 C C . ALA A 1 774 ? -20.652 -7.241 20.333 1.00 94.81 774 ALA A C 1
ATOM 6007 O O . ALA A 1 774 ? -19.477 -7.459 20.056 1.00 94.81 774 ALA A O 1
ATOM 6008 N N . GLY A 1 775 ? -21.269 -8.010 21.231 1.00 92.88 775 GLY A N 1
ATOM 6009 C CA . GLY A 1 775 ? -20.610 -9.102 21.959 1.00 92.88 775 GLY A CA 1
ATOM 6010 C C . GLY A 1 775 ? -19.697 -8.652 23.114 1.00 92.88 775 GLY A C 1
ATOM 6011 O O . GLY A 1 775 ? -19.650 -9.342 24.144 1.00 92.88 775 GLY A O 1
ATOM 6012 N N . ASN A 1 776 ? -19.029 -7.494 23.012 1.00 94.38 776 ASN A N 1
ATOM 6013 C CA . ASN A 1 776 ? -18.152 -6.972 24.067 1.00 94.38 776 ASN A CA 1
ATOM 6014 C C . ASN A 1 776 ? -18.927 -6.631 25.355 1.00 94.38 776 ASN A C 1
ATOM 6016 O O . ASN A 1 776 ? -20.156 -6.530 25.405 1.00 94.38 776 ASN A O 1
ATOM 6020 N N . THR A 1 777 ? -18.191 -6.482 26.461 1.00 94.88 777 THR A N 1
ATOM 6021 C CA . THR A 1 777 ? -18.777 -6.222 27.783 1.00 94.88 777 THR A CA 1
ATOM 6022 C C . THR A 1 777 ? -18.129 -5.036 28.488 1.00 94.88 777 THR A C 1
ATOM 6024 O O . THR A 1 777 ? -16.999 -5.135 28.972 1.00 94.88 777 THR A O 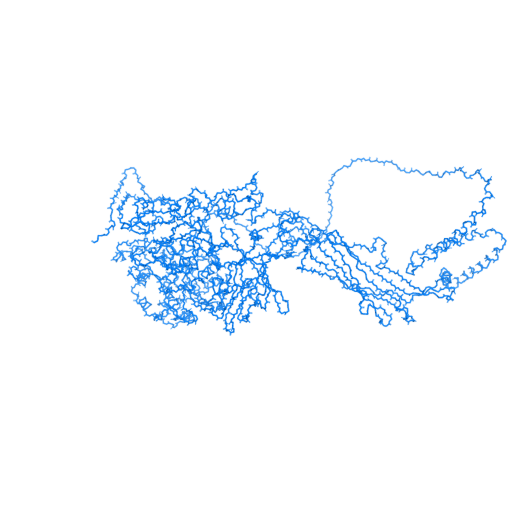1
ATOM 6027 N N . LEU A 1 778 ? -18.885 -3.949 28.658 1.00 94.06 778 LEU A N 1
ATOM 6028 C CA . LEU A 1 778 ? -18.516 -2.833 29.525 1.00 94.06 778 LEU A CA 1
ATOM 6029 C C . LEU A 1 778 ? -18.696 -3.218 31.001 1.00 94.06 778 LEU A C 1
ATOM 6031 O O . LEU A 1 778 ? -19.803 -3.409 31.508 1.00 94.06 778 LEU A O 1
ATOM 6035 N N . THR A 1 779 ? -17.586 -3.288 31.724 1.00 92.94 779 THR A N 1
ATOM 6036 C CA . THR A 1 779 ? -17.536 -3.318 33.185 1.00 92.94 779 THR A CA 1
ATOM 6037 C C . THR A 1 779 ? -17.509 -1.894 33.735 1.00 92.94 779 THR A C 1
ATOM 6039 O O . THR A 1 779 ? -16.587 -1.140 33.437 1.00 92.94 779 THR A O 1
ATOM 6042 N N . LEU A 1 780 ? -18.438 -1.573 34.638 1.00 92.12 780 LEU A N 1
ATOM 6043 C CA . LEU A 1 780 ? -18.297 -0.460 35.584 1.00 92.12 780 LEU A CA 1
ATOM 6044 C C . LEU A 1 780 ? -18.057 -1.031 36.986 1.00 92.12 780 LEU A C 1
ATOM 6046 O O . LEU A 1 780 ? -18.843 -1.861 37.453 1.00 92.12 780 LEU A O 1
ATOM 6050 N N . ALA A 1 781 ? -16.989 -0.608 37.663 1.00 90.81 781 ALA A N 1
ATOM 6051 C CA . ALA A 1 781 ? -16.626 -1.085 38.997 1.00 90.81 781 ALA A CA 1
ATOM 6052 C C . ALA A 1 781 ? -16.137 0.040 39.923 1.00 90.81 781 ALA A C 1
ATOM 6054 O O . ALA A 1 781 ? -15.494 0.988 39.485 1.00 90.81 781 ALA A O 1
ATOM 6055 N N . ASP A 1 782 ? -16.429 -0.084 41.217 1.00 90.62 782 ASP A N 1
ATOM 6056 C CA . ASP A 1 782 ? -16.155 0.916 42.258 1.00 90.62 782 ASP A CA 1
ATOM 6057 C C . ASP A 1 782 ? -15.908 0.205 43.606 1.00 90.62 782 ASP A C 1
ATOM 6059 O O . ASP A 1 782 ? -16.229 -0.977 43.793 1.00 90.62 782 ASP A O 1
ATOM 6063 N N . ILE A 1 783 ? -15.334 0.916 44.573 1.00 88.38 783 ILE A N 1
ATOM 6064 C CA . ILE A 1 783 ? -15.141 0.435 45.940 1.00 88.38 783 ILE A CA 1
ATOM 6065 C C . ILE A 1 783 ? -15.908 1.350 46.888 1.00 88.38 783 ILE A C 1
ATOM 6067 O O . ILE A 1 783 ? -15.553 2.515 47.058 1.00 88.38 783 ILE A O 1
ATOM 6071 N N . PHE A 1 784 ? -16.926 0.795 47.548 1.00 89.94 784 PHE A N 1
ATOM 6072 C CA . PHE A 1 784 ? -17.586 1.480 48.651 1.00 89.94 784 PHE A CA 1
ATOM 6073 C C . PHE A 1 784 ? -16.815 1.257 49.952 1.00 89.94 784 PHE A C 1
ATOM 6075 O O . PHE A 1 784 ? -16.533 0.113 50.331 1.00 89.94 784 PHE A O 1
ATOM 6082 N N . GLU A 1 785 ? -16.551 2.352 50.659 1.00 90.19 785 GLU A N 1
ATOM 6083 C CA . GLU A 1 785 ? -16.014 2.383 52.015 1.00 90.19 785 GLU A CA 1
ATOM 6084 C C . GLU A 1 785 ? -16.957 3.195 52.911 1.00 90.19 785 GLU A C 1
ATOM 6086 O O . GLU A 1 785 ? -17.342 4.320 52.596 1.00 90.19 785 GLU A O 1
ATOM 6091 N N . GLY A 1 786 ? -17.372 2.608 54.031 1.00 90.69 786 GLY A N 1
ATOM 6092 C CA . GLY A 1 786 ? -18.323 3.218 54.955 1.00 90.69 786 GLY A CA 1
ATOM 6093 C C . GLY A 1 786 ? -17.902 3.018 56.399 1.00 90.69 786 GLY A C 1
ATOM 6094 O O . GLY A 1 786 ? -17.540 1.914 56.808 1.00 90.69 786 GLY A O 1
ATOM 6095 N N . GLU A 1 787 ? -17.980 4.086 57.180 1.00 92.06 787 GLU A N 1
ATOM 6096 C CA . GLU A 1 787 ? -17.651 4.083 58.598 1.00 92.06 787 GLU A CA 1
ATOM 6097 C C . GLU A 1 787 ? -18.919 4.135 59.452 1.00 92.06 787 GLU A C 1
ATOM 6099 O O . GLU A 1 787 ? -19.903 4.812 59.135 1.00 92.06 787 GLU A O 1
ATOM 6104 N N . ILE A 1 788 ? -18.869 3.464 60.596 1.00 89.06 788 ILE A N 1
ATOM 6105 C CA . ILE A 1 788 ? -19.856 3.594 61.662 1.00 89.06 788 ILE A CA 1
ATOM 6106 C C . ILE A 1 788 ? -19.119 3.985 62.948 1.00 89.06 788 ILE A C 1
ATOM 6108 O O . ILE A 1 788 ? -18.313 3.216 63.475 1.00 89.06 788 ILE A O 1
ATOM 6112 N N . ASP A 1 789 ? -19.422 5.172 63.473 1.00 88.12 789 ASP A N 1
ATOM 6113 C CA . ASP A 1 789 ? -18.934 5.653 64.768 1.00 88.12 789 ASP A CA 1
ATOM 6114 C C . ASP A 1 789 ? -19.666 4.927 65.902 1.00 88.12 789 ASP A C 1
ATOM 6116 O O . ASP A 1 789 ? -20.893 5.002 66.001 1.00 88.12 789 ASP A O 1
ATOM 6120 N N . GLY A 1 790 ? -18.928 4.269 66.795 1.00 82.06 790 GLY A N 1
ATOM 6121 C CA . GLY A 1 790 ? -19.446 3.643 68.009 1.00 82.06 790 GLY A CA 1
ATOM 6122 C C . GLY A 1 790 ? -19.169 4.460 69.271 1.00 82.06 790 GLY A C 1
ATOM 6123 O O . GLY A 1 790 ? -18.079 4.995 69.476 1.00 82.06 790 GLY A O 1
ATOM 6124 N N . TYR A 1 791 ? -20.137 4.510 70.186 1.00 77.56 791 TYR A N 1
ATOM 6125 C CA . TYR A 1 791 ? -19.955 5.168 71.480 1.00 77.56 791 TYR A CA 1
ATOM 6126 C C . TYR A 1 791 ? -19.197 4.257 72.464 1.00 77.56 791 TYR A C 1
ATOM 6128 O O . TYR A 1 791 ? -19.550 3.094 72.670 1.00 77.56 791 TYR A O 1
ATOM 6136 N N . THR A 1 792 ? -18.175 4.814 73.124 1.00 60.66 792 THR A N 1
ATOM 6137 C CA . THR A 1 792 ? -17.066 4.117 73.825 1.00 60.66 792 THR A CA 1
ATOM 6138 C C . THR A 1 792 ? -17.424 3.102 74.922 1.00 60.66 792 THR A C 1
ATOM 6140 O O . THR A 1 792 ? -16.537 2.413 75.420 1.00 60.66 792 THR A O 1
ATOM 6143 N N . ASN A 1 793 ? -18.697 2.974 75.303 1.00 65.75 793 ASN A N 1
ATOM 6144 C CA . ASN A 1 793 ? -19.166 2.066 76.355 1.00 65.75 793 ASN A CA 1
ATOM 6145 C C . ASN A 1 793 ? -19.879 0.800 75.828 1.00 65.75 793 ASN A C 1
ATOM 6147 O O . ASN A 1 793 ? -20.223 -0.060 76.637 1.00 65.75 793 ASN A O 1
ATOM 6151 N N . HIS A 1 794 ? -20.124 0.686 74.513 1.00 70.56 794 HIS A N 1
ATOM 6152 C CA . HIS A 1 794 ? -20.981 -0.354 73.911 1.00 70.56 794 HIS A CA 1
ATOM 6153 C C . HIS A 1 794 ? -20.381 -0.965 72.631 1.00 70.56 794 HIS A C 1
ATOM 6155 O O . HIS A 1 794 ? -21.031 -1.076 71.594 1.00 70.56 794 HIS A O 1
ATOM 6161 N N . MET A 1 795 ? -19.109 -1.366 72.708 1.00 68.69 795 MET A N 1
ATOM 6162 C CA . MET A 1 795 ? -18.360 -1.978 71.597 1.00 68.69 795 MET A CA 1
ATOM 6163 C C . MET A 1 795 ? -18.958 -3.304 71.099 1.00 68.69 795 MET A C 1
ATOM 6165 O O . MET A 1 795 ? -18.781 -3.655 69.937 1.00 68.69 795 MET A O 1
ATOM 6169 N N . ASP A 1 796 ? -19.698 -4.015 71.952 1.00 76.19 796 ASP A N 1
ATOM 6170 C CA . ASP A 1 796 ? -20.500 -5.181 71.576 1.00 76.19 796 ASP A CA 1
ATOM 6171 C C . ASP A 1 796 ? -21.587 -4.820 70.553 1.00 76.19 796 ASP A C 1
ATOM 6173 O O . ASP A 1 796 ? -21.808 -5.562 69.603 1.00 76.19 796 ASP A O 1
ATOM 6177 N N . LYS A 1 797 ? -22.207 -3.642 70.693 1.00 80.25 797 LYS A N 1
ATOM 6178 C CA . LYS A 1 797 ? -23.258 -3.148 69.790 1.00 80.25 797 LYS A CA 1
ATOM 6179 C C . LYS A 1 797 ? -22.741 -2.467 68.532 1.00 80.25 797 LYS A C 1
ATOM 6181 O O . LYS A 1 797 ? -23.481 -2.353 67.559 1.00 80.25 797 LYS A O 1
ATOM 6186 N N . LEU A 1 798 ? -21.463 -2.100 68.500 1.00 81.06 798 LEU A N 1
ATOM 6187 C CA . LEU A 1 798 ? -20.820 -1.700 67.253 1.00 81.06 798 LEU A CA 1
ATOM 6188 C C . LEU A 1 798 ? -20.648 -2.898 66.298 1.00 81.06 798 LEU A C 1
ATOM 6190 O O . LEU A 1 798 ? -20.812 -2.735 65.098 1.00 81.06 798 LEU A O 1
ATOM 6194 N N . LEU A 1 799 ? -20.396 -4.106 66.819 1.00 81.19 799 LEU A N 1
ATOM 6195 C CA . LEU A 1 799 ? -20.301 -5.336 66.013 1.00 81.19 799 LEU A CA 1
ATOM 6196 C C . LEU A 1 799 ? -21.658 -5.841 65.489 1.00 81.19 799 LEU A C 1
ATOM 6198 O O . LEU A 1 799 ? -21.688 -6.568 64.501 1.00 81.19 799 LEU A O 1
ATOM 6202 N N . ASP A 1 800 ? -22.764 -5.428 66.114 1.00 84.38 800 ASP A N 1
ATOM 6203 C CA . ASP A 1 800 ? -24.133 -5.649 65.622 1.00 84.38 800 ASP A CA 1
ATOM 6204 C C . ASP A 1 800 ? -24.533 -4.628 64.515 1.00 84.38 800 ASP A C 1
ATOM 6206 O O . ASP A 1 800 ? -25.684 -4.604 64.081 1.00 84.38 800 ASP A O 1
ATOM 6210 N N . SER A 1 801 ? -23.626 -3.742 64.076 1.00 86.56 801 SER A N 1
ATOM 6211 C CA . SER A 1 801 ? -23.867 -2.728 63.027 1.00 86.56 801 SER A CA 1
ATOM 6212 C C . SER A 1 801 ? -23.285 -3.159 61.666 1.00 86.56 801 SER A C 1
ATOM 6214 O O . SER A 1 801 ? -22.323 -3.921 61.618 1.00 86.56 801 SER A O 1
ATOM 6216 N N . ASP A 1 802 ? -23.842 -2.670 60.552 1.00 88.06 802 ASP A N 1
ATOM 6217 C CA . ASP A 1 802 ? -23.405 -3.006 59.179 1.00 88.06 802 ASP A CA 1
ATOM 6218 C C . ASP A 1 802 ? -23.598 -1.812 58.230 1.00 88.06 802 ASP A C 1
ATOM 6220 O O . ASP A 1 802 ? -24.608 -1.117 58.329 1.00 88.06 802 ASP A O 1
ATOM 6224 N N . ILE A 1 803 ? -22.691 -1.581 57.278 1.00 89.06 803 ILE A N 1
ATOM 6225 C CA . ILE A 1 803 ? -22.893 -0.582 56.215 1.00 89.06 803 ILE A CA 1
ATOM 6226 C C . ILE A 1 803 ? -22.394 -1.090 54.863 1.00 89.06 803 ILE A C 1
ATOM 6228 O O . ILE A 1 803 ? -21.370 -1.765 54.763 1.00 89.06 803 ILE A O 1
ATOM 6232 N N . VAL A 1 804 ? -23.190 -0.834 53.822 1.00 88.19 804 VAL A N 1
ATOM 6233 C CA . VAL A 1 804 ? -23.076 -1.510 52.524 1.00 88.19 804 VAL A CA 1
ATOM 6234 C C . VAL A 1 804 ? -23.435 -0.570 51.387 1.00 88.19 804 VAL A C 1
ATOM 6236 O O . VAL A 1 804 ? -24.543 -0.029 51.368 1.00 88.19 804 VAL A O 1
ATOM 6239 N N . GLY A 1 805 ? -22.550 -0.451 50.404 1.00 88.19 805 GLY A N 1
ATOM 6240 C CA . GLY A 1 805 ? -22.880 0.119 49.105 1.00 88.19 805 GLY A CA 1
ATOM 6241 C C . GLY A 1 805 ? -23.600 -0.913 48.239 1.00 88.19 805 GLY A C 1
ATOM 6242 O O . GLY A 1 805 ? -23.273 -2.099 48.284 1.00 88.19 805 GLY A O 1
ATOM 6243 N N . TYR A 1 806 ? -24.552 -0.450 47.434 1.00 84.75 806 TYR A N 1
ATOM 6244 C CA . TYR A 1 806 ? -25.209 -1.190 46.360 1.00 84.75 806 TYR A CA 1
ATOM 6245 C C . TYR A 1 806 ? -25.030 -0.408 45.062 1.00 84.75 806 TYR A C 1
ATOM 6247 O O . TYR A 1 806 ? -25.233 0.809 45.033 1.00 84.75 806 TYR A O 1
ATOM 6255 N N . PHE A 1 807 ? -24.709 -1.138 44.000 1.00 85.38 807 PHE A N 1
ATOM 6256 C CA . PHE A 1 807 ? -24.644 -0.644 42.633 1.00 85.38 807 PHE A CA 1
ATOM 6257 C C . PHE A 1 807 ? -25.658 -1.447 41.825 1.00 85.38 807 PHE A C 1
ATOM 6259 O O . PHE A 1 807 ? -25.461 -2.633 41.553 1.00 85.38 807 PHE A O 1
ATOM 6266 N N . ASN A 1 808 ? -26.799 -0.822 41.543 1.00 87.69 808 ASN A N 1
ATOM 6267 C CA . ASN A 1 808 ? -27.867 -1.435 40.764 1.00 87.69 808 ASN A CA 1
ATOM 6268 C C . ASN A 1 808 ? -27.755 -0.937 39.325 1.00 87.69 808 ASN A C 1
ATOM 6270 O O . ASN A 1 808 ? -27.600 0.261 39.118 1.00 87.69 808 ASN A O 1
ATOM 6274 N N . ALA A 1 809 ? -27.903 -1.837 38.358 1.00 91.31 809 ALA A N 1
ATOM 6275 C CA . ALA A 1 809 ? -27.822 -1.540 36.934 1.00 91.31 809 ALA A CA 1
ATOM 6276 C C . ALA A 1 809 ? -29.042 -2.106 36.187 1.00 91.31 809 ALA A C 1
ATOM 6278 O O . ALA A 1 809 ? -29.635 -3.097 36.623 1.00 91.31 809 ALA A O 1
ATOM 6279 N N . ARG A 1 810 ? -29.412 -1.469 35.074 1.00 93.25 810 ARG A N 1
ATOM 6280 C CA . ARG A 1 810 ? -30.404 -1.920 34.084 1.00 93.25 810 ARG A CA 1
ATOM 6281 C C . ARG A 1 810 ? -30.069 -1.321 32.711 1.00 93.25 810 ARG A C 1
ATOM 6283 O O . ARG A 1 810 ? -29.292 -0.377 32.638 1.00 93.25 810 ARG A O 1
ATOM 6290 N N . ALA A 1 811 ? -30.676 -1.833 31.647 1.00 93.62 811 ALA A N 1
ATOM 6291 C CA . ALA A 1 811 ? -30.540 -1.292 30.295 1.00 93.62 811 ALA A CA 1
ATOM 6292 C C . ALA A 1 811 ? -31.779 -1.632 29.440 1.00 93.62 811 ALA A C 1
ATOM 6294 O O . ALA A 1 811 ? -32.766 -2.160 29.969 1.00 93.62 811 ALA A O 1
ATOM 6295 N N . GLY A 1 812 ? -31.733 -1.299 28.146 1.00 89.19 812 GLY A N 1
ATOM 6296 C CA . GLY A 1 812 ? -32.720 -1.708 27.139 1.00 89.19 812 GLY A CA 1
ATOM 6297 C C . GLY A 1 812 ? -32.696 -3.208 26.796 1.00 89.19 812 GLY A C 1
ATOM 6298 O O . GLY A 1 812 ? -32.067 -4.012 27.477 1.00 89.19 812 GLY A O 1
ATOM 6299 N N . SER A 1 813 ? -33.396 -3.596 25.726 1.00 88.38 813 SER A N 1
ATOM 6300 C CA . SER A 1 813 ? -33.456 -4.986 25.231 1.00 88.38 813 SER A CA 1
ATOM 6301 C C . SER A 1 813 ? -32.119 -5.518 24.711 1.00 88.38 813 SER A C 1
ATOM 6303 O O . SER A 1 813 ? -31.846 -6.711 24.832 1.00 88.38 813 SER A O 1
ATOM 6305 N N . ASN A 1 814 ? -31.308 -4.629 24.143 1.00 90.06 814 ASN A N 1
ATOM 6306 C CA . ASN A 1 814 ? -30.117 -4.957 23.363 1.00 90.06 814 ASN A CA 1
ATOM 6307 C C . ASN A 1 814 ? -28.858 -5.103 24.243 1.00 90.06 814 ASN A C 1
ATOM 6309 O O . ASN A 1 814 ? -27.807 -5.503 23.753 1.00 90.06 814 ASN A O 1
ATOM 6313 N N . VAL A 1 815 ? -28.961 -4.838 25.552 1.00 92.88 815 VAL A N 1
ATOM 6314 C CA . VAL A 1 815 ? -27.840 -4.897 26.502 1.00 92.88 815 VAL A CA 1
ATOM 6315 C C . VAL A 1 815 ? -28.210 -5.769 27.700 1.00 92.88 815 VAL A C 1
ATOM 6317 O O . VAL A 1 815 ? -29.115 -5.451 28.475 1.00 92.88 815 VAL A O 1
ATOM 6320 N N . SER A 1 816 ? -27.490 -6.873 27.891 1.00 93.25 816 SER A N 1
ATOM 6321 C CA . SER A 1 816 ? -27.669 -7.755 29.045 1.00 93.25 816 SER A CA 1
ATOM 6322 C C . SER A 1 816 ? -26.878 -7.268 30.252 1.00 93.25 816 SER A C 1
ATOM 6324 O O . SER A 1 816 ? -25.692 -6.964 30.164 1.00 93.25 816 SER A O 1
ATOM 6326 N N . VAL A 1 817 ? -27.535 -7.214 31.413 1.00 92.25 817 VAL A N 1
ATOM 6327 C CA . VAL A 1 817 ? -26.969 -6.602 32.622 1.00 92.25 817 VAL A CA 1
ATOM 6328 C C . VAL A 1 817 ? -26.825 -7.614 33.749 1.00 92.25 817 VAL A C 1
ATOM 6330 O O . VAL A 1 817 ? -27.780 -8.300 34.116 1.00 92.25 817 VAL A O 1
ATOM 6333 N N . SER A 1 818 ? -25.642 -7.656 34.363 1.00 90.69 818 SER A N 1
ATOM 6334 C CA . SER A 1 818 ? -25.397 -8.406 35.599 1.00 90.69 818 SER A CA 1
ATOM 6335 C C . SER A 1 818 ? -24.678 -7.544 36.634 1.00 90.69 818 SER A C 1
ATOM 6337 O O . SER A 1 818 ? -23.704 -6.865 36.325 1.00 90.69 818 SER A O 1
ATOM 6339 N N . THR A 1 819 ? -25.142 -7.576 37.884 1.00 85.69 819 THR A N 1
ATOM 6340 C CA . THR A 1 819 ? -24.501 -6.885 39.013 1.00 85.69 819 THR A CA 1
ATOM 6341 C C . THR A 1 819 ? -23.853 -7.882 39.967 1.00 85.69 819 THR A C 1
ATOM 6343 O O . THR A 1 819 ? -24.308 -9.013 40.133 1.00 85.69 819 THR A O 1
ATOM 6346 N N . THR A 1 820 ? -22.760 -7.476 40.604 1.00 79.19 820 THR A N 1
ATOM 6347 C CA . THR A 1 820 ? -22.066 -8.244 41.640 1.00 79.19 820 THR A CA 1
ATOM 6348 C C . THR A 1 820 ? -21.628 -7.301 42.751 1.00 79.19 820 THR A C 1
ATOM 6350 O O . THR A 1 820 ? -20.760 -6.453 42.554 1.00 79.19 820 THR A O 1
ATOM 6353 N N . ASP A 1 821 ? -22.198 -7.478 43.941 1.00 70.69 821 ASP A N 1
ATOM 6354 C CA . ASP A 1 821 ? -21.740 -6.832 45.164 1.00 70.69 821 ASP A CA 1
ATOM 6355 C C . ASP A 1 821 ? -21.049 -7.864 46.068 1.00 70.69 821 ASP A C 1
ATOM 6357 O O . ASP A 1 821 ? -21.684 -8.714 46.695 1.00 70.69 821 ASP A O 1
ATOM 6361 N N . ASN A 1 822 ? -19.712 -7.840 46.125 1.00 65.81 822 ASN A N 1
ATOM 6362 C CA . ASN A 1 822 ? -18.968 -8.873 46.852 1.00 65.81 822 ASN A CA 1
ATOM 6363 C C . ASN A 1 822 ? -19.008 -8.633 48.371 1.00 65.81 822 ASN A C 1
ATOM 6365 O O . ASN A 1 822 ? -18.088 -8.072 48.969 1.00 65.81 822 ASN A O 1
ATOM 6369 N N . ARG A 1 823 ? -20.087 -9.108 49.004 1.00 67.12 823 ARG A N 1
ATOM 6370 C CA . ARG A 1 823 ? -20.304 -9.065 50.461 1.00 67.12 823 ARG A CA 1
ATOM 6371 C C . ARG A 1 823 ? -19.438 -10.063 51.247 1.00 67.12 823 ARG A C 1
ATOM 6373 O O . ARG A 1 823 ? -19.418 -9.990 52.471 1.00 67.12 823 ARG A O 1
ATOM 6380 N N . ASN A 1 824 ? -18.728 -10.976 50.577 1.00 54.19 824 ASN A N 1
ATOM 6381 C CA . ASN A 1 824 ? -17.954 -12.064 51.195 1.00 54.19 824 ASN A CA 1
ATOM 6382 C C . ASN A 1 824 ? -16.430 -11.856 51.111 1.00 54.19 824 ASN A C 1
ATOM 6384 O O . ASN A 1 824 ? -15.664 -12.817 51.204 1.00 54.19 824 ASN A O 1
ATOM 6388 N N . TYR A 1 825 ? -15.972 -10.609 50.971 1.00 47.34 825 TYR A N 1
ATOM 6389 C CA . TYR A 1 825 ? -14.552 -10.284 51.111 1.00 47.34 825 TYR A CA 1
ATOM 6390 C C . TYR A 1 825 ? -14.046 -10.697 52.511 1.00 47.34 825 TYR A C 1
ATOM 6392 O O . TYR A 1 825 ? -14.743 -10.439 53.504 1.00 47.34 825 TYR A O 1
ATOM 6400 N N . PRO A 1 826 ? -12.856 -11.320 52.645 1.00 44.97 826 PRO A N 1
ATOM 6401 C CA . PRO A 1 826 ? -12.287 -11.607 53.956 1.00 44.97 826 PRO A CA 1
ATOM 6402 C C . PRO A 1 826 ? -12.112 -10.290 54.723 1.00 44.97 826 PRO A C 1
ATOM 6404 O O . PRO A 1 826 ? -11.393 -9.398 54.283 1.00 44.97 826 PRO A O 1
ATOM 6407 N N . TYR A 1 827 ? -12.799 -10.182 55.864 1.00 56.88 827 TYR A N 1
ATOM 6408 C CA . TYR A 1 827 ? -12.916 -8.962 56.675 1.00 56.88 827 TYR A CA 1
ATOM 6409 C C . TYR A 1 827 ? -13.665 -7.786 56.011 1.00 56.88 827 TYR A C 1
ATOM 6411 O O . TYR A 1 827 ? -13.219 -6.644 56.104 1.00 56.88 827 TYR A O 1
ATOM 6419 N N . ARG A 1 828 ? -14.846 -8.055 55.424 1.00 71.69 828 ARG A N 1
ATOM 6420 C CA . ARG A 1 828 ? -15.846 -7.052 54.976 1.00 71.69 828 ARG A CA 1
ATOM 6421 C C . ARG A 1 828 ? -16.009 -5.854 55.928 1.00 71.69 828 ARG A C 1
ATOM 6423 O O . ARG A 1 828 ? -16.154 -4.738 55.448 1.00 71.69 828 ARG A O 1
ATOM 6430 N N . CYS A 1 829 ? -15.990 -6.076 57.245 1.00 81.50 829 CYS A N 1
ATOM 6431 C CA . CYS A 1 829 ? -15.969 -5.013 58.254 1.00 81.50 829 CYS A CA 1
ATOM 6432 C C . CYS A 1 829 ? -14.915 -5.293 59.341 1.00 81.50 829 CYS A C 1
ATOM 6434 O O . CYS A 1 829 ? -14.706 -6.449 59.720 1.00 81.50 829 CYS A O 1
ATOM 6436 N N . GLN A 1 830 ? -14.271 -4.243 59.859 1.00 86.00 830 GLN A N 1
ATOM 6437 C CA . GLN A 1 830 ? -13.218 -4.298 60.883 1.00 86.00 830 GLN A CA 1
ATOM 6438 C C . GLN A 1 830 ? -13.384 -3.175 61.917 1.00 86.00 830 GLN A C 1
ATOM 6440 O O . GLN A 1 830 ? -13.778 -2.066 61.570 1.00 86.00 830 GLN A O 1
ATOM 6445 N N . VAL A 1 831 ? -13.055 -3.435 63.187 1.00 83.62 831 VAL A N 1
ATOM 6446 C CA . VAL A 1 831 ? -13.124 -2.420 64.257 1.00 83.62 831 VAL A CA 1
ATOM 6447 C C . VAL A 1 831 ? -11.753 -1.785 64.486 1.00 83.62 831 VAL A C 1
ATOM 6449 O O . VAL A 1 831 ? -10.826 -2.449 64.950 1.00 83.62 831 VAL A O 1
ATOM 6452 N N . GLY A 1 832 ? -11.644 -0.483 64.219 1.00 83.06 832 GLY A N 1
ATOM 6453 C CA . GLY A 1 832 ? -10.488 0.346 64.550 1.00 83.06 832 GLY A CA 1
ATOM 6454 C C . GLY A 1 832 ? -10.815 1.295 65.703 1.00 83.06 832 GLY A C 1
ATOM 6455 O O . GLY A 1 832 ? -11.468 2.320 65.520 1.00 83.06 832 GLY A O 1
ATOM 6456 N N . GLY A 1 833 ? -10.367 0.961 66.915 1.00 83.31 833 GLY A N 1
ATOM 6457 C CA . GLY A 1 833 ? -10.626 1.772 68.109 1.00 83.31 833 GLY A CA 1
ATOM 6458 C C . GLY A 1 833 ? -12.107 1.771 68.497 1.00 83.31 833 GLY A C 1
ATOM 6459 O O . GLY A 1 833 ? -12.564 0.839 69.150 1.00 83.31 833 GLY A O 1
ATOM 6460 N N . SER A 1 834 ? -12.846 2.814 68.117 1.00 84.88 834 SER A N 1
ATOM 6461 C CA . SER A 1 834 ? -14.301 2.919 68.323 1.00 84.88 834 SER A CA 1
ATOM 6462 C C . SER A 1 834 ? -15.088 3.106 67.021 1.00 84.88 834 SER A C 1
ATOM 6464 O O . SER A 1 834 ? -16.272 3.409 67.082 1.00 84.88 834 SER A O 1
ATOM 6466 N N . ILE A 1 835 ? -14.457 2.894 65.863 1.00 87.06 835 ILE A N 1
ATOM 6467 C CA . ILE A 1 835 ? -15.086 2.975 64.538 1.00 87.06 835 ILE A CA 1
ATOM 6468 C C . ILE A 1 835 ? -15.132 1.571 63.922 1.00 87.06 835 ILE A C 1
ATOM 6470 O O . ILE A 1 835 ? -14.174 0.803 64.050 1.00 87.06 835 ILE A O 1
ATOM 6474 N N . LEU A 1 836 ? -16.241 1.228 63.267 1.00 88.38 836 LEU A N 1
ATOM 6475 C CA . LEU A 1 836 ? -16.357 0.063 62.392 1.00 88.38 836 LEU A CA 1
ATOM 6476 C C . LEU A 1 836 ? -16.188 0.529 60.945 1.00 88.38 836 LEU A C 1
ATOM 6478 O O . LEU A 1 836 ? -17.012 1.285 60.441 1.00 88.38 836 LEU A O 1
ATOM 6482 N N . PHE A 1 837 ? -15.128 0.068 60.293 1.00 89.12 837 PHE A N 1
ATOM 6483 C CA . PHE A 1 837 ? -14.837 0.325 58.888 1.00 89.12 837 PHE A CA 1
ATOM 6484 C C . PHE A 1 837 ? -15.357 -0.853 58.069 1.00 89.12 837 PHE A C 1
ATOM 6486 O O . PHE A 1 837 ? -14.895 -1.977 58.272 1.00 89.12 837 PHE A O 1
ATOM 6493 N N . CYS A 1 838 ? -16.301 -0.619 57.161 1.00 88.88 838 CYS A N 1
ATOM 6494 C CA . CYS A 1 838 ? -16.810 -1.617 56.224 1.00 88.88 838 CYS A CA 1
ATOM 6495 C C . CYS A 1 838 ? -16.400 -1.272 54.789 1.00 88.88 838 CYS A C 1
ATOM 6497 O O . CYS A 1 838 ? -16.419 -0.110 54.389 1.00 88.88 838 CYS A O 1
ATOM 6499 N N . ARG A 1 839 ? -16.060 -2.297 54.002 1.00 88.00 839 ARG A N 1
ATOM 6500 C CA . ARG A 1 839 ? -15.648 -2.186 52.599 1.00 88.00 839 ARG A CA 1
ATOM 6501 C C . ARG A 1 839 ? -16.339 -3.265 51.774 1.00 88.00 839 ARG A C 1
ATOM 6503 O O . ARG A 1 839 ? -16.302 -4.440 52.147 1.00 88.00 839 ARG A O 1
ATOM 6510 N N . ASN A 1 840 ? -16.933 -2.899 50.640 1.00 87.81 840 ASN A N 1
ATOM 6511 C CA . ASN A 1 840 ? -17.414 -3.881 49.666 1.00 87.81 840 ASN A CA 1
ATOM 6512 C C . ASN A 1 840 ? -17.143 -3.449 48.225 1.00 87.81 840 ASN A C 1
ATOM 6514 O O . ASN A 1 840 ? -17.202 -2.269 47.885 1.00 87.81 840 ASN A O 1
ATOM 6518 N N . TRP A 1 841 ? -16.841 -4.436 47.381 1.00 86.12 841 TRP A N 1
ATOM 6519 C CA . TRP A 1 841 ? -16.610 -4.215 45.957 1.00 86.12 841 TRP A CA 1
ATOM 6520 C C . TRP A 1 841 ? -17.943 -4.156 45.213 1.00 86.12 841 TRP A C 1
ATOM 6522 O O . TRP A 1 841 ? -18.853 -4.936 45.519 1.00 86.12 841 TRP A O 1
ATOM 6532 N N . LEU A 1 842 ? -18.044 -3.227 44.267 1.00 88.69 842 LEU A N 1
ATOM 6533 C CA . LEU A 1 842 ? -19.213 -2.976 43.438 1.00 88.69 842 LEU A CA 1
ATOM 6534 C C . LEU A 1 842 ? -18.824 -3.187 41.980 1.00 88.69 842 LEU A C 1
ATOM 6536 O O . LEU A 1 842 ? -17.832 -2.622 41.530 1.00 88.69 842 LEU A O 1
ATOM 6540 N N . LYS A 1 843 ? -19.597 -3.985 41.244 1.00 90.19 843 LYS A N 1
ATOM 6541 C CA . LYS A 1 843 ? -19.404 -4.181 39.807 1.00 90.19 843 LYS A CA 1
ATOM 6542 C C . LYS A 1 843 ? -20.742 -4.389 39.099 1.00 90.19 843 LYS A C 1
ATOM 6544 O O . LYS A 1 843 ? -21.591 -5.133 39.591 1.00 90.19 843 LYS A O 1
ATOM 6549 N N . ALA A 1 844 ? -20.910 -3.768 37.937 1.00 92.25 844 ALA A N 1
ATOM 6550 C CA . ALA A 1 844 ? -21.903 -4.148 36.940 1.00 92.25 844 ALA A CA 1
ATOM 6551 C C . ALA A 1 844 ? -21.203 -4.460 35.615 1.00 92.25 844 ALA A C 1
ATOM 6553 O O . ALA A 1 844 ? -20.214 -3.818 35.266 1.00 92.25 844 ALA A O 1
ATOM 6554 N N . ASN A 1 845 ? -21.729 -5.446 34.897 1.00 93.50 845 ASN A N 1
ATOM 6555 C CA . ASN A 1 845 ? -21.371 -5.752 33.521 1.00 93.50 845 ASN A CA 1
ATOM 6556 C C . ASN A 1 845 ? -22.574 -5.414 32.640 1.00 93.50 845 ASN A C 1
ATOM 6558 O O . ASN A 1 845 ? -23.683 -5.872 32.935 1.00 93.50 845 ASN A O 1
ATOM 6562 N N . TYR A 1 846 ? -22.328 -4.668 31.573 1.00 94.50 846 TYR A N 1
ATOM 6563 C CA . TYR A 1 846 ? -23.235 -4.426 30.462 1.00 94.50 846 TYR A CA 1
ATOM 6564 C C . TYR A 1 846 ? -22.650 -5.166 29.259 1.00 94.50 846 TYR A C 1
ATOM 6566 O O . TYR A 1 846 ? -21.647 -4.734 28.700 1.00 94.50 846 TYR A O 1
ATOM 6574 N N . GLN A 1 847 ? -23.213 -6.326 28.935 1.00 95.38 847 GLN A N 1
ATOM 6575 C CA . GLN A 1 847 ? -22.865 -7.076 27.734 1.00 95.38 847 GLN A CA 1
ATOM 6576 C C . GLN A 1 847 ? -23.726 -6.555 26.589 1.00 95.38 847 GLN A C 1
ATOM 6578 O O . GLN A 1 847 ? -24.956 -6.582 26.687 1.00 95.38 847 GLN A O 1
ATOM 6583 N N . PHE A 1 848 ? -23.092 -6.075 25.528 1.00 95.00 848 PHE A N 1
ATOM 6584 C CA . PHE A 1 848 ? -23.789 -5.617 24.337 1.00 95.00 848 PHE A CA 1
ATOM 6585 C C . PHE A 1 848 ? -24.189 -6.846 23.511 1.00 95.00 848 PHE A C 1
ATOM 6587 O O . PHE A 1 848 ? -23.338 -7.644 23.133 1.00 95.00 848 PHE A O 1
ATOM 6594 N N . ASN A 1 849 ? -25.486 -7.052 23.280 1.00 93.62 849 ASN A N 1
ATOM 6595 C CA . ASN A 1 849 ? -25.984 -8.220 22.541 1.00 93.62 849 ASN A CA 1
ATOM 6596 C C . ASN A 1 849 ? -26.223 -7.923 21.055 1.00 93.62 849 ASN A C 1
ATOM 6598 O O . ASN A 1 849 ? -26.383 -8.863 20.283 1.00 93.62 849 ASN A O 1
ATOM 6602 N N . GLN A 1 850 ? -26.357 -6.646 20.689 1.00 93.69 850 GLN A N 1
ATOM 6603 C CA . GLN A 1 850 ? -26.639 -6.163 19.337 1.00 93.69 850 GLN A CA 1
ATOM 6604 C C . GLN A 1 850 ? -26.064 -4.751 19.174 1.00 93.69 850 GLN A C 1
ATOM 6606 O O . GLN A 1 850 ? -26.028 -3.991 20.150 1.00 93.69 850 GLN A O 1
ATOM 6611 N N . ALA A 1 851 ? -25.702 -4.399 17.941 1.00 95.12 851 ALA A N 1
ATOM 6612 C CA . ALA A 1 851 ? -25.411 -3.028 17.543 1.00 95.12 851 ALA A CA 1
ATOM 6613 C C . ALA A 1 851 ? -26.622 -2.091 17.734 1.00 95.12 851 ALA A C 1
ATOM 6615 O O . ALA A 1 851 ? -27.761 -2.530 17.951 1.00 95.12 851 ALA A O 1
ATOM 6616 N N . GLY A 1 852 ? -26.358 -0.789 17.678 1.00 93.12 852 GLY A N 1
ATOM 6617 C CA . GLY A 1 852 ? -27.336 0.284 17.846 1.00 93.12 852 GLY A CA 1
ATOM 6618 C C . GLY A 1 852 ? -26.664 1.545 18.384 1.00 93.12 852 GLY A C 1
ATOM 6619 O O . GLY A 1 852 ? -25.913 1.445 19.357 1.00 93.12 852 GLY A O 1
ATOM 6620 N N . ARG A 1 853 ? -26.981 2.708 17.805 1.00 91.75 853 ARG A N 1
ATOM 6621 C CA . ARG A 1 853 ? -26.718 4.018 18.421 1.00 91.75 853 ARG A CA 1
ATOM 6622 C C . ARG A 1 853 ? -27.551 4.233 19.686 1.00 91.75 853 ARG A C 1
ATOM 6624 O O . ARG A 1 853 ? -28.562 3.557 19.907 1.00 91.75 853 ARG A O 1
ATOM 6631 N N . ASP A 1 854 ? -27.135 5.201 20.496 1.00 91.19 854 ASP A N 1
ATOM 6632 C CA . ASP A 1 854 ? -27.900 5.803 21.592 1.00 91.19 854 ASP A CA 1
ATOM 6633 C C . ASP A 1 854 ? -28.463 4.762 22.597 1.00 91.19 854 ASP A C 1
ATOM 6635 O O . ASP A 1 854 ? -29.558 4.896 23.164 1.00 91.19 854 ASP A O 1
ATOM 6639 N N . GLN A 1 855 ? -27.727 3.665 22.837 1.00 92.00 855 GLN A N 1
ATOM 6640 C CA . GLN A 1 855 ? -28.195 2.567 23.684 1.00 92.00 855 GLN A CA 1
ATOM 6641 C C . GLN A 1 855 ? -28.150 2.943 25.159 1.00 92.00 855 GLN A C 1
ATOM 6643 O O . GLN A 1 855 ? -27.119 2.957 25.833 1.00 92.00 855 GLN A O 1
ATOM 6648 N N . LYS A 1 856 ? -29.340 3.201 25.694 1.00 92.38 856 LYS A N 1
ATOM 6649 C CA . LYS A 1 856 ? -29.518 3.631 27.074 1.00 92.38 856 LYS A CA 1
ATOM 6650 C C . LYS A 1 856 ? -29.211 2.526 28.095 1.00 92.38 856 LYS A C 1
ATOM 6652 O O . LYS A 1 856 ? -30.019 1.613 28.316 1.00 92.38 856 LYS A O 1
ATOM 6657 N N . ILE A 1 857 ? -28.116 2.702 28.829 1.00 93.00 857 ILE A N 1
ATOM 6658 C CA . ILE A 1 857 ? -27.844 2.025 30.101 1.00 93.00 857 ILE A CA 1
ATOM 6659 C C . ILE A 1 857 ? -28.210 2.931 31.288 1.00 93.00 857 ILE A C 1
ATOM 6661 O O . ILE A 1 857 ? -28.262 4.156 31.184 1.00 93.00 857 ILE A O 1
ATOM 6665 N N . GLU A 1 858 ? -28.496 2.340 32.446 1.00 92.00 858 GLU A N 1
ATOM 6666 C CA . GLU A 1 858 ? -28.870 3.078 33.655 1.00 92.00 858 GLU A CA 1
ATOM 6667 C C . GLU A 1 858 ? -28.325 2.409 34.920 1.00 92.00 858 GLU A C 1
ATOM 6669 O O . GLU A 1 858 ? -28.637 1.249 35.201 1.00 92.00 858 GLU A O 1
ATOM 6674 N N . PHE A 1 859 ? -27.611 3.168 35.754 1.00 89.44 859 PHE A N 1
ATOM 6675 C CA . PHE A 1 859 ? -27.193 2.731 37.091 1.00 89.44 859 PHE A CA 1
ATOM 6676 C C . PHE A 1 859 ? -27.757 3.616 38.204 1.00 89.44 859 PHE A C 1
ATOM 6678 O O . PHE A 1 859 ? -28.162 4.755 37.982 1.00 89.44 859 PHE A O 1
ATOM 6685 N N . LEU A 1 860 ? -27.778 3.100 39.434 1.00 87.50 860 LEU A N 1
ATOM 6686 C CA . LEU A 1 860 ? -27.952 3.913 40.634 1.00 87.50 860 LEU A CA 1
ATOM 6687 C C . LEU A 1 860 ? -27.066 3.436 41.781 1.00 87.50 860 LEU A C 1
ATOM 6689 O O . LEU A 1 860 ? -26.786 2.243 41.940 1.00 87.50 860 LEU A O 1
ATOM 6693 N N . TYR A 1 861 ? -26.693 4.401 42.616 1.00 84.19 861 TYR A N 1
ATOM 6694 C CA . TYR A 1 861 ? -26.026 4.183 43.890 1.00 84.19 861 TYR A CA 1
ATOM 6695 C C . TYR A 1 861 ? -27.035 4.213 45.029 1.00 84.19 861 TYR A C 1
ATOM 6697 O O . TYR A 1 861 ? -27.950 5.040 45.072 1.00 84.19 861 TYR A O 1
ATOM 6705 N N . LYS A 1 862 ? -26.848 3.308 45.987 1.00 86.00 862 LYS A N 1
ATOM 6706 C CA . LYS A 1 862 ? -27.640 3.267 47.214 1.00 86.00 862 LYS A CA 1
ATOM 6707 C C . LYS A 1 862 ? -26.803 2.683 48.337 1.00 86.00 862 LYS A C 1
ATOM 6709 O O . LYS A 1 862 ? -26.306 1.573 48.208 1.00 86.00 862 LYS A O 1
ATOM 6714 N N . VAL A 1 863 ? -26.683 3.386 49.458 1.00 88.44 863 VAL A N 1
ATOM 6715 C CA . VAL A 1 863 ? -26.063 2.820 50.667 1.00 88.44 863 VAL A CA 1
ATOM 6716 C C . VAL A 1 863 ? -27.167 2.312 51.587 1.00 88.44 863 VAL A C 1
ATOM 6718 O O . VAL A 1 863 ? -28.194 2.971 51.733 1.00 88.44 863 VAL A O 1
ATOM 6721 N N . LYS A 1 864 ? -26.975 1.155 52.221 1.00 89.31 864 LYS A N 1
ATOM 6722 C CA . LYS A 1 864 ? -27.757 0.714 53.385 1.00 89.31 864 LYS A CA 1
ATOM 6723 C C . LYS A 1 864 ? -26.863 0.803 54.611 1.00 89.31 864 LYS A C 1
ATOM 6725 O O . LYS A 1 864 ? -25.824 0.149 54.631 1.00 89.31 864 LYS A O 1
ATOM 6730 N N . ALA A 1 865 ? -27.298 1.528 55.633 1.00 88.88 865 ALA A N 1
ATOM 6731 C CA . ALA A 1 865 ? -26.674 1.497 56.950 1.00 88.88 865 ALA A CA 1
ATOM 6732 C C . ALA A 1 865 ? -27.621 0.836 57.960 1.00 88.88 865 ALA A C 1
ATOM 6734 O O . ALA A 1 865 ? -28.835 1.051 57.939 1.00 88.88 865 ALA A O 1
ATOM 6735 N N . VAL A 1 866 ? -27.049 0.013 58.831 1.00 89.06 866 VAL A N 1
ATOM 6736 C CA . VAL A 1 866 ? -27.696 -0.606 59.984 1.00 89.06 866 VAL A CA 1
ATOM 6737 C C . VAL A 1 866 ? -26.952 -0.122 61.218 1.00 89.06 866 VAL A C 1
ATOM 6739 O O . VAL A 1 866 ? -25.804 -0.507 61.441 1.00 89.06 866 VAL A O 1
ATOM 6742 N N . THR A 1 867 ? -27.590 0.747 61.997 1.00 87.31 867 THR A N 1
ATOM 6743 C CA . THR A 1 867 ? -27.032 1.275 63.251 1.00 87.31 867 THR A CA 1
ATOM 6744 C C . THR A 1 867 ? -27.823 0.744 64.440 1.00 87.31 867 THR A C 1
ATOM 6746 O O . THR A 1 867 ? -28.945 0.263 64.297 1.00 87.31 867 THR A O 1
ATOM 6749 N N . GLN A 1 868 ? -27.225 0.771 65.625 1.00 86.50 868 GLN A N 1
ATOM 6750 C CA . GLN A 1 868 ? -27.780 0.154 66.825 1.00 86.50 868 GLN A CA 1
ATOM 6751 C C . GLN A 1 868 ? -28.075 1.224 67.872 1.00 86.50 868 GLN A C 1
ATOM 6753 O O . GLN A 1 868 ? -27.264 2.119 68.120 1.00 86.50 868 GLN A O 1
ATOM 6758 N N . PHE A 1 869 ? -29.229 1.125 68.526 1.00 83.50 869 PHE A N 1
ATOM 6759 C CA . PHE A 1 869 ? -29.648 2.039 69.584 1.00 83.50 869 PHE A CA 1
ATOM 6760 C C . PHE A 1 869 ? -30.420 1.309 70.686 1.00 83.50 869 PHE A C 1
ATOM 6762 O O . PHE A 1 869 ? -30.935 0.209 70.498 1.00 83.50 869 PHE A O 1
ATOM 6769 N N . ALA A 1 870 ? -30.538 1.935 71.854 1.00 80.94 870 ALA A N 1
ATOM 6770 C CA . ALA A 1 870 ? -31.478 1.512 72.883 1.00 80.94 870 ALA A CA 1
ATOM 6771 C C . ALA A 1 870 ? -32.610 2.521 73.047 1.00 80.94 870 ALA A C 1
ATOM 6773 O O . ALA A 1 870 ? -32.394 3.726 73.193 1.00 80.94 870 ALA A O 1
ATOM 6774 N N . GLN A 1 871 ? -33.827 1.989 73.095 1.00 78.25 871 GLN A N 1
ATOM 6775 C CA . GLN A 1 871 ? -35.009 2.687 73.569 1.00 78.25 871 GLN A CA 1
ATOM 6776 C C . GLN A 1 871 ? -35.165 2.427 75.071 1.00 78.25 871 GLN A C 1
ATOM 6778 O O . GLN A 1 871 ? -35.304 1.279 75.508 1.00 78.25 871 GLN A O 1
ATOM 6783 N N . TYR A 1 872 ? -35.162 3.496 75.863 1.00 71.06 872 TYR A N 1
ATOM 6784 C CA . TYR A 1 872 ? -35.415 3.459 77.298 1.00 71.06 872 TYR A CA 1
ATOM 6785 C C . TYR A 1 872 ? -36.806 4.029 77.608 1.00 71.06 872 TYR A C 1
ATOM 6787 O O . TYR A 1 872 ? -37.109 5.173 77.278 1.00 71.06 872 TYR A O 1
ATOM 6795 N N . SER A 1 873 ? -37.648 3.254 78.289 1.00 66.94 873 SER A N 1
ATOM 6796 C CA . SER A 1 873 ? -39.001 3.658 78.701 1.00 66.94 873 SER A CA 1
ATOM 6797 C C . SER A 1 873 ? -39.148 3.638 80.224 1.00 66.94 873 SER A C 1
ATOM 6799 O O . SER A 1 873 ? -38.403 2.958 80.937 1.00 66.94 873 SER A O 1
ATOM 6801 N N . PHE A 1 874 ? -40.122 4.394 80.734 1.00 72.06 874 PHE A N 1
ATOM 6802 C CA . PHE A 1 874 ? -40.408 4.591 82.158 1.00 72.06 874 PHE A CA 1
ATOM 6803 C C . PHE A 1 874 ? -39.170 5.063 82.941 1.00 72.06 874 PHE A C 1
ATOM 6805 O O . PHE A 1 874 ? -38.711 4.389 83.865 1.00 72.06 874 PHE A O 1
ATOM 6812 N N . PHE A 1 875 ? -38.590 6.200 82.532 1.00 64.56 875 PHE A N 1
ATOM 6813 C CA . PHE A 1 875 ? -37.344 6.762 83.086 1.00 64.56 875 PHE A CA 1
ATOM 6814 C C . PHE A 1 875 ? -36.161 5.770 83.103 1.00 64.56 875 PHE A C 1
ATOM 6816 O O . PHE A 1 875 ? -35.349 5.763 84.027 1.00 64.56 875 PHE A O 1
ATOM 6823 N N . GLY A 1 876 ? -36.068 4.911 82.084 1.00 63.16 876 GLY A N 1
ATOM 6824 C CA . GLY A 1 876 ? -35.008 3.906 81.958 1.00 63.16 876 GLY A CA 1
ATOM 6825 C C . GLY A 1 876 ? -35.218 2.623 82.762 1.00 63.16 876 GLY A C 1
ATOM 6826 O O . GLY A 1 876 ? -34.303 1.806 82.830 1.00 63.16 876 GLY A O 1
ATOM 6827 N N . THR A 1 877 ? -36.410 2.408 83.329 1.00 68.88 877 THR A N 1
ATOM 6828 C CA . THR A 1 877 ? -36.763 1.148 84.012 1.00 68.88 877 THR A CA 1
ATOM 6829 C C . THR A 1 877 ? -36.859 -0.030 83.034 1.00 68.88 877 THR A C 1
ATOM 6831 O O . THR A 1 877 ? -36.596 -1.169 83.415 1.00 68.88 877 THR A O 1
ATOM 6834 N N . ILE A 1 878 ? -37.218 0.229 81.771 1.00 70.12 878 ILE A N 1
ATOM 6835 C CA . ILE A 1 878 ? -37.237 -0.765 80.690 1.00 70.12 878 ILE A CA 1
ATOM 6836 C C . ILE A 1 878 ? -36.269 -0.304 79.596 1.00 70.12 878 ILE A C 1
ATOM 6838 O O . ILE A 1 878 ? -36.387 0.819 79.114 1.00 70.12 878 ILE A O 1
ATOM 6842 N N . ARG A 1 879 ? -35.339 -1.178 79.197 1.00 77.19 879 ARG A N 1
ATOM 6843 C CA . ARG A 1 879 ? -34.440 -1.019 78.040 1.00 77.19 879 ARG A CA 1
ATOM 6844 C C . ARG A 1 879 ? -34.849 -2.024 76.966 1.00 77.19 879 ARG A C 1
ATOM 6846 O O . ARG A 1 879 ? -35.069 -3.188 77.289 1.00 77.19 879 ARG A O 1
ATOM 6853 N N . THR A 1 880 ? -34.908 -1.588 75.712 1.00 78.88 880 THR A N 1
ATOM 6854 C CA . THR A 1 880 ? -35.013 -2.462 74.534 1.00 78.88 880 THR A CA 1
ATOM 6855 C C . THR A 1 880 ? -33.968 -2.030 73.515 1.00 78.88 880 THR A C 1
ATOM 6857 O O . THR A 1 880 ? -33.995 -0.881 73.075 1.00 78.88 880 THR A O 1
ATOM 6860 N N . ASP A 1 881 ? -33.063 -2.935 73.151 1.00 80.56 881 ASP A N 1
ATOM 6861 C CA . ASP A 1 881 ? -32.114 -2.714 72.054 1.00 80.56 881 ASP A CA 1
ATOM 6862 C C . ASP A 1 881 ? -32.847 -2.849 70.714 1.00 80.56 881 ASP A C 1
ATOM 6864 O O . ASP A 1 881 ? -33.776 -3.654 70.583 1.00 80.56 881 ASP A O 1
ATOM 6868 N N . ARG A 1 882 ? -32.465 -2.023 69.742 1.00 80.31 882 ARG A N 1
ATOM 6869 C CA . ARG A 1 882 ? -33.121 -1.877 68.446 1.00 80.31 882 ARG A CA 1
ATOM 6870 C C . ARG A 1 882 ? -32.094 -1.580 67.360 1.00 80.31 882 ARG A C 1
ATOM 6872 O O . ARG A 1 882 ? -31.187 -0.777 67.558 1.00 80.31 882 ARG A O 1
ATOM 6879 N N . GLU A 1 883 ? -32.333 -2.171 66.200 1.00 83.19 883 GLU A N 1
ATOM 6880 C CA . GLU A 1 883 ? -31.657 -1.835 64.952 1.00 83.19 883 GLU A CA 1
ATOM 6881 C C . GLU A 1 883 ? -32.421 -0.680 64.286 1.00 83.19 883 GLU A C 1
ATOM 6883 O O . GLU A 1 883 ? -33.655 -0.700 64.253 1.00 83.19 883 GLU A O 1
ATOM 6888 N N . ASP A 1 884 ? -31.705 0.307 63.755 1.00 82.75 884 ASP A N 1
ATOM 6889 C CA . ASP A 1 884 ? -32.212 1.250 62.757 1.00 82.75 884 ASP A CA 1
ATOM 6890 C C . ASP A 1 884 ? -31.669 0.844 61.385 1.00 82.75 884 ASP A C 1
ATOM 6892 O O . ASP A 1 884 ? -30.491 0.508 61.261 1.00 82.75 884 ASP A O 1
ATOM 6896 N N . VAL A 1 885 ? -32.515 0.878 60.357 1.00 83.62 885 VAL A N 1
ATOM 6897 C CA . VAL A 1 885 ? -32.164 0.498 58.985 1.00 83.62 885 VAL A CA 1
ATOM 6898 C C . VAL A 1 885 ? -32.504 1.655 58.057 1.00 83.62 885 VAL A C 1
ATOM 6900 O O . VAL A 1 885 ? -33.651 1.816 57.636 1.00 83.62 885 VAL A O 1
ATOM 6903 N N . MET A 1 886 ? -31.481 2.428 57.708 1.00 83.06 886 MET A N 1
ATOM 6904 C CA . MET A 1 886 ? -31.588 3.608 56.853 1.00 83.06 886 MET A CA 1
ATOM 6905 C C . MET A 1 886 ? -30.948 3.361 55.481 1.00 83.06 886 MET A C 1
ATOM 6907 O O . MET A 1 886 ? -30.091 2.487 55.313 1.00 83.06 886 MET A O 1
ATOM 6911 N N . TYR A 1 887 ? -31.379 4.133 54.485 1.00 85.06 887 TYR A N 1
ATOM 6912 C CA . TYR A 1 887 ? -30.859 4.065 53.123 1.00 85.06 887 TYR A CA 1
ATOM 6913 C C . TYR A 1 887 ? -30.448 5.458 52.660 1.00 85.06 887 TYR A C 1
ATOM 6915 O O . TYR A 1 887 ? -31.291 6.348 52.622 1.00 85.06 887 TYR A O 1
ATOM 6923 N N . LEU A 1 888 ? -29.181 5.635 52.291 1.00 83.75 888 LEU A N 1
ATOM 6924 C CA . LEU A 1 888 ? -28.602 6.951 52.014 1.00 83.75 888 LEU A CA 1
ATOM 6925 C C . LEU A 1 888 ? -28.479 7.213 50.496 1.00 83.75 888 LEU A C 1
ATOM 6927 O O . LEU A 1 888 ? -28.378 6.246 49.727 1.00 83.75 888 LEU A O 1
ATOM 6931 N N . PRO A 1 889 ? -28.483 8.486 50.056 1.00 79.19 889 PRO A N 1
ATOM 6932 C CA . PRO A 1 889 ? -28.813 9.672 50.855 1.00 79.19 889 PRO A CA 1
ATOM 6933 C C . PRO A 1 889 ? -30.300 9.678 51.242 1.00 79.19 889 PRO A C 1
ATOM 6935 O O . PRO A 1 889 ? -31.164 9.430 50.402 1.00 79.19 889 PRO A O 1
ATOM 6938 N N . ASP A 1 890 ? -30.596 9.944 52.512 1.00 71.94 890 ASP A N 1
ATOM 6939 C CA . ASP A 1 890 ? -31.950 10.128 53.046 1.00 71.94 890 ASP A CA 1
ATOM 6940 C C . ASP A 1 890 ? -32.322 11.613 53.186 1.00 71.94 890 ASP A C 1
ATOM 6942 O O . ASP A 1 890 ? -33.500 11.940 53.073 1.00 71.94 890 ASP A O 1
ATOM 6946 N N . GLU A 1 891 ? -31.338 12.506 53.307 1.00 71.69 891 GLU A N 1
ATOM 6947 C CA . GLU A 1 891 ? -31.496 13.972 53.355 1.00 71.69 891 GLU A CA 1
ATOM 6948 C C . GLU A 1 891 ? -32.186 14.590 52.119 1.00 71.69 891 GLU A C 1
ATOM 6950 O O . GLU A 1 891 ? -32.760 15.674 52.208 1.00 71.69 891 GLU A O 1
ATOM 6955 N N . LEU A 1 892 ? -32.145 13.923 50.958 1.00 72.31 892 LEU A N 1
ATOM 6956 C CA . LEU A 1 892 ? -32.784 14.413 49.730 1.00 72.31 892 LEU A CA 1
ATOM 6957 C C . LEU A 1 892 ? -34.303 14.163 49.718 1.00 72.31 892 LEU A C 1
ATOM 6959 O O . LEU A 1 892 ? -34.805 13.191 50.291 1.00 72.31 892 LEU A O 1
ATOM 6963 N N . ASP A 1 893 ? -35.034 14.996 48.971 1.00 71.44 893 ASP A N 1
ATOM 6964 C CA . ASP A 1 893 ? -36.465 14.814 48.706 1.00 71.44 893 ASP A CA 1
ATOM 6965 C C . ASP A 1 893 ? -36.770 13.412 48.146 1.00 71.44 893 ASP A C 1
ATOM 6967 O O . ASP A 1 893 ? -36.013 12.841 47.360 1.00 71.44 893 ASP A O 1
ATOM 6971 N N . ALA A 1 894 ? -37.961 12.882 48.441 1.00 69.19 894 ALA A N 1
ATOM 6972 C CA . ALA A 1 894 ? -38.388 11.560 47.963 1.00 69.19 894 ALA A CA 1
ATOM 6973 C C . ALA A 1 894 ? -38.449 11.407 46.425 1.00 69.19 894 ALA A C 1
ATOM 6975 O O . ALA A 1 894 ? -38.518 10.279 45.941 1.00 69.19 894 ALA A O 1
ATOM 6976 N N . LYS A 1 895 ? -38.429 12.522 45.681 1.00 69.12 895 LYS A N 1
ATOM 6977 C CA . LYS A 1 895 ? -38.324 12.590 44.212 1.00 69.12 895 LYS A CA 1
ATOM 6978 C C . LYS A 1 895 ? -36.882 12.544 43.682 1.00 69.12 895 LYS A C 1
ATOM 6980 O O . LYS A 1 895 ? -36.694 12.160 42.536 1.00 69.12 895 LYS A O 1
ATOM 6985 N N . ASP A 1 896 ? -35.896 12.895 44.506 1.00 69.00 896 ASP A N 1
ATOM 6986 C CA . ASP A 1 896 ? -34.495 13.057 44.094 1.00 69.00 896 ASP A CA 1
ATOM 6987 C C . ASP A 1 896 ? -33.603 11.925 44.652 1.00 69.00 896 ASP A C 1
ATOM 6989 O O . ASP A 1 896 ? -32.512 11.667 44.147 1.00 69.00 896 ASP A O 1
ATOM 6993 N N . ARG A 1 897 ? -34.077 11.190 45.671 1.00 73.50 897 ARG A N 1
ATOM 6994 C CA . ARG A 1 897 ? -33.410 9.982 46.189 1.00 73.50 897 ARG A CA 1
ATOM 6995 C C . ARG A 1 897 ? -33.397 8.848 45.162 1.00 73.50 897 ARG A C 1
ATOM 6997 O O . ARG A 1 897 ? -34.416 8.556 44.538 1.00 73.50 897 ARG A O 1
ATOM 7004 N N . TRP A 1 898 ? -32.248 8.172 45.067 1.00 73.69 898 TRP A N 1
ATOM 7005 C CA . TRP A 1 898 ? -32.005 6.943 44.287 1.00 73.69 898 TRP A CA 1
ATOM 7006 C C . TRP A 1 898 ? -32.559 6.989 42.852 1.00 73.69 898 TRP A C 1
ATOM 7008 O O . TRP A 1 898 ? -33.157 6.020 42.381 1.00 73.69 898 TRP A O 1
ATOM 7018 N N . GLN A 1 899 ? -32.394 8.124 42.171 1.00 81.31 899 GLN A N 1
ATOM 7019 C CA . GLN A 1 899 ? -32.703 8.210 40.747 1.00 81.31 899 GLN A CA 1
ATOM 7020 C C . GLN A 1 899 ? -31.725 7.357 39.935 1.00 81.31 899 GLN A C 1
ATOM 7022 O O . GLN A 1 899 ? -30.577 7.153 40.331 1.00 81.31 899 GLN A O 1
ATOM 7027 N N . TRP A 1 900 ? -32.208 6.850 38.803 1.00 87.00 900 TRP A N 1
ATOM 7028 C CA . TRP A 1 900 ? -31.365 6.193 37.813 1.00 87.00 900 TRP A CA 1
ATOM 7029 C C . TRP A 1 900 ? -30.606 7.266 37.036 1.00 87.00 900 TRP A C 1
ATOM 7031 O O . TRP A 1 900 ? -31.221 8.204 36.532 1.00 87.00 900 TRP A O 1
ATOM 7041 N N . VAL A 1 901 ? -29.287 7.125 36.963 1.00 87.62 901 VAL A N 1
ATOM 7042 C CA . VAL A 1 901 ? -28.413 7.929 36.110 1.00 87.62 901 VAL A CA 1
ATOM 7043 C C . VAL A 1 901 ? -28.406 7.264 34.734 1.00 87.62 901 VAL A C 1
ATOM 7045 O O . VAL A 1 901 ? -27.930 6.129 34.640 1.00 87.62 901 VAL A O 1
ATOM 7048 N N . PRO A 1 902 ? -28.972 7.897 33.691 1.00 89.50 902 PRO A N 1
ATOM 7049 C CA . PRO A 1 902 ? -28.865 7.397 32.332 1.00 89.50 902 PRO A CA 1
ATOM 7050 C C . PRO A 1 902 ? -27.482 7.717 31.765 1.00 89.50 902 PRO A C 1
ATOM 7052 O O . PRO A 1 902 ? -26.965 8.815 31.966 1.00 89.50 902 PRO A O 1
ATOM 7055 N N . VAL A 1 903 ? -26.926 6.765 31.028 1.00 89.81 903 VAL A N 1
ATOM 7056 C CA . VAL A 1 903 ? -25.810 6.972 30.105 1.00 89.81 903 VAL A CA 1
ATOM 7057 C C . VAL A 1 903 ? -26.226 6.326 28.789 1.00 89.81 903 VAL A C 1
ATOM 7059 O O . VAL A 1 903 ? -26.806 5.239 28.792 1.00 89.81 903 VAL A O 1
ATOM 7062 N N . TYR A 1 904 ? -25.990 7.023 27.690 1.00 91.12 904 TYR A N 1
ATOM 7063 C CA . TYR A 1 904 ? -26.187 6.502 26.345 1.00 91.12 904 TYR A CA 1
ATOM 7064 C C . TYR A 1 904 ? -24.828 6.050 25.816 1.00 91.12 904 TYR A C 1
ATOM 7066 O O . TYR A 1 904 ? -23.808 6.613 26.210 1.00 91.12 904 TYR A O 1
ATOM 7074 N N . ILE A 1 905 ? -24.818 4.977 25.035 1.00 90.94 905 ILE A N 1
ATOM 7075 C CA . ILE A 1 905 ? -23.611 4.331 24.520 1.00 90.94 905 ILE A CA 1
ATOM 7076 C C . ILE A 1 905 ? -23.920 3.869 23.106 1.00 90.94 905 ILE A C 1
ATOM 7078 O O . ILE A 1 905 ? -24.942 3.215 22.901 1.00 90.94 905 ILE A O 1
ATOM 7082 N N . ASP A 1 906 ? -23.040 4.157 22.161 1.00 92.56 906 ASP A N 1
ATOM 7083 C CA . ASP A 1 906 ? -23.144 3.598 20.816 1.00 92.56 906 ASP A CA 1
ATOM 7084 C C . ASP A 1 906 ? -22.448 2.249 20.778 1.00 92.56 906 ASP A C 1
ATOM 7086 O O . ASP A 1 906 ? -21.392 2.058 21.380 1.00 92.56 906 ASP A O 1
ATOM 7090 N N . VAL A 1 907 ? -23.083 1.288 20.117 1.00 94.75 907 VAL A N 1
ATOM 7091 C CA . VAL A 1 907 ? -22.533 -0.051 19.940 1.00 94.75 907 VAL A CA 1
ATOM 7092 C C . VAL A 1 907 ? -22.465 -0.329 18.453 1.00 94.75 907 VAL A C 1
ATOM 7094 O O . VAL A 1 907 ? -23.506 -0.441 17.801 1.00 94.75 907 VAL A O 1
ATOM 7097 N N . LEU A 1 908 ? -21.248 -0.465 17.944 1.00 95.75 908 LEU A N 1
ATOM 7098 C CA . LEU A 1 908 ? -20.990 -0.831 16.558 1.00 95.75 908 LEU A CA 1
ATOM 7099 C C . LEU A 1 908 ? -21.225 -2.344 16.341 1.00 95.75 908 LEU A C 1
ATOM 7101 O O . LEU A 1 908 ? -21.180 -3.122 17.305 1.00 95.75 908 LEU A O 1
ATOM 7105 N N . PRO A 1 909 ? -21.495 -2.787 15.102 1.00 96.50 909 PRO A N 1
ATOM 7106 C CA . PRO A 1 909 ? -21.510 -4.200 14.706 1.00 96.50 909 PRO A CA 1
ATOM 7107 C C . PRO A 1 909 ? -20.217 -4.951 15.049 1.00 96.50 909 PRO A C 1
ATOM 7109 O O . PRO A 1 909 ? -19.182 -4.334 15.296 1.00 96.50 909 PRO A O 1
ATOM 7112 N N . ASP A 1 910 ? -20.292 -6.283 15.107 1.00 93.69 910 ASP A N 1
ATOM 7113 C CA . ASP A 1 910 ? -19.198 -7.200 15.468 1.00 93.69 910 ASP A CA 1
ATOM 7114 C C . ASP A 1 910 ? -18.391 -7.758 14.279 1.00 93.69 910 ASP A C 1
ATOM 7116 O O . ASP A 1 910 ? -17.464 -8.540 14.493 1.00 93.69 910 ASP A O 1
ATOM 7120 N N . THR A 1 911 ? -18.684 -7.303 13.059 1.00 93.81 911 THR A N 1
ATOM 7121 C CA . THR A 1 911 ? -17.937 -7.568 11.816 1.00 93.81 911 THR A CA 1
ATOM 7122 C C . THR A 1 911 ? -17.821 -6.292 10.973 1.00 93.81 911 THR A C 1
ATOM 7124 O O . THR A 1 911 ? -18.600 -5.357 11.175 1.00 93.81 911 THR A O 1
ATOM 7127 N N . LEU A 1 912 ? -16.858 -6.257 10.044 1.00 93.81 912 LEU A N 1
ATOM 7128 C CA . LEU A 1 912 ? -16.596 -5.117 9.156 1.00 93.81 912 LEU A CA 1
ATOM 7129 C C . LEU A 1 912 ? -17.722 -4.934 8.136 1.00 93.81 912 LEU A C 1
ATOM 7131 O O . LEU A 1 912 ? -18.410 -3.922 8.155 1.00 93.81 912 LEU A O 1
ATOM 7135 N N . ASP A 1 913 ? -18.006 -5.966 7.352 1.00 92.00 913 ASP A N 1
ATOM 7136 C CA . ASP A 1 913 ? -19.160 -6.082 6.459 1.00 92.00 913 ASP A CA 1
ATOM 7137 C C . ASP A 1 913 ? -20.492 -5.834 7.198 1.00 92.00 913 ASP A C 1
ATOM 7139 O O . ASP A 1 913 ? -21.434 -5.267 6.639 1.00 92.00 913 ASP A O 1
ATOM 7143 N N . GLY A 1 914 ? -20.551 -6.153 8.497 1.00 93.50 914 GLY A N 1
ATOM 7144 C CA . GLY A 1 914 ? -21.669 -5.819 9.380 1.00 93.50 914 GLY A CA 1
ATOM 7145 C C . GLY A 1 914 ? -21.793 -4.332 9.734 1.00 93.50 914 GLY A C 1
ATOM 7146 O O . GLY A 1 914 ? -22.907 -3.904 10.035 1.00 93.50 914 GLY A O 1
ATOM 7147 N N . LEU A 1 915 ? -20.691 -3.569 9.707 1.00 94.00 915 LEU A N 1
ATOM 7148 C CA . LEU A 1 915 ? -20.621 -2.106 9.834 1.00 94.00 915 LEU A CA 1
ATOM 7149 C C . LEU A 1 915 ? -20.908 -1.410 8.496 1.00 94.00 915 LEU A C 1
ATOM 7151 O O . LEU A 1 915 ? -21.722 -0.492 8.482 1.00 94.00 915 LEU A O 1
ATOM 7155 N N . LEU A 1 916 ? -20.320 -1.880 7.391 1.00 91.62 916 LEU A N 1
ATOM 7156 C CA . LEU A 1 916 ? -20.567 -1.354 6.039 1.00 91.62 916 LEU A CA 1
ATOM 7157 C C . LEU A 1 916 ? -22.056 -1.469 5.669 1.00 91.62 916 LEU A C 1
ATOM 7159 O O . LEU A 1 916 ? -22.701 -0.496 5.290 1.00 91.62 916 LEU A O 1
ATOM 7163 N N . ASN A 1 917 ? -22.659 -2.637 5.914 1.00 90.88 917 ASN A N 1
ATOM 7164 C CA . ASN A 1 917 ? -24.091 -2.876 5.703 1.00 90.88 917 ASN A CA 1
ATOM 7165 C C . ASN A 1 917 ? -24.979 -2.370 6.864 1.00 90.88 917 ASN A C 1
ATOM 7167 O O . ASN A 1 917 ? -26.163 -2.729 6.962 1.00 90.88 917 ASN A O 1
ATOM 7171 N N . TRP A 1 918 ? -24.449 -1.568 7.795 1.00 94.06 918 TRP A N 1
ATOM 7172 C CA . TRP A 1 918 ? -25.221 -1.096 8.940 1.00 94.06 918 TRP A CA 1
ATOM 7173 C C . TRP A 1 918 ? -26.115 0.078 8.548 1.00 94.06 918 TRP A C 1
ATOM 7175 O O . TRP A 1 918 ? -25.708 1.229 8.630 1.00 94.06 918 TRP A O 1
ATOM 7185 N N . GLY A 1 919 ? -27.382 -0.199 8.223 1.00 90.31 919 GLY A N 1
ATOM 7186 C CA . GLY A 1 919 ? -28.405 0.806 7.867 1.00 90.31 919 GLY A CA 1
ATOM 7187 C C . GLY A 1 919 ? -28.820 1.809 8.967 1.00 90.31 919 GLY A C 1
ATOM 7188 O O . GLY A 1 919 ? -29.959 2.277 8.974 1.00 90.31 919 GLY A O 1
ATOM 7189 N N . GLU A 1 920 ? -27.936 2.094 9.924 1.00 89.88 920 GLU A N 1
ATOM 7190 C CA . GLU A 1 920 ? -27.917 3.316 10.736 1.00 89.88 920 GLU A CA 1
ATOM 7191 C C . GLU A 1 920 ? -26.925 4.362 10.167 1.00 89.88 920 GLU A C 1
ATOM 7193 O O . GLU A 1 920 ? -27.084 5.548 10.463 1.00 89.88 920 GLU A O 1
ATOM 7198 N N . LEU A 1 921 ? -25.932 3.947 9.371 1.00 89.88 921 LEU A N 1
ATOM 7199 C CA . LEU A 1 921 ? -24.992 4.789 8.618 1.00 89.88 921 LEU A CA 1
ATOM 7200 C C . LEU A 1 921 ? -25.489 5.018 7.183 1.00 89.88 921 LEU A C 1
ATOM 7202 O O . LEU A 1 921 ? -26.492 4.429 6.763 1.00 89.88 921 LEU A O 1
ATOM 7206 N N . ILE A 1 922 ? -24.782 5.868 6.441 1.00 87.38 922 ILE A N 1
ATOM 7207 C CA . ILE A 1 922 ? -24.957 6.051 4.998 1.00 87.38 922 ILE A CA 1
ATOM 7208 C C . ILE A 1 922 ? -23.569 5.937 4.363 1.00 87.38 922 ILE A C 1
ATOM 7210 O O . ILE A 1 922 ? -22.655 6.638 4.790 1.00 87.38 922 ILE A O 1
ATOM 7214 N N . ASN A 1 923 ? -23.426 5.066 3.361 1.00 87.62 923 ASN A N 1
ATOM 7215 C CA . ASN A 1 923 ? -22.333 5.186 2.403 1.00 87.62 923 ASN A CA 1
ATOM 7216 C C . ASN A 1 923 ? -22.820 6.031 1.215 1.00 87.62 923 ASN A C 1
ATOM 7218 O O . ASN A 1 923 ? -23.976 5.892 0.801 1.00 87.62 923 ASN A O 1
ATOM 7222 N N . HIS A 1 924 ? -21.962 6.915 0.717 1.00 86.25 924 HIS A N 1
ATOM 7223 C CA . HIS A 1 924 ? -22.201 7.750 -0.459 1.00 86.25 924 HIS A CA 1
ATOM 7224 C C . HIS A 1 924 ? -21.461 7.261 -1.717 1.00 86.25 924 HIS A C 1
ATOM 7226 O O . HIS A 1 924 ? -21.825 7.710 -2.806 1.00 86.25 924 HIS A O 1
ATOM 7232 N N . ASP A 1 925 ? -20.522 6.330 -1.529 1.00 87.69 925 ASP A N 1
ATOM 7233 C CA . ASP A 1 925 ? -19.513 5.799 -2.458 1.00 87.69 925 ASP A CA 1
ATOM 7234 C C . ASP A 1 925 ? -19.340 4.279 -2.139 1.00 87.69 925 ASP A C 1
ATOM 7236 O O . ASP A 1 925 ? -18.568 3.910 -1.248 1.00 87.69 925 ASP A O 1
ATOM 7240 N N . PRO A 1 926 ? -20.226 3.390 -2.653 1.00 87.19 926 PRO A N 1
ATOM 7241 C CA . PRO A 1 926 ? -20.307 1.964 -2.285 1.00 87.19 926 PRO A CA 1
ATOM 7242 C C . PRO A 1 926 ? -19.153 1.084 -2.774 1.00 87.19 926 PRO A C 1
ATOM 7244 O O . PRO A 1 926 ? -18.922 0.021 -2.194 1.00 87.19 926 PRO A O 1
ATOM 7247 N N . ASP A 1 927 ? -18.520 1.522 -3.848 1.00 87.75 927 ASP A N 1
ATOM 7248 C CA . ASP A 1 927 ? -17.421 0.955 -4.628 1.00 87.75 927 ASP A CA 1
ATOM 7249 C C . ASP A 1 927 ? -16.079 1.369 -4.022 1.00 87.75 927 ASP A C 1
ATOM 7251 O O . ASP A 1 927 ? -15.184 0.529 -3.889 1.00 87.75 927 ASP A O 1
ATOM 7255 N N . GLY A 1 928 ? -15.974 2.636 -3.609 1.00 88.25 928 GLY A N 1
ATOM 7256 C CA . GLY A 1 928 ? -14.805 3.266 -3.010 1.00 88.25 928 GLY A CA 1
ATOM 7257 C C . GLY A 1 928 ? -13.857 3.903 -4.032 1.00 88.25 928 GLY A C 1
ATOM 7258 O O . GLY A 1 928 ? -12.645 3.858 -3.816 1.00 88.25 928 GLY A O 1
ATOM 7259 N N . ASP A 1 929 ? -14.356 4.459 -5.140 1.00 87.00 929 ASP A N 1
ATOM 7260 C CA . ASP A 1 929 ? -13.533 5.120 -6.173 1.00 87.00 929 ASP A CA 1
ATOM 7261 C C . ASP A 1 929 ? -13.317 6.635 -5.911 1.00 87.00 929 ASP A C 1
ATOM 7263 O O . ASP A 1 929 ? -12.707 7.329 -6.721 1.00 87.00 929 ASP A O 1
ATOM 7267 N N . ASP A 1 930 ? -13.771 7.179 -4.772 1.00 87.62 930 ASP A N 1
ATOM 7268 C CA . ASP A 1 930 ? -13.875 8.619 -4.464 1.00 87.62 930 ASP A CA 1
ATOM 7269 C C . ASP A 1 930 ? -14.869 9.393 -5.387 1.00 87.62 930 ASP A C 1
ATOM 7271 O O . ASP A 1 930 ? -14.882 10.637 -5.370 1.00 87.62 930 ASP A O 1
ATOM 7275 N N . ILE A 1 931 ? -15.661 8.749 -6.249 1.00 86.44 931 ILE A N 1
ATOM 7276 C CA . ILE A 1 931 ? -16.847 9.336 -6.897 1.00 86.44 931 ILE A CA 1
ATOM 7277 C C . ILE A 1 931 ? -18.056 9.074 -5.978 1.00 86.44 931 ILE A C 1
ATOM 7279 O O . ILE A 1 931 ? -18.035 8.251 -5.071 1.00 86.44 931 ILE A O 1
ATOM 7283 N N . VAL A 1 932 ? -19.092 9.911 -6.078 1.00 86.19 932 VAL A N 1
ATOM 7284 C CA . VAL A 1 932 ? -20.288 9.773 -5.236 1.00 86.19 932 VAL A CA 1
ATOM 7285 C C . VAL A 1 932 ? -21.508 9.482 -6.083 1.00 86.19 932 VAL A C 1
ATOM 7287 O O . VAL A 1 932 ? -21.874 10.307 -6.921 1.00 86.19 932 VAL A O 1
ATOM 7290 N N . THR A 1 933 ? -22.221 8.414 -5.718 1.00 82.69 933 THR A N 1
ATOM 7291 C CA . THR A 1 933 ? -23.411 7.807 -6.364 1.00 82.69 933 THR A CA 1
ATOM 7292 C C . THR A 1 933 ? -24.400 8.755 -7.040 1.00 82.69 933 THR A C 1
ATOM 7294 O O . THR A 1 933 ? -25.092 8.393 -7.983 1.00 82.69 933 THR A O 1
ATOM 7297 N N . THR A 1 934 ? -24.514 9.997 -6.573 1.00 79.31 934 THR A N 1
ATOM 7298 C CA . THR A 1 934 ? -25.334 11.050 -7.198 1.00 79.31 934 THR A CA 1
ATOM 7299 C C . THR A 1 934 ? -24.771 11.643 -8.501 1.00 79.31 934 THR A C 1
ATOM 7301 O O . THR A 1 934 ? -25.435 12.494 -9.102 1.00 79.31 934 THR A O 1
ATOM 7304 N N . ILE A 1 935 ? -23.559 11.250 -8.895 1.00 78.81 935 ILE A N 1
ATOM 7305 C CA . ILE A 1 935 ? -22.897 11.550 -10.170 1.00 78.81 935 ILE A CA 1
ATOM 7306 C C . ILE A 1 935 ? -23.118 10.376 -11.139 1.00 78.81 935 ILE A C 1
ATOM 7308 O O . ILE A 1 935 ? -23.485 10.612 -12.287 1.00 78.81 935 ILE A O 1
ATOM 7312 N N . GLU A 1 936 ? -22.988 9.147 -10.634 1.00 77.19 936 GLU A N 1
ATOM 7313 C CA . GLU A 1 936 ? -22.970 7.886 -11.394 1.00 77.19 936 GLU A CA 1
ATOM 7314 C C . GLU A 1 936 ? -24.356 7.260 -11.626 1.00 77.19 936 GLU A C 1
ATOM 7316 O O . GLU A 1 936 ? -24.542 6.516 -12.587 1.00 77.19 936 GLU A O 1
ATOM 7321 N N . ASP A 1 937 ? -25.354 7.579 -10.785 1.00 68.19 937 ASP A N 1
ATOM 7322 C CA . ASP A 1 937 ? -26.782 7.254 -10.986 1.00 68.19 937 ASP A CA 1
ATOM 7323 C C . ASP A 1 937 ? -27.347 8.046 -12.185 1.00 68.19 937 ASP A C 1
ATOM 7325 O O . ASP A 1 937 ? -28.244 8.892 -12.049 1.00 68.19 937 ASP A O 1
ATOM 7329 N N . ASP A 1 938 ? -26.845 7.764 -13.396 1.00 56.56 938 ASP A N 1
ATOM 7330 C CA . ASP A 1 938 ? -27.650 7.977 -14.592 1.00 56.56 938 ASP A CA 1
ATOM 7331 C C . ASP A 1 938 ? -28.927 7.134 -14.463 1.00 56.56 938 ASP A C 1
ATOM 7333 O O . ASP A 1 938 ? -28.995 6.112 -13.787 1.00 56.56 938 ASP A O 1
ATOM 7337 N N . ILE A 1 939 ? -30.014 7.623 -15.055 1.00 55.75 939 ILE A N 1
ATOM 7338 C CA . ILE A 1 939 ? -31.382 7.473 -14.520 1.00 55.75 939 ILE A CA 1
ATOM 7339 C C . ILE A 1 939 ? -31.978 6.048 -14.714 1.00 55.75 939 ILE A C 1
ATOM 7341 O O . ILE A 1 939 ? -33.187 5.807 -14.572 1.00 55.75 939 ILE A O 1
ATOM 7345 N N . VAL A 1 940 ? -31.136 5.081 -15.058 1.00 59.28 940 VAL A N 1
ATOM 7346 C CA . VAL A 1 940 ? -31.404 3.656 -15.215 1.00 59.28 940 VAL A CA 1
ATOM 7347 C C . VAL A 1 940 ? -30.233 2.917 -14.573 1.00 59.28 940 VAL A C 1
ATOM 7349 O O . VAL A 1 940 ? -29.117 3.154 -14.993 1.00 59.28 940 VAL A O 1
ATOM 7352 N N . ASN A 1 941 ? -30.481 1.981 -13.646 1.00 71.75 941 ASN A N 1
ATOM 7353 C CA . ASN A 1 941 ? -29.454 1.034 -13.195 1.00 71.75 941 ASN A CA 1
ATOM 7354 C C . ASN A 1 941 ? -28.839 0.319 -14.415 1.00 71.75 941 ASN A C 1
ATOM 7356 O O . ASN A 1 941 ? -29.482 -0.574 -14.983 1.00 71.75 941 ASN A O 1
ATOM 7360 N N . THR A 1 942 ? -27.659 0.771 -14.829 1.00 84.12 942 THR A N 1
ATOM 7361 C CA . THR A 1 942 ? -26.835 0.218 -15.904 1.00 84.12 942 THR A CA 1
ATOM 7362 C C . THR A 1 942 ? -25.686 -0.600 -15.333 1.00 84.12 942 THR A C 1
ATOM 7364 O O . THR A 1 942 ? -25.446 -0.594 -14.130 1.00 84.12 942 THR A O 1
ATOM 7367 N N . ASP A 1 943 ? -25.118 -1.375 -16.240 1.00 88.31 943 ASP A N 1
ATOM 7368 C CA . ASP A 1 943 ? -24.353 -2.616 -16.138 1.00 88.31 943 ASP A CA 1
ATOM 7369 C C . ASP A 1 943 ? -23.799 -2.647 -17.578 1.00 88.31 943 ASP A C 1
ATOM 7371 O O . ASP A 1 943 ? -24.580 -2.888 -18.513 1.00 88.31 943 ASP A O 1
ATOM 7375 N N . ILE A 1 944 ? -22.614 -2.044 -17.786 1.00 89.25 944 ILE A N 1
ATOM 7376 C CA . ILE A 1 944 ? -22.119 -1.607 -19.114 1.00 89.25 944 ILE A CA 1
ATOM 7377 C C . ILE A 1 944 ? -21.295 -2.724 -19.758 1.00 89.25 944 ILE A C 1
ATOM 7379 O O . ILE A 1 944 ? -21.592 -3.104 -20.896 1.00 89.25 944 ILE A O 1
ATOM 7383 N N . ASP A 1 945 ? -20.342 -3.263 -19.006 1.00 88.81 945 ASP A N 1
ATOM 7384 C CA . ASP A 1 945 ? -19.519 -4.435 -19.300 1.00 88.81 945 ASP A CA 1
ATOM 7385 C C . ASP A 1 945 ? -20.364 -5.740 -19.338 1.00 88.81 945 ASP A C 1
ATOM 7387 O O . ASP A 1 945 ? -20.342 -6.490 -20.325 1.00 88.81 945 ASP A O 1
ATOM 7391 N N . GLY A 1 946 ? -21.210 -5.967 -18.322 1.00 90.31 946 GLY A N 1
ATOM 7392 C CA . GLY A 1 946 ? -22.090 -7.124 -18.178 1.00 90.31 946 GLY A CA 1
ATOM 7393 C C . GLY A 1 946 ? -21.788 -8.134 -17.053 1.00 90.31 946 GLY A C 1
ATOM 7394 O O . GLY A 1 946 ? -22.383 -9.223 -17.118 1.00 90.31 946 GLY A O 1
ATOM 7395 N N . ASP A 1 947 ? -20.910 -7.874 -16.073 1.00 88.50 947 ASP A N 1
ATOM 7396 C CA . ASP A 1 947 ? -20.612 -8.815 -14.971 1.00 88.50 947 ASP A CA 1
ATOM 7397 C C . ASP A 1 947 ? -21.852 -9.109 -14.088 1.00 88.50 947 ASP A C 1
ATOM 7399 O O . ASP A 1 947 ? -22.111 -10.262 -13.699 1.00 88.50 947 ASP A O 1
ATOM 7403 N N . GLY A 1 948 ? -22.683 -8.086 -13.852 1.00 89.19 948 GLY A N 1
ATOM 7404 C CA . GLY A 1 948 ? -23.878 -8.112 -13.008 1.00 89.19 948 GLY A CA 1
ATOM 7405 C C . GLY A 1 948 ? -23.840 -7.245 -11.738 1.00 89.19 948 GLY A C 1
ATOM 7406 O O . GLY A 1 948 ? -24.766 -7.369 -10.918 1.00 89.19 948 GLY A O 1
ATOM 7407 N N . ALA A 1 949 ? -22.833 -6.389 -11.572 1.00 88.19 949 ALA A N 1
ATOM 7408 C CA . ALA A 1 949 ? -22.830 -5.206 -10.725 1.00 88.19 949 ALA A CA 1
ATOM 7409 C C . ALA A 1 949 ? -23.754 -4.115 -11.314 1.00 88.19 949 ALA A C 1
ATOM 7411 O O . ALA A 1 949 ? -24.719 -4.389 -12.035 1.00 88.19 949 ALA A O 1
ATOM 7412 N N . PHE A 1 950 ? -23.524 -2.862 -10.930 1.00 89.31 950 PHE A N 1
ATOM 7413 C CA . PHE A 1 950 ? -24.098 -1.686 -11.580 1.00 89.31 950 PHE A CA 1
ATOM 7414 C C . PHE A 1 950 ? -23.073 -0.548 -11.512 1.00 89.31 950 PHE A C 1
ATOM 7416 O O . PHE A 1 950 ? -22.331 -0.507 -10.542 1.00 89.31 950 PHE A O 1
ATOM 7423 N N . ASN A 1 951 ? -23.151 0.445 -12.405 1.00 87.31 951 ASN A N 1
ATOM 7424 C CA . ASN A 1 951 ? -22.282 1.646 -12.472 1.00 87.31 951 ASN A CA 1
ATOM 7425 C C . ASN A 1 951 ? -22.091 2.491 -11.179 1.00 87.31 951 ASN A C 1
ATOM 7427 O O . ASN A 1 951 ? -21.460 3.529 -11.241 1.00 87.31 951 ASN A O 1
ATOM 7431 N N . TRP A 1 952 ? -22.719 2.147 -10.058 1.00 86.25 952 TRP A N 1
ATOM 7432 C CA . TRP A 1 952 ? -22.639 2.839 -8.752 1.00 86.25 952 TRP A CA 1
ATOM 7433 C C . TRP A 1 952 ? -22.357 1.829 -7.615 1.00 86.25 952 TRP A C 1
ATOM 7435 O O . TRP A 1 952 ? -22.678 2.050 -6.442 1.00 86.25 952 TRP A O 1
ATOM 7445 N N . GLN A 1 953 ? -21.932 0.630 -8.017 1.00 88.81 953 GLN A N 1
ATOM 7446 C CA . GLN A 1 953 ? -21.435 -0.461 -7.189 1.00 88.81 953 GLN A CA 1
ATOM 7447 C C . GLN A 1 953 ? -20.129 -1.042 -7.765 1.00 88.81 953 GLN A C 1
ATOM 7449 O O . GLN A 1 953 ? -19.743 -2.142 -7.362 1.00 88.81 953 GLN A O 1
ATOM 7454 N N . ASP A 1 954 ? -19.530 -0.349 -8.733 1.00 90.19 954 ASP A N 1
ATOM 7455 C CA . ASP A 1 954 ? -18.370 -0.773 -9.498 1.00 90.19 954 ASP A CA 1
ATOM 7456 C C . ASP A 1 954 ? -17.432 0.404 -9.771 1.00 90.19 954 ASP A C 1
ATOM 7458 O O . ASP A 1 954 ? -17.876 1.546 -9.888 1.00 90.19 954 ASP A O 1
ATOM 7462 N N . TRP A 1 955 ? -16.141 0.092 -9.814 1.00 92.06 955 TRP A N 1
ATOM 7463 C CA . TRP A 1 955 ? -15.007 1.027 -9.741 1.00 92.06 955 TRP A CA 1
ATOM 7464 C C . TRP A 1 955 ? -14.265 1.196 -11.080 1.00 92.06 955 TRP A C 1
ATOM 7466 O O . TRP A 1 955 ? -13.418 2.082 -11.202 1.00 92.06 955 TRP A O 1
ATOM 7476 N N . ASP A 1 956 ? -14.565 0.285 -12.002 1.00 93.38 956 ASP A N 1
ATOM 7477 C CA . ASP A 1 956 ? -14.194 0.169 -13.409 1.00 93.38 956 ASP A CA 1
ATOM 7478 C C . ASP A 1 956 ? -15.503 -0.303 -14.061 1.00 93.38 956 ASP A C 1
ATOM 7480 O O . ASP A 1 956 ? -15.984 -1.402 -13.771 1.00 93.38 956 ASP A O 1
ATOM 7484 N N . ARG A 1 957 ? -16.193 0.575 -14.794 1.00 90.88 957 ARG A N 1
ATOM 7485 C CA . ARG A 1 957 ? -17.603 0.349 -15.174 1.00 90.88 957 ARG A CA 1
ATOM 7486 C C . ARG A 1 957 ? -17.761 -0.324 -16.533 1.00 90.88 957 ARG A C 1
ATOM 7488 O O . ARG A 1 957 ? -18.873 -0.738 -16.874 1.00 90.88 957 ARG A O 1
ATOM 7495 N N . ASP A 1 958 ? -16.693 -0.393 -17.311 1.00 92.44 958 ASP A N 1
ATOM 7496 C CA . ASP A 1 958 ? -16.632 -0.903 -18.677 1.00 92.44 958 ASP A CA 1
ATOM 7497 C C . ASP A 1 958 ? -15.657 -2.076 -18.843 1.00 92.44 958 ASP A C 1
ATOM 7499 O O . ASP A 1 958 ? -15.789 -2.817 -19.823 1.00 92.44 958 ASP A O 1
ATOM 7503 N N . GLY A 1 959 ? -14.811 -2.333 -17.844 1.00 93.12 959 GLY A N 1
ATOM 7504 C CA . GLY A 1 959 ? -13.999 -3.534 -17.702 1.00 93.12 959 GLY A CA 1
ATOM 7505 C C . GLY A 1 959 ? -12.664 -3.450 -18.435 1.00 93.12 959 GLY A C 1
ATOM 7506 O O . GLY A 1 959 ? -12.318 -4.408 -19.129 1.00 93.12 959 GLY A O 1
ATOM 7507 N N . ASP A 1 960 ? -11.962 -2.318 -18.352 1.00 92.19 960 ASP A N 1
ATOM 7508 C CA . ASP A 1 960 ? -10.632 -2.108 -18.959 1.00 92.19 960 ASP A CA 1
ATOM 7509 C C . ASP A 1 960 ? -9.480 -2.012 -17.937 1.00 92.19 960 ASP A C 1
ATOM 7511 O O . ASP A 1 960 ? -8.339 -1.728 -18.299 1.00 92.19 960 ASP A O 1
ATOM 7515 N N . ASP A 1 961 ? -9.762 -2.314 -16.664 1.00 90.44 961 ASP A N 1
ATOM 7516 C CA . ASP A 1 961 ? -8.845 -2.255 -15.522 1.00 90.44 961 ASP A CA 1
ATOM 7517 C C . ASP A 1 961 ? -8.353 -0.843 -15.124 1.00 90.44 961 ASP A C 1
ATOM 7519 O O . ASP A 1 961 ? -7.578 -0.700 -14.164 1.00 90.44 961 ASP A O 1
ATOM 7523 N N . LEU A 1 962 ? -8.852 0.222 -15.768 1.00 93.56 962 LEU A N 1
ATOM 7524 C CA . LEU A 1 962 ? -8.732 1.595 -15.280 1.00 93.56 962 LEU A CA 1
ATOM 7525 C C . LEU A 1 962 ? -9.871 1.924 -14.309 1.00 93.56 962 LEU A C 1
ATOM 7527 O O . LEU A 1 962 ? -11.027 1.562 -14.497 1.00 93.56 962 LEU A O 1
ATOM 7531 N N . ALA A 1 963 ? -9.557 2.670 -13.248 1.00 93.75 963 ALA A N 1
ATOM 7532 C CA . ALA A 1 963 ? -10.597 3.161 -12.352 1.00 93.75 963 ALA A CA 1
ATOM 7533 C C . ALA A 1 963 ? -11.274 4.400 -12.951 1.00 93.75 963 ALA A C 1
ATOM 7535 O O . ALA A 1 963 ? -10.577 5.355 -13.312 1.00 93.75 963 ALA A O 1
ATOM 7536 N N . ASP A 1 964 ? -12.606 4.492 -12.908 1.00 92.69 964 ASP A N 1
ATOM 7537 C CA . ASP A 1 964 ? -13.354 5.635 -13.471 1.00 92.69 964 ASP A CA 1
ATOM 7538 C C . ASP A 1 964 ? -12.838 6.997 -12.973 1.00 92.69 964 ASP A C 1
ATOM 7540 O O . ASP A 1 964 ? -12.855 8.026 -13.653 1.00 92.69 964 ASP A O 1
ATOM 7544 N N . LYS A 1 965 ? -12.381 7.001 -11.720 1.00 92.75 965 LYS A N 1
ATOM 7545 C CA . LYS A 1 965 ? -11.773 8.131 -11.027 1.00 92.75 965 LYS A CA 1
ATOM 7546 C C . LYS A 1 965 ? -10.501 8.644 -11.688 1.00 92.75 965 LYS A C 1
ATOM 7548 O O . LYS A 1 965 ? -10.264 9.858 -11.725 1.00 92.75 965 LYS A O 1
ATOM 7553 N N . PHE A 1 966 ? -9.648 7.718 -12.113 1.00 94.12 966 PHE A N 1
ATOM 7554 C CA . PHE A 1 966 ? -8.421 8.002 -12.840 1.00 94.12 966 PHE A CA 1
ATOM 7555 C C . PHE A 1 966 ? -8.782 8.560 -14.213 1.00 94.12 966 PHE A C 1
ATOM 7557 O O . PHE A 1 966 ? -8.276 9.620 -14.579 1.00 94.12 966 PHE A O 1
ATOM 7564 N N . GLU A 1 967 ? -9.754 7.952 -14.884 1.00 94.38 967 GLU A N 1
ATOM 7565 C CA . GLU A 1 967 ? -10.208 8.357 -16.208 1.00 94.38 967 GLU A CA 1
ATOM 7566 C C . GLU A 1 967 ? -10.895 9.726 -16.263 1.00 94.38 967 GLU A C 1
ATOM 7568 O O . GLU A 1 967 ? -10.520 10.561 -17.090 1.00 94.38 967 GLU A O 1
ATOM 7573 N N . GLU A 1 968 ? -11.847 10.031 -15.367 1.00 92.56 968 GLU A N 1
ATOM 7574 C CA . GLU A 1 968 ? -12.449 11.373 -15.263 1.00 92.56 968 GLU A CA 1
ATOM 7575 C C . GLU A 1 968 ? -11.368 12.451 -15.047 1.00 92.56 968 GLU A C 1
ATOM 7577 O O . GLU A 1 968 ? -11.514 13.598 -15.492 1.00 92.56 968 GLU A O 1
ATOM 7582 N N . ALA A 1 969 ? -10.269 12.096 -14.371 1.00 92.50 969 ALA A N 1
ATOM 7583 C CA . ALA A 1 969 ? -9.128 12.976 -14.159 1.00 92.50 969 ALA A CA 1
ATOM 7584 C C . ALA A 1 969 ? -8.187 13.053 -15.381 1.00 92.50 969 ALA A C 1
ATOM 7586 O O . ALA A 1 969 ? -7.674 14.142 -15.669 1.00 92.50 969 ALA A O 1
ATOM 7587 N N . SER A 1 970 ? -7.973 11.951 -16.111 1.00 90.88 970 SER A N 1
ATOM 7588 C CA . SER A 1 970 ? -7.042 11.848 -17.243 1.00 90.88 970 SER A CA 1
ATOM 7589 C C . SER A 1 970 ? -7.656 12.128 -18.617 1.00 90.88 970 SER A C 1
ATOM 7591 O O . SER A 1 970 ? -6.900 12.427 -19.540 1.00 90.88 970 SER A O 1
ATOM 7593 N N . ASN A 1 971 ? -8.985 12.155 -18.763 1.00 92.19 971 ASN A N 1
ATOM 7594 C CA . ASN A 1 971 ? -9.718 12.378 -20.023 1.00 92.19 971 ASN A CA 1
ATOM 7595 C C . ASN A 1 971 ? -9.229 13.608 -20.816 1.00 92.19 971 ASN A C 1
ATOM 7597 O O . ASN A 1 971 ? -9.232 13.633 -22.044 1.00 92.19 971 ASN A O 1
ATOM 7601 N N . THR A 1 972 ? -8.782 14.656 -20.113 1.00 90.38 972 THR A N 1
ATOM 7602 C CA . THR A 1 972 ? -8.297 15.897 -20.748 1.00 90.38 972 THR A CA 1
ATOM 7603 C C . THR A 1 972 ? -6.823 15.879 -21.169 1.00 90.38 972 THR A C 1
ATOM 7605 O O . THR A 1 972 ? -6.371 16.843 -21.794 1.00 90.38 972 THR A O 1
ATOM 7608 N N . SER A 1 973 ? -6.085 14.821 -20.826 1.00 87.88 973 SER A N 1
ATOM 7609 C CA . SER A 1 973 ? -4.652 14.635 -21.098 1.00 87.88 973 SER A CA 1
ATOM 7610 C C . SER A 1 973 ? -4.317 13.361 -21.876 1.00 87.88 973 SER A C 1
ATOM 7612 O O . SER A 1 973 ? -3.360 13.402 -22.641 1.00 87.88 973 SER A O 1
ATOM 7614 N N . LEU A 1 974 ? -5.076 12.276 -21.683 1.00 89.12 974 LEU A N 1
ATOM 7615 C CA . LEU A 1 974 ? -4.909 10.986 -22.359 1.00 89.12 974 LEU A CA 1
ATOM 7616 C C . LEU A 1 974 ? -6.033 10.790 -23.382 1.00 89.12 974 LEU A C 1
ATOM 7618 O O . LEU A 1 974 ? -5.844 11.117 -24.548 1.00 89.12 974 LEU A O 1
ATOM 7622 N N . GLY A 1 975 ? -7.226 10.382 -22.941 1.00 91.62 975 GLY A N 1
ATOM 7623 C CA . GLY A 1 975 ? -8.404 10.210 -23.799 1.00 91.62 975 GLY A CA 1
ATOM 7624 C C . GLY A 1 975 ? -9.571 9.525 -23.092 1.00 91.62 975 GLY A C 1
ATOM 7625 O O . GLY A 1 975 ? -10.688 10.026 -23.216 1.00 91.62 975 GLY A O 1
ATOM 7626 N N . THR A 1 976 ? -9.230 8.480 -22.327 1.00 93.44 976 THR A N 1
ATOM 7627 C CA . THR A 1 976 ? -9.947 7.740 -21.261 1.00 93.44 976 THR A CA 1
ATOM 7628 C C . THR A 1 976 ? -11.388 8.154 -20.960 1.00 93.44 976 THR A C 1
ATOM 7630 O O . THR A 1 976 ? -11.654 9.342 -20.706 1.00 93.44 976 THR A O 1
ATOM 7633 N N . ASN A 1 977 ? -12.314 7.192 -20.954 1.00 92.75 977 ASN A N 1
ATOM 7634 C CA . ASN A 1 977 ? -13.754 7.427 -20.884 1.00 92.75 977 ASN A CA 1
ATOM 7635 C C . ASN A 1 977 ? -14.628 6.221 -20.399 1.00 92.75 977 ASN A C 1
A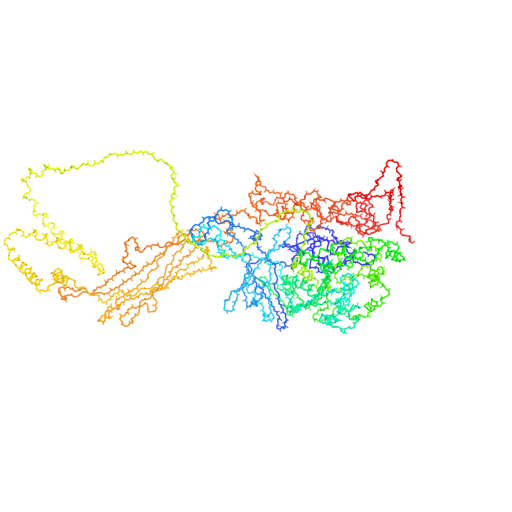TOM 7637 O O . ASN A 1 977 ? -15.565 5.883 -21.115 1.00 92.75 977 ASN A O 1
ATOM 7641 N N . ALA A 1 978 ? -14.441 5.695 -19.179 1.00 92.62 978 ALA A N 1
ATOM 7642 C CA . ALA A 1 978 ? -15.385 5.244 -18.107 1.00 92.62 978 ALA A CA 1
ATOM 7643 C C . ALA A 1 978 ? -16.818 4.729 -18.441 1.00 92.62 978 ALA A C 1
ATOM 7645 O O . ALA A 1 978 ? -17.775 4.902 -17.674 1.00 92.62 978 ALA A O 1
ATOM 7646 N N . ASN A 1 979 ? -17.036 4.289 -19.672 1.00 91.69 979 ASN A N 1
ATOM 7647 C CA . ASN A 1 979 ? -18.279 4.029 -20.405 1.00 91.69 979 ASN A CA 1
ATOM 7648 C C . ASN A 1 979 ? -18.000 3.345 -21.775 1.00 91.69 979 ASN A C 1
ATOM 7650 O O . ASN A 1 979 ? -18.962 2.953 -22.453 1.00 91.69 979 ASN A O 1
ATOM 7654 N N . ILE A 1 980 ? -16.746 3.334 -22.252 1.00 93.31 980 ILE A N 1
ATOM 7655 C CA . ILE A 1 980 ? -16.243 2.749 -23.500 1.00 93.31 980 ILE A CA 1
ATOM 7656 C C . ILE A 1 980 ? -14.776 2.262 -23.321 1.00 93.31 980 ILE A C 1
ATOM 7658 O O . ILE A 1 980 ? -13.868 2.982 -23.714 1.00 93.31 980 ILE A O 1
ATOM 7662 N N . GLN A 1 981 ? -14.597 1.003 -22.902 1.00 94.88 981 GLN A N 1
ATOM 7663 C CA . GLN A 1 981 ? -13.349 0.195 -22.829 1.00 94.88 981 GLN A CA 1
ATOM 7664 C C . GLN A 1 981 ? -12.352 0.304 -24.014 1.00 94.88 981 GLN A C 1
ATOM 7666 O O . GLN A 1 981 ? -11.226 -0.156 -23.911 1.00 94.88 981 GLN A O 1
ATOM 7671 N N . ASP A 1 982 ? -12.784 0.826 -25.161 1.00 94.94 982 ASP A N 1
ATOM 7672 C CA . ASP A 1 982 ? -12.034 0.982 -26.420 1.00 94.94 982 ASP A CA 1
ATOM 7673 C C . ASP A 1 982 ? -12.431 2.365 -26.969 1.00 94.94 982 ASP A C 1
ATOM 7675 O O . ASP A 1 982 ? -13.397 2.505 -27.739 1.00 94.94 982 ASP A O 1
ATOM 7679 N N . THR A 1 983 ? -11.797 3.418 -26.437 1.00 95.56 983 THR A N 1
ATOM 7680 C CA . THR A 1 983 ? -12.264 4.813 -26.537 1.00 95.56 983 THR A CA 1
ATOM 7681 C C . THR A 1 983 ? -12.384 5.308 -27.983 1.00 95.56 983 THR A C 1
ATOM 7683 O O . THR A 1 983 ? -13.264 6.136 -28.280 1.00 95.56 983 THR A O 1
ATOM 7686 N N . ASP A 1 984 ? -11.558 4.813 -28.911 1.00 94.31 984 ASP A N 1
ATOM 7687 C CA . ASP A 1 984 ? -11.584 5.234 -30.316 1.00 94.31 984 ASP A CA 1
ATOM 7688 C C . ASP A 1 984 ? -12.072 4.188 -31.338 1.00 94.31 984 ASP A C 1
ATOM 7690 O O . ASP A 1 984 ? -12.528 4.577 -32.429 1.00 94.31 984 ASP A O 1
ATOM 7694 N N . GLY A 1 985 ? -12.145 2.909 -30.959 1.00 94.50 985 GLY A N 1
ATOM 7695 C CA . GLY A 1 985 ? -12.675 1.819 -31.774 1.00 94.50 985 GLY A CA 1
ATOM 7696 C C . GLY A 1 985 ? -11.628 1.061 -32.594 1.00 94.50 985 GLY A C 1
ATOM 7697 O O . GLY A 1 985 ? -11.991 0.515 -33.649 1.00 94.50 985 GLY A O 1
ATOM 7698 N N . ASP A 1 986 ? -10.364 1.080 -32.169 1.00 92.75 986 ASP A N 1
ATOM 7699 C CA . ASP A 1 986 ? -9.249 0.320 -32.735 1.00 92.75 986 ASP A CA 1
ATOM 7700 C C . ASP A 1 986 ? -9.366 -1.194 -32.457 1.00 92.75 986 ASP A C 1
ATOM 7702 O O . ASP A 1 986 ? -9.212 -1.974 -33.400 1.00 92.75 986 ASP A O 1
ATOM 7706 N N . THR A 1 987 ? -9.785 -1.588 -31.245 1.00 91.25 987 THR A N 1
ATOM 7707 C CA . THR A 1 987 ? -9.788 -2.934 -30.615 1.00 91.25 987 THR A CA 1
ATOM 7708 C C . THR A 1 987 ? -8.548 -3.384 -29.823 1.00 91.25 987 THR A C 1
ATOM 7710 O O . THR A 1 987 ? -8.416 -4.590 -29.572 1.00 91.25 987 THR A O 1
ATOM 7713 N N . LEU A 1 988 ? -7.665 -2.479 -29.413 1.00 91.75 988 LEU A N 1
ATOM 7714 C CA . LEU A 1 988 ? -7.070 -2.552 -28.071 1.00 91.75 988 LEU A CA 1
ATOM 7715 C C . LEU A 1 988 ? -8.067 -1.963 -27.044 1.00 91.75 988 LEU A C 1
ATOM 7717 O O . LEU A 1 988 ? -9.148 -1.514 -27.435 1.00 91.75 988 LEU A O 1
ATOM 7721 N N . ASP A 1 989 ? -7.748 -2.034 -25.753 1.00 93.06 989 ASP A N 1
ATOM 7722 C CA . ASP A 1 989 ? -8.531 -1.418 -24.673 1.00 93.06 989 ASP A CA 1
ATOM 7723 C C . ASP A 1 989 ? -7.716 -0.339 -23.940 1.00 93.06 989 ASP A C 1
ATOM 7725 O O . ASP A 1 989 ? -6.485 -0.393 -23.936 1.00 93.06 989 ASP A O 1
ATOM 7729 N N . ASP A 1 990 ? -8.390 0.662 -23.356 1.00 94.50 990 ASP A N 1
ATOM 7730 C CA . ASP A 1 990 ? -7.756 1.871 -22.795 1.00 94.50 990 ASP A CA 1
ATOM 7731 C C . ASP A 1 990 ? -6.676 1.530 -21.734 1.00 94.50 990 ASP A C 1
ATOM 7733 O O . ASP A 1 990 ? -5.685 2.258 -21.592 1.00 94.50 990 ASP A O 1
ATOM 7737 N N . GLY A 1 991 ? -6.835 0.410 -21.015 1.00 91.69 991 GLY A N 1
ATOM 7738 C CA . GLY A 1 991 ? -5.870 -0.129 -20.053 1.00 91.69 991 GLY A CA 1
ATOM 7739 C C . GLY A 1 991 ? -4.631 -0.762 -20.694 1.00 91.69 991 GLY A C 1
ATOM 7740 O O . GLY A 1 991 ? -3.505 -0.389 -20.347 1.00 91.69 991 GLY A O 1
ATOM 7741 N N . LEU A 1 992 ? -4.804 -1.668 -21.665 1.00 89.50 992 LEU A N 1
ATOM 7742 C CA . LEU A 1 992 ? -3.695 -2.234 -22.442 1.00 89.50 992 LEU A CA 1
ATOM 7743 C C . LEU A 1 992 ? -2.936 -1.146 -23.213 1.00 89.50 992 LEU A C 1
ATOM 7745 O O . LEU A 1 992 ? -1.708 -1.168 -23.266 1.00 89.50 992 LEU A O 1
ATOM 7749 N N . GLU A 1 993 ? -3.645 -0.160 -23.760 1.00 92.88 993 GLU A N 1
ATOM 7750 C CA . GLU A 1 993 ? -3.044 1.012 -24.393 1.00 92.88 993 GLU A CA 1
ATOM 7751 C C . GLU A 1 993 ? -2.184 1.831 -23.419 1.00 92.88 993 GLU A C 1
ATOM 7753 O O . GLU A 1 993 ? -1.063 2.227 -23.754 1.00 92.88 993 GLU A O 1
ATOM 7758 N N . LEU A 1 994 ? -2.664 2.049 -22.188 1.00 90.31 994 LEU A N 1
ATOM 7759 C CA . LEU A 1 994 ? -1.902 2.746 -21.149 1.00 90.31 994 LEU A CA 1
ATOM 7760 C C . LEU A 1 994 ? -0.610 2.002 -20.776 1.00 90.31 994 LEU A C 1
ATOM 7762 O O . LEU A 1 994 ? 0.411 2.656 -20.552 1.00 90.31 994 LEU A O 1
ATOM 7766 N N . MET A 1 995 ? -0.652 0.666 -20.716 1.00 85.62 995 MET A N 1
ATOM 7767 C CA . MET A 1 995 ? 0.512 -0.185 -20.432 1.00 85.62 995 MET A CA 1
ATOM 7768 C C . MET A 1 995 ? 1.510 -0.184 -21.595 1.00 85.62 995 MET A C 1
ATOM 7770 O O . MET A 1 995 ? 2.701 0.048 -21.398 1.00 85.62 995 MET A O 1
ATOM 7774 N N . LEU A 1 996 ? 1.021 -0.354 -22.827 1.00 85.12 996 LEU A N 1
ATOM 7775 C CA . LEU A 1 996 ? 1.855 -0.309 -24.028 1.00 85.12 996 LEU A CA 1
ATOM 7776 C C . LEU A 1 996 ? 2.402 1.098 -24.317 1.00 85.12 996 LEU A C 1
ATOM 7778 O O . LEU A 1 996 ? 3.390 1.230 -25.039 1.00 85.12 996 LEU A O 1
ATOM 7782 N N . GLY A 1 997 ? 1.798 2.150 -23.760 1.00 88.00 997 GLY A N 1
ATOM 7783 C CA . GLY A 1 997 ? 2.177 3.542 -23.996 1.00 88.00 997 GLY A CA 1
ATOM 7784 C C . GLY A 1 997 ? 1.652 4.113 -25.316 1.00 88.00 997 GLY A C 1
ATOM 7785 O O . GLY A 1 997 ? 2.194 5.111 -25.801 1.00 88.00 997 GLY A O 1
ATOM 7786 N N . THR A 1 998 ? 0.620 3.495 -25.898 1.00 90.56 998 THR A N 1
ATOM 7787 C CA . THR A 1 998 ? -0.098 4.027 -27.062 1.00 90.56 998 THR A CA 1
ATOM 7788 C C . THR A 1 998 ? -1.051 5.154 -26.655 1.00 90.56 998 THR A C 1
ATOM 7790 O O . THR A 1 998 ? -1.204 5.516 -25.482 1.00 90.56 998 THR A O 1
ATOM 7793 N N . GLY A 1 999 ? -1.630 5.822 -27.648 1.00 92.31 999 GLY A N 1
ATOM 7794 C CA . GLY A 1 999 ? -2.519 6.947 -27.439 1.00 92.31 999 GLY A CA 1
ATOM 7795 C C . GLY A 1 999 ? -3.984 6.543 -27.480 1.00 92.31 999 GLY A C 1
ATOM 7796 O O . GLY A 1 999 ? -4.560 6.645 -28.549 1.00 92.31 999 GLY A O 1
ATOM 7797 N N . ILE A 1 1000 ? -4.588 6.339 -26.306 1.00 95.06 1000 ILE A N 1
ATOM 7798 C CA . ILE A 1 1000 ? -6.008 6.027 -25.976 1.00 95.06 1000 ILE A CA 1
ATOM 7799 C C . ILE A 1 1000 ? -7.121 6.778 -26.780 1.00 95.06 1000 ILE A C 1
ATOM 7801 O O . ILE A 1 1000 ? -8.316 6.546 -26.624 1.00 95.06 1000 ILE A O 1
ATOM 7805 N N . ASN A 1 1001 ? -6.797 7.761 -27.625 1.00 93.56 1001 ASN A N 1
ATOM 7806 C CA . ASN A 1 1001 ? -7.748 8.373 -28.569 1.00 93.56 1001 ASN A CA 1
ATOM 7807 C C . ASN A 1 1001 ? -7.191 8.581 -29.994 1.00 93.56 1001 ASN A C 1
ATOM 7809 O O . ASN A 1 1001 ? -7.643 9.478 -30.726 1.00 93.56 1001 ASN A O 1
ATOM 7813 N N . GLN A 1 1002 ? -6.186 7.788 -30.358 1.00 94.81 1002 GLN A N 1
ATOM 7814 C CA . GLN A 1 1002 ? -5.402 7.821 -31.583 1.00 94.81 1002 GLN A CA 1
ATOM 7815 C C . GLN A 1 1002 ? -5.050 6.401 -32.069 1.00 94.81 1002 GLN A C 1
ATOM 7817 O O . GLN A 1 1002 ? -3.890 6.021 -32.028 1.00 94.81 1002 GLN A O 1
ATOM 7822 N N . VAL A 1 1003 ? -6.037 5.734 -32.675 1.00 95.75 1003 VAL A N 1
ATOM 7823 C CA . VAL A 1 1003 ? -6.069 4.592 -33.626 1.00 95.75 1003 VAL A CA 1
ATOM 7824 C C . VAL A 1 1003 ? -4.785 4.270 -34.433 1.00 95.75 1003 VAL A C 1
ATOM 7826 O O . VAL A 1 1003 ? -4.710 3.212 -35.040 1.00 95.75 1003 VAL A O 1
ATOM 7829 N N . ASP A 1 1004 ? -3.865 5.222 -34.563 1.00 94.44 1004 ASP A N 1
ATOM 7830 C CA . ASP A 1 1004 ? -2.645 5.278 -35.377 1.00 94.44 1004 ASP A CA 1
ATOM 7831 C C . ASP A 1 1004 ? -1.687 6.230 -34.619 1.00 94.44 1004 ASP A C 1
ATOM 7833 O O . ASP A 1 1004 ? -1.639 7.438 -34.900 1.00 94.44 1004 ASP A O 1
ATOM 7837 N N . SER A 1 1005 ? -1.047 5.729 -33.553 1.00 91.94 1005 SER A N 1
ATOM 7838 C CA . SER A 1 1005 ? -0.386 6.544 -32.514 1.00 91.94 1005 SER A CA 1
ATOM 7839 C C . SER A 1 1005 ? 0.765 7.399 -33.047 1.00 91.94 1005 SER A C 1
ATOM 7841 O O . SER A 1 1005 ? 0.832 8.607 -32.785 1.00 91.94 1005 SER A O 1
ATOM 7843 N N . ASP A 1 1006 ? 1.658 6.812 -33.842 1.00 86.31 1006 ASP A N 1
ATOM 7844 C CA . ASP A 1 1006 ? 2.819 7.494 -34.426 1.00 86.31 1006 ASP A CA 1
ATOM 7845 C C . ASP A 1 1006 ? 2.556 8.151 -35.800 1.00 86.31 1006 ASP A C 1
ATOM 7847 O O . ASP A 1 1006 ? 3.397 8.913 -36.301 1.00 86.31 1006 ASP A O 1
ATOM 7851 N N . ASN A 1 1007 ? 1.358 7.927 -36.359 1.00 91.69 1007 ASN A N 1
ATOM 7852 C CA . ASN A 1 1007 ? 0.859 8.437 -37.639 1.00 91.69 1007 ASN A CA 1
ATOM 7853 C C . ASN A 1 1007 ? 1.570 7.862 -38.894 1.00 91.69 1007 ASN A C 1
ATOM 7855 O O . ASN A 1 1007 ? 1.630 8.537 -39.936 1.00 91.69 1007 ASN A O 1
ATOM 7859 N N . ASP A 1 1008 ? 2.087 6.629 -38.825 1.00 85.50 1008 ASP A N 1
ATOM 7860 C CA . ASP A 1 1008 ? 2.500 5.800 -39.969 1.00 85.50 1008 ASP A CA 1
ATOM 7861 C C . ASP A 1 1008 ? 1.344 5.530 -40.958 1.00 85.50 1008 ASP A C 1
ATOM 7863 O O . ASP A 1 1008 ? 1.518 5.662 -42.182 1.00 85.50 1008 ASP A O 1
ATOM 7867 N N . GLY A 1 1009 ? 0.160 5.181 -40.445 1.00 89.31 1009 GLY A N 1
ATOM 7868 C CA . GLY A 1 1009 ? -0.997 4.749 -41.232 1.00 89.31 1009 GLY A CA 1
ATOM 7869 C C . GLY A 1 1009 ? -1.270 3.237 -41.267 1.00 89.31 1009 GLY A C 1
ATOM 7870 O O . GLY A 1 1009 ? -2.070 2.792 -42.109 1.00 89.31 1009 GLY A O 1
ATOM 7871 N N . LEU A 1 1010 ? -0.631 2.454 -40.396 1.00 92.50 1010 LEU A N 1
ATOM 7872 C CA . LEU A 1 1010 ? -1.202 1.253 -39.795 1.00 92.50 1010 LEU A CA 1
ATOM 7873 C C . LEU A 1 1010 ? -2.215 1.658 -38.704 1.00 92.50 1010 LEU A C 1
ATOM 7875 O O . LEU A 1 1010 ? -2.920 2.658 -38.844 1.00 92.50 1010 LEU A O 1
ATOM 7879 N N . ASN A 1 1011 ? -2.408 0.775 -37.737 1.00 95.00 1011 ASN A N 1
ATOM 7880 C CA . ASN A 1 1011 ? -3.387 0.834 -36.668 1.00 95.00 1011 ASN A CA 1
ATOM 7881 C C . ASN A 1 1011 ? -2.719 0.149 -35.478 1.00 95.00 1011 ASN A C 1
ATOM 7883 O O . ASN A 1 1011 ? -2.107 -0.900 -35.697 1.00 95.00 1011 ASN A O 1
ATOM 7887 N N . ASP A 1 1012 ? -2.873 0.639 -34.258 1.00 93.44 1012 ASP A N 1
ATOM 7888 C CA . ASP A 1 1012 ? -2.111 0.112 -33.123 1.00 93.44 1012 ASP A CA 1
ATOM 7889 C C . ASP A 1 1012 ? -2.379 -1.401 -32.903 1.00 93.44 1012 ASP A C 1
ATOM 7891 O O . ASP A 1 1012 ? -1.434 -2.183 -32.743 1.00 93.44 1012 ASP A O 1
ATOM 7895 N N . ASN A 1 1013 ? -3.620 -1.887 -33.093 1.00 92.81 1013 ASN A N 1
ATOM 7896 C CA . ASN A 1 1013 ? -3.918 -3.333 -33.099 1.00 92.81 1013 ASN A CA 1
ATOM 7897 C C . ASN A 1 1013 ? -3.402 -4.132 -34.316 1.00 92.81 1013 ASN A C 1
ATOM 7899 O O . ASN A 1 1013 ? -3.368 -5.370 -34.291 1.00 92.81 1013 ASN A O 1
ATOM 7903 N N . VAL A 1 1014 ? -3.057 -3.474 -35.422 1.00 92.94 1014 VAL A N 1
ATOM 7904 C CA . VAL A 1 1014 ? -2.448 -4.105 -36.603 1.00 92.94 1014 VAL A CA 1
ATOM 7905 C C . VAL A 1 1014 ? -0.956 -4.327 -36.372 1.00 92.94 1014 VAL A C 1
ATOM 7907 O O . VAL A 1 1014 ? -0.367 -5.196 -37.018 1.00 92.94 1014 VAL A O 1
ATOM 7910 N N . GLU A 1 1015 ? -0.364 -3.608 -35.429 1.00 90.88 1015 GLU A N 1
ATOM 7911 C CA . GLU A 1 1015 ? 1.051 -3.684 -35.087 1.00 90.88 1015 GLU A CA 1
ATOM 7912 C C . GLU A 1 1015 ? 1.244 -4.611 -33.889 1.00 90.88 1015 GLU A C 1
ATOM 7914 O O . GLU A 1 1015 ? 1.964 -5.603 -34.011 1.00 90.88 1015 GLU A O 1
ATOM 7919 N N . GLN A 1 1016 ? 0.475 -4.402 -32.816 1.00 88.50 1016 GLN A N 1
ATOM 7920 C CA . GLN A 1 1016 ? 0.580 -5.154 -31.565 1.00 88.50 1016 GLN A CA 1
ATOM 7921 C C . GLN A 1 1016 ? -0.083 -6.538 -31.582 1.00 88.50 1016 GLN A C 1
ATOM 7923 O O . GLN A 1 1016 ? -1.222 -6.730 -32.034 1.00 88.50 1016 GLN A O 1
ATOM 7928 N N . PHE A 1 1017 ? 0.626 -7.531 -31.035 1.00 85.94 1017 PHE A N 1
ATOM 7929 C CA . PHE A 1 1017 ? 0.129 -8.899 -30.890 1.00 85.94 1017 PHE A CA 1
ATOM 7930 C C . PHE A 1 1017 ? -0.878 -8.995 -29.739 1.00 85.94 1017 PHE A C 1
ATOM 7932 O O . PHE A 1 1017 ? -0.526 -8.913 -28.572 1.00 85.94 1017 PHE A O 1
ATOM 7939 N N . HIS A 1 1018 ? -2.148 -9.214 -30.077 1.00 86.31 1018 HIS A N 1
ATOM 7940 C CA . HIS A 1 1018 ? -3.245 -9.186 -29.106 1.00 86.31 1018 HIS A CA 1
ATOM 7941 C C . HIS A 1 1018 ? -4.229 -10.361 -29.276 1.00 86.31 1018 HIS A C 1
ATOM 7943 O O . HIS A 1 1018 ? -4.166 -11.165 -30.225 1.00 86.31 1018 HIS A O 1
ATOM 7949 N N . TRP A 1 1019 ? -5.195 -10.461 -28.361 1.00 82.44 1019 TRP A N 1
ATOM 7950 C CA . TRP A 1 1019 ? -6.295 -11.421 -28.432 1.00 82.44 1019 TRP A CA 1
ATOM 7951 C C . TRP A 1 1019 ? -7.421 -10.939 -29.366 1.00 82.44 1019 TRP A C 1
ATOM 7953 O O . TRP A 1 1019 ? -8.276 -10.143 -28.996 1.00 82.44 1019 TRP A O 1
ATOM 7963 N N . ASN A 1 1020 ? -7.514 -11.495 -30.578 1.00 81.56 1020 ASN A N 1
ATOM 7964 C CA . ASN A 1 1020 ? -8.491 -11.056 -31.596 1.00 81.56 1020 ASN A CA 1
ATOM 7965 C C . ASN A 1 1020 ? -9.955 -11.516 -31.356 1.00 81.56 1020 ASN A C 1
ATOM 7967 O O . ASN A 1 1020 ? -10.714 -11.768 -32.302 1.00 81.56 1020 ASN A O 1
ATOM 7971 N N . GLY A 1 1021 ? -10.347 -11.749 -30.100 1.00 79.25 1021 GLY A N 1
ATOM 7972 C CA . GLY A 1 1021 ? -11.645 -12.320 -29.727 1.00 79.25 1021 GLY A CA 1
ATOM 7973 C C . GLY A 1 1021 ? -11.809 -13.814 -30.057 1.00 79.25 1021 GLY A C 1
ATOM 7974 O O . GLY A 1 1021 ? -12.907 -14.364 -29.917 1.00 79.25 1021 GLY A O 1
ATOM 7975 N N . SER A 1 1022 ? -10.761 -14.493 -30.545 1.00 78.69 1022 SER A N 1
ATOM 7976 C CA . SER A 1 1022 ? -10.821 -15.925 -30.887 1.00 78.69 1022 SER A CA 1
ATOM 7977 C C . SER A 1 1022 ? -9.501 -16.699 -30.807 1.00 78.69 1022 SER A C 1
ATOM 7979 O O . SER A 1 1022 ? -9.532 -17.930 -30.698 1.00 78.69 1022 SER A O 1
ATOM 7981 N N . ALA A 1 1023 ? -8.366 -16.006 -30.889 1.00 77.06 1023 ALA A N 1
ATOM 7982 C CA . ALA A 1 1023 ? -7.024 -16.527 -30.673 1.00 77.06 1023 ALA A CA 1
ATOM 7983 C C . ALA A 1 1023 ? -6.060 -15.368 -30.368 1.00 77.06 1023 ALA A C 1
ATOM 7985 O O . ALA A 1 1023 ? -6.228 -14.282 -30.922 1.00 77.06 1023 ALA A O 1
ATOM 7986 N N . TRP A 1 1024 ? -5.006 -15.654 -29.600 1.00 77.12 1024 TRP A N 1
ATOM 7987 C CA . TRP A 1 1024 ? -3.751 -14.896 -29.600 1.00 77.12 1024 TRP A CA 1
ATOM 7988 C C . TRP A 1 1024 ? -3.140 -14.983 -30.999 1.00 77.12 1024 TRP A C 1
ATOM 7990 O O . TRP A 1 1024 ? -2.568 -16.011 -31.376 1.00 77.12 1024 TRP A O 1
ATOM 8000 N N . ALA A 1 1025 ? -3.508 -13.993 -31.815 1.00 79.12 1025 ALA A N 1
ATOM 8001 C CA . ALA A 1 1025 ? -3.288 -13.894 -33.259 1.00 79.12 1025 ALA A CA 1
ATOM 8002 C C . ALA A 1 1025 ? -3.853 -12.575 -33.841 1.00 79.12 1025 ALA A C 1
ATOM 8004 O O . ALA A 1 1025 ? -4.316 -12.550 -34.989 1.00 79.12 1025 ALA A O 1
ATOM 8005 N N . GLY A 1 1026 ? -3.936 -11.517 -33.035 1.00 84.75 1026 GLY A N 1
ATOM 8006 C CA . GLY A 1 1026 ? -3.977 -10.141 -33.520 1.00 84.75 1026 GLY A CA 1
ATOM 8007 C C . GLY A 1 1026 ? -2.590 -9.687 -33.992 1.00 84.75 1026 GLY A C 1
ATOM 8008 O O . GLY A 1 1026 ? -1.621 -10.426 -33.809 1.00 84.75 1026 GLY A O 1
ATOM 8009 N N . GLY A 1 1027 ? -2.508 -8.506 -34.604 1.00 88.94 1027 GLY A N 1
ATOM 8010 C CA . GLY A 1 1027 ? -1.242 -7.879 -34.990 1.00 88.94 1027 GLY A CA 1
ATOM 8011 C C . GLY A 1 1027 ? -0.410 -8.554 -36.089 1.00 88.94 1027 GLY A C 1
ATOM 8012 O O . GLY A 1 1027 ? -0.575 -9.725 -36.460 1.00 88.94 1027 GLY A O 1
ATOM 8013 N N . GLY A 1 1028 ? 0.552 -7.779 -36.581 1.00 89.44 1028 GLY A N 1
ATOM 8014 C CA . GLY A 1 1028 ? 1.683 -8.202 -37.392 1.00 89.44 1028 GLY A CA 1
ATOM 8015 C C . GLY A 1 1028 ? 1.366 -8.770 -38.779 1.00 89.44 1028 GLY A C 1
ATOM 8016 O O . GLY A 1 1028 ? 0.225 -8.908 -39.231 1.00 89.44 1028 GLY A O 1
ATOM 8017 N N . TRP A 1 1029 ? 2.426 -9.149 -39.492 1.00 90.88 1029 TRP A N 1
ATOM 8018 C CA . TRP A 1 1029 ? 2.327 -9.776 -40.811 1.00 90.88 1029 TRP A CA 1
ATOM 8019 C C . TRP A 1 1029 ? 3.405 -10.828 -41.067 1.00 90.88 1029 TRP A C 1
ATOM 8021 O O . TRP A 1 1029 ? 4.380 -10.965 -40.335 1.00 90.88 1029 TRP A O 1
ATOM 8031 N N . PHE A 1 1030 ? 3.222 -11.603 -42.142 1.00 88.19 1030 PHE A N 1
ATOM 8032 C CA . PHE A 1 1030 ? 4.166 -12.646 -42.544 1.00 88.19 1030 PHE A CA 1
ATOM 8033 C C . PHE A 1 1030 ? 5.105 -12.199 -43.669 1.00 88.19 1030 PHE A C 1
ATOM 8035 O O . PHE A 1 1030 ? 4.655 -11.930 -44.787 1.00 88.19 1030 PHE A O 1
ATOM 8042 N N . ILE A 1 1031 ? 6.410 -12.264 -43.409 1.00 86.69 1031 ILE A N 1
ATOM 8043 C CA . ILE A 1 1031 ? 7.498 -12.004 -44.367 1.00 86.69 1031 ILE A CA 1
ATOM 8044 C C . ILE A 1 1031 ? 8.108 -13.315 -44.896 1.00 86.69 1031 ILE A C 1
ATOM 8046 O O . ILE A 1 1031 ? 8.108 -14.325 -44.193 1.00 86.69 1031 ILE A O 1
ATOM 8050 N N . ASP A 1 1032 ? 8.640 -13.330 -46.128 1.00 84.38 1032 ASP A N 1
ATOM 8051 C CA . ASP A 1 1032 ? 9.379 -14.483 -46.691 1.00 84.38 1032 ASP A CA 1
ATOM 8052 C C . ASP A 1 1032 ? 10.892 -14.228 -46.641 1.00 84.38 1032 ASP A C 1
ATOM 8054 O O . ASP A 1 1032 ? 11.443 -13.481 -47.455 1.00 84.38 1032 ASP A O 1
ATOM 8058 N N . ILE A 1 1033 ? 11.580 -14.902 -45.717 1.00 77.62 1033 ILE A N 1
ATOM 8059 C CA . ILE A 1 1033 ? 13.043 -14.922 -45.661 1.00 77.62 1033 ILE A CA 1
ATOM 8060 C C . ILE A 1 1033 ? 13.527 -16.275 -46.194 1.00 77.62 1033 ILE A C 1
ATOM 8062 O O . ILE A 1 1033 ? 13.426 -17.320 -45.551 1.00 77.62 1033 ILE A O 1
ATOM 8066 N N . ASN A 1 1034 ? 14.103 -16.257 -47.400 1.00 81.69 1034 ASN A N 1
ATOM 8067 C CA . ASN A 1 1034 ? 14.677 -17.427 -48.085 1.00 81.69 1034 ASN A CA 1
ATOM 8068 C C . ASN A 1 1034 ? 13.704 -18.614 -48.292 1.00 81.69 1034 ASN A C 1
ATOM 8070 O O . ASN A 1 1034 ? 14.142 -19.760 -48.456 1.00 81.69 1034 ASN A O 1
ATOM 8074 N N . GLY A 1 1035 ? 12.396 -18.361 -48.352 1.00 81.62 1035 GLY A N 1
ATOM 8075 C CA . GLY A 1 1035 ? 11.356 -19.376 -48.488 1.00 81.62 1035 GLY A CA 1
ATOM 8076 C C . GLY A 1 1035 ? 10.909 -20.007 -47.169 1.00 81.62 1035 GLY A C 1
ATOM 8077 O O . GLY A 1 1035 ? 10.346 -21.104 -47.206 1.00 81.62 1035 GLY A O 1
ATOM 8078 N N . GLN A 1 1036 ? 11.195 -19.384 -46.022 1.00 81.44 1036 GLN A N 1
ATOM 8079 C CA . GLN A 1 1036 ? 10.480 -19.589 -44.757 1.00 81.44 1036 GLN A CA 1
ATOM 8080 C C . GLN A 1 1036 ? 9.637 -18.344 -44.457 1.00 81.44 1036 GLN A C 1
ATOM 8082 O O . GLN A 1 1036 ? 10.050 -17.235 -44.790 1.00 81.44 1036 GLN A O 1
ATOM 8087 N N . ASN A 1 1037 ? 8.469 -18.549 -43.849 1.00 85.00 1037 ASN A N 1
ATOM 8088 C CA . ASN A 1 1037 ? 7.619 -17.467 -43.368 1.00 85.00 1037 ASN A CA 1
ATOM 8089 C C . ASN A 1 1037 ? 7.956 -17.179 -41.905 1.00 85.00 1037 ASN A C 1
ATOM 8091 O O . ASN A 1 1037 ? 7.952 -18.119 -41.112 1.00 85.00 1037 ASN A O 1
ATOM 8095 N N . TYR A 1 1038 ? 8.152 -15.909 -41.574 1.00 81.56 1038 TYR A N 1
ATOM 8096 C CA . TYR A 1 1038 ? 8.266 -15.411 -40.202 1.00 81.56 1038 TYR A CA 1
ATOM 8097 C C . TYR A 1 1038 ? 7.140 -14.411 -39.950 1.00 81.56 1038 TYR A C 1
ATOM 8099 O O . TYR A 1 1038 ? 6.769 -13.697 -40.883 1.00 81.56 1038 TYR A O 1
ATOM 8107 N N . TRP A 1 1039 ? 6.558 -14.419 -38.751 1.00 85.81 1039 TRP A N 1
ATOM 8108 C CA . TRP A 1 1039 ? 5.650 -13.360 -38.302 1.00 85.81 1039 TRP A CA 1
ATOM 8109 C C . TRP A 1 1039 ? 6.527 -12.238 -37.747 1.00 85.81 1039 TRP A C 1
ATOM 8111 O O . TRP A 1 1039 ? 7.517 -12.527 -37.079 1.00 85.81 1039 TRP A O 1
ATOM 8121 N N . VAL A 1 1040 ? 6.202 -10.995 -38.073 1.00 85.44 1040 VAL A N 1
ATOM 8122 C CA . VAL A 1 1040 ? 6.822 -9.803 -37.494 1.00 85.44 1040 VAL A CA 1
ATOM 8123 C C . VAL A 1 1040 ? 5.738 -8.839 -37.044 1.00 85.44 1040 VAL A C 1
ATOM 8125 O O . VAL A 1 1040 ? 4.664 -8.790 -37.653 1.00 85.44 1040 VAL A O 1
ATOM 8128 N N . PHE A 1 1041 ? 6.064 -8.099 -35.996 1.00 87.31 1041 PHE A N 1
ATOM 8129 C CA . PHE A 1 1041 ? 5.281 -7.034 -35.393 1.00 87.31 1041 PHE A CA 1
ATOM 8130 C C . PHE A 1 1041 ? 6.134 -5.763 -35.463 1.00 87.31 1041 PHE A C 1
ATOM 8132 O O . PHE A 1 1041 ? 7.367 -5.845 -35.398 1.00 87.31 1041 PHE A O 1
ATOM 8139 N N . SER A 1 1042 ? 5.479 -4.633 -35.686 1.00 87.94 1042 SER A N 1
ATOM 8140 C CA . SER A 1 1042 ? 6.051 -3.290 -35.600 1.00 87.94 1042 SER A CA 1
ATOM 8141 C C . SER A 1 1042 ? 5.677 -2.666 -34.252 1.00 87.94 1042 SER A C 1
ATOM 8143 O O . SER A 1 1042 ? 4.969 -3.285 -33.457 1.00 87.94 1042 SER A O 1
ATOM 8145 N N . ASP A 1 1043 ? 6.189 -1.473 -33.970 1.00 86.25 1043 ASP A N 1
ATOM 8146 C CA . ASP A 1 1043 ? 5.934 -0.748 -32.725 1.00 86.25 1043 ASP A CA 1
ATOM 8147 C C . ASP A 1 1043 ? 5.040 0.457 -33.026 1.00 86.25 1043 ASP A C 1
ATOM 8149 O O . ASP A 1 1043 ? 5.512 1.360 -33.716 1.00 86.25 1043 ASP A O 1
ATOM 8153 N N . PRO A 1 1044 ? 3.807 0.518 -32.489 1.00 90.00 1044 PRO A N 1
ATOM 8154 C CA . PRO A 1 1044 ? 2.848 1.589 -32.785 1.00 90.00 1044 PRO A CA 1
ATOM 8155 C C . PRO A 1 1044 ? 3.302 2.981 -32.315 1.00 90.00 1044 PRO A C 1
ATOM 8157 O O . PRO A 1 1044 ? 2.628 3.984 -32.555 1.00 90.00 1044 PRO A O 1
ATOM 8160 N N . THR A 1 1045 ? 4.431 3.068 -31.604 1.00 87.00 1045 THR A N 1
ATOM 8161 C CA . THR A 1 1045 ? 5.023 4.335 -31.171 1.00 87.00 1045 THR A CA 1
ATOM 8162 C C . THR A 1 1045 ? 6.216 4.793 -32.038 1.00 87.00 1045 THR A C 1
ATOM 8164 O O . THR A 1 1045 ? 6.789 5.849 -31.749 1.00 87.00 1045 THR A O 1
ATOM 8167 N N . ALA A 1 1046 ? 6.599 4.059 -33.101 1.00 84.12 1046 ALA A N 1
ATOM 8168 C CA . ALA A 1 1046 ? 7.876 4.245 -33.812 1.00 84.12 1046 ALA A CA 1
ATOM 8169 C C . ALA A 1 1046 ? 7.901 3.943 -35.345 1.00 84.12 1046 ALA A C 1
ATOM 8171 O O . ALA A 1 1046 ? 8.699 3.120 -35.790 1.00 84.12 1046 ALA A O 1
ATOM 8172 N N . ASN A 1 1047 ? 7.151 4.722 -36.138 1.00 85.44 1047 ASN A N 1
ATOM 8173 C CA . ASN A 1 1047 ? 6.901 4.716 -37.608 1.00 85.44 1047 ASN A CA 1
ATOM 8174 C C . ASN A 1 1047 ? 8.020 4.471 -38.661 1.00 85.44 1047 ASN A C 1
ATOM 8176 O O . ASN A 1 1047 ? 7.780 4.693 -39.853 1.00 85.44 1047 ASN A O 1
ATOM 8180 N N . ASP A 1 1048 ? 9.242 4.111 -38.275 1.00 78.06 1048 ASP A N 1
ATOM 8181 C CA . ASP A 1 1048 ? 10.357 3.670 -39.137 1.00 78.06 1048 ASP A CA 1
ATOM 8182 C C . ASP A 1 1048 ? 11.402 3.010 -38.209 1.00 78.06 1048 ASP A C 1
ATOM 8184 O O . ASP A 1 1048 ? 12.514 3.522 -38.046 1.00 78.06 1048 ASP A O 1
ATOM 8188 N N . ARG A 1 1049 ? 11.022 1.943 -37.477 1.00 75.31 1049 ARG A N 1
ATOM 8189 C CA . ARG A 1 1049 ? 11.799 1.444 -36.316 1.00 75.31 1049 ARG A CA 1
ATOM 8190 C C . ARG A 1 1049 ? 13.230 1.011 -36.663 1.00 75.31 1049 ARG A C 1
ATOM 8192 O O . ARG A 1 1049 ? 14.135 1.208 -35.848 1.00 75.31 1049 ARG A O 1
ATOM 8199 N N . ASP A 1 1050 ? 13.478 0.468 -37.860 1.00 69.81 1050 ASP A N 1
ATOM 8200 C CA . ASP A 1 1050 ? 14.838 0.141 -38.328 1.00 69.81 1050 ASP A CA 1
ATOM 8201 C C . ASP A 1 1050 ? 15.564 1.256 -39.109 1.00 69.81 1050 ASP A C 1
ATOM 8203 O O . ASP A 1 1050 ? 16.780 1.154 -39.343 1.00 69.81 1050 ASP A O 1
ATOM 8207 N N . LEU A 1 1051 ? 14.860 2.354 -39.406 1.00 67.56 1051 LEU A N 1
ATOM 8208 C CA . LEU A 1 1051 ? 15.372 3.591 -39.997 1.00 67.56 1051 LEU A CA 1
ATOM 8209 C C . LEU A 1 1051 ? 15.897 3.434 -41.443 1.00 67.56 1051 LEU A C 1
ATOM 8211 O O . LEU A 1 1051 ? 16.830 4.144 -41.854 1.00 67.56 1051 LEU A O 1
ATOM 8215 N N . ASP A 1 1052 ? 15.316 2.529 -42.248 1.00 68.06 1052 ASP A N 1
ATOM 8216 C CA . ASP A 1 1052 ? 15.617 2.419 -43.687 1.00 68.06 1052 ASP A CA 1
ATOM 8217 C C . ASP A 1 1052 ? 14.961 3.494 -44.564 1.00 68.06 1052 ASP A C 1
ATOM 8219 O O . ASP A 1 1052 ? 15.429 3.738 -45.688 1.00 68.06 1052 ASP A O 1
ATOM 8223 N N . GLY A 1 1053 ? 13.957 4.216 -44.057 1.00 72.19 1053 GLY A N 1
ATOM 8224 C CA . GLY A 1 1053 ? 13.180 5.178 -44.842 1.00 72.19 1053 GLY A CA 1
ATOM 8225 C C . GLY A 1 1053 ? 11.976 4.551 -45.552 1.00 72.19 1053 GLY A C 1
ATOM 8226 O O . GLY A 1 1053 ? 11.511 5.093 -46.570 1.00 72.19 1053 GLY A O 1
ATOM 8227 N N . LEU A 1 1054 ? 11.502 3.414 -45.043 1.00 77.44 1054 LEU A N 1
ATOM 8228 C CA . LEU A 1 1054 ? 10.162 2.878 -45.230 1.00 77.44 1054 LEU A CA 1
ATOM 8229 C C . LEU A 1 1054 ? 9.467 2.900 -43.870 1.00 77.44 1054 LEU A C 1
ATOM 8231 O O . LEU A 1 1054 ? 10.045 2.479 -42.885 1.00 77.44 1054 LEU A O 1
ATOM 8235 N N . ASN A 1 1055 ? 8.218 3.348 -43.850 1.00 84.19 1055 ASN A N 1
ATOM 8236 C CA . ASN A 1 1055 ? 7.363 3.234 -42.679 1.00 84.19 1055 ASN A CA 1
ATOM 8237 C C . ASN A 1 1055 ? 6.616 1.889 -42.675 1.00 84.19 1055 ASN A C 1
ATOM 8239 O O . ASN A 1 1055 ? 6.409 1.289 -43.739 1.00 84.19 1055 ASN A O 1
ATOM 8243 N N . ASP A 1 1056 ? 6.196 1.428 -41.507 1.00 88.44 1056 ASP A N 1
ATOM 8244 C CA . ASP A 1 1056 ? 5.650 0.096 -41.231 1.00 88.44 1056 ASP A CA 1
ATOM 8245 C C . ASP A 1 1056 ? 4.448 -0.263 -42.133 1.00 88.44 1056 ASP A C 1
ATOM 8247 O O . ASP A 1 1056 ? 4.375 -1.359 -42.708 1.00 88.44 1056 ASP A O 1
ATOM 8251 N N . SER A 1 1057 ? 3.571 0.700 -42.438 1.00 90.19 1057 SER A N 1
ATOM 8252 C CA . SER A 1 1057 ? 2.504 0.551 -43.442 1.00 90.19 1057 SER A CA 1
ATOM 8253 C C . SER A 1 1057 ? 3.026 0.297 -44.858 1.00 90.19 1057 SER A C 1
ATOM 8255 O O . SER A 1 1057 ? 2.456 -0.509 -45.609 1.00 90.19 1057 SER A O 1
ATOM 8257 N N . SER A 1 1058 ? 4.120 0.946 -45.266 1.00 87.94 1058 SER A N 1
ATOM 8258 C CA . SER A 1 1058 ? 4.796 0.656 -46.537 1.00 87.94 1058 SER A CA 1
ATOM 8259 C C . SER A 1 1058 ? 5.443 -0.726 -46.522 1.00 87.94 1058 SER A C 1
ATOM 8261 O O . SER A 1 1058 ? 5.505 -1.381 -47.568 1.00 87.94 1058 SER A O 1
ATOM 8263 N N . GLU A 1 1059 ? 5.908 -1.191 -45.372 1.00 87.75 1059 GLU A N 1
ATOM 8264 C CA . GLU A 1 1059 ? 6.593 -2.470 -45.209 1.00 87.75 1059 GLU A CA 1
ATOM 8265 C C . GLU A 1 1059 ? 5.650 -3.661 -45.257 1.00 87.75 1059 GLU A C 1
ATOM 8267 O O . GLU A 1 1059 ? 5.833 -4.572 -46.075 1.00 87.75 1059 GLU A O 1
ATOM 8272 N N . GLN A 1 1060 ? 4.558 -3.592 -44.498 1.00 90.75 1060 GLN A N 1
ATOM 8273 C CA . GLN A 1 1060 ? 3.447 -4.531 -44.575 1.00 90.75 1060 GLN A CA 1
ATOM 8274 C C . GLN A 1 1060 ? 2.915 -4.645 -46.017 1.00 90.75 1060 GLN A C 1
ATOM 8276 O O . GLN A 1 1060 ? 2.658 -5.745 -46.522 1.00 90.75 1060 GLN A O 1
ATOM 8281 N N . LEU A 1 1061 ? 2.816 -3.520 -46.740 1.00 88.00 1061 LEU A N 1
ATOM 8282 C CA . LEU A 1 1061 ? 2.417 -3.490 -48.154 1.00 88.00 1061 LEU A CA 1
ATOM 8283 C C . LEU A 1 1061 ? 3.445 -4.121 -49.114 1.00 88.00 1061 LEU A C 1
ATOM 8285 O O . LEU A 1 1061 ? 3.057 -4.583 -50.196 1.00 88.00 1061 LEU A O 1
ATOM 8289 N N . ASN A 1 1062 ? 4.731 -4.143 -48.756 1.00 84.06 1062 ASN A N 1
ATOM 8290 C CA . ASN A 1 1062 ? 5.802 -4.766 -49.540 1.00 84.06 1062 ASN A CA 1
ATOM 8291 C C . ASN A 1 1062 ? 6.080 -6.229 -49.139 1.00 84.06 1062 ASN A C 1
ATOM 8293 O O . ASN A 1 1062 ? 6.617 -6.983 -49.960 1.00 84.06 1062 ASN A O 1
ATOM 8297 N N . GLY A 1 1063 ? 5.687 -6.645 -47.932 1.00 86.00 1063 GLY A N 1
ATOM 8298 C CA . GLY A 1 1063 ? 6.090 -7.911 -47.315 1.00 86.00 1063 GLY A CA 1
ATOM 8299 C C . GLY A 1 1063 ? 7.541 -7.891 -46.820 1.00 86.00 1063 GLY A C 1
ATOM 8300 O O . GLY A 1 1063 ? 8.225 -8.913 -46.925 1.00 86.00 1063 GLY A O 1
ATOM 8301 N N . THR A 1 1064 ? 8.007 -6.726 -46.365 1.00 85.56 1064 THR A N 1
ATOM 8302 C CA . THR A 1 1064 ? 9.317 -6.495 -45.734 1.00 85.56 1064 THR A CA 1
ATOM 8303 C C . THR A 1 1064 ? 9.195 -6.435 -44.206 1.00 85.56 1064 THR A C 1
ATOM 8305 O O . THR A 1 1064 ? 8.109 -6.677 -43.681 1.00 85.56 1064 THR A O 1
ATOM 8308 N N . SER A 1 1065 ? 10.318 -6.280 -43.504 1.00 85.44 1065 SER A N 1
ATOM 8309 C CA . SER A 1 1065 ? 10.432 -6.466 -42.054 1.00 85.44 1065 SER A CA 1
ATOM 8310 C C . SER A 1 1065 ? 10.700 -5.123 -41.372 1.00 85.44 1065 SER A C 1
ATOM 8312 O O . SER A 1 1065 ? 11.755 -4.578 -41.687 1.00 85.44 1065 SER A O 1
ATOM 8314 N N . PRO A 1 1066 ? 9.875 -4.692 -40.395 1.00 85.00 1066 PRO A N 1
ATOM 8315 C CA . PRO A 1 1066 ? 10.025 -3.402 -39.698 1.00 85.00 1066 PRO A CA 1
ATOM 8316 C C . PRO A 1 1066 ? 11.287 -3.328 -38.826 1.00 85.00 1066 PRO A C 1
ATOM 8318 O O . PRO A 1 1066 ? 11.774 -2.266 -38.456 1.00 85.00 1066 PRO A O 1
ATOM 8321 N N . ASN A 1 1067 ? 11.836 -4.506 -38.516 1.00 78.69 1067 ASN A N 1
ATOM 8322 C CA . ASN A 1 1067 ? 12.980 -4.707 -37.638 1.00 78.69 1067 ASN A CA 1
ATOM 8323 C C . ASN A 1 1067 ? 14.274 -5.096 -38.409 1.00 78.69 1067 ASN A C 1
ATOM 8325 O O . ASN A 1 1067 ? 15.191 -5.666 -37.811 1.00 78.69 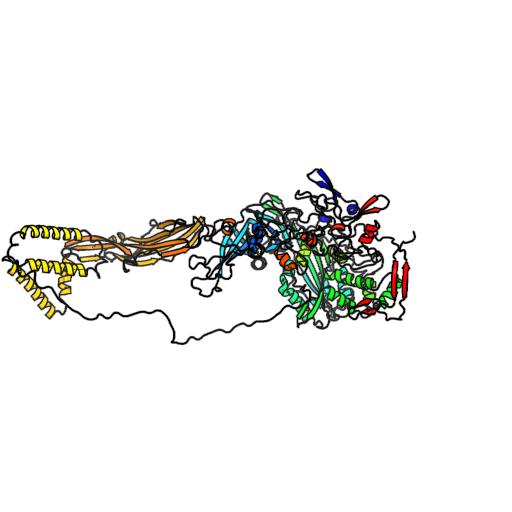1067 ASN A O 1
ATOM 8329 N N . ALA A 1 1068 ? 14.368 -4.925 -39.745 1.00 75.38 1068 ALA A N 1
ATOM 8330 C CA . ALA A 1 1068 ? 15.518 -5.431 -40.526 1.00 75.38 1068 ALA A CA 1
ATOM 8331 C C . ALA A 1 1068 ? 15.847 -4.768 -41.901 1.00 75.38 1068 ALA A C 1
ATOM 8333 O O . ALA 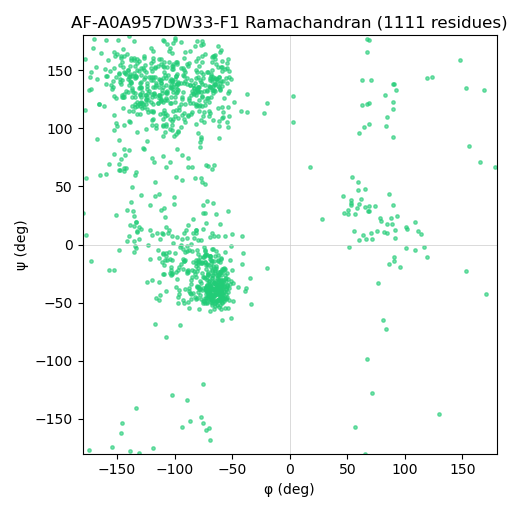A 1 1068 ? 15.823 -5.448 -42.934 1.00 75.38 1068 ALA A O 1
ATOM 8334 N N . PHE A 1 1069 ? 16.322 -3.517 -41.874 1.00 74.50 1069 PHE A N 1
ATOM 8335 C CA . PHE A 1 1069 ? 16.806 -2.640 -42.962 1.00 74.50 1069 PHE A CA 1
ATOM 8336 C C . PHE A 1 1069 ? 16.719 -3.193 -44.395 1.00 74.50 1069 PHE A C 1
ATOM 8338 O O . PHE A 1 1069 ? 17.557 -3.987 -44.864 1.00 74.50 1069 PHE A O 1
ATOM 8345 N N . ASN A 1 1070 ? 15.756 -2.687 -45.158 1.00 72.12 1070 ASN A N 1
ATOM 8346 C CA . ASN A 1 1070 ? 15.339 -3.250 -46.430 1.00 72.12 1070 ASN A CA 1
ATOM 8347 C C . ASN A 1 1070 ? 15.964 -2.528 -47.639 1.00 72.12 1070 ASN A C 1
ATOM 8349 O O . ASN A 1 1070 ? 16.193 -1.321 -47.703 1.00 72.12 1070 ASN A O 1
ATOM 8353 N N . ALA A 1 1071 ? 16.261 -3.292 -48.695 1.00 65.56 1071 ALA A N 1
ATOM 8354 C CA . ALA A 1 1071 ? 16.944 -2.779 -49.889 1.00 65.56 1071 ALA A CA 1
ATOM 8355 C C . ALA A 1 1071 ? 15.987 -2.074 -50.883 1.00 65.56 1071 ALA A C 1
ATOM 8357 O O . ALA A 1 1071 ? 15.889 -2.459 -52.059 1.00 65.56 1071 ALA A O 1
ATOM 8358 N N . ALA A 1 1072 ? 15.271 -1.048 -50.419 1.00 58.69 1072 ALA A N 1
ATOM 8359 C CA . ALA A 1 1072 ? 14.211 -0.364 -51.156 1.00 58.69 1072 ALA A CA 1
ATOM 8360 C C . ALA A 1 1072 ? 14.708 0.712 -52.165 1.00 58.69 1072 ALA A C 1
ATOM 8362 O O . ALA A 1 1072 ? 15.758 1.342 -51.998 1.00 58.69 1072 ALA A O 1
ATOM 8363 N N . PRO A 1 1073 ? 13.974 0.961 -53.272 1.00 59.41 1073 PRO A N 1
ATOM 8364 C CA . PRO A 1 1073 ? 14.299 2.011 -54.240 1.00 59.41 1073 PRO A CA 1
ATOM 8365 C C . PRO A 1 1073 ? 13.660 3.372 -53.877 1.00 59.41 1073 PRO A C 1
ATOM 8367 O O . PRO A 1 1073 ? 12.708 3.807 -54.531 1.00 59.41 1073 PRO A O 1
ATOM 8370 N N . GLN A 1 1074 ? 14.203 4.049 -52.859 1.00 57.59 1074 GLN A N 1
ATOM 8371 C CA . GLN A 1 1074 ? 13.749 5.361 -52.356 1.00 57.59 1074 GLN A CA 1
ATOM 8372 C C . GLN A 1 1074 ? 13.631 6.462 -53.439 1.00 57.59 1074 GLN A C 1
ATOM 8374 O O . GLN A 1 1074 ? 14.471 6.573 -54.343 1.00 57.59 1074 GLN A O 1
ATOM 8379 N N . LEU A 1 1075 ? 12.624 7.342 -53.315 1.00 60.44 1075 LEU A N 1
ATOM 8380 C CA . LEU A 1 1075 ? 12.281 8.386 -54.298 1.00 60.44 1075 LEU A CA 1
ATOM 8381 C C . LEU A 1 1075 ? 12.176 9.799 -53.675 1.00 60.44 1075 LEU A C 1
ATOM 8383 O O . LEU A 1 1075 ? 11.086 10.303 -53.416 1.00 60.44 1075 LEU A O 1
ATOM 8387 N N . GLU A 1 1076 ? 13.309 10.482 -53.510 1.00 61.81 1076 GLU A N 1
ATOM 8388 C CA . GLU A 1 1076 ? 13.376 11.865 -53.010 1.00 61.81 1076 GLU A CA 1
ATOM 8389 C C . GLU A 1 1076 ? 12.754 12.881 -53.996 1.00 61.81 1076 GLU A C 1
ATOM 8391 O O . GLU A 1 1076 ? 13.132 12.947 -55.174 1.00 61.81 1076 GLU A O 1
ATOM 8396 N N . LEU A 1 1077 ? 11.870 13.757 -53.499 1.00 68.75 1077 LEU A N 1
ATOM 8397 C CA . LEU A 1 1077 ? 11.342 14.921 -54.224 1.00 68.75 1077 LEU A CA 1
ATOM 8398 C C . LEU A 1 1077 ? 11.676 16.242 -53.506 1.00 68.75 1077 LEU A C 1
ATOM 8400 O O . LEU A 1 1077 ? 10.807 16.904 -52.941 1.00 68.75 1077 LEU A O 1
ATOM 8404 N N . ALA A 1 1078 ? 12.932 16.678 -53.585 1.00 73.56 1078 ALA A N 1
ATOM 8405 C CA . ALA A 1 1078 ? 13.322 18.012 -53.129 1.00 73.56 1078 ALA A CA 1
ATOM 8406 C C . ALA A 1 1078 ? 12.750 19.111 -54.045 1.00 73.56 1078 ALA A C 1
ATOM 8408 O O . ALA A 1 1078 ? 12.733 18.976 -55.275 1.00 73.56 1078 ALA A O 1
ATOM 8409 N N . ALA A 1 1079 ? 12.314 20.241 -53.480 1.00 73.19 1079 ALA A N 1
ATOM 8410 C CA . ALA A 1 1079 ? 11.779 21.356 -54.263 1.00 73.19 1079 ALA A CA 1
ATOM 8411 C C . ALA A 1 1079 ? 12.130 22.733 -53.676 1.00 73.19 1079 ALA A C 1
ATOM 8413 O O . ALA A 1 1079 ? 11.705 23.096 -52.585 1.00 73.19 1079 ALA A O 1
ATOM 8414 N N . GLU A 1 1080 ? 12.878 23.527 -54.444 1.00 80.88 1080 GLU A N 1
ATOM 8415 C CA . GLU A 1 1080 ? 13.393 24.835 -54.027 1.00 80.88 1080 GLU A CA 1
ATOM 8416 C C . GLU A 1 1080 ? 12.600 26.019 -54.618 1.00 80.88 1080 GLU A C 1
ATOM 8418 O O . GLU A 1 1080 ? 12.138 25.934 -55.763 1.00 80.88 1080 GLU A O 1
ATOM 8423 N N . PRO A 1 1081 ? 12.532 27.174 -53.922 1.00 76.69 1081 PRO A N 1
ATOM 8424 C CA . PRO A 1 1081 ? 13.066 27.414 -52.580 1.00 76.69 1081 PRO A CA 1
ATOM 8425 C C . PRO A 1 1081 ? 12.101 26.945 -51.482 1.00 76.69 1081 PRO A C 1
ATOM 8427 O O . PRO A 1 1081 ? 10.917 27.284 -51.514 1.00 76.69 1081 PRO A O 1
ATOM 8430 N N . LEU A 1 1082 ? 12.636 26.247 -50.479 1.00 69.50 1082 LEU A N 1
ATOM 8431 C CA . LEU A 1 1082 ? 11.993 26.115 -49.172 1.00 69.50 1082 LEU A CA 1
ATOM 8432 C C . LEU A 1 1082 ? 12.212 27.408 -48.373 1.00 69.50 1082 LEU A C 1
ATOM 8434 O O . LEU A 1 1082 ? 13.288 28.008 -48.437 1.00 69.50 1082 LEU A O 1
ATOM 8438 N N . THR A 1 1083 ? 11.203 27.841 -47.622 1.00 70.00 1083 THR A N 1
ATOM 8439 C CA . THR A 1 1083 ? 11.320 28.886 -46.596 1.00 70.00 1083 THR A CA 1
ATOM 8440 C C . THR A 1 1083 ? 10.428 28.535 -45.409 1.00 70.00 1083 THR A C 1
ATOM 8442 O O . THR A 1 1083 ? 9.335 28.007 -45.608 1.00 70.00 1083 THR A O 1
ATOM 8445 N N . THR A 1 1084 ? 10.828 28.898 -44.196 1.00 63.75 1084 THR A N 1
ATOM 8446 C CA . THR A 1 1084 ? 9.955 28.867 -43.014 1.00 63.75 1084 THR A CA 1
ATOM 8447 C C . THR A 1 1084 ? 8.840 29.915 -43.110 1.00 63.75 1084 THR A C 1
ATOM 8449 O O . THR A 1 1084 ? 9.053 31.039 -43.585 1.00 63.75 1084 THR A O 1
ATOM 8452 N N . SER A 1 1085 ? 7.636 29.549 -42.667 1.00 55.53 1085 SER A N 1
ATOM 8453 C CA . SER A 1 1085 ? 6.552 30.483 -42.339 1.00 55.53 1085 SER A CA 1
ATOM 8454 C C . SER A 1 1085 ? 6.923 31.310 -41.093 1.00 55.53 1085 SER A C 1
ATOM 8456 O O . SER A 1 1085 ? 7.761 30.874 -40.311 1.00 55.53 1085 SER A O 1
ATOM 8458 N N . PRO A 1 1086 ? 6.283 32.467 -40.823 1.00 52.81 1086 PRO A N 1
ATOM 8459 C CA . PRO A 1 1086 ? 6.319 33.100 -39.497 1.00 52.81 1086 PRO A CA 1
ATOM 8460 C C . PRO A 1 1086 ? 5.703 32.255 -38.367 1.00 52.81 1086 PRO A C 1
ATOM 8462 O O . PRO A 1 1086 ? 5.799 32.650 -37.210 1.00 52.81 1086 PRO A O 1
ATOM 8465 N N . ASP A 1 1087 ? 5.054 31.147 -38.729 1.00 56.31 1087 ASP A N 1
ATOM 8466 C CA . ASP A 1 1087 ? 4.468 30.125 -37.856 1.00 56.31 1087 ASP A CA 1
ATOM 8467 C C . ASP A 1 1087 ? 5.255 28.791 -37.989 1.00 56.31 1087 ASP A C 1
ATOM 8469 O O . ASP A 1 1087 ? 4.668 27.716 -37.957 1.00 56.31 1087 ASP A O 1
ATOM 8473 N N . ASP A 1 1088 ? 6.558 28.884 -38.295 1.00 50.12 1088 ASP A N 1
ATOM 8474 C CA . ASP A 1 1088 ? 7.593 27.839 -38.467 1.00 50.12 1088 ASP A CA 1
ATOM 8475 C C . ASP A 1 1088 ? 7.329 26.637 -39.405 1.00 50.12 1088 ASP A C 1
ATOM 8477 O O . ASP A 1 1088 ? 8.249 25.883 -39.720 1.00 50.12 1088 ASP A O 1
ATOM 8481 N N . PHE A 1 1089 ? 6.149 26.525 -40.020 1.00 49.94 1089 PHE A N 1
ATOM 8482 C CA . PHE A 1 1089 ? 5.916 25.584 -41.123 1.00 49.94 1089 PHE A CA 1
ATOM 8483 C C . PHE A 1 1089 ? 6.874 25.836 -42.302 1.00 49.94 1089 PHE A C 1
ATOM 8485 O O . PHE A 1 1089 ? 6.797 26.865 -42.981 1.00 49.94 1089 PHE A O 1
ATOM 8492 N N . THR A 1 1090 ? 7.770 24.886 -42.576 1.00 57.25 1090 THR A N 1
ATOM 8493 C CA . THR A 1 1090 ? 8.676 24.921 -43.734 1.00 57.25 1090 THR A CA 1
ATOM 8494 C C . THR A 1 1090 ? 7.933 24.536 -45.015 1.00 57.25 1090 THR A C 1
ATOM 8496 O O . THR A 1 1090 ? 7.226 23.535 -45.064 1.00 57.25 1090 THR A O 1
ATOM 8499 N N . GLY A 1 1091 ? 8.087 25.324 -46.086 1.00 72.44 1091 GLY A N 1
ATOM 8500 C CA . GLY A 1 1091 ? 7.379 25.071 -47.344 1.00 72.44 1091 GLY A CA 1
ATOM 8501 C C . GLY A 1 1091 ? 7.769 25.990 -48.505 1.00 72.44 1091 GLY A C 1
ATOM 8502 O O . GLY A 1 1091 ? 8.660 26.831 -48.401 1.00 72.44 1091 GLY A O 1
ATOM 8503 N N . ILE A 1 1092 ? 7.099 25.834 -49.651 1.00 74.19 1092 ILE A N 1
ATOM 8504 C CA . ILE A 1 1092 ? 7.446 26.525 -50.909 1.00 74.19 1092 ILE A CA 1
ATOM 8505 C C . ILE A 1 1092 ? 6.646 27.834 -51.060 1.00 74.19 1092 ILE A C 1
ATOM 8507 O O . ILE A 1 1092 ? 5.676 27.924 -51.820 1.00 74.19 1092 ILE A O 1
ATOM 8511 N N . TYR A 1 1093 ? 7.050 28.887 -50.346 1.00 78.31 1093 TYR A N 1
ATOM 8512 C CA . TYR A 1 1093 ? 6.331 30.172 -50.308 1.00 78.31 1093 TYR A CA 1
ATOM 8513 C C . TYR A 1 1093 ? 6.754 31.151 -51.427 1.00 78.31 1093 TYR A C 1
ATOM 8515 O O . TYR A 1 1093 ? 7.315 32.226 -51.196 1.00 78.31 1093 TYR A O 1
ATOM 8523 N N . VAL A 1 1094 ? 6.449 30.793 -52.677 1.00 76.94 1094 VAL A N 1
ATOM 8524 C CA . VAL A 1 1094 ? 6.792 31.573 -53.886 1.00 76.94 1094 VAL A CA 1
ATOM 8525 C C . VAL A 1 1094 ? 5.707 32.566 -54.331 1.00 76.94 1094 VAL A C 1
ATOM 8527 O O . VAL A 1 1094 ? 4.509 32.339 -54.155 1.00 76.94 1094 VAL A O 1
ATOM 8530 N N . LYS A 1 1095 ? 6.099 33.681 -54.970 1.00 80.88 1095 LYS A N 1
ATOM 8531 C CA . LYS A 1 1095 ? 5.151 34.647 -55.562 1.00 80.88 1095 LYS A CA 1
ATOM 8532 C C . LYS A 1 1095 ? 4.873 34.311 -57.027 1.00 80.88 1095 LYS A C 1
ATOM 8534 O O . LYS A 1 1095 ? 5.633 33.629 -57.706 1.00 80.88 1095 LYS A O 1
ATOM 8539 N N . ASN A 1 1096 ? 3.763 34.838 -57.544 1.00 74.94 1096 ASN A N 1
ATOM 8540 C CA . ASN A 1 1096 ? 3.340 34.623 -58.929 1.00 74.94 1096 ASN A CA 1
ATOM 8541 C C . ASN A 1 1096 ? 4.374 35.176 -59.934 1.00 74.94 1096 ASN A C 1
ATOM 8543 O O . ASN A 1 1096 ? 4.417 36.384 -60.185 1.00 74.94 1096 ASN A O 1
ATOM 8547 N N . GLY A 1 1097 ? 5.175 34.274 -60.507 1.00 79.12 1097 GLY A N 1
ATOM 8548 C CA . GLY A 1 1097 ? 6.258 34.571 -61.449 1.00 79.12 1097 GLY A CA 1
ATOM 8549 C C . GLY A 1 1097 ? 7.652 34.145 -60.973 1.00 79.12 1097 GLY A C 1
ATOM 8550 O O . GLY A 1 1097 ? 8.573 34.156 -61.790 1.00 79.12 1097 GLY A O 1
ATOM 8551 N N . ASP A 1 1098 ? 7.805 33.754 -59.706 1.00 82.88 1098 ASP A N 1
ATOM 8552 C CA . ASP A 1 1098 ? 9.051 33.199 -59.172 1.00 82.88 1098 ASP A CA 1
ATOM 8553 C C . ASP A 1 1098 ? 9.239 31.738 -59.651 1.00 82.88 1098 ASP A C 1
ATOM 8555 O O . ASP A 1 1098 ? 8.250 31.023 -59.849 1.00 82.88 1098 ASP A O 1
ATOM 8559 N N . PRO A 1 1099 ? 10.482 31.273 -59.882 1.00 77.88 1099 PRO A N 1
ATOM 8560 C CA . PRO A 1 1099 ? 10.749 29.895 -60.285 1.00 77.88 1099 PRO A CA 1
ATOM 8561 C C . PRO A 1 1099 ? 10.728 28.939 -59.083 1.00 77.88 1099 PRO A C 1
ATOM 8563 O O . PRO A 1 1099 ? 11.385 29.198 -58.079 1.00 77.88 1099 PRO A O 1
ATOM 8566 N N . VAL A 1 1100 ? 10.047 27.800 -59.236 1.00 83.56 1100 VAL A N 1
ATOM 8567 C CA . VAL A 1 1100 ? 10.212 26.615 -58.377 1.00 83.56 1100 VAL A CA 1
ATOM 8568 C C . VAL A 1 1100 ? 11.063 25.595 -59.130 1.00 83.56 1100 VAL A C 1
ATOM 8570 O O . VAL A 1 1100 ? 10.825 25.363 -60.320 1.00 83.56 1100 VAL A O 1
ATOM 8573 N N . THR A 1 1101 ? 12.034 24.986 -58.453 1.00 81.62 1101 THR A N 1
ATOM 8574 C CA . THR A 1 1101 ? 12.889 23.926 -59.007 1.00 81.62 1101 THR A CA 1
ATOM 8575 C C . THR A 1 1101 ? 12.651 22.632 -58.243 1.00 81.62 1101 THR A C 1
ATOM 8577 O O . THR A 1 1101 ? 13.186 22.453 -57.156 1.00 81.62 1101 THR A O 1
ATOM 8580 N N . SER A 1 1102 ? 11.858 21.726 -58.816 1.00 78.50 1102 SER A N 1
ATOM 8581 C CA . SER A 1 1102 ? 11.673 20.371 -58.284 1.00 78.50 1102 SER A CA 1
ATOM 8582 C C . SER A 1 1102 ? 12.743 19.430 -58.838 1.00 78.50 1102 SER A C 1
ATOM 8584 O O . SER A 1 1102 ? 12.874 19.286 -60.058 1.00 78.50 1102 SER A O 1
ATOM 8586 N N . THR A 1 1103 ? 13.478 18.777 -57.945 1.00 79.00 1103 THR A N 1
ATOM 8587 C CA . THR A 1 1103 ? 14.468 17.741 -58.238 1.00 79.00 1103 THR A CA 1
ATOM 8588 C C . THR A 1 1103 ? 13.919 16.408 -57.753 1.00 79.00 1103 THR A C 1
ATOM 8590 O O . THR A 1 1103 ? 13.775 16.199 -56.557 1.00 79.00 1103 THR A O 1
ATOM 8593 N N . LEU A 1 1104 ? 13.623 15.506 -58.688 1.00 73.19 1104 LEU A N 1
ATOM 8594 C CA . LEU A 1 1104 ? 13.272 14.123 -58.377 1.00 73.19 1104 LEU A CA 1
ATOM 8595 C C . LEU A 1 1104 ? 14.544 13.271 -58.465 1.00 73.19 1104 LEU A C 1
ATOM 8597 O O . LEU A 1 1104 ? 15.162 13.224 -59.536 1.00 73.19 1104 LEU A O 1
ATOM 8601 N N . ARG A 1 1105 ? 14.928 12.608 -57.374 1.00 68.50 1105 ARG A N 1
ATOM 8602 C CA . ARG A 1 1105 ? 16.008 11.613 -57.348 1.00 68.50 1105 ARG A CA 1
ATOM 8603 C C . ARG A 1 1105 ? 15.398 10.240 -57.072 1.00 68.50 1105 ARG A C 1
ATOM 8605 O O . ARG A 1 1105 ? 14.441 10.125 -56.322 1.00 68.50 1105 ARG A O 1
ATOM 8612 N N . LEU A 1 1106 ? 15.928 9.213 -57.727 1.00 63.19 1106 LEU A N 1
ATOM 8613 C CA . LEU A 1 1106 ? 15.591 7.815 -57.468 1.00 63.19 1106 LEU A CA 1
ATOM 8614 C C . LEU A 1 1106 ? 16.892 7.133 -57.071 1.00 63.19 1106 LEU A C 1
ATOM 8616 O O . LEU A 1 1106 ? 17.817 7.064 -57.889 1.00 63.19 1106 LEU A O 1
ATOM 8620 N N . PHE A 1 1107 ? 16.952 6.676 -55.830 1.00 63.16 1107 PHE A N 1
ATOM 8621 C CA . PHE A 1 1107 ? 18.078 5.941 -55.285 1.00 63.16 1107 PHE A CA 1
ATOM 8622 C C . PHE A 1 1107 ? 17.771 4.441 -55.260 1.00 63.16 1107 PHE A C 1
ATOM 8624 O O . PHE A 1 1107 ? 16.690 3.978 -55.626 1.00 63.16 1107 PHE A O 1
ATOM 8631 N N . ASN A 1 1108 ? 18.788 3.669 -54.906 1.00 51.53 1108 ASN A N 1
ATOM 8632 C CA . ASN A 1 1108 ? 18.682 2.265 -54.556 1.00 51.53 1108 ASN A CA 1
ATOM 8633 C C . ASN A 1 1108 ? 19.854 2.013 -53.607 1.00 51.53 1108 ASN A C 1
ATOM 8635 O O . ASN A 1 1108 ? 21.007 2.128 -54.029 1.00 51.53 1108 ASN A O 1
ATOM 8639 N N . THR A 1 1109 ? 19.546 1.770 -52.338 1.00 47.94 1109 THR A N 1
ATOM 8640 C CA . THR A 1 1109 ? 20.510 1.584 -51.240 1.00 47.94 1109 THR A CA 1
ATOM 8641 C C . THR A 1 1109 ? 21.193 0.213 -51.283 1.00 47.94 1109 THR A C 1
ATOM 8643 O O . THR A 1 1109 ? 22.198 -0.002 -50.610 1.00 47.94 1109 THR A O 1
ATOM 8646 N N . GLY A 1 1110 ? 20.704 -0.705 -52.128 1.00 41.06 1110 GLY A N 1
ATOM 8647 C CA . GLY A 1 1110 ? 21.187 -2.076 -52.257 1.00 41.06 1110 GLY A CA 1
ATOM 8648 C C . GLY A 1 1110 ? 22.688 -2.174 -52.537 1.00 41.06 1110 GLY A C 1
ATOM 8649 O O . GLY A 1 1110 ? 23.156 -1.959 -53.662 1.00 41.06 1110 GLY A O 1
ATOM 8650 N N . SER A 1 1111 ? 23.442 -2.571 -51.510 1.00 36.47 1111 SER A N 1
ATOM 8651 C CA . SER A 1 1111 ? 24.877 -2.822 -51.607 1.00 36.47 1111 SER A CA 1
ATOM 8652 C C . SER A 1 1111 ? 25.183 -3.944 -52.612 1.00 36.47 1111 SER A C 1
ATOM 8654 O O . SER A 1 1111 ? 24.485 -4.956 -52.717 1.00 36.47 1111 SER A O 1
ATOM 8656 N N . SER A 1 1112 ? 26.234 -3.765 -53.417 1.00 29.33 1112 SER A N 1
ATOM 8657 C CA . SER A 1 1112 ? 26.618 -4.759 -54.423 1.00 29.33 1112 SER A CA 1
ATOM 8658 C C . SER A 1 1112 ? 27.504 -5.853 -53.820 1.00 29.33 1112 SER A C 1
ATOM 8660 O O . SER A 1 1112 ? 28.654 -5.572 -53.475 1.00 29.33 1112 SER A O 1
ATOM 8662 N N . VAL A 1 1113 ? 26.971 -7.080 -53.783 1.00 30.89 1113 VAL A N 1
ATOM 8663 C CA . VAL A 1 1113 ? 27.644 -8.352 -53.426 1.00 30.89 1113 VAL A CA 1
ATOM 8664 C C . VAL A 1 1113 ? 28.981 -8.570 -54.152 1.00 30.89 1113 VAL A C 1
ATOM 8666 O O . VAL A 1 1113 ? 29.013 -8.392 -55.394 1.00 30.89 1113 VAL A O 1
#

Mean predicted aligned error: 17.27 Å

Solvent-accessible surface area (backbone atoms only — not comparable to full-atom values): 63124 Å² total; per-residue (Å²): 90,99,90,52,66,33,58,35,56,53,67,59,34,43,67,56,27,63,68,36,48,77,52,63,34,94,88,71,52,76,45,68,48,66,56,46,63,73,40,36,37,61,60,47,46,62,64,36,47,27,54,34,31,38,64,91,69,26,68,18,96,45,57,52,70,66,71,93,68,58,41,34,66,72,38,52,36,38,47,74,74,64,43,45,37,45,74,44,74,22,53,71,38,63,47,82,67,34,59,47,36,26,46,36,42,33,37,88,83,61,86,76,84,28,29,35,41,41,38,35,28,34,33,61,76,52,66,69,61,56,26,33,72,56,29,44,30,25,54,70,68,34,96,54,34,77,64,20,25,78,45,88,85,70,66,60,32,30,41,43,42,58,28,44,39,31,40,22,69,71,71,52,51,77,68,45,23,71,71,41,48,42,50,76,48,82,61,90,84,36,34,38,37,38,32,53,50,42,79,41,55,59,56,65,35,59,40,33,33,34,41,54,45,56,31,44,57,91,56,75,60,71,41,38,31,72,33,36,32,56,27,39,39,31,33,30,52,29,34,54,95,83,63,90,50,67,88,50,54,49,78,41,80,57,43,74,39,69,49,80,29,31,26,42,47,19,44,39,43,35,37,25,26,64,23,42,60,36,40,38,35,39,53,78,38,60,86,40,62,51,57,53,51,32,50,51,59,38,43,44,57,36,49,52,61,23,76,69,49,44,72,70,53,49,53,51,36,51,71,33,88,79,56,57,41,88,70,45,49,61,46,59,40,89,38,44,46,78,43,63,62,101,62,69,28,67,20,59,64,57,62,54,75,30,49,86,49,46,61,47,46,50,45,44,46,44,56,76,63,58,47,61,77,84,49,60,44,60,39,33,41,40,39,40,38,32,37,33,64,45,22,51,68,55,82,39,46,76,61,82,58,32,41,38,41,64,60,58,70,54,58,40,35,29,36,31,38,40,30,40,50,46,33,36,57,52,104,91,42,71,40,80,50,55,68,68,62,44,47,53,51,60,65,73,62,55,97,64,66,64,72,60,57,47,61,59,48,35,76,79,42,77,81,69,50,76,64,37,58,49,28,56,49,47,53,64,48,48,53,28,50,81,30,38,46,32,74,34,22,49,71,82,46,66,72,45,60,95,66,76,75,67,52,69,58,51,55,51,57,69,49,81,84,57,88,52,54,69,65,36,58,37,63,62,51,37,62,56,44,72,88,36,37,61,74,34,60,41,49,69,56,44,39,62,50,58,77,65,68,55,58,68,67,87,55,49,38,73,42,67,62,90,75,88,66,71,97,64,50,98,65,42,62,62,55,52,46,52,69,60,74,48,58,64,88,74,78,93,68,85,89,79,84,90,83,87,89,83,85,78,92,86,82,89,86,87,82,89,84,91,84,87,88,88,84,86,86,79,90,88,88,83,92,85,84,88,85,88,91,78,88,83,94,79,81,83,88,80,84,77,84,89,77,71,96,79,77,89,86,78,82,63,65,68,61,50,54,54,47,51,52,50,52,56,48,53,51,53,60,55,70,73,72,78,62,62,78,80,67,59,85,75,69,46,62,58,53,56,53,48,48,50,52,48,51,54,50,54,54,67,60,61,79,76,77,92,67,58,66,61,59,50,51,52,52,53,47,51,51,50,50,45,54,55,45,31,76,73,67,77,52,69,57,78,56,58,57,47,51,53,52,41,33,33,64,54,37,75,44,70,26,27,41,84,53,61,76,47,71,79,52,84,42,76,49,50,49,72,93,56,45,52,30,26,71,20,30,45,33,43,35,38,43,31,38,31,33,33,40,31,44,93,88,35,69,74,43,37,72,73,36,50,53,44,67,45,58,49,71,47,52,53,95,49,34,50,68,49,66,47,69,49,76,79,47,92,71,30,58,45,80,60,94,51,32,37,44,19,48,39,46,32,31,36,37,41,31,28,71,42,52,43,72,55,42,50,34,32,38,32,64,40,35,41,40,35,32,22,30,34,43,17,23,61,71,58,77,42,77,43,80,43,70,28,78,48,57,44,72,62,91,49,56,90,86,66,40,73,52,71,48,76,46,40,34,41,25,43,43,77,44,60,72,50,46,76,69,30,87,80,48,45,72,54,32,77,37,21,54,78,56,48,41,91,74,50,62,52,100,55,98,44,53,72,62,62,93,74,67,30,50,58,55,41,45,42,40,31,72,35,67,36,14,38,55,41,22,75,68,36,33,88,78,66,40,44,51,71,75,39,38,39,63,67,70,69,75,56,33,47,34,61,24,61,52,64,65,51,48,40,64,35,58,36,52,54,66,57,69,58,32,40,44,53,18,39,78,36,71,64,88,83,46,77,71,26,32,41,50,70,26,71,62,96,86,43,78,39,72,49,59,53,58,49,81,42,47,38,74,50,66,62,83,56,30,50,43,58,24,66,74,69,43,52,59,51,82,56,67,64,74,51,70,50,72,51,73,53,57,38,60,66,45,67,42,101,80,66,55,71,37,73,83,72,58,100,87,60,82,74,51,75,49,78,46,76,53,64,75,58,76,85,130

Sequence (1113 aa):
NPFNIDTDLDGITDTLEIDGFVFTNTMNIPHTFYSNPHEFDTNRDGLNDNLEWPFPIGDAPSIDPDGDDLPNLWDSDNDNDGITDGSDMDPYTVTAYQPHFSIQTSLNGSTYNGHQYIEFQVQPQDESHLRLVTTELDWPYDDKGSLQAQDVTNQEEMTFVPLLKVVTNNVPSQELQQMYGVSVVNQGSSHIMYLDLQPIGDGGKIAAFQGKVAYGPGDLADINWSKVELVWMVMMKSTPPGATDPTDYETVPVAEYAEPNFRFAGLEVTKSGTTKYGIIGTPAAQTDHRQLANLVMGLEGSFLATAVPDFDTIVGRLSTPTTPLTQTWGIPVNDIAVGLPPTQPTHMDAALQQPNDTYSTISTFLTDNSYNTSEMASVIMALEAEAGRDSLDGDAVIAGNTLTFNLANIPVAQTRSLTLSHYQYVNNQWDDMDDTEAINTLISSYDNDPDVVLADLQQLYPELTDVDLANLLSAFYLLWLHGQNTLISIDGVYVVEETEENTLINDQINLPSVTDTLTYIIEANNLGVAGKSLVFNDPQSYQQYQDATLTMPGNLGLRLASNTYTLLMRGWQTFSLIVWNGKLGFRSIQYSANGMHKAGQWLFGANKVSSYTTLGGTKITKVLPQKAGLLGKWHKVSGWVSKHSRLFTKIGLVLRVAAFIFTVVMIWVNYANFSSPYSFEEEYAAIYASLDTLFTTISFILAFTGFGAIIILIFFIFDMIGLIITAIAGTPVDSIVTTAITKFFADFRQYSKVGGLAFNGISSSINGSGYQVAGNTLTLADIFEGEIDGYTNHMDKLLDSDIVGYFNARAGSNVSVSTTDNRNYPYRCQVGGSILFCRNWLKANYQFNQAGRDQKIEFLYKVKAVTQFAQYSFFGTIRTDREDVMYLPDELDAKDRWQWVPVYIDVLPDTLDGLLNWGELINHDPDGDDIVTTIEDDIVNTDIDGDGAFNWQDWDRDGDDLADKFEEASNTSLGTNANIQDTDGDTLDDGLELMLGTGINQVDSDNDGLNDNVEQFHWNGSAWAGGGWFIDINGQNYWVFSDPTANDRDLDGLNDSSEQLNGTSPNAFNAAPQLELAAEPLTTSPDDFTGIYVKNGDPVTSTLRLFNTGSSV

Radius of gyration: 48.18 Å; Cα contacts (8 Å, |Δi|>4): 2064; chains: 1; bounding box: 134×75×154 Å

Foldseek 3Di:
DVVDQQALPLQAGPVDQLVFDWDAAPVRRIDTHGAASQFQQRLLLLDGPLQQDDPPRHPDPDQQQCRPGHGSSNDQQRNPLQAGPNGFLASRFWDDKDQKFKEWEALVPDADAFKKKKKFWKFFPPNLVLLQQLFFWFQPADLAFPFGAPDPDDRGFKGKWKWKKFWKQFAADPVQCVVFVWDWDDDPRIIIIIGGWDFDDPLLDGSTTIGMGMHHSVTPHTIMRPIIWTKIFMWGQGAPNPDDDSNRTDIDGFDIFTRSIMIIRKIKMKTWAFKFKKKKFFQLQLLPCLLVLLQVVLCVLAPFQALPPYPVVLVVQLCDQPRPCLSSLVDGSVRMDMFGPPDGDRGDCSVLVVLVCPLVSVQVSCVVSPHDQPGKTKMKMKMKIKMWMAMSNGPWDDDRSYIYHHSNPTKIWIKMKIAMFIWHQPPNTTAGDDLVRVLCSSVVSWPDDLVVVQVVVCVVVVPDDSLQLSLVSSLVRLLRNLMAMHTQDINPHGLRDNDDSDDLSVVLSVPPVDPGSSNSSCVSQVFLQQPGAAEGADSVSVSVSLVVVRDHDVSGDHYYDPSDDSVRVSRVSVVSVCSVVSDSPHDPDDCDDDDDDDDDDDDDDDDDDDDDYDDDDDDDDDDDDDDDDDDDDDDDDDDDPPPPPDDPPPPPPPVVVVVVVVVVVVVVVVVVPDAAPPPPPPDCVVVVVVVVVVVVVVVVVLPDDDDCPVVVVVVVVVVVVLVVCCVPPVDHSCVVVVVVVCLAAWDKFFQKDWDDKDKPDWDWFKADSRHQAAQIKIKIKIKIKTKIAGDQPCLVQLVVKDKAKAKDKDWDPQKDKDWDKCCPDDCQWDDDNRMIMGMIMTMMMIHGNDFDFFTKMWIWMKMKIKTKMWIAHRNNPDIDIHIHIDMPPPPDDPVPPTDIDIHTHGYAYPHPVSRLPPVSMDTQQQSSSSDGPVVQPPPDQDQQCPPPAGSRNHQQRNPLSNGVSSQVVCCVPANRDSRDQQRQPLPDGQNSCVSLVAGSNDQQRQPLPHGQQQQDQDDPVPDSDTHFDWAADPNDTTTAHDRSNRQQSCPLPHGPVSCRVVRHHSNDRDFDFDKDWDKPDWDADPVRDIDHPDDDPDDMDIDIDTHTPDDDD

Secondary structure (DSSP, 8-state):
-TT-SSSS-SSS-HHHHHH-EEEE-TT--EEEE---TT-SSSS-SSS-HHHHSBTTTS-BS-SSSSSSS--GGG-SSTTSSSS-TTT-S-TT-PPP-BS-EEEEE--TT----SEEEEEEEEEESSGGGGGGGT--EE---BSSSSS-B--SSS---EEEEEEEEEEES----HHHHHHTTEEEEE-SSSEEEEEE-EEE-STT---EEEEEEEE-TTT-S-EEEEEEEEEEEEEEEEPPTT--STT--EEEEEEEEE-SSEEEEEEE--EE---EEEEEE-GGGTT-HHHHHHHHHHHIIIIIS-S-S-HHHHHHHHT-TT--GGGTTT--GGG-EEE--SS--SSTHHHHT-HHHHHHHHHHHHHHTT--TTS-EEEEEEEEEEEE---TTTT-EE-SSEEEE-TTT---EEEEEEEEEEEEEETTEEEE--HHHHHHHHHHT-SS-HHHHHHHHTTT-TT--HHHHHHHHHHHHHHHHT-EEEEEEETTEE-S----S-SHHHHHHT-TT---HHHHHHHHHTTTSTT---EESSSHHHHHHHHTT----TTS--EE-----GGG-TTTHHHHHHHHHS---------------------------------------------------------SGGG--SS-SSSSHHHHHHHHHHHHHHHHHHHTS---SGGGTTTTHHHHHHHHHHHHHHHHHTTSSSSHHHHHHHHHHHHHHHHHHHHHH---HHHHHHHHHHHHH-EEEESEEEEEEEE--PEEEEESSSSSBTT-EEEEEEEEEEEEEEPTT-HHHHHT-EEEEEEEEEE-TTEEEEEEEETTSTTSEEEETTEEEEEEEEEEEEEE-S-EEEEEEEEEEEEEEEEEEEEEETTTTEEEEEEEEEEE--SS-TTTTT--EEEEEEEB-SSHHHHHT-TTSEES-SS-SS--TTTT--SS---SSSSS--TTS-SSSSSSS--HHHHHHHTTTS---TT-SSSSSSSS-HHHHHHHT--TT-SSSSSSSS-HHHHS--B-SSSB--S-EEEEETTEEEEE---TT-SSTT-SS--HHHHHHHT--TTS--------EEEEPPEE-TTS-EE----TTPPPEEEE---------